Protein AF-A0A8B6HSY0-F1 (afdb_monomer)

Radius of gyration: 34.9 Å; Cα contacts (8 Å, |Δi|>4): 989; chains: 1; bounding box: 85×111×86 Å

Solvent-accessible surface area (backbone atoms only — not comparable to full-atom values): 44318 Å² total; per-residue (Å²): 129,78,69,46,71,41,81,82,71,74,44,74,38,76,45,69,70,58,48,56,52,48,63,68,34,68,70,41,50,53,41,48,51,49,50,74,75,39,88,79,72,79,84,71,90,75,90,66,87,83,74,82,88,78,79,82,82,79,87,75,90,76,79,94,70,94,71,90,77,86,80,88,79,86,86,82,88,82,86,86,87,88,78,94,77,80,96,73,84,85,79,78,78,94,76,92,76,80,90,75,89,75,78,86,74,76,87,68,81,84,84,77,76,49,100,40,62,98,30,93,36,67,66,40,46,53,52,40,47,51,58,66,27,88,89,52,84,56,55,70,68,59,51,52,52,52,54,50,52,40,55,77,69,65,55,77,83,73,68,52,72,64,56,57,72,68,64,69,73,81,90,71,53,76,72,75,37,47,45,80,47,65,28,99,82,73,43,80,45,60,30,42,38,68,63,52,55,48,36,53,43,35,43,31,56,82,50,26,65,54,47,54,51,37,85,58,97,60,97,64,71,85,47,82,72,57,36,66,65,50,72,75,71,51,80,81,74,79,67,95,59,97,57,52,72,39,36,51,40,26,31,36,38,44,50,74,44,63,71,42,98,58,94,62,88,38,64,23,28,34,37,31,38,29,67,51,30,43,51,71,82,52,54,73,36,72,90,41,57,40,82,28,34,68,31,73,86,49,55,61,60,45,58,46,41,57,50,46,53,51,43,50,48,23,49,74,74,34,43,82,31,48,31,45,64,75,76,41,67,29,32,40,28,34,48,61,64,32,42,43,16,43,70,68,50,41,13,55,65,42,37,24,47,34,86,75,17,52,22,35,40,57,44,20,63,22,33,64,89,48,36,92,49,88,40,62,69,51,48,72,69,58,52,52,55,54,46,55,55,45,68,74,50,89,48,68,70,60,37,53,52,46,28,28,61,67,12,37,43,90,71,91,68,62,55,69,80,60,41,58,45,38,77,39,39,54,64,34,64,57,53,34,44,28,56,32,51,48,45,53,51,53,51,51,51,58,73,75,45,54,73,69,38,54,48,44,31,51,52,49,49,34,69,78,41,76,52,76,84,46,61,62,42,78,82,44,50,88,78,56,51,46,68,57,38,56,57,45,43,78,48,43,39,61,40,34,54,75,38,65,50,59,67,69,59,33,50,42,45,43,24,53,32,50,41,52,57,56,74,69,50,95,72,83,54,72,67,54,54,50,50,39,51,50,30,50,53,52,33,51,51,49,34,64,79,75,39,60,82,54,51,69,37,51,58,63,38,53,58,63,63,54,64,71,80,74,58,73,90,48,71,31,40,38,37,40,22,62,52,58,95,73,39,63,84,52,68,73,33,80,85,44,39,46,77,95,56,41,71,44,93,46,49,44,67,43,57,34,58,41,82,43,72,47,98,89,72,49,76,48,78,45,80,38,54,62,60,51,50,50,52,48,53,66,74,44,56,79,37,38,29,37,36,38,38,35,70,51,60,86,44,76,77,53,71,57,89,94,42,62,65,49,48,44,47,76,47,14,72,84,34,40,33,45,79,47,80,46,61,94,44,65,76,51,51,44,64,64,42,66,75,56,43,57,57,49,80,44,60,67,63,92,51,63,66,33,54,55,47,54,49,63,76,57,58,59,68,86,48,71,67,58,55,51,52,51,53,54,57,24,65,75,39,90,78,16,32,38,38,39,32,56,45,85,83,57,42,75,47,82,42,114

Secondary structure (DSSP, 8-state):
-PPEEEGGGTEEES-HHHHHHHHHSHHHHHHHHHHHH-TT---------------------------------PPPP---------S-SS------------------------TTTTSSSHHHHHHHHHHT-SSS---HHHHHHHHHHHHHTT-SSPPPHHHHHH---TT--GGGGEEEEE-TTS-EEEEE-HHHHHHHHHH-HHHHTT---BS-S-SS--SGGGSHHHHHH------SSSSPEEE--EEEEEEEEES-SSSS--EEEEEEEEETTS-HHHHTSGGG-EEEEEESSS-HHHHHHHHHHHHHHHHHT-EEEEETTTTEEEEEE--EEEEEE-HHHHHHHTTB-GGG-SS--SSB---STTTTS--PBP-HHHHHHHHHHHHT---HHHHHHHHHHHTB-----GGGGTS-HHHH-PBPHHHHIIIIIIHHHHHHHHHHS-HHHHHHHHHHHHHH--SGGGTTTTTTTTT--HHHHHHHHHHHHHHHHHHT--HHHHHHHHHHHHHHHHHT-SS--HHHHHHHHHHHHHHHHHHHHH-GGGGG-HHHHHGGGGGGTT--S-SEEEEE-TTTTT-HHHHT-TTTEETTEESSTTEEEE-SEEEEE-TTS-EEEEE-HHHHHHHHHHHTTTS-EEEEEESGGG-GGGS-SS-HHHHHHHHGGGGTEEEEEE-S-GGGS-HHHHHH-SEEEEE--S-HHHHHHHHHHH--S--HHHHHHHHHHHHHSTT-EEEEE-SSSPEEEEE-

Mean predicted aligned error: 19.39 Å

Organism: Mytilus galloprovincialis (NCBI:txid29158)

Nearest PDB structures (foldseek):
  8wj3-assembly1_D  TM=3.635E-01  e=1.802E-02  Paenibacillus sp. 453mf
  7oh3-assembly1_b  TM=2.029E-01  e=2.757E-02  Saccharomyces cerevisiae S288C

InterPro domains:
  IPR006758 Poxvirus A32 [PF04665] (555-717)

Foldseek 3Di:
DDWDADPLVRDIDPDPVVNVVVCVDPVNVVSVVVCVVDVPDDPDDDDDPDDDPPPDDDDDDDDDDDDDDDDDDDDDDDDDDDDDDDPPPPDDDDDDDDDDDDDDDDDDDDPDDDPDPVDPDPQLVVLLCVCPPPVDHDDLVVSVVVLVVCVVVVPPPHDDSVCSVPDDDPPDDVVVQKDWDAAPVRHIWIWGQPQVVVQVQQQDLVNLQQFDKPPDPDPDCPFLCPDVCNVPVQPPPPDPDPAAEIEWEKEKEWEWDAPDPDPDRQTKTFIWIATRRHQPVVCPDPVRIGGTTIDSPHDNQRSVLVNLVSLVCCSPPFDWHQRSVVRDIHGYHYAHQAYEYAQVVLCVLLQFLALLAQQHASQASDGLVRLVDGHHGDWPVNLVVLLVVLVPDPDPVVSVVSCRHRRGHDDDHPCVSRDTSSQGHAHHPLNLQQVAQQLVLVLVQVVPDDPQLVVQLLVVVCVVPVDPLSNCCVVPSVVDGSVSSLVCLVCVLVSCVRSPHDVLSSLLSVLSSLLSVLVPDSDDDPVSLVSNVVSLNSNVVSCVVPPSVSSSRNSNSSSVVVNPVDDDQFQAEEEEEQCLVPDPVQPPDPQQDDLVDGPDPRYHYDNQWDWDADPVRDTDIDGRPQVVLVVVLVVQFQGQYEYEYEPCLPPPLQEDPPTVVLVCLPPVVVRNYYYHYHDLAQVSHDPSNLQSDQKDKDAQHPDPCRLVVSCVVLVLPPDPVVSVVLNVVSVVDPPWIKMWRSPPVTDIDTGD

Sequence (752 aa):
MPTWECSPCNFKTERQTHFLQHCQTQKHKTLQFLCETDPHLELGRTDLSQTSTLTDVTEDSISDSDHRHELNFPVITSQTSPVHVNLNELNAPDEHIEDSEDIGHEPSCPTDQTDWFPFNSKTECLLYIFMNSTTHPISDEVVKYVLYMMKELGVPDIPSLQLLKEKKFGDYCWENMITKGVSEKNIPVWIVKPSEVLKLSVANPQISKKLIRQPGNEDIIRHPADAEKWKNEILFQTNTELVPEVTVPVKLFMDDTSAHKSKKWMALHCIQMQLSGLPLSDMQKQGSVQFVGASEKAGINDIASIVNDNMTELQQNGIKAYDASKNQICIIKSCVDTIIADYAMLSYCCNHLGSGANKYCPRCNADSDHYMSLGIKRTPAETQQQLRRLEIRSNEADKKKLRKKKGIKEHPNVIWNMLDPHRDIPVGMLHLVPLGLAKHLVKYIIKIADEATVRKMSCHLQSTYPQSRFYNFFKYIDSRQGKDFKEYMQIAPFNMIYAGIPRCFVKMTACLASIQKQLNKTSFGEDDIAQIRESIRQYHQLIHEHTPELKKKAKTHLLLHMKKNIVEVFKYIVILCPTIQWNKAYKNREWIGDVRKPKTKNLIIVNPIVEVREANGSLYEEEKLQELLRMFFKKYAGHPTLYIIDDCSATKELTKKKDMLSELAFSGRHAEQSVWVISQRYNSVLKDLREQTKWLCMFYTKDRDSFDNCLRENDVIPTLEERQRIKEELKKKKHRKLILKTDQPTDYWLLN

pLDDT: mean 76.69, std 19.77, range [22.55, 97.12]

Structure (mmCIF, N/CA/C/O backbone):
data_AF-A0A8B6HSY0-F1
#
_entry.id   AF-A0A8B6HSY0-F1
#
loop_
_atom_site.group_PDB
_atom_site.id
_atom_site.type_symbol
_atom_site.label_atom_id
_atom_site.label_alt_id
_atom_site.label_comp_id
_atom_site.label_asym_id
_atom_site.label_entity_id
_atom_site.label_seq_id
_atom_site.pdbx_PDB_ins_code
_atom_site.Cartn_x
_atom_site.Cartn_y
_atom_site.Cartn_z
_atom_site.occupancy
_atom_site.B_iso_or_equiv
_atom_site.auth_seq_id
_atom_site.auth_comp_id
_atom_site.auth_asym_id
_atom_site.auth_atom_id
_atom_site.pdbx_PDB_model_num
ATOM 1 N N . MET A 1 1 ? -57.002 -9.494 -26.426 1.00 54.06 1 MET A N 1
ATOM 2 C CA . MET A 1 1 ? -55.813 -9.138 -27.236 1.00 54.06 1 MET A CA 1
ATOM 3 C C . MET A 1 1 ? -54.927 -10.374 -27.342 1.00 54.06 1 MET A C 1
ATOM 5 O O . MET A 1 1 ? -55.027 -11.190 -26.433 1.00 54.06 1 MET A O 1
ATOM 9 N N . PRO A 1 2 ? -54.132 -10.585 -28.407 1.00 69.06 2 PRO A N 1
ATOM 10 C CA . PRO A 1 2 ? -53.252 -11.751 -28.466 1.00 69.06 2 PRO A CA 1
ATOM 11 C C . PRO A 1 2 ? -52.181 -11.657 -27.369 1.00 69.06 2 PRO A C 1
ATOM 13 O O . PRO A 1 2 ? -51.444 -10.674 -27.294 1.00 69.06 2 PRO A O 1
ATOM 16 N N . THR A 1 3 ? -52.132 -12.666 -26.504 1.00 77.31 3 THR A N 1
ATOM 17 C CA . THR A 1 3 ? -51.135 -12.804 -25.439 1.00 77.31 3 THR A CA 1
ATOM 18 C C . THR A 1 3 ? -49.868 -13.418 -26.024 1.00 77.31 3 THR A C 1
ATOM 20 O O . THR A 1 3 ? -49.925 -14.450 -26.690 1.00 77.31 3 THR A O 1
ATOM 23 N N . TRP A 1 4 ? -48.720 -12.790 -25.787 1.00 83.12 4 TRP A N 1
ATOM 24 C CA . TRP A 1 4 ? -47.422 -13.276 -26.241 1.00 83.12 4 TRP A CA 1
ATOM 25 C C . TRP A 1 4 ? -46.791 -14.124 -25.143 1.00 83.12 4 TRP A C 1
ATOM 27 O O . TRP A 1 4 ? -46.545 -13.620 -24.044 1.00 83.12 4 TRP A O 1
ATOM 37 N N . GLU A 1 5 ? -46.536 -15.400 -25.431 1.00 86.31 5 GLU A N 1
ATOM 38 C CA . GLU A 1 5 ? -46.016 -16.369 -24.464 1.00 86.31 5 GLU A CA 1
ATOM 39 C C . GLU A 1 5 ? -44.692 -16.975 -24.941 1.00 86.31 5 GLU A C 1
ATOM 41 O O . GLU A 1 5 ? -44.550 -17.384 -26.091 1.00 86.31 5 GLU A O 1
ATOM 46 N N . CYS A 1 6 ? -43.704 -17.020 -24.050 1.00 81.56 6 CYS A N 1
ATOM 47 C CA . CYS A 1 6 ? -42.390 -17.601 -24.295 1.00 81.56 6 CYS A CA 1
ATOM 48 C C . CYS A 1 6 ? -42.274 -18.913 -23.517 1.00 81.56 6 CYS A C 1
ATOM 50 O O . CYS A 1 6 ? -42.146 -18.895 -22.290 1.00 81.56 6 CYS A O 1
ATOM 52 N N . SER A 1 7 ? -42.297 -20.044 -24.228 1.00 75.25 7 SER A N 1
ATOM 53 C CA . SER A 1 7 ? -42.276 -21.380 -23.617 1.00 75.25 7 SER A CA 1
ATOM 54 C C . SER A 1 7 ? -41.006 -21.670 -22.795 1.00 75.25 7 SER A C 1
ATOM 56 O O . SER A 1 7 ? -41.155 -22.107 -21.656 1.00 75.25 7 SER A O 1
ATOM 58 N N . PRO A 1 8 ? -39.771 -21.377 -23.268 1.00 73.31 8 PRO A N 1
ATOM 59 C CA . PRO A 1 8 ? -38.547 -21.671 -22.504 1.00 73.31 8 PRO A CA 1
ATOM 60 C C . PRO A 1 8 ? -38.425 -20.901 -21.183 1.00 73.31 8 PRO A C 1
ATOM 62 O O . PRO A 1 8 ? -37.719 -21.323 -20.272 1.00 73.31 8 PRO A O 1
ATOM 65 N N . CYS A 1 9 ? -39.073 -19.738 -21.078 1.00 78.19 9 CYS A N 1
ATOM 66 C CA . CYS A 1 9 ? -38.942 -18.844 -19.925 1.00 78.19 9 CYS A CA 1
ATOM 67 C C . CYS A 1 9 ? -40.227 -18.696 -19.104 1.00 78.19 9 CYS A C 1
ATOM 69 O O . CYS A 1 9 ? -40.212 -17.976 -18.106 1.00 78.19 9 CYS A O 1
ATOM 71 N N . ASN A 1 10 ? -41.327 -19.314 -19.544 1.00 80.69 10 ASN A N 1
ATOM 72 C CA . ASN A 1 10 ? -42.678 -19.136 -19.009 1.00 80.69 10 ASN A CA 1
ATOM 73 C C . ASN A 1 10 ? -43.076 -17.651 -18.824 1.00 80.69 10 ASN A C 1
ATOM 75 O O . ASN A 1 10 ? -43.735 -17.275 -17.855 1.00 80.69 10 ASN A O 1
ATOM 79 N N . PHE A 1 11 ? -42.630 -16.783 -19.740 1.00 84.50 11 PHE A N 1
ATOM 80 C CA . PHE A 1 11 ? -42.914 -15.346 -19.717 1.00 84.50 11 PHE A CA 1
ATOM 81 C C . PHE A 1 11 ? -44.145 -15.044 -20.574 1.00 84.50 11 PHE A C 1
ATOM 83 O O . PHE A 1 11 ? -44.206 -15.482 -21.722 1.00 84.50 11 PHE A O 1
ATOM 90 N N . LYS A 1 12 ? -45.103 -14.279 -20.037 1.00 88.31 12 LYS A N 1
ATOM 91 C CA . LYS A 1 12 ? -46.336 -13.885 -20.733 1.00 88.31 12 LYS A CA 1
ATOM 92 C C . LYS A 1 12 ? -46.525 -12.376 -20.688 1.00 88.31 12 LYS A C 1
ATOM 94 O O . LYS A 1 12 ? -46.302 -11.750 -19.653 1.00 88.31 12 LYS A O 1
ATOM 99 N N . THR A 1 13 ? -46.956 -11.780 -21.793 1.00 87.56 13 THR A N 1
ATOM 100 C CA . THR A 1 13 ? -47.289 -10.353 -21.836 1.00 87.56 13 THR A CA 1
ATOM 101 C C . THR A 1 13 ? -48.331 -10.045 -22.904 1.00 87.56 13 THR A C 1
ATOM 103 O O . THR A 1 13 ? -48.388 -10.688 -23.946 1.00 87.56 13 THR A O 1
ATOM 106 N N . GLU A 1 14 ? -49.147 -9.023 -22.668 1.00 87.56 14 GLU A N 1
ATOM 107 C CA . GLU A 1 14 ? -50.116 -8.519 -23.649 1.00 87.56 14 GLU A CA 1
ATOM 108 C C . GLU A 1 14 ? -49.490 -7.498 -24.617 1.00 87.56 14 GLU A C 1
ATOM 110 O O . GLU A 1 14 ? -50.112 -7.111 -25.605 1.00 87.56 14 GLU A O 1
ATOM 115 N N . ARG A 1 15 ? -48.247 -7.055 -24.359 1.00 83.50 15 ARG A N 1
ATOM 116 C CA . ARG A 1 15 ? -47.536 -6.053 -25.169 1.00 83.50 15 ARG A CA 1
ATOM 117 C C . ARG A 1 15 ? -46.416 -6.691 -25.984 1.00 83.50 15 ARG A C 1
ATOM 119 O O . ARG A 1 15 ? -45.416 -7.146 -25.431 1.00 83.50 15 ARG A O 1
ATOM 126 N N . GLN A 1 16 ? -46.526 -6.623 -27.309 1.00 84.94 16 GLN A N 1
ATOM 127 C CA . GLN A 1 16 ? -45.525 -7.171 -28.234 1.00 84.94 16 GLN A CA 1
ATOM 128 C C . GLN A 1 16 ? -44.115 -6.598 -28.002 1.00 84.94 16 GLN A C 1
ATOM 130 O O . GLN A 1 16 ? -43.127 -7.322 -28.086 1.00 84.94 16 GLN A O 1
ATOM 135 N N . THR A 1 17 ? -44.001 -5.314 -27.650 1.00 81.81 17 THR A N 1
ATOM 136 C CA . THR A 1 17 ? -42.710 -4.667 -27.361 1.00 81.81 17 THR A CA 1
ATOM 137 C C . THR A 1 17 ? -41.999 -5.290 -26.161 1.00 81.81 17 THR A C 1
ATOM 139 O O . THR A 1 17 ? -40.792 -5.516 -26.214 1.00 81.81 17 THR A O 1
ATOM 142 N N . HIS A 1 18 ? -42.740 -5.642 -25.107 1.00 85.88 18 HIS A N 1
ATOM 143 C CA . HIS A 1 18 ? -42.184 -6.309 -23.929 1.00 85.88 18 HIS A CA 1
ATOM 144 C C . HIS A 1 18 ? -41.758 -7.745 -24.251 1.00 85.88 18 HIS A C 1
ATOM 146 O O . HIS A 1 18 ? -40.748 -8.219 -23.737 1.00 85.88 18 HIS A O 1
ATOM 152 N N . PHE A 1 19 ? -42.490 -8.427 -25.137 1.00 89.00 19 PHE A N 1
ATOM 153 C CA . PHE A 1 19 ? -42.120 -9.763 -25.596 1.00 89.00 19 PHE A CA 1
ATOM 154 C C . PHE A 1 19 ? -40.815 -9.751 -26.403 1.00 89.00 19 PHE A C 1
ATOM 156 O O . PHE A 1 19 ? -39.924 -10.563 -26.160 1.00 89.00 19 PHE A O 1
ATOM 163 N N . LEU A 1 20 ? -40.658 -8.785 -27.313 1.00 84.19 20 LEU A N 1
ATOM 164 C CA . LEU A 1 20 ? -39.432 -8.622 -28.099 1.00 84.19 20 LEU A CA 1
ATOM 165 C C . LEU A 1 20 ? -38.224 -8.277 -27.216 1.00 84.19 20 LEU A C 1
ATOM 167 O O . LEU A 1 20 ? -37.150 -8.843 -27.407 1.00 84.19 20 LEU A O 1
ATOM 171 N N . GLN A 1 21 ? -38.402 -7.411 -26.212 1.00 83.69 21 GLN A N 1
ATOM 172 C CA . GLN A 1 21 ? -37.354 -7.110 -25.230 1.00 83.69 21 GLN A CA 1
ATOM 173 C C . GLN A 1 21 ? -36.990 -8.338 -24.388 1.00 83.69 21 GLN A C 1
ATOM 175 O O . GLN A 1 21 ? -35.808 -8.614 -24.189 1.00 83.69 21 GLN A O 1
ATOM 180 N N . HIS A 1 22 ? -37.983 -9.120 -23.951 1.00 86.50 22 HIS A N 1
ATOM 181 C CA . HIS A 1 22 ? -37.759 -10.381 -23.244 1.00 86.50 22 HIS A CA 1
ATOM 182 C C . HIS A 1 22 ? -36.883 -11.352 -24.057 1.00 86.50 22 HIS A C 1
ATOM 184 O O . HIS A 1 22 ? -35.908 -11.881 -23.515 1.00 86.50 22 HIS A O 1
ATOM 190 N N . CYS A 1 23 ? -37.159 -11.519 -25.357 1.00 82.44 23 CYS A N 1
ATOM 191 C CA . CYS A 1 23 ? -36.387 -12.400 -26.245 1.00 82.44 23 CYS A CA 1
ATOM 192 C C . CYS A 1 23 ? -34.916 -11.964 -26.407 1.00 82.44 23 CYS A C 1
ATOM 194 O O . CYS A 1 23 ? -34.047 -12.769 -26.738 1.00 82.44 23 CYS A O 1
ATOM 196 N N . GLN A 1 24 ? -34.600 -10.691 -26.155 1.00 83.44 24 GLN A N 1
ATOM 197 C CA . GLN A 1 24 ? -33.230 -10.178 -26.235 1.00 83.44 24 GLN A CA 1
ATOM 198 C C . GLN A 1 24 ? -32.426 -10.373 -24.941 1.00 83.44 24 GLN A C 1
ATOM 200 O O . GLN A 1 24 ? -31.197 -10.245 -24.973 1.00 83.44 24 GLN A O 1
ATOM 205 N N . THR A 1 25 ? -33.083 -10.713 -23.825 1.00 83.94 25 THR A N 1
ATOM 206 C CA . THR A 1 25 ? -32.422 -10.898 -22.524 1.00 83.94 25 THR A CA 1
ATOM 207 C C . THR A 1 25 ? -31.464 -12.088 -22.534 1.00 83.94 25 THR A C 1
ATOM 209 O O . THR A 1 25 ? -31.720 -13.113 -23.169 1.00 83.94 25 THR A O 1
ATOM 212 N N . GLN A 1 26 ? -30.362 -11.993 -21.779 1.00 70.19 26 GLN A N 1
ATOM 213 C CA . GLN A 1 26 ? -29.413 -13.109 -21.691 1.00 70.19 26 GLN A CA 1
ATOM 214 C C . GLN A 1 26 ? -30.016 -14.364 -21.057 1.00 70.19 26 GLN A C 1
ATOM 216 O O . GLN A 1 26 ? -29.698 -15.484 -21.456 1.00 70.19 26 GLN A O 1
ATOM 221 N N . LYS A 1 27 ? -30.945 -14.179 -20.113 1.00 71.56 27 LYS A N 1
ATOM 222 C CA . LYS A 1 27 ? -31.694 -15.277 -19.498 1.00 71.56 27 LYS A CA 1
ATOM 223 C C . LYS A 1 27 ? -32.477 -16.074 -20.547 1.00 71.56 27 LYS A C 1
ATOM 225 O O . LYS A 1 27 ? -32.429 -17.299 -20.522 1.00 71.56 27 LYS A O 1
ATOM 230 N N . HIS A 1 28 ? -33.134 -15.387 -21.486 1.00 83.69 28 HIS A N 1
ATOM 231 C CA . HIS A 1 28 ? -33.845 -16.030 -22.589 1.00 83.69 28 HIS A CA 1
ATOM 232 C C . HIS A 1 28 ? -32.896 -16.772 -23.532 1.00 83.69 28 HIS A C 1
ATOM 234 O O . HIS A 1 28 ? -33.085 -17.961 -23.760 1.00 83.69 28 HIS A O 1
ATOM 240 N N . LYS A 1 29 ? -31.830 -16.114 -24.005 1.00 81.81 29 LYS A N 1
ATOM 241 C CA . LYS A 1 29 ? -30.852 -16.725 -24.926 1.00 81.81 29 LYS A CA 1
ATOM 242 C C . LYS A 1 29 ? -30.186 -17.974 -24.342 1.00 81.81 29 LYS A C 1
ATOM 244 O O . LYS A 1 29 ? -29.970 -18.945 -25.058 1.00 81.81 29 LYS A O 1
ATOM 249 N N . THR A 1 30 ? -29.903 -17.967 -23.039 1.00 71.69 30 THR A N 1
ATOM 250 C CA . THR A 1 30 ? -29.308 -19.117 -22.338 1.00 71.69 30 THR A CA 1
ATOM 251 C C . THR A 1 30 ? -30.290 -20.286 -22.243 1.00 71.69 30 THR A C 1
ATOM 253 O O . THR A 1 30 ? -29.921 -21.416 -22.543 1.00 71.69 30 THR A O 1
ATOM 256 N N . LEU A 1 31 ? -31.547 -20.028 -21.864 1.00 72.31 31 LEU A N 1
ATOM 257 C CA . LEU A 1 31 ? -32.582 -21.068 -21.780 1.00 72.31 31 LEU A CA 1
ATOM 258 C C . LEU A 1 31 ? -32.953 -21.623 -23.159 1.00 72.31 31 LEU A C 1
ATOM 260 O O . LEU A 1 31 ? -33.134 -22.826 -23.301 1.00 72.31 31 LEU A O 1
ATOM 264 N N . GLN A 1 32 ? -33.000 -20.767 -24.178 1.00 74.94 32 GLN A N 1
ATOM 265 C CA . GLN A 1 32 ? -33.228 -21.179 -25.557 1.00 74.94 32 GLN A CA 1
ATOM 266 C C . GLN A 1 32 ? -32.112 -22.109 -26.054 1.00 74.94 32 GLN A C 1
ATOM 268 O O . GLN A 1 32 ? -32.409 -23.181 -26.571 1.00 74.94 32 GLN A O 1
ATOM 273 N N . PHE A 1 33 ? -30.844 -21.756 -25.819 1.00 72.50 33 PHE A N 1
ATOM 274 C CA . PHE A 1 33 ? -29.704 -22.609 -26.165 1.00 72.50 33 PHE A CA 1
ATOM 275 C C . PHE A 1 33 ? -29.758 -23.976 -25.459 1.00 72.50 33 PHE A C 1
ATOM 277 O O . PHE A 1 33 ? -29.453 -25.000 -26.067 1.00 72.50 33 PHE A O 1
ATOM 284 N N . LEU A 1 34 ? -30.180 -24.013 -24.189 1.00 64.94 34 LEU A N 1
ATOM 285 C CA . LEU A 1 34 ? -30.332 -25.260 -23.430 1.00 64.94 34 LEU A CA 1
ATOM 286 C C . LEU A 1 34 ? -31.465 -26.143 -23.981 1.00 64.94 34 LEU A C 1
ATOM 288 O O . LEU A 1 34 ? -31.269 -27.343 -24.140 1.00 64.94 34 LEU A O 1
ATOM 292 N N . CYS A 1 35 ? -32.613 -25.561 -24.341 1.00 66.75 35 CYS A N 1
ATOM 293 C CA . CYS A 1 35 ? -33.712 -26.301 -24.971 1.00 66.75 35 CYS A CA 1
ATOM 294 C C . CYS A 1 35 ? -33.375 -26.785 -26.394 1.00 66.75 35 CYS A C 1
ATOM 296 O O . CYS A 1 35 ? -33.876 -27.822 -26.818 1.00 66.75 35 CYS A O 1
ATOM 298 N N . GLU A 1 36 ? -32.534 -26.056 -27.136 1.00 69.12 36 GLU A N 1
ATOM 299 C CA . GLU A 1 36 ? -32.068 -26.457 -28.473 1.00 69.12 36 GLU A CA 1
ATOM 300 C C . GLU A 1 36 ? -31.006 -27.573 -28.429 1.00 69.12 36 GLU A C 1
ATOM 302 O O . GLU A 1 36 ? -30.847 -28.306 -29.405 1.00 69.12 36 GLU A O 1
ATOM 307 N N . THR A 1 37 ? -30.286 -27.721 -27.310 1.00 61.22 37 THR A N 1
ATOM 308 C CA . THR A 1 37 ? -29.210 -28.717 -27.144 1.00 61.22 37 THR A CA 1
ATOM 309 C C . THR A 1 37 ? -29.642 -29.994 -26.418 1.00 61.22 37 THR A C 1
ATOM 311 O O . THR A 1 37 ? -29.003 -31.026 -26.624 1.00 61.22 37 THR A O 1
ATOM 314 N N . ASP A 1 38 ? -30.732 -29.966 -25.643 1.00 55.19 38 ASP A N 1
ATOM 315 C CA . ASP A 1 38 ? -31.334 -31.149 -25.011 1.00 55.19 38 ASP A CA 1
ATOM 316 C C . ASP A 1 38 ? -32.881 -31.098 -25.063 1.00 55.19 38 ASP A C 1
ATOM 318 O O . ASP A 1 38 ? -33.518 -30.457 -24.220 1.00 55.19 38 ASP A O 1
ATOM 322 N N . PRO A 1 39 ? -33.523 -31.768 -26.042 1.00 51.12 39 PRO A N 1
ATOM 323 C CA . PRO A 1 39 ? -34.974 -31.719 -26.226 1.00 51.12 39 PRO A CA 1
ATOM 324 C C . PRO A 1 39 ? -35.783 -32.479 -25.157 1.00 51.12 39 PRO A C 1
ATOM 326 O O . PRO A 1 39 ? -37.013 -32.437 -25.200 1.00 51.12 39 PRO A O 1
ATOM 329 N N . HIS A 1 40 ? -35.137 -33.160 -24.199 1.00 48.75 40 HIS A N 1
ATOM 330 C CA . HIS A 1 40 ? -35.805 -33.912 -23.125 1.00 48.75 40 HIS A CA 1
ATOM 331 C C . HIS A 1 40 ? -35.723 -33.239 -21.745 1.00 48.75 40 HIS A C 1
ATOM 333 O O . HIS A 1 40 ? -36.142 -33.827 -20.745 1.00 48.75 40 HIS A O 1
ATOM 339 N N . LEU A 1 41 ? -35.217 -32.005 -21.667 1.00 47.19 41 LEU A N 1
ATOM 340 C CA . LEU A 1 41 ? -35.072 -31.286 -20.405 1.00 47.19 41 LEU A CA 1
ATOM 341 C C . LEU A 1 41 ? -36.437 -30.780 -19.879 1.00 47.19 41 LEU A C 1
ATOM 343 O O . LEU A 1 41 ? -36.887 -29.684 -20.215 1.00 47.19 41 LEU A O 1
ATOM 347 N N . GLU A 1 42 ? -37.106 -31.564 -19.027 1.00 44.84 42 GLU A N 1
ATOM 348 C CA . GLU A 1 42 ? -38.311 -31.126 -18.304 1.00 44.84 42 GLU A CA 1
ATOM 349 C C . GLU A 1 42 ? -37.953 -30.097 -17.212 1.00 44.84 42 GLU A C 1
ATOM 351 O O . GLU A 1 42 ? -37.471 -30.430 -16.127 1.00 44.84 42 GLU A O 1
ATOM 356 N N . LEU A 1 43 ? -38.201 -28.812 -17.485 1.00 44.09 43 LEU A N 1
ATOM 357 C CA . LEU A 1 43 ? -38.043 -27.724 -16.514 1.00 44.09 43 LEU A CA 1
ATOM 358 C C . LEU A 1 43 ? -39.199 -27.738 -15.496 1.00 44.09 43 LEU A C 1
ATOM 360 O O . LEU A 1 43 ? -40.236 -27.099 -15.679 1.00 44.09 43 LEU A O 1
ATOM 364 N N . GLY A 1 44 ? -39.014 -28.483 -14.405 1.00 34.53 44 GLY A N 1
ATOM 365 C CA . GLY A 1 44 ? -39.924 -28.509 -13.260 1.00 34.53 44 GLY A CA 1
ATOM 366 C C . GLY A 1 44 ? -39.978 -27.175 -12.499 1.00 34.53 44 GLY A C 1
ATOM 367 O O . GLY A 1 44 ? -38.966 -26.495 -12.317 1.00 34.53 44 GLY A O 1
ATOM 368 N N . ARG A 1 45 ? -41.181 -26.810 -12.028 1.00 35.31 45 ARG A N 1
ATOM 369 C CA . ARG A 1 45 ? -41.446 -25.636 -11.179 1.00 35.31 45 ARG A CA 1
ATOM 370 C C . ARG A 1 45 ? -40.540 -25.650 -9.945 1.00 35.31 45 ARG A C 1
ATOM 372 O O . ARG A 1 45 ? -40.762 -26.436 -9.030 1.00 35.31 45 ARG A O 1
ATOM 379 N N . THR A 1 46 ? -39.565 -24.751 -9.890 1.00 28.34 46 THR A N 1
ATOM 380 C CA . THR A 1 46 ? -38.891 -24.397 -8.638 1.00 28.34 46 THR A CA 1
ATOM 381 C C . THR A 1 46 ? -39.468 -23.083 -8.123 1.00 28.34 46 THR A C 1
ATOM 383 O O . THR A 1 46 ? -39.241 -22.015 -8.689 1.00 28.34 46 THR A O 1
ATOM 386 N N . ASP A 1 47 ? -40.265 -23.192 -7.058 1.00 30.66 47 ASP A N 1
ATOM 387 C CA . ASP A 1 47 ? -40.612 -22.081 -6.174 1.00 30.66 47 ASP A CA 1
ATOM 388 C C . ASP A 1 47 ? -39.317 -21.522 -5.569 1.00 30.66 47 ASP A C 1
ATOM 390 O O . ASP A 1 47 ? -38.602 -22.216 -4.847 1.00 30.66 47 ASP A O 1
ATOM 394 N N . LEU A 1 48 ? -39.005 -20.266 -5.883 1.00 28.52 48 LEU A N 1
ATOM 395 C CA . LEU A 1 48 ? -37.870 -19.524 -5.338 1.00 28.52 48 LEU A CA 1
ATOM 396 C C . LEU A 1 48 ? -38.370 -18.201 -4.751 1.00 28.52 48 LEU A C 1
ATOM 398 O O . LEU A 1 48 ? -38.067 -17.112 -5.234 1.00 28.52 48 LEU A O 1
ATOM 402 N N . SER A 1 49 ? -39.115 -18.291 -3.649 1.00 28.50 49 SER A N 1
ATOM 403 C CA . SER A 1 49 ? -38.973 -17.286 -2.599 1.00 28.50 49 SER A CA 1
ATOM 404 C C . SER A 1 49 ? -37.570 -17.449 -2.011 1.00 28.50 49 SER A C 1
ATOM 406 O O . SER A 1 49 ? -37.238 -18.539 -1.555 1.00 28.50 49 SER A O 1
ATOM 408 N N . GLN A 1 50 ? -36.786 -16.369 -1.996 1.00 30.05 50 GLN A N 1
ATOM 409 C CA . GLN A 1 50 ? -35.353 -16.290 -1.661 1.00 30.05 50 GLN A CA 1
ATOM 410 C C . GLN A 1 50 ? -34.413 -16.496 -2.856 1.00 30.05 50 GLN A C 1
ATOM 412 O O . GLN A 1 50 ? -33.872 -17.569 -3.077 1.00 30.05 50 GLN A O 1
ATOM 417 N N . THR A 1 51 ? -34.125 -15.416 -3.583 1.00 24.58 51 THR A N 1
ATOM 418 C CA . THR A 1 51 ? -32.773 -15.170 -4.111 1.00 24.58 51 THR A CA 1
ATOM 419 C C . THR A 1 51 ? -32.532 -13.677 -4.312 1.00 24.58 51 THR A C 1
ATOM 421 O O . THR A 1 51 ? -33.251 -12.983 -5.024 1.00 24.58 51 THR A O 1
ATOM 424 N N . SER A 1 52 ? -31.499 -13.215 -3.610 1.00 24.62 52 SER A N 1
ATOM 425 C CA . SER A 1 52 ? -30.532 -12.182 -3.984 1.00 24.62 52 SER A CA 1
ATOM 426 C C . SER A 1 52 ? -30.780 -11.428 -5.295 1.00 24.62 52 SER A C 1
ATOM 428 O O . SER A 1 52 ? -30.600 -11.969 -6.388 1.00 24.62 52 SER A O 1
ATOM 430 N N . THR A 1 53 ? -31.038 -10.130 -5.175 1.00 24.98 53 THR A N 1
ATOM 431 C CA . THR A 1 53 ? -30.863 -9.143 -6.240 1.00 24.98 53 THR A CA 1
ATOM 432 C C . THR A 1 53 ? -29.381 -9.036 -6.625 1.00 24.98 53 THR A C 1
ATOM 434 O O . THR A 1 53 ? -28.623 -8.226 -6.098 1.00 24.98 53 THR A O 1
ATOM 437 N N . LEU A 1 54 ? -28.960 -9.885 -7.562 1.00 24.98 54 LEU A N 1
ATOM 438 C CA . LEU A 1 54 ? -27.833 -9.623 -8.453 1.00 24.98 54 LEU A CA 1
ATOM 439 C C . LEU A 1 54 ? -28.309 -8.604 -9.494 1.00 24.98 54 LEU A C 1
ATOM 441 O O . LEU A 1 54 ? -28.946 -8.959 -10.482 1.00 24.98 54 LEU A O 1
ATOM 445 N N . THR A 1 55 ? -28.053 -7.323 -9.248 1.00 24.98 55 THR A N 1
ATOM 446 C CA . THR A 1 55 ? -28.089 -6.307 -10.302 1.00 24.98 55 THR A CA 1
ATOM 447 C C . THR A 1 55 ? -26.744 -6.329 -11.015 1.00 24.98 55 THR A C 1
ATOM 449 O O . THR A 1 55 ? -25.764 -5.777 -10.508 1.00 24.98 55 THR A O 1
ATOM 452 N N . ASP A 1 56 ? -26.704 -7.002 -12.164 1.00 23.91 56 ASP A N 1
ATOM 453 C CA . ASP A 1 56 ? -25.617 -6.886 -13.130 1.00 23.91 56 ASP A CA 1
ATOM 454 C C . ASP A 1 56 ? -25.603 -5.467 -13.705 1.00 23.91 56 ASP A C 1
ATOM 456 O O . ASP A 1 56 ? -26.555 -5.001 -14.332 1.00 23.91 56 ASP A O 1
ATOM 460 N N . VAL A 1 57 ? -24.491 -4.782 -13.451 1.00 24.06 57 VAL A N 1
ATOM 461 C CA . VAL A 1 57 ? -24.104 -3.526 -14.083 1.00 24.06 57 VAL A CA 1
ATOM 462 C C . VAL A 1 57 ? -23.489 -3.883 -15.432 1.00 24.06 57 VAL A C 1
ATOM 464 O O . VAL A 1 57 ? -22.356 -4.355 -15.496 1.00 24.06 57 VAL A O 1
ATOM 467 N N . THR A 1 58 ? -24.224 -3.654 -16.515 1.00 25.53 58 THR A N 1
ATOM 468 C CA . THR A 1 58 ? -23.651 -3.564 -17.862 1.00 25.53 58 THR A CA 1
ATOM 469 C C . THR A 1 58 ? -23.465 -2.090 -18.208 1.00 25.53 58 THR A C 1
ATOM 471 O O . THR A 1 58 ? -24.404 -1.420 -18.635 1.00 25.53 58 THR A O 1
ATOM 474 N N . GLU A 1 59 ? -22.252 -1.576 -17.993 1.00 24.02 59 GLU A N 1
ATOM 475 C CA . GLU A 1 59 ? -21.778 -0.351 -18.639 1.00 24.02 59 GLU A CA 1
ATOM 476 C C . GLU A 1 59 ? -21.480 -0.665 -20.109 1.00 24.02 59 GLU A C 1
ATOM 478 O O . GLU A 1 59 ? -20.424 -1.215 -20.426 1.00 24.02 59 GLU A O 1
ATOM 483 N N . ASP A 1 60 ? -22.398 -0.298 -21.003 1.00 24.92 60 ASP A N 1
ATOM 484 C CA . ASP A 1 60 ? -22.066 -0.089 -22.408 1.00 24.92 60 ASP A CA 1
ATOM 485 C C . ASP A 1 60 ? -21.756 1.388 -22.653 1.00 24.92 60 ASP A C 1
ATOM 487 O O . ASP A 1 60 ? -22.481 2.310 -22.278 1.00 24.92 60 ASP A O 1
ATOM 491 N N . SER A 1 61 ? -20.614 1.578 -23.299 1.00 26.64 61 SER A N 1
ATOM 492 C CA . SER A 1 61 ? -20.099 2.827 -23.824 1.00 26.64 61 SER A CA 1
ATOM 493 C C . SER A 1 61 ? -21.066 3.463 -24.823 1.00 26.64 61 SER A C 1
ATOM 495 O O . SER A 1 61 ? -21.259 2.920 -25.911 1.00 26.64 61 SER A O 1
ATOM 497 N N . ILE A 1 62 ? -21.563 4.662 -24.519 1.00 24.11 62 ILE A N 1
ATOM 498 C CA . ILE A 1 62 ? -22.077 5.585 -25.533 1.00 24.11 62 ILE A CA 1
ATOM 499 C C . ILE A 1 62 ? -21.047 6.697 -25.706 1.00 24.11 62 ILE A C 1
ATOM 501 O O . ILE A 1 62 ? -20.739 7.460 -24.794 1.00 24.11 62 ILE A O 1
ATOM 505 N N . SER A 1 63 ? -20.454 6.706 -26.894 1.00 24.67 63 SER A N 1
ATOM 506 C CA . SER A 1 63 ? -19.671 7.801 -27.439 1.00 24.67 63 SER A CA 1
ATOM 507 C C . SER A 1 63 ? -20.573 9.008 -27.684 1.00 24.67 63 SER A C 1
ATOM 509 O O . SER A 1 63 ? -21.550 8.889 -28.422 1.00 24.67 63 SER A O 1
ATOM 511 N N . ASP A 1 64 ? -20.200 10.159 -27.127 1.00 24.44 64 ASP A N 1
ATOM 512 C CA . ASP A 1 64 ? -20.710 11.465 -27.541 1.00 24.44 64 ASP A CA 1
ATOM 513 C C . ASP A 1 64 ? -20.408 11.683 -29.030 1.00 24.44 64 ASP A C 1
ATOM 515 O O . ASP A 1 64 ? -19.273 11.964 -29.429 1.00 24.44 64 ASP A O 1
ATOM 519 N N . SER A 1 65 ? -21.437 11.550 -29.859 1.00 25.42 65 SER A N 1
ATOM 520 C CA . SER A 1 65 ? -21.514 12.198 -31.162 1.00 25.42 65 SER A CA 1
ATOM 521 C C . SER A 1 65 ? -22.755 13.079 -31.160 1.00 25.42 65 SER A C 1
ATOM 523 O O . SER A 1 65 ? -23.878 12.581 -31.247 1.00 25.42 65 SER A O 1
ATOM 525 N N . ASP A 1 66 ? -22.526 14.385 -31.025 1.00 28.17 66 ASP A N 1
ATOM 526 C CA . ASP A 1 66 ? -23.510 15.447 -31.208 1.00 28.17 66 ASP A CA 1
ATOM 527 C C . ASP A 1 66 ? -24.198 15.311 -32.575 1.00 28.17 66 ASP A C 1
ATOM 529 O O . ASP A 1 66 ? -23.636 15.664 -33.610 1.00 28.17 66 ASP A O 1
ATOM 533 N N . HIS A 1 67 ? -25.450 14.860 -32.567 1.00 24.53 67 HIS A N 1
ATOM 534 C CA . HIS A 1 67 ? -26.415 15.160 -33.617 1.00 24.53 67 HIS A CA 1
ATOM 535 C C . HIS A 1 67 ? -27.731 15.562 -32.955 1.00 24.53 67 HIS A C 1
ATOM 537 O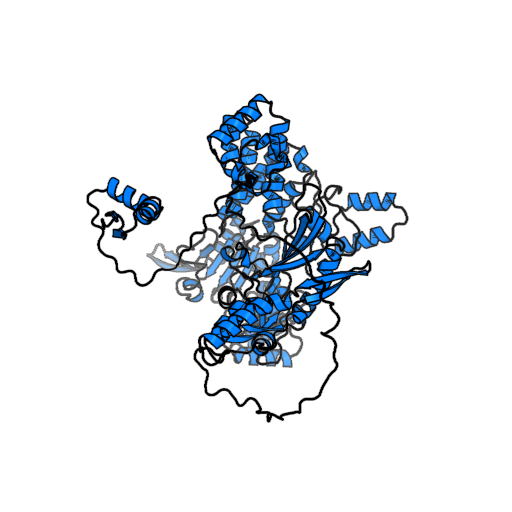 O . HIS A 1 67 ? -28.573 14.734 -32.614 1.00 24.53 67 HIS A O 1
ATOM 543 N N . ARG A 1 68 ? -27.890 16.875 -32.757 1.00 24.42 68 ARG A N 1
ATOM 544 C CA . ARG A 1 68 ? -29.180 17.494 -32.452 1.00 24.42 68 ARG A CA 1
ATOM 545 C C . ARG A 1 68 ? -30.103 17.291 -33.653 1.00 24.42 68 ARG A C 1
ATOM 547 O O . ARG A 1 68 ? -29.892 17.911 -34.691 1.00 24.42 68 ARG A O 1
ATOM 554 N N . HIS A 1 69 ? -31.123 16.453 -33.501 1.00 25.06 69 HIS A N 1
ATOM 555 C CA . HIS A 1 69 ? -32.330 16.543 -34.315 1.00 25.06 69 HIS A CA 1
ATOM 556 C C . HIS A 1 69 ? -33.375 17.333 -33.528 1.00 25.06 69 HIS A C 1
ATOM 558 O O . HIS A 1 69 ? -33.875 16.883 -32.500 1.00 25.06 69 HIS A O 1
ATOM 564 N N . GLU A 1 70 ? -33.647 18.544 -34.010 1.00 24.33 70 GLU A N 1
ATOM 565 C CA . GLU A 1 70 ? -34.781 19.368 -33.609 1.00 24.33 70 GLU A CA 1
ATOM 566 C C . GLU A 1 70 ? -36.089 18.611 -33.871 1.00 24.33 70 GLU A C 1
ATOM 568 O O . GLU A 1 70 ? -36.347 18.161 -34.989 1.00 24.33 70 GLU A O 1
ATOM 573 N N . LEU A 1 71 ? -36.934 18.502 -32.846 1.00 25.22 71 LEU A N 1
ATOM 574 C CA . LEU A 1 71 ? -38.350 18.196 -33.007 1.00 25.22 71 LEU A CA 1
ATOM 575 C C . LEU A 1 71 ? -39.140 19.416 -32.533 1.00 25.22 71 LEU A C 1
ATOM 577 O O . LEU A 1 71 ? -39.251 19.690 -31.340 1.00 25.22 71 LEU A O 1
ATOM 581 N N . ASN A 1 72 ? -39.632 20.163 -33.520 1.00 24.20 72 ASN A N 1
ATOM 582 C CA . ASN A 1 72 ? -40.543 21.291 -33.381 1.00 24.20 72 ASN A CA 1
ATOM 583 C C . ASN A 1 72 ? -41.891 20.850 -32.793 1.00 24.20 72 ASN A C 1
ATOM 585 O O . ASN A 1 72 ? -42.496 19.898 -33.283 1.00 24.20 72 ASN A O 1
ATOM 589 N N . PHE A 1 73 ? -42.415 21.634 -31.851 1.00 23.25 73 PHE A N 1
ATOM 590 C CA . PHE A 1 73 ? -43.853 21.743 -31.596 1.00 23.25 73 PHE A CA 1
ATOM 591 C C . PHE A 1 73 ? -44.271 23.225 -31.631 1.00 23.25 73 PHE A C 1
ATOM 593 O O . PHE A 1 73 ? -43.447 24.097 -31.348 1.00 23.25 73 PHE A O 1
ATOM 600 N N . PRO A 1 74 ? -45.504 23.528 -32.076 1.00 23.06 74 PRO A N 1
ATOM 601 C CA . PRO A 1 74 ? -45.828 24.785 -32.739 1.00 23.06 74 PRO A CA 1
ATOM 602 C C . PRO A 1 74 ? -46.078 25.952 -31.780 1.00 23.06 74 PRO A C 1
ATOM 604 O O . PRO A 1 74 ? -46.677 25.816 -30.716 1.00 23.06 74 PRO A O 1
ATOM 607 N N . VAL A 1 75 ? -45.653 27.125 -32.245 1.00 22.55 75 VAL A N 1
ATOM 608 C CA . VAL A 1 75 ? -45.888 28.448 -31.666 1.00 22.55 75 VAL A CA 1
ATOM 609 C C . VAL A 1 75 ? -47.360 28.832 -31.840 1.00 22.55 75 VAL A C 1
ATOM 611 O O . VAL A 1 75 ? -47.842 28.926 -32.967 1.00 22.55 75 VAL A O 1
ATOM 614 N N . ILE A 1 76 ? -48.056 29.113 -30.735 1.00 25.28 76 ILE A N 1
ATOM 615 C CA . ILE A 1 76 ? -49.294 29.902 -30.742 1.00 25.28 76 ILE A CA 1
ATOM 616 C C . ILE A 1 76 ? -48.916 31.341 -30.391 1.00 25.28 76 ILE A C 1
ATOM 618 O O . ILE A 1 76 ? -48.344 31.628 -29.343 1.00 25.28 76 ILE A O 1
ATOM 622 N N . THR A 1 77 ? -49.205 32.233 -31.329 1.00 24.23 77 THR A N 1
ATOM 623 C CA . THR A 1 77 ? -48.986 33.677 -31.281 1.00 24.23 77 THR A CA 1
ATOM 624 C C . THR A 1 77 ? -49.987 34.378 -30.364 1.00 24.23 77 THR A C 1
ATOM 626 O O . THR A 1 77 ? -51.191 34.194 -30.529 1.00 24.23 77 THR A O 1
ATOM 629 N N . SER A 1 78 ? -49.518 35.298 -29.521 1.00 27.81 78 SER A N 1
ATOM 630 C CA . SER A 1 78 ? -50.330 36.428 -29.056 1.00 27.81 78 SER A CA 1
ATOM 631 C C . SER A 1 78 ? -49.516 37.716 -29.152 1.00 27.81 78 SER A C 1
ATOM 633 O O . SER A 1 78 ? -48.436 37.837 -28.577 1.00 27.81 78 SER A O 1
ATOM 635 N N . GLN A 1 79 ? -50.032 38.649 -29.946 1.00 24.58 79 GLN A N 1
ATOM 636 C CA . GLN A 1 79 ? -49.460 39.957 -30.222 1.00 24.58 79 GLN A CA 1
ATOM 637 C C . GLN A 1 79 ? -49.746 40.968 -29.092 1.00 24.58 79 GLN A C 1
ATOM 639 O O . GLN A 1 79 ? -50.826 40.985 -28.512 1.00 24.58 79 GLN A O 1
ATOM 644 N N . THR A 1 80 ? -48.765 41.863 -28.921 1.00 25.75 80 THR A N 1
ATOM 645 C CA . THR A 1 80 ? -48.839 43.298 -28.560 1.00 25.75 80 THR A CA 1
ATOM 646 C C . THR A 1 80 ? -49.011 43.771 -27.103 1.00 25.75 80 THR A C 1
ATOM 648 O O . THR A 1 80 ? -50.116 43.885 -26.591 1.00 25.75 80 THR A O 1
ATOM 651 N N . SER A 1 81 ? -47.867 44.263 -26.592 1.00 24.02 81 SER A N 1
ATOM 652 C CA . SER A 1 81 ? -47.592 45.624 -26.068 1.00 24.02 81 SER A CA 1
ATOM 653 C C . SER A 1 81 ? -47.773 45.950 -24.570 1.00 24.02 81 SER A C 1
ATOM 655 O O . SER A 1 81 ? -48.604 45.358 -23.894 1.00 24.02 81 SER A O 1
ATOM 657 N N . PRO A 1 82 ? -46.927 46.861 -24.025 1.00 31.77 82 PRO A N 1
ATOM 658 C CA . PRO A 1 82 ? -46.345 46.714 -22.692 1.00 31.77 82 PRO A CA 1
ATOM 659 C C . PRO A 1 82 ? -46.927 47.688 -21.661 1.00 31.77 82 PRO A C 1
ATOM 661 O O . PRO A 1 82 ? -47.257 48.827 -21.985 1.00 31.77 82 PRO A O 1
ATOM 664 N N . VAL A 1 83 ? -46.940 47.282 -20.391 1.00 23.53 83 VAL A N 1
ATOM 665 C CA . VAL A 1 83 ? -47.114 48.203 -19.261 1.00 23.53 83 VAL A CA 1
ATOM 666 C C . VAL A 1 83 ? -46.004 47.936 -18.251 1.00 23.53 83 VAL A C 1
ATOM 668 O O . VAL A 1 83 ? -45.887 46.844 -17.701 1.00 23.53 83 VAL A O 1
ATOM 671 N N . HIS A 1 84 ? -45.159 48.946 -18.049 1.00 28.14 84 HIS A N 1
ATOM 672 C CA . HIS A 1 84 ? -44.211 49.019 -16.945 1.00 28.14 84 HIS A CA 1
ATOM 673 C C . HIS A 1 84 ? -44.967 48.932 -15.614 1.00 28.14 84 HIS A C 1
ATOM 675 O O . HIS A 1 84 ? -45.825 49.773 -15.353 1.00 28.14 84 HIS A O 1
ATOM 681 N N . VAL A 1 85 ? -44.597 47.988 -14.747 1.00 27.38 85 VAL A N 1
ATOM 682 C CA . VAL A 1 85 ? -44.932 48.048 -13.319 1.00 27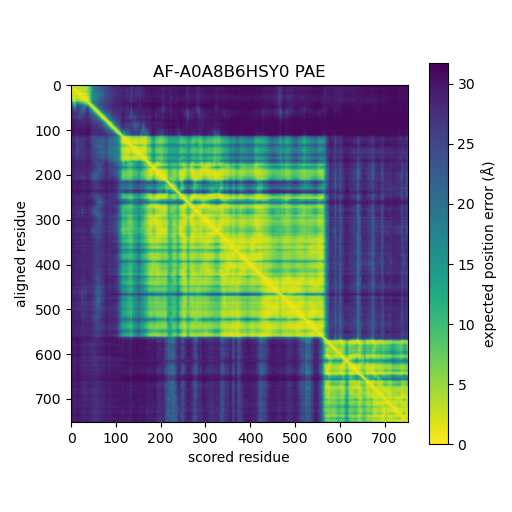.38 85 VAL A CA 1
ATOM 683 C C . VAL A 1 85 ? -43.637 48.012 -12.515 1.00 27.38 85 VAL A C 1
ATOM 685 O O . VAL A 1 85 ? -42.719 47.242 -12.794 1.00 27.38 85 VAL A O 1
ATOM 688 N N . ASN A 1 86 ? -43.554 48.968 -11.598 1.00 25.69 86 ASN A N 1
ATOM 689 C CA . ASN A 1 86 ? -42.376 49.433 -10.886 1.00 25.69 86 ASN A CA 1
ATOM 690 C C . ASN A 1 86 ? -42.065 48.530 -9.677 1.00 25.69 86 ASN A C 1
ATOM 692 O O . ASN A 1 86 ? -42.958 48.168 -8.920 1.00 25.69 86 ASN A O 1
ATOM 696 N N . LEU A 1 87 ? -40.789 48.190 -9.498 1.00 31.17 87 LEU A N 1
ATOM 697 C CA . LEU A 1 87 ? -40.240 47.188 -8.569 1.00 31.17 87 LEU A CA 1
ATOM 698 C C . LEU A 1 87 ? -40.029 47.709 -7.126 1.00 31.17 87 LEU A C 1
ATOM 700 O O . LEU A 1 87 ? -39.111 47.267 -6.443 1.00 31.17 87 LEU A O 1
ATOM 704 N N . ASN A 1 88 ? -40.866 48.634 -6.643 1.00 28.36 88 ASN A N 1
ATOM 705 C CA . ASN A 1 88 ? -40.627 49.354 -5.378 1.00 28.36 88 ASN A CA 1
ATOM 706 C C . ASN A 1 88 ? -41.635 49.089 -4.238 1.00 28.36 88 ASN A C 1
ATOM 708 O O . ASN A 1 88 ? -41.581 49.787 -3.232 1.00 28.36 88 ASN A O 1
ATOM 712 N N . GLU A 1 89 ? -42.495 48.070 -4.322 1.00 29.19 89 GLU A N 1
ATOM 713 C CA . GLU A 1 89 ? -43.486 47.757 -3.265 1.00 29.19 89 GLU A CA 1
ATOM 714 C C . GLU A 1 89 ? -43.317 46.356 -2.644 1.00 29.19 89 GLU A C 1
ATOM 716 O O . GLU A 1 89 ? -44.280 45.629 -2.433 1.00 29.19 89 GLU A O 1
ATOM 721 N N . LEU A 1 90 ? -42.079 45.961 -2.326 1.00 30.81 90 LEU A N 1
ATOM 722 C CA . LEU A 1 90 ? -41.804 44.801 -1.451 1.00 30.81 90 LEU A CA 1
ATOM 723 C C . LEU A 1 90 ? -40.908 45.141 -0.247 1.00 30.81 90 LEU A C 1
ATOM 725 O O . LEU A 1 90 ? -40.471 44.245 0.465 1.00 30.81 90 LEU A O 1
ATOM 729 N N . ASN A 1 91 ? -40.673 46.430 0.011 1.00 33.28 91 ASN A N 1
ATOM 730 C CA . ASN A 1 91 ? -40.013 46.912 1.223 1.00 33.28 91 ASN A CA 1
ATOM 731 C C . ASN A 1 91 ? -40.976 47.817 1.999 1.00 33.28 91 ASN A C 1
ATOM 733 O O . ASN A 1 91 ? -41.000 49.028 1.788 1.00 33.28 91 ASN A O 1
ATOM 737 N N . ALA A 1 92 ? -41.744 47.224 2.908 1.00 27.17 92 ALA A N 1
ATOM 738 C CA . ALA A 1 92 ? -42.327 47.928 4.044 1.00 27.17 92 ALA A CA 1
ATOM 739 C C . ALA A 1 92 ? -41.951 47.166 5.334 1.00 27.17 92 ALA A C 1
ATOM 741 O O . ALA A 1 92 ? -41.803 45.943 5.276 1.00 27.17 92 ALA A O 1
ATOM 742 N N . PRO A 1 93 ? -41.691 47.883 6.441 1.00 28.61 93 PRO A N 1
ATOM 743 C CA . PRO A 1 93 ? -40.950 47.383 7.597 1.00 28.61 93 PRO A CA 1
ATOM 744 C C . PRO A 1 93 ? -41.830 46.611 8.589 1.00 28.61 93 PRO A C 1
ATOM 746 O O . PRO A 1 93 ? -43.051 46.727 8.554 1.00 28.61 93 PRO A O 1
ATOM 749 N N . ASP A 1 94 ? -41.163 45.858 9.470 1.00 32.19 94 ASP A N 1
ATOM 750 C CA . ASP A 1 94 ? -41.705 45.105 10.607 1.00 32.19 94 ASP A CA 1
ATOM 751 C C . ASP A 1 94 ? -42.936 45.751 11.267 1.00 32.19 94 ASP A C 1
ATOM 753 O O . ASP A 1 94 ? -42.838 46.806 11.898 1.00 32.19 94 ASP A O 1
ATOM 757 N N . GLU A 1 95 ? -44.070 45.049 11.217 1.00 26.33 95 GLU A N 1
ATOM 758 C CA . GLU A 1 95 ? -45.118 45.165 12.228 1.00 26.33 95 GLU A CA 1
ATOM 759 C C . GLU A 1 95 ? -45.160 43.866 13.036 1.00 26.33 95 GLU A C 1
ATOM 761 O O . GLU A 1 95 ? -45.431 42.778 12.525 1.00 26.33 95 GLU A O 1
ATOM 766 N N . HIS A 1 96 ? -44.833 44.020 14.317 1.00 29.38 96 HIS A N 1
ATOM 767 C CA . HIS A 1 96 ? -44.964 43.035 15.375 1.00 29.38 96 HIS A CA 1
ATOM 768 C C . HIS A 1 96 ? -46.337 42.349 15.347 1.00 29.38 96 HIS A C 1
ATOM 770 O O . HIS A 1 96 ? -47.363 43.008 15.509 1.00 29.38 96 HIS A O 1
ATOM 776 N N . ILE A 1 97 ? -46.341 41.019 15.241 1.00 29.98 97 ILE A N 1
ATOM 777 C CA . ILE A 1 97 ? -47.435 40.188 15.745 1.00 29.98 97 ILE A CA 1
ATOM 778 C C . ILE A 1 97 ? -46.836 39.247 16.785 1.00 29.98 97 ILE A C 1
ATOM 780 O O . ILE A 1 97 ? -45.798 38.626 16.571 1.00 29.98 97 ILE A O 1
ATOM 784 N N . GLU A 1 98 ? -47.491 39.284 17.934 1.00 25.72 98 GLU A N 1
ATOM 785 C CA . GLU A 1 98 ? -47.046 38.931 19.271 1.00 25.72 98 GLU A CA 1
ATOM 786 C C . GLU A 1 98 ? -46.647 37.467 19.461 1.00 25.72 98 GLU A C 1
ATOM 788 O O . GLU A 1 98 ? -47.187 36.545 18.846 1.00 25.72 98 GLU A O 1
ATOM 793 N N . ASP A 1 99 ? -45.717 37.301 20.401 1.00 30.89 99 ASP A N 1
ATOM 794 C CA . ASP A 1 99 ? -45.384 36.068 21.092 1.00 30.89 99 ASP A CA 1
ATOM 795 C C . ASP A 1 99 ? -46.645 35.304 21.525 1.00 30.89 99 ASP A C 1
ATOM 797 O O . ASP A 1 99 ? -47.422 35.766 22.362 1.00 30.89 99 ASP A O 1
ATOM 801 N N . SER A 1 100 ? -46.804 34.077 21.033 1.00 28.75 100 SER A N 1
ATOM 802 C CA . SER A 1 100 ? -47.457 33.034 21.817 1.00 28.75 100 SER A CA 1
ATOM 803 C C . SER A 1 100 ? -46.365 32.120 22.353 1.00 28.75 100 SER A C 1
ATOM 805 O O . SER A 1 100 ? -45.815 31.300 21.614 1.00 28.75 100 SER A O 1
ATOM 807 N N . GLU A 1 101 ? -46.032 32.309 23.630 1.00 31.91 101 GLU A N 1
ATOM 808 C CA . GLU A 1 101 ? -45.266 31.368 24.442 1.00 31.91 101 GLU A CA 1
ATOM 809 C C . GLU A 1 101 ? -45.874 29.966 24.292 1.00 31.91 101 GLU A C 1
ATOM 811 O O . GLU A 1 101 ? -46.948 29.698 24.833 1.00 31.91 101 GLU A O 1
ATOM 816 N N . ASP A 1 102 ? -45.203 29.072 23.562 1.00 29.72 102 ASP A N 1
ATOM 817 C CA . ASP A 1 102 ? -45.508 27.646 23.638 1.00 29.72 102 ASP A CA 1
ATOM 818 C C . ASP A 1 102 ? -44.497 26.989 24.576 1.00 29.72 102 ASP A C 1
ATOM 820 O O . ASP A 1 102 ? -43.274 27.058 24.411 1.00 29.72 102 ASP A O 1
ATOM 824 N N . ILE A 1 103 ? -45.053 26.456 25.653 1.00 29.89 103 ILE A N 1
ATOM 825 C CA . ILE A 1 103 ? -44.378 26.034 26.869 1.00 29.89 103 ILE A CA 1
ATOM 826 C C . ILE A 1 103 ? -43.417 24.892 26.540 1.00 29.89 103 ILE A C 1
ATOM 828 O O . ILE A 1 103 ? -43.814 23.850 26.020 1.00 29.89 103 ILE A O 1
ATOM 832 N N . GLY A 1 104 ? -42.145 25.070 26.902 1.00 30.20 104 GLY A N 1
ATOM 833 C CA . GLY A 1 104 ? -41.124 24.037 26.790 1.00 30.20 104 GLY A CA 1
ATOM 834 C C . GLY A 1 104 ? -41.563 22.732 27.455 1.00 30.20 104 GLY A C 1
ATOM 835 O O . GLY A 1 104 ? -41.657 22.639 28.677 1.00 30.20 104 GLY A O 1
ATOM 836 N N . HIS A 1 105 ? -41.799 21.703 26.646 1.00 29.38 105 HIS A N 1
ATOM 837 C CA . HIS A 1 105 ? -41.702 20.326 27.101 1.00 29.38 105 HIS A CA 1
ATOM 838 C C . HIS A 1 105 ? -40.245 19.886 26.971 1.00 29.38 105 HIS A C 1
ATOM 840 O O . HIS A 1 105 ? -39.712 19.756 25.868 1.00 29.38 105 HIS A O 1
ATOM 846 N N . GLU A 1 106 ? -39.597 19.661 28.115 1.00 30.03 106 GLU A N 1
ATOM 847 C CA . GLU A 1 106 ? -38.381 18.853 28.178 1.00 30.03 106 GLU A CA 1
ATOM 848 C C . GLU A 1 106 ? -38.629 17.518 27.452 1.00 30.03 106 GLU A C 1
ATOM 850 O O . GLU A 1 106 ? -39.702 16.924 27.619 1.00 30.03 106 GLU A O 1
ATOM 855 N N . PRO A 1 107 ? -37.674 17.009 26.653 1.00 30.84 107 PRO A N 1
ATOM 856 C CA . PRO A 1 107 ? -37.835 15.718 26.007 1.00 30.84 107 PRO A CA 1
ATOM 857 C C . PRO A 1 107 ? -37.832 14.625 27.078 1.00 30.84 107 PRO A C 1
ATOM 859 O O . PRO A 1 107 ? -36.787 14.182 27.557 1.00 30.84 107 PRO A O 1
ATOM 862 N N . SER A 1 108 ? -39.030 14.191 27.459 1.00 33.53 108 SER A N 1
ATOM 863 C CA . SER A 1 108 ? -39.224 12.968 28.222 1.00 33.53 108 SER A CA 1
ATOM 864 C C . SER A 1 108 ? -38.758 11.766 27.391 1.00 33.53 108 SER A C 1
ATOM 866 O O . SER A 1 108 ? -38.868 11.727 26.165 1.00 33.53 108 SER A O 1
ATOM 868 N N . CYS A 1 109 ? -38.156 10.801 28.086 1.00 32.22 109 CYS A N 1
ATOM 869 C CA . CYS A 1 109 ? -37.612 9.563 27.535 1.00 32.22 109 CYS A CA 1
ATOM 870 C C . CYS A 1 109 ? -38.627 8.874 26.590 1.00 32.22 109 CYS A C 1
ATOM 872 O O . CYS A 1 109 ? -39.767 8.650 27.010 1.00 32.22 109 CYS A O 1
ATOM 874 N N . PRO A 1 110 ? -38.255 8.518 25.342 1.00 43.41 110 PRO A N 1
ATOM 875 C CA . PRO A 1 110 ? -39.216 8.046 24.352 1.00 43.41 110 PRO A CA 1
ATOM 876 C C . PRO A 1 110 ? -39.691 6.639 24.714 1.00 43.41 110 PRO A C 1
ATOM 878 O O . PRO A 1 110 ? -38.949 5.665 24.586 1.00 43.41 110 PRO A O 1
ATOM 881 N N . THR A 1 111 ? -40.934 6.546 25.177 1.00 44.28 111 THR A N 1
ATOM 882 C CA . THR A 1 111 ? -41.618 5.279 25.471 1.00 44.28 111 THR A CA 1
ATOM 883 C C . THR A 1 111 ? -42.518 4.804 24.328 1.00 44.28 111 THR A C 1
ATOM 885 O O . THR A 1 111 ? -42.831 3.621 24.296 1.00 44.28 111 THR A O 1
ATOM 888 N N . ASP A 1 112 ? -42.787 5.643 23.320 1.00 48.50 112 ASP A N 1
ATOM 889 C CA . ASP A 1 112 ? -43.519 5.263 22.105 1.00 48.50 112 ASP A CA 1
ATOM 890 C C . ASP A 1 112 ? -42.666 5.535 20.853 1.00 48.50 112 ASP A C 1
ATOM 892 O O . ASP A 1 112 ? -42.735 6.597 20.233 1.00 48.50 112 ASP A O 1
ATOM 896 N N . GLN A 1 113 ? -41.805 4.586 20.470 1.00 52.69 113 GLN A N 1
ATOM 897 C CA . GLN A 1 113 ? -41.172 4.633 19.149 1.00 52.69 113 GLN A CA 1
ATOM 898 C C . GLN A 1 113 ? -42.218 4.251 18.097 1.00 52.69 113 GLN A C 1
ATOM 900 O O . GLN A 1 113 ? -42.630 3.096 18.017 1.00 52.69 113 GLN A O 1
ATOM 905 N N . THR A 1 114 ? -42.640 5.215 17.278 1.00 65.44 114 THR A N 1
ATOM 906 C CA . THR A 1 114 ? -43.341 4.925 16.021 1.00 65.44 114 THR A CA 1
ATOM 907 C C . THR A 1 114 ? -42.470 3.998 15.159 1.00 65.44 114 THR A C 1
ATOM 909 O O . THR A 1 114 ? -41.239 4.055 15.232 1.00 65.44 114 THR A O 1
ATOM 912 N N . ASP A 1 115 ? -43.076 3.200 14.270 1.00 80.69 115 ASP A N 1
ATOM 913 C CA . ASP A 1 115 ? -42.344 2.348 13.305 1.00 80.69 115 ASP A CA 1
ATOM 914 C C . ASP A 1 115 ? -41.350 3.132 12.415 1.00 80.69 115 ASP A C 1
ATOM 916 O O . ASP A 1 115 ? -40.534 2.543 11.705 1.00 80.69 115 ASP A O 1
ATOM 920 N N . TRP A 1 116 ? -41.434 4.466 12.427 1.00 81.50 116 TRP A N 1
ATOM 921 C CA . TRP A 1 116 ? -40.641 5.380 11.615 1.00 81.50 116 TRP A CA 1
ATOM 922 C C . TRP A 1 116 ? -39.592 6.162 12.409 1.00 81.50 116 TRP A C 1
ATOM 924 O O . TRP A 1 116 ? -38.936 7.014 11.809 1.00 81.50 116 TRP A O 1
ATOM 934 N N . PHE A 1 117 ? -39.379 5.874 13.703 1.00 79.50 117 PHE A N 1
ATOM 935 C CA . PHE A 1 117 ? -38.318 6.502 14.502 1.00 79.50 117 PHE A CA 1
ATOM 936 C C . PHE A 1 117 ? -36.983 6.502 13.727 1.00 79.50 117 PHE A C 1
ATOM 938 O O . PHE A 1 117 ? -36.569 5.455 13.218 1.00 79.50 117 PHE A O 1
ATOM 945 N N . PRO A 1 118 ? -36.279 7.645 13.609 1.00 78.38 118 PRO A N 1
ATOM 946 C CA . PRO A 1 118 ? -36.428 8.912 14.348 1.00 78.38 118 PRO A CA 1
ATOM 947 C C . PRO A 1 118 ? -37.432 9.928 13.760 1.00 78.38 118 PRO A C 1
ATOM 949 O O . PRO A 1 118 ? -37.451 11.092 14.164 1.00 78.38 118 PRO A O 1
ATOM 952 N N . PHE A 1 119 ? -38.230 9.532 12.772 1.00 85.12 119 PHE A N 1
ATOM 953 C CA . PHE A 1 119 ? -39.290 10.352 12.188 1.00 85.12 119 PHE A CA 1
ATOM 954 C C . PHE A 1 119 ? -40.626 10.089 12.880 1.00 85.12 119 PHE A C 1
ATOM 956 O O . PHE A 1 119 ? -40.923 8.968 13.290 1.00 85.12 119 PHE A O 1
ATOM 963 N N . ASN A 1 120 ? -41.462 11.120 12.966 1.00 84.38 120 ASN A N 1
ATOM 964 C CA . ASN A 1 120 ? -42.786 11.010 13.569 1.00 84.38 120 ASN A CA 1
ATOM 965 C C . ASN A 1 120 ? -43.754 10.261 12.639 1.00 84.38 120 ASN A C 1
ATOM 967 O O . ASN A 1 120 ? -44.693 9.624 13.106 1.00 84.38 120 ASN A O 1
ATOM 971 N N . SER A 1 121 ? -43.509 10.288 11.323 1.00 86.75 121 SER A N 1
ATOM 972 C CA . SER A 1 121 ? -44.332 9.598 10.328 1.00 86.75 121 SER A CA 1
ATOM 973 C C . SER A 1 121 ? -43.538 9.147 9.095 1.00 86.75 121 SER A C 1
ATOM 975 O O . SER A 1 121 ? -42.451 9.649 8.788 1.00 86.75 121 SER A O 1
ATOM 977 N N . LYS A 1 122 ? -44.128 8.225 8.320 1.00 88.56 122 LYS A N 1
ATOM 978 C CA . LYS A 1 122 ? -43.633 7.839 6.987 1.00 88.56 122 LYS A CA 1
ATOM 979 C C . LYS A 1 122 ? -43.513 9.041 6.049 1.00 88.56 122 LYS A C 1
ATOM 981 O O . LYS A 1 122 ? -42.559 9.130 5.279 1.00 88.56 122 LYS A O 1
ATOM 986 N N . THR A 1 123 ? -44.491 9.944 6.107 1.00 89.50 123 THR A N 1
ATOM 987 C CA . THR A 1 123 ? -44.560 11.158 5.287 1.00 89.50 123 THR A CA 1
ATOM 988 C C . THR A 1 123 ? -43.360 12.056 5.554 1.00 89.50 123 THR A C 1
ATOM 990 O O . THR A 1 123 ? -42.676 12.466 4.618 1.00 89.50 123 THR A O 1
ATOM 993 N N . GLU A 1 124 ? -43.051 12.286 6.831 1.00 88.81 124 GLU A N 1
ATOM 994 C CA . GLU A 1 124 ? -41.888 13.069 7.233 1.00 88.81 124 GLU A CA 1
ATOM 995 C C . GLU A 1 124 ? -40.576 12.427 6.766 1.00 88.81 124 GLU A C 1
ATOM 997 O O . GLU A 1 124 ? -39.722 13.114 6.207 1.00 88.81 124 GLU A O 1
ATOM 1002 N N . CYS A 1 125 ? -40.440 11.104 6.914 1.00 89.19 125 CYS A N 1
ATOM 1003 C CA . CYS A 1 125 ? -39.268 10.362 6.448 1.00 89.19 125 CYS A CA 1
ATOM 1004 C C . CYS A 1 125 ? -39.039 10.524 4.935 1.00 89.19 125 CYS A C 1
ATOM 1006 O O . CYS A 1 125 ? -37.934 10.852 4.498 1.00 89.19 125 CYS A O 1
ATOM 1008 N N . LEU A 1 126 ? -40.083 10.340 4.122 1.00 90.19 126 LEU A N 1
ATOM 1009 C CA . LEU A 1 126 ? -39.978 10.443 2.665 1.00 90.19 126 LEU A CA 1
ATOM 1010 C C . LEU A 1 126 ? -39.677 11.870 2.198 1.00 90.19 126 LEU A C 1
ATOM 1012 O O . LEU A 1 126 ? -38.864 12.044 1.293 1.00 90.19 126 LEU A O 1
ATOM 1016 N N . LEU A 1 127 ? -40.282 12.884 2.821 1.00 90.88 127 LEU A N 1
ATOM 1017 C CA . LEU A 1 127 ? -40.011 14.288 2.502 1.00 90.88 127 LEU A CA 1
ATOM 1018 C C . LEU A 1 127 ? -38.601 14.710 2.916 1.00 90.88 127 LEU A C 1
ATOM 1020 O O . LEU A 1 127 ? -37.930 15.428 2.174 1.00 90.88 127 LEU A O 1
ATOM 1024 N N . TYR A 1 128 ? -38.115 14.208 4.052 1.00 90.25 128 TYR A N 1
ATOM 1025 C CA . TYR A 1 128 ? -36.731 14.408 4.460 1.00 90.25 128 TYR A CA 1
ATOM 1026 C C . TYR A 1 128 ? -35.755 13.782 3.457 1.00 90.25 128 TYR A C 1
ATOM 1028 O O . TYR A 1 128 ? -34.789 14.435 3.065 1.00 90.25 128 TYR A O 1
ATOM 1036 N N . ILE A 1 129 ? -36.014 12.549 2.999 1.00 88.38 129 ILE A N 1
ATOM 1037 C CA . ILE A 1 129 ? -35.205 11.877 1.966 1.00 88.38 129 ILE A CA 1
ATOM 1038 C C . ILE A 1 129 ? -35.271 12.634 0.639 1.00 88.38 129 ILE A C 1
ATOM 1040 O O . ILE A 1 129 ? -34.245 12.793 -0.014 1.00 88.38 129 ILE A O 1
ATOM 1044 N N . PHE A 1 130 ? -36.455 13.101 0.239 1.00 89.06 130 PHE A N 1
ATOM 1045 C CA . PHE A 1 130 ? -36.653 13.879 -0.981 1.00 89.06 130 PHE A CA 1
ATOM 1046 C C . PHE A 1 130 ? -35.798 15.149 -0.963 1.00 89.06 130 PHE A C 1
ATOM 1048 O O . PHE A 1 130 ? -35.013 15.364 -1.879 1.00 89.06 130 PHE A O 1
ATOM 1055 N N . MET A 1 131 ? -35.874 15.938 0.111 1.00 88.00 131 MET A N 1
ATOM 1056 C CA . MET A 1 131 ? -35.107 17.177 0.241 1.00 88.00 131 MET A CA 1
ATOM 1057 C C . MET A 1 131 ? -33.594 16.936 0.353 1.00 88.00 131 MET A C 1
ATOM 1059 O O . MET A 1 131 ? -32.809 17.672 -0.236 1.00 88.00 131 MET A O 1
ATOM 1063 N N . ASN A 1 132 ? -33.174 15.902 1.090 1.00 81.44 132 ASN A N 1
ATOM 1064 C CA . ASN A 1 132 ? -31.759 15.617 1.363 1.00 81.44 132 ASN A CA 1
ATOM 1065 C C . ASN A 1 132 ? -31.148 14.570 0.410 1.00 81.44 132 ASN A C 1
ATOM 1067 O O . ASN A 1 132 ? -30.082 14.014 0.688 1.00 81.44 132 ASN A O 1
ATOM 1071 N N . SER A 1 133 ? -31.808 14.271 -0.713 1.00 80.19 133 SER A N 1
ATOM 1072 C CA . SER A 1 133 ? -31.322 13.292 -1.683 1.00 80.19 133 SER A CA 1
ATOM 1073 C C . SER A 1 133 ? -30.049 13.787 -2.366 1.00 80.19 133 SER A C 1
ATOM 1075 O O . SER A 1 133 ? -30.047 14.773 -3.099 1.00 80.19 133 SER A O 1
ATOM 1077 N N . THR A 1 134 ? -28.956 13.043 -2.211 1.00 68.50 134 THR A N 1
ATOM 1078 C CA . THR A 1 134 ? -27.683 13.343 -2.887 1.00 68.50 134 THR A CA 1
ATOM 1079 C C . THR A 1 134 ? -27.702 13.016 -4.380 1.00 68.50 134 THR A C 1
ATOM 1081 O O . THR A 1 134 ? -26.852 13.492 -5.128 1.00 68.50 134 THR A O 1
ATOM 1084 N N . THR A 1 135 ? -28.661 12.200 -4.827 1.00 71.94 135 THR A N 1
ATOM 1085 C CA . THR A 1 135 ? -28.795 11.788 -6.235 1.00 71.94 135 THR A CA 1
ATOM 1086 C C . THR A 1 135 ? -29.704 12.714 -7.036 1.00 71.94 135 THR A C 1
ATOM 1088 O O . THR A 1 135 ? -29.563 12.796 -8.252 1.00 71.94 135 THR A O 1
ATOM 1091 N N . HIS A 1 136 ? -30.611 13.420 -6.358 1.00 80.38 136 HIS A N 1
ATOM 1092 C CA . HIS A 1 136 ? -31.584 14.323 -6.964 1.00 80.38 136 HIS A CA 1
ATOM 1093 C C . HIS A 1 136 ? -31.624 15.619 -6.145 1.00 80.38 136 HIS A C 1
ATOM 1095 O O . HIS A 1 136 ? -32.481 15.754 -5.276 1.00 80.38 136 HIS A O 1
ATOM 1101 N N . PRO A 1 137 ? -30.683 16.552 -6.374 1.00 82.56 137 PRO A N 1
ATOM 1102 C CA . PRO A 1 137 ? -30.658 17.825 -5.663 1.00 82.56 137 PRO A CA 1
ATOM 1103 C C . PRO A 1 137 ? -31.929 18.622 -5.963 1.00 82.56 137 PRO A C 1
ATOM 1105 O O . PRO A 1 137 ? -32.253 18.861 -7.128 1.00 82.56 137 PRO A O 1
ATOM 1108 N N . ILE A 1 138 ? -32.644 19.033 -4.920 1.00 88.19 138 ILE A N 1
ATOM 1109 C CA . ILE A 1 138 ? -33.930 19.727 -5.018 1.00 88.19 138 ILE A CA 1
ATOM 1110 C C . ILE A 1 138 ? -33.828 21.060 -4.271 1.00 88.19 138 ILE A C 1
ATOM 1112 O O . ILE A 1 138 ? -33.219 21.134 -3.207 1.00 88.19 138 ILE A O 1
ATOM 1116 N N . SER A 1 139 ? -34.390 22.128 -4.844 1.00 91.00 139 SER A N 1
ATOM 1117 C CA . SER A 1 139 ? -34.399 23.450 -4.212 1.00 91.00 139 SER A CA 1
ATOM 1118 C C . SER A 1 139 ? -35.518 23.583 -3.181 1.00 91.00 139 SER A C 1
ATOM 1120 O O . SER A 1 139 ? -36.569 22.950 -3.306 1.00 91.00 139 SER A O 1
ATOM 1122 N N . ASP A 1 140 ? -35.332 24.488 -2.217 1.00 91.50 140 ASP A N 1
ATOM 1123 C CA . ASP A 1 140 ? -36.355 24.837 -1.224 1.00 91.50 140 ASP A CA 1
ATOM 1124 C C . ASP A 1 140 ? -37.707 25.174 -1.878 1.00 91.50 140 ASP A C 1
ATOM 1126 O O . ASP A 1 140 ? -38.746 24.760 -1.376 1.00 91.50 140 ASP A O 1
ATOM 1130 N N . GLU A 1 141 ? -37.713 25.856 -3.028 1.00 94.12 141 GLU A N 1
ATOM 1131 C CA . GLU A 1 141 ? -38.944 26.218 -3.750 1.00 94.12 141 GLU A CA 1
ATOM 1132 C C . GLU A 1 141 ? -39.720 25.004 -4.271 1.00 94.12 141 GLU A C 1
ATOM 1134 O O . GLU A 1 141 ? -40.947 24.958 -4.184 1.00 94.12 141 GLU A O 1
ATOM 1139 N N . VAL A 1 142 ? -39.018 23.978 -4.757 1.00 94.12 142 VAL A N 1
ATOM 1140 C CA . VAL A 1 142 ? -39.663 22.736 -5.198 1.00 94.12 142 VAL A CA 1
ATOM 1141 C C . VAL A 1 142 ? -40.237 21.983 -4.000 1.00 94.12 142 VAL A C 1
ATOM 1143 O O . VAL A 1 142 ? -41.356 21.478 -4.080 1.00 94.12 142 VAL A O 1
ATOM 1146 N N . VAL A 1 143 ? -39.523 21.947 -2.869 1.00 92.75 143 VAL A N 1
ATOM 1147 C CA . VAL A 1 143 ? -40.043 21.334 -1.638 1.00 92.75 143 VAL A CA 1
ATOM 1148 C C . VAL A 1 143 ? -41.286 22.079 -1.152 1.00 92.75 143 VAL A C 1
ATOM 1150 O O . VAL A 1 143 ? -42.296 21.435 -0.887 1.00 92.75 143 VAL A O 1
ATOM 1153 N N . LYS A 1 144 ? -41.271 23.420 -1.114 1.00 94.38 144 LYS A N 1
ATOM 1154 C CA . LYS A 1 144 ? -42.450 24.236 -0.761 1.00 94.38 144 LYS A CA 1
ATOM 1155 C C . LYS A 1 144 ? -43.650 23.912 -1.644 1.00 94.38 144 LYS A C 1
ATOM 1157 O O . LYS A 1 144 ? -44.751 23.736 -1.128 1.00 94.38 144 LYS A O 1
ATOM 1162 N N . TYR A 1 145 ? -43.438 23.797 -2.954 1.00 95.69 145 TYR A N 1
ATOM 1163 C CA . TYR A 1 145 ? -44.505 23.472 -3.895 1.00 95.69 145 TYR A CA 1
ATOM 1164 C C . TYR A 1 145 ? -45.089 22.070 -3.656 1.00 95.69 145 TYR A C 1
ATOM 1166 O O . TYR A 1 145 ? -46.305 21.893 -3.673 1.00 95.69 145 TYR A O 1
ATOM 1174 N N . VAL A 1 146 ? -44.244 21.078 -3.357 1.00 94.94 146 VAL A N 1
ATOM 1175 C CA . VAL A 1 146 ? -44.697 19.726 -2.992 1.00 94.94 146 VAL A CA 1
ATOM 1176 C C . VAL A 1 146 ? -45.484 19.735 -1.681 1.00 94.94 146 VAL A C 1
ATOM 1178 O O . VAL A 1 146 ? -46.564 19.150 -1.626 1.00 94.94 146 VAL A O 1
ATOM 1181 N N . LEU A 1 147 ? -44.998 20.434 -0.652 1.00 94.31 147 LEU A N 1
ATOM 1182 C CA . LEU A 1 147 ? -45.706 20.570 0.626 1.00 94.31 147 LEU A CA 1
ATOM 1183 C C . LEU A 1 147 ? -47.077 21.239 0.441 1.00 94.31 147 LEU A C 1
ATOM 1185 O O . LEU A 1 147 ? -48.058 20.793 1.033 1.00 94.31 147 LEU A O 1
ATOM 1189 N N . TYR A 1 148 ? -47.162 22.257 -0.423 1.00 94.62 148 TYR A N 1
ATOM 1190 C CA . TYR A 1 148 ? -48.424 22.892 -0.803 1.00 94.62 148 TYR A CA 1
ATOM 1191 C C . TYR A 1 148 ? -49.387 21.893 -1.457 1.00 94.62 148 TYR A C 1
ATOM 1193 O O . TYR A 1 148 ? -50.510 21.738 -0.987 1.00 94.62 148 TYR A O 1
ATOM 1201 N N . MET A 1 149 ? -48.941 21.147 -2.475 1.00 95.88 149 MET A N 1
ATOM 1202 C CA . MET A 1 149 ? -49.783 20.134 -3.125 1.00 95.88 149 MET A CA 1
ATOM 1203 C C . MET A 1 149 ? -50.285 19.075 -2.138 1.00 95.88 149 MET A C 1
ATOM 1205 O O . MET A 1 149 ? -51.445 18.685 -2.191 1.00 95.88 149 MET A O 1
ATOM 1209 N N . MET A 1 150 ? -49.438 18.612 -1.216 1.00 94.06 150 MET A N 1
ATOM 1210 C CA . MET A 1 150 ? -49.839 17.624 -0.209 1.00 94.06 150 MET A CA 1
ATOM 1211 C C . MET A 1 150 ? -50.895 18.174 0.752 1.00 94.06 150 MET A C 1
ATOM 1213 O O . MET A 1 150 ? -51.796 17.432 1.148 1.00 94.06 150 MET A O 1
ATOM 1217 N N . LYS A 1 151 ? -50.813 19.468 1.085 1.00 92.81 151 LYS A N 1
ATOM 1218 C CA . LYS A 1 151 ? -51.815 20.158 1.900 1.00 92.81 151 LYS A CA 1
ATOM 1219 C C . LYS A 1 151 ? -53.160 20.236 1.175 1.00 92.81 151 LYS A C 1
ATOM 1221 O O . LYS A 1 151 ? -54.175 19.885 1.768 1.00 92.81 151 LYS A O 1
ATOM 1226 N N . GLU A 1 152 ? -53.163 20.604 -0.106 1.00 95.31 152 GLU A N 1
ATOM 1227 C CA . GLU A 1 152 ? -54.380 20.635 -0.938 1.00 95.31 152 GLU A CA 1
ATOM 1228 C C . GLU A 1 152 ? -54.997 19.240 -1.137 1.00 95.31 152 GLU A C 1
ATOM 1230 O O . GLU A 1 152 ? -56.212 19.094 -1.230 1.00 95.31 152 GLU A O 1
ATOM 1235 N N . LEU A 1 153 ? -54.168 18.191 -1.152 1.00 94.75 153 LEU A N 1
ATOM 1236 C CA . LEU A 1 153 ? -54.610 16.795 -1.236 1.00 94.75 153 LEU A CA 1
ATOM 1237 C C . LEU A 1 153 ? -55.095 16.215 0.106 1.00 94.75 153 LEU A C 1
ATOM 1239 O O . LEU A 1 153 ? -55.477 15.045 0.153 1.00 94.75 153 LEU A O 1
ATOM 1243 N N . GLY A 1 154 ? -55.081 16.995 1.192 1.00 90.94 154 GLY A N 1
ATOM 1244 C CA . GLY A 1 154 ? -55.572 16.570 2.504 1.00 90.94 154 GLY A CA 1
ATOM 1245 C C . GLY A 1 154 ? -54.701 15.517 3.194 1.00 90.94 154 GLY A C 1
ATOM 1246 O O . GLY A 1 154 ? -55.213 14.722 3.982 1.00 90.94 154 GLY A O 1
ATOM 1247 N N . VAL A 1 155 ? -53.396 15.472 2.901 1.00 90.19 155 VAL A N 1
ATOM 1248 C CA . VAL A 1 155 ? -52.471 14.560 3.592 1.00 90.19 155 VAL A CA 1
ATOM 1249 C C . VAL A 1 155 ? -52.312 15.016 5.055 1.00 90.19 155 VAL A C 1
ATOM 1251 O O . VAL A 1 155 ? -51.993 16.183 5.282 1.00 90.19 155 VAL A O 1
ATOM 1254 N N . PRO A 1 156 ? -52.522 14.143 6.057 1.00 82.06 156 PRO A N 1
ATOM 1255 C CA . PRO A 1 156 ? -52.344 14.503 7.464 1.00 82.06 156 PRO A CA 1
ATOM 1256 C C . PRO A 1 156 ? -50.857 14.600 7.849 1.00 82.06 156 PRO A C 1
ATOM 1258 O O . PRO A 1 156 ? -49.997 13.990 7.208 1.00 82.06 156 PRO A O 1
ATOM 1261 N N . ASP A 1 157 ? -50.566 15.354 8.914 1.00 80.44 157 ASP A N 1
ATOM 1262 C CA . ASP A 1 157 ? -49.255 15.421 9.584 1.00 80.44 157 ASP A CA 1
ATOM 1263 C C . ASP A 1 157 ? -48.065 15.766 8.663 1.00 80.44 157 ASP A C 1
ATOM 1265 O O . ASP A 1 157 ? -46.981 15.177 8.745 1.00 80.44 157 ASP A O 1
ATOM 1269 N N . ILE A 1 158 ? -48.266 16.726 7.752 1.00 89.31 158 ILE A N 1
ATOM 1270 C CA . ILE A 1 158 ? -47.222 17.210 6.838 1.00 89.31 158 ILE A CA 1
ATOM 1271 C C . ILE A 1 158 ? -46.211 18.066 7.627 1.00 89.31 158 ILE A C 1
ATOM 1273 O O . ILE A 1 158 ? -46.607 19.062 8.238 1.00 89.31 158 ILE A O 1
ATOM 1277 N N . PRO A 1 159 ? -44.904 17.746 7.596 1.00 90.25 159 PRO A N 1
ATOM 1278 C CA . PRO A 1 159 ? -43.884 18.549 8.263 1.00 90.25 159 PRO A CA 1
ATOM 1279 C C . PRO A 1 159 ? -43.696 19.911 7.582 1.00 90.25 159 PRO A C 1
ATOM 1281 O O . PRO A 1 159 ? -43.816 20.039 6.361 1.00 90.25 159 PRO A O 1
ATOM 1284 N N . SER A 1 160 ? -43.325 20.930 8.358 1.00 90.56 160 SER A N 1
ATOM 1285 C CA . SER A 1 160 ? -42.920 22.218 7.790 1.00 90.56 160 SER A CA 1
ATOM 1286 C C . SER A 1 160 ? -41.559 22.106 7.092 1.00 90.56 160 SER A C 1
ATOM 1288 O O . SER A 1 160 ? -40.722 21.271 7.445 1.00 90.56 160 SER A O 1
ATOM 1290 N N . LEU A 1 161 ? -41.297 22.981 6.114 1.00 90.56 161 LEU A N 1
ATOM 1291 C CA . LEU A 1 161 ? -39.975 23.060 5.481 1.00 90.56 161 LEU A CA 1
ATOM 1292 C C . LEU A 1 161 ? -38.876 23.326 6.519 1.00 90.56 161 LEU A C 1
ATOM 1294 O O . LEU A 1 161 ? -37.801 22.740 6.444 1.00 90.56 161 LEU A O 1
ATOM 1298 N N . GLN A 1 162 ? -39.151 24.200 7.490 1.00 89.62 162 GLN A N 1
ATOM 1299 C CA . GLN A 1 162 ? -38.208 24.521 8.556 1.00 89.62 162 GLN A CA 1
ATOM 1300 C C . GLN A 1 162 ? -37.895 23.289 9.406 1.00 89.62 162 GLN A C 1
ATOM 1302 O O . GLN A 1 162 ? -36.721 22.984 9.595 1.00 89.62 162 GLN A O 1
ATOM 1307 N N . LEU A 1 163 ? -38.917 22.521 9.804 1.00 88.19 163 LEU A N 1
ATOM 1308 C CA . LEU A 1 163 ? -38.728 21.264 10.524 1.00 88.19 163 LEU A CA 1
ATOM 1309 C C . LEU A 1 163 ? -37.840 20.309 9.723 1.00 88.19 163 LEU A C 1
ATOM 1311 O O . LEU A 1 163 ? -36.883 19.778 10.270 1.00 88.19 163 LEU A O 1
ATOM 1315 N N . LEU A 1 164 ? -38.092 20.131 8.421 1.00 88.56 164 LEU A N 1
ATOM 1316 C CA . LEU A 1 164 ? -37.263 19.271 7.567 1.00 88.56 164 LEU A CA 1
ATOM 1317 C C . LEU A 1 164 ? -35.800 19.737 7.497 1.00 88.56 164 LEU A C 1
ATOM 1319 O O . LEU A 1 164 ? -34.903 18.894 7.457 1.00 88.56 164 LEU A O 1
ATOM 1323 N N . LYS A 1 165 ? -35.553 21.055 7.470 1.00 86.00 165 LYS A N 1
ATOM 1324 C CA . LYS A 1 165 ? -34.207 21.655 7.389 1.00 86.00 165 LYS A CA 1
ATOM 1325 C C . LYS A 1 165 ? -33.453 21.594 8.713 1.00 86.00 165 LYS A C 1
ATOM 1327 O O . LYS A 1 165 ? -32.241 21.395 8.721 1.00 86.00 165 LYS A O 1
ATOM 1332 N N . GLU A 1 166 ? -34.160 21.772 9.820 1.00 84.25 166 GLU A N 1
ATOM 1333 C CA . GLU A 1 166 ? -33.587 21.789 11.165 1.00 84.25 166 GLU A CA 1
ATOM 1334 C C . GLU A 1 166 ? -33.489 20.391 11.779 1.00 84.25 166 GLU A C 1
ATOM 1336 O O . GLU A 1 166 ? -32.747 20.203 12.746 1.00 84.25 166 GLU A O 1
ATOM 1341 N N . LYS A 1 167 ? -34.183 19.392 11.210 1.00 82.88 167 LYS A N 1
ATOM 1342 C CA . LYS A 1 167 ? -34.136 18.013 11.698 1.00 82.88 167 LYS A CA 1
ATOM 1343 C C . LYS A 1 167 ? -32.720 17.456 11.581 1.00 82.88 167 LYS A C 1
ATOM 1345 O O . LYS A 1 167 ? -32.211 17.166 10.496 1.00 82.88 167 LYS A O 1
ATOM 1350 N N . LYS A 1 168 ? -32.100 17.273 12.744 1.00 71.81 168 LYS A N 1
ATOM 1351 C CA . LYS A 1 168 ? -30.783 16.661 12.918 1.00 71.81 168 LYS A CA 1
ATOM 1352 C C . LYS A 1 168 ? -30.931 15.315 13.609 1.00 71.81 168 LYS A C 1
ATOM 1354 O O . LYS A 1 168 ? -31.751 15.149 14.509 1.00 71.81 168 LYS A O 1
ATOM 1359 N N . PHE A 1 169 ? -30.105 14.361 13.198 1.00 70.06 169 PHE A N 1
ATOM 1360 C CA . PHE A 1 169 ? -30.000 13.064 13.854 1.00 70.06 169 PHE A CA 1
ATOM 1361 C C . PHE A 1 169 ? -28.691 13.002 14.630 1.00 70.06 169 PHE A C 1
ATOM 1363 O O . PHE A 1 169 ? -27.609 13.049 14.043 1.00 70.06 169 PHE A O 1
ATOM 1370 N N . GLY A 1 170 ? -28.801 12.897 15.954 1.00 66.94 170 GLY A N 1
ATOM 1371 C CA . GLY A 1 170 ? -27.645 12.911 16.845 1.00 66.94 170 GLY A CA 1
ATOM 1372 C C . GLY A 1 170 ? -26.894 14.246 16.829 1.00 66.94 170 GLY A C 1
ATOM 1373 O O . GLY A 1 170 ? -27.474 15.306 16.615 1.00 66.94 170 GLY A O 1
ATOM 1374 N N . ASP A 1 171 ? -25.587 14.179 17.059 1.00 65.25 171 ASP A N 1
ATOM 1375 C CA . ASP A 1 171 ? -24.657 15.311 17.146 1.00 65.25 171 ASP A CA 1
ATOM 1376 C C . ASP A 1 171 ? -23.992 15.662 15.797 1.00 65.25 171 ASP A C 1
ATOM 1378 O O . ASP A 1 171 ? -22.986 16.373 15.753 1.00 65.25 171 ASP A O 1
ATOM 1382 N N . TYR A 1 172 ? -24.519 15.143 14.681 1.00 65.81 172 TYR A N 1
ATOM 1383 C CA . TYR A 1 172 ? -23.900 15.302 13.368 1.00 65.81 172 TYR A CA 1
ATOM 1384 C C . TYR A 1 172 ? -24.026 16.739 12.838 1.00 65.81 172 TYR A C 1
ATOM 1386 O O . TYR A 1 172 ? -25.116 17.299 12.720 1.00 65.81 172 TYR A O 1
ATOM 1394 N N . CYS A 1 173 ? -22.887 17.320 12.468 1.00 70.81 173 CYS A N 1
ATOM 1395 C CA . CYS A 1 173 ? -22.750 18.675 11.944 1.00 70.81 173 CYS A CA 1
ATOM 1396 C C . CYS A 1 173 ? -21.752 18.616 10.784 1.00 70.81 173 CYS A C 1
ATOM 1398 O O . CYS A 1 173 ? -20.612 18.187 10.966 1.00 70.81 173 CYS A O 1
ATOM 1400 N N . TRP A 1 174 ? -22.187 18.964 9.570 1.00 71.25 174 TRP A N 1
ATOM 1401 C CA . TRP A 1 174 ? -21.356 18.796 8.372 1.00 71.25 174 TRP A CA 1
ATOM 1402 C C . TRP A 1 174 ? -20.141 19.730 8.397 1.00 71.25 174 TRP A C 1
ATOM 1404 O O . TRP A 1 174 ? -19.098 19.396 7.845 1.00 71.25 174 TRP A O 1
ATOM 1414 N N . GLU A 1 175 ? -20.233 20.857 9.098 1.00 76.31 175 GLU A N 1
ATOM 1415 C CA . GLU A 1 175 ? -19.122 21.768 9.348 1.00 76.31 175 GLU A CA 1
ATOM 1416 C C . GLU A 1 175 ? -17.999 21.068 10.129 1.00 76.31 175 GLU A C 1
ATOM 1418 O O . GLU A 1 175 ? -16.822 21.344 9.903 1.00 76.31 175 GLU A O 1
ATOM 1423 N N . ASN A 1 176 ? -18.335 20.079 10.969 1.00 81.94 176 ASN A N 1
ATOM 1424 C CA . ASN A 1 176 ? -17.343 19.256 11.657 1.00 81.94 176 ASN A CA 1
ATOM 1425 C C . ASN A 1 176 ? -16.628 18.281 10.714 1.00 81.94 176 ASN A C 1
ATOM 1427 O O . ASN A 1 176 ? -15.524 17.858 11.050 1.00 81.94 176 ASN A O 1
ATOM 1431 N N . MET A 1 177 ? -17.190 17.956 9.542 1.00 86.94 177 MET A N 1
ATOM 1432 C CA . MET A 1 177 ? -16.563 17.061 8.557 1.00 86.94 177 MET A CA 1
ATOM 1433 C C . MET A 1 177 ? -15.349 17.687 7.877 1.00 86.94 177 MET A C 1
ATOM 1435 O O . MET A 1 177 ? -14.508 16.956 7.355 1.00 86.94 177 MET A O 1
ATOM 1439 N N . ILE A 1 178 ? -15.260 19.018 7.838 1.00 91.38 178 ILE A N 1
ATOM 1440 C CA . ILE A 1 178 ? -14.262 19.739 7.050 1.00 91.38 178 ILE A CA 1
ATOM 1441 C C . ILE A 1 178 ? -13.325 20.504 7.986 1.00 91.38 178 ILE A C 1
ATOM 1443 O O . ILE A 1 178 ? -13.755 21.146 8.938 1.00 91.38 178 ILE A O 1
ATOM 1447 N N . THR A 1 179 ? -12.027 20.469 7.697 1.00 91.38 179 THR A N 1
ATOM 1448 C CA . THR A 1 179 ? -11.039 21.360 8.317 1.00 91.38 179 THR A CA 1
ATOM 1449 C C . THR A 1 179 ? -10.455 22.277 7.265 1.00 91.38 179 THR A C 1
ATOM 1451 O O . THR A 1 179 ? -10.088 21.834 6.176 1.00 91.38 179 THR A O 1
ATOM 1454 N N . LYS A 1 180 ? -10.309 23.554 7.619 1.00 90.31 180 LYS A N 1
ATOM 1455 C CA . LYS A 1 180 ? -9.503 24.514 6.871 1.00 90.31 180 LYS A CA 1
ATOM 1456 C C . LYS A 1 180 ? -8.107 24.585 7.484 1.00 90.31 180 LYS A C 1
ATOM 1458 O O . LYS A 1 180 ? -7.971 24.862 8.670 1.00 90.31 180 LYS A O 1
ATOM 1463 N N . GLY A 1 181 ? -7.087 24.392 6.664 1.00 87.06 181 GLY A N 1
ATOM 1464 C CA . GLY A 1 181 ? -5.707 24.740 6.975 1.00 87.06 181 GLY A CA 1
ATOM 1465 C C . GLY A 1 181 ? -5.168 25.783 6.002 1.00 87.06 181 GLY A C 1
ATOM 1466 O O . GLY A 1 181 ? -5.876 26.285 5.121 1.00 87.06 181 GLY A O 1
ATOM 1467 N N . VAL A 1 182 ? -3.900 26.131 6.181 1.00 86.44 182 VAL A N 1
ATOM 1468 C CA . VAL A 1 182 ? -3.210 27.140 5.379 1.00 86.44 182 VAL A CA 1
ATOM 1469 C C . VAL A 1 182 ? -1.837 26.592 5.003 1.00 86.44 182 VAL A C 1
ATOM 1471 O O . VAL A 1 182 ? -1.097 26.141 5.870 1.00 86.44 182 VAL A O 1
ATOM 1474 N N . SER A 1 183 ? -1.507 26.605 3.710 1.00 81.69 183 SER A N 1
ATOM 1475 C CA . SER A 1 183 ? -0.177 26.223 3.209 1.00 81.69 183 SER A CA 1
ATOM 1476 C C . SER A 1 183 ? 0.909 27.165 3.740 1.00 81.69 183 SER A C 1
ATOM 1478 O O . SER A 1 183 ? 0.601 28.321 4.035 1.00 81.69 183 SER A O 1
ATOM 1480 N N . GLU A 1 184 ? 2.186 26.792 3.625 1.00 74.00 184 GLU A N 1
ATOM 1481 C CA . GLU A 1 184 ? 3.318 27.709 3.887 1.00 74.00 184 GLU A CA 1
ATOM 1482 C C . GLU A 1 184 ? 3.241 29.028 3.086 1.00 74.00 184 GLU A C 1
ATOM 1484 O O . GLU A 1 184 ? 3.764 30.059 3.500 1.00 74.00 184 GLU A O 1
ATOM 1489 N N . LYS A 1 185 ? 2.562 29.018 1.932 1.00 81.62 185 LYS A N 1
ATOM 1490 C CA . LYS A 1 185 ? 2.375 30.182 1.049 1.00 81.62 185 LYS A CA 1
ATOM 1491 C C . LYS A 1 185 ? 1.079 30.963 1.302 1.00 81.62 185 LYS A C 1
ATOM 1493 O O . LYS A 1 185 ? 0.635 31.690 0.417 1.00 81.62 185 LYS A O 1
ATOM 1498 N N . ASN A 1 186 ? 0.442 30.801 2.462 1.00 86.31 186 ASN A N 1
ATOM 1499 C CA . ASN A 1 186 ? -0.839 31.436 2.808 1.00 86.31 186 ASN A CA 1
ATOM 1500 C C . ASN A 1 186 ? -2.026 31.090 1.883 1.00 86.31 186 ASN A C 1
ATOM 1502 O O . ASN A 1 186 ? -3.020 31.813 1.826 1.00 86.31 186 ASN A O 1
ATOM 1506 N N . ILE A 1 187 ? -1.955 29.970 1.164 1.00 87.94 187 ILE A N 1
ATOM 1507 C CA . ILE A 1 187 ? -3.052 29.441 0.354 1.00 87.94 187 ILE A CA 1
ATOM 1508 C C . ILE A 1 187 ? -3.975 28.633 1.274 1.00 87.94 187 ILE A C 1
ATOM 1510 O O . ILE A 1 187 ? -3.504 27.700 1.930 1.00 87.94 187 ILE A O 1
ATOM 1514 N N . PRO A 1 188 ? -5.278 28.952 1.344 1.00 90.12 188 PRO A N 1
ATOM 1515 C CA . PRO A 1 188 ? -6.212 28.167 2.131 1.00 90.12 188 PRO A CA 1
ATOM 1516 C C . PRO A 1 188 ? -6.436 26.798 1.480 1.00 90.12 188 PRO A C 1
ATOM 1518 O O . PRO A 1 188 ? -6.598 26.688 0.261 1.00 90.12 188 PRO A O 1
ATOM 1521 N N . VAL A 1 189 ? -6.450 25.758 2.307 1.00 90.69 189 VAL A N 1
ATOM 1522 C CA . VAL A 1 189 ? -6.662 24.367 1.899 1.00 90.69 189 VAL A CA 1
ATOM 1523 C C . VAL A 1 189 ? -7.755 23.780 2.776 1.00 90.69 189 VAL A C 1
ATOM 1525 O O . VAL A 1 189 ? -7.745 23.968 3.988 1.00 90.69 189 VAL A O 1
ATOM 1528 N N . TRP A 1 190 ? -8.690 23.059 2.169 1.00 91.56 190 TRP A N 1
ATOM 1529 C CA . TRP A 1 190 ? -9.757 22.369 2.883 1.00 91.56 190 TRP A CA 1
ATOM 1530 C C . TRP A 1 190 ? -9.596 20.870 2.702 1.00 91.56 190 TRP A C 1
ATOM 1532 O O . TRP A 1 190 ? -9.306 20.406 1.596 1.00 91.56 190 TRP A O 1
ATOM 1542 N N . ILE A 1 191 ? -9.800 20.129 3.785 1.00 94.25 191 ILE A N 1
ATOM 1543 C CA . ILE A 1 191 ? -9.856 18.672 3.754 1.00 94.25 191 ILE A CA 1
ATOM 1544 C C . ILE A 1 191 ? -11.129 18.180 4.431 1.00 94.25 191 ILE A C 1
ATOM 1546 O O . ILE A 1 191 ? -11.601 18.789 5.389 1.00 94.25 191 ILE A O 1
ATOM 1550 N N . VAL A 1 192 ? -11.642 17.046 3.973 1.00 94.44 192 VAL A N 1
ATOM 1551 C CA . VAL A 1 192 ? -12.550 16.204 4.748 1.00 94.44 192 VAL A CA 1
ATOM 1552 C C . VAL A 1 192 ? -11.709 15.479 5.797 1.00 94.44 192 VAL A C 1
ATOM 1554 O O . VAL A 1 192 ? -10.726 14.824 5.448 1.00 94.44 192 VAL A O 1
ATOM 1557 N N . LYS A 1 193 ? -12.061 15.606 7.077 1.00 93.69 193 LYS A N 1
ATOM 1558 C CA . LYS A 1 193 ? -11.306 15.021 8.190 1.00 93.69 193 LYS A CA 1
ATOM 1559 C C . LYS A 1 193 ? -11.314 13.487 8.103 1.00 93.69 193 LYS A C 1
ATOM 1561 O O . LYS A 1 193 ? -12.395 12.892 8.165 1.00 93.69 193 LYS A O 1
ATOM 1566 N N . PRO A 1 194 ? -10.145 12.823 8.026 1.00 94.00 194 PRO A N 1
ATOM 1567 C CA . PRO A 1 194 ? -10.052 11.366 8.131 1.00 94.00 194 PRO A CA 1
ATOM 1568 C C . PRO A 1 194 ? -10.810 10.765 9.325 1.00 94.00 194 PRO A C 1
ATOM 1570 O O . PRO A 1 194 ? -11.451 9.722 9.177 1.00 94.00 194 PRO A O 1
ATOM 1573 N N . SER A 1 195 ? -10.787 11.435 10.484 1.00 92.62 195 SER A N 1
ATOM 1574 C CA . SER A 1 195 ? -11.493 11.007 11.700 1.00 92.62 195 SER A CA 1
ATOM 1575 C C . SER A 1 195 ? -13.001 10.854 11.496 1.00 92.62 195 SER A C 1
ATOM 1577 O O . SER A 1 195 ? -13.580 9.835 11.875 1.00 92.62 195 SER A O 1
ATOM 1579 N N . GLU A 1 196 ? -13.633 11.818 10.834 1.00 91.38 196 GLU A N 1
ATOM 1580 C CA . GLU A 1 196 ? -15.075 11.789 10.595 1.00 91.38 196 GLU A CA 1
ATOM 1581 C C . GLU A 1 196 ? -15.456 10.770 9.517 1.00 91.38 196 GLU A C 1
ATOM 1583 O O . GLU A 1 196 ? -16.452 10.057 9.646 1.00 91.38 196 GLU A O 1
ATOM 1588 N N . VAL A 1 197 ? -14.624 10.616 8.482 1.00 91.44 197 VAL A N 1
ATOM 1589 C CA . VAL A 1 197 ? -14.822 9.562 7.474 1.00 91.44 197 VAL A CA 1
ATOM 1590 C C . VAL A 1 197 ? -14.773 8.174 8.124 1.00 91.44 197 VAL A C 1
ATOM 1592 O O . VAL A 1 197 ? -15.575 7.298 7.786 1.00 91.44 197 VAL A O 1
ATOM 1595 N N . LEU A 1 198 ? -13.868 7.962 9.083 1.00 90.94 198 LEU A N 1
ATOM 1596 C CA . LEU A 1 198 ? -13.796 6.724 9.859 1.00 90.94 198 LEU A CA 1
ATOM 1597 C C . LEU A 1 198 ? -15.016 6.534 10.766 1.00 90.94 198 LEU A C 1
ATOM 1599 O O . LEU A 1 198 ? -15.573 5.433 10.774 1.00 90.94 198 LEU A O 1
ATOM 1603 N N . LYS A 1 199 ? -15.473 7.590 11.457 1.00 90.62 199 LYS A N 1
ATOM 1604 C CA . LYS A 1 199 ? -16.706 7.577 12.267 1.00 90.62 199 LYS A CA 1
ATOM 1605 C C . LYS A 1 199 ? -17.896 7.097 11.431 1.00 90.62 199 LYS A C 1
ATOM 1607 O O . LYS A 1 199 ? -18.568 6.142 11.820 1.00 90.62 199 LYS A O 1
ATOM 1612 N N . LEU A 1 200 ? -18.097 7.674 10.244 1.00 89.44 200 LEU A N 1
ATOM 1613 C CA . LEU A 1 200 ? -19.167 7.277 9.320 1.00 89.44 200 LEU A CA 1
ATOM 1614 C C . LEU A 1 200 ? -18.992 5.847 8.788 1.00 89.44 200 LEU A C 1
ATOM 1616 O O . LEU A 1 200 ? -19.959 5.095 8.676 1.00 89.44 200 LEU A O 1
ATOM 1620 N N . SER A 1 201 ? -17.758 5.441 8.488 1.00 90.31 201 SER A N 1
ATOM 1621 C CA . SER A 1 201 ? -17.472 4.106 7.952 1.00 90.31 201 SER A CA 1
ATOM 1622 C C . SER A 1 201 ? -17.741 2.994 8.971 1.00 90.31 201 SER A C 1
ATOM 1624 O O . SER A 1 201 ? -18.283 1.947 8.618 1.00 90.31 201 SER A O 1
ATOM 1626 N N . VAL A 1 202 ? -17.396 3.211 10.242 1.00 89.50 202 VAL A N 1
ATOM 1627 C CA . VAL A 1 202 ? -17.643 2.253 11.334 1.00 89.50 202 VAL A CA 1
ATOM 1628 C C . VAL A 1 202 ? -19.117 2.241 11.762 1.00 89.50 202 VAL A C 1
ATOM 1630 O O . VAL A 1 202 ? -19.629 1.183 12.143 1.00 89.50 202 VAL A O 1
ATOM 1633 N N . ALA A 1 203 ? -19.819 3.366 11.612 1.00 90.31 203 ALA A N 1
ATOM 1634 C CA . ALA A 1 203 ? -21.263 3.464 11.823 1.00 90.31 203 ALA A CA 1
ATOM 1635 C C . ALA A 1 203 ? -22.097 2.892 10.661 1.00 90.31 203 ALA A C 1
ATOM 1637 O O . ALA A 1 203 ? -23.290 2.652 10.822 1.00 90.31 203 ALA A O 1
ATOM 1638 N N . ASN A 1 204 ? -21.501 2.629 9.494 1.00 90.31 204 ASN A N 1
ATOM 1639 C CA . ASN A 1 204 ? -22.209 2.040 8.360 1.00 90.31 204 ASN A CA 1
ATOM 1640 C C . ASN A 1 204 ? -22.313 0.504 8.508 1.00 90.31 204 ASN A C 1
ATOM 1642 O O . ASN A 1 204 ? -21.286 -0.176 8.430 1.00 90.31 204 ASN A O 1
ATOM 1646 N N . PRO A 1 205 ? -23.519 -0.093 8.619 1.00 89.56 205 PRO A N 1
ATOM 1647 C CA . PRO A 1 205 ? -23.676 -1.535 8.838 1.00 89.56 205 PRO A CA 1
ATOM 1648 C C . PRO A 1 205 ? -23.062 -2.423 7.745 1.00 89.56 205 PRO A C 1
ATOM 1650 O O . PRO A 1 205 ? -22.628 -3.540 8.033 1.00 89.56 205 PRO A O 1
ATOM 1653 N N . GLN A 1 206 ? -23.019 -1.958 6.492 1.00 88.12 206 GLN A N 1
ATOM 1654 C CA . GLN A 1 206 ? -22.466 -2.726 5.371 1.00 88.12 206 GLN A CA 1
ATOM 1655 C C . GLN A 1 206 ? -20.934 -2.767 5.396 1.00 88.12 206 GLN A C 1
ATOM 1657 O O . GLN A 1 206 ? -20.339 -3.779 5.023 1.00 88.12 206 GLN A O 1
ATOM 1662 N N . ILE A 1 207 ? -20.304 -1.679 5.842 1.00 88.19 207 ILE A N 1
ATOM 1663 C CA . ILE A 1 207 ? -18.845 -1.540 5.939 1.00 88.19 207 ILE A CA 1
ATOM 1664 C C . ILE A 1 207 ? -18.357 -2.165 7.248 1.00 88.19 207 ILE A C 1
ATOM 1666 O O . ILE A 1 207 ? -17.473 -3.019 7.253 1.00 88.19 207 ILE A O 1
ATOM 1670 N N . SER A 1 208 ? -18.993 -1.789 8.356 1.00 88.38 208 SER A N 1
ATOM 1671 C CA . SER A 1 208 ? -18.642 -2.163 9.724 1.00 88.38 208 SER A CA 1
ATOM 1672 C C . SER A 1 208 ? -18.563 -3.678 9.933 1.00 88.38 208 SER A C 1
ATOM 1674 O O . SER A 1 208 ? -17.621 -4.164 10.556 1.00 88.38 208 SER A O 1
ATOM 1676 N N . LYS A 1 209 ? -19.493 -4.450 9.351 1.00 86.19 209 LYS A N 1
ATOM 1677 C CA . LYS A 1 209 ? -19.505 -5.926 9.433 1.00 86.19 209 LYS A CA 1
ATOM 1678 C C . LYS A 1 209 ? -18.318 -6.598 8.742 1.00 86.19 209 LYS A C 1
ATOM 1680 O O . LYS A 1 209 ? -17.963 -7.714 9.100 1.00 86.19 209 LYS A O 1
ATOM 1685 N N . LYS A 1 210 ? -17.741 -5.946 7.734 1.00 83.69 210 LYS A N 1
ATOM 1686 C CA . LYS A 1 210 ? -16.663 -6.493 6.900 1.00 83.69 210 LYS A CA 1
ATOM 1687 C C . LYS A 1 210 ? -15.280 -6.028 7.334 1.00 83.69 210 LYS A C 1
ATOM 1689 O O . LYS A 1 210 ? -14.282 -6.529 6.827 1.00 83.69 210 LYS A O 1
ATOM 1694 N N . LEU A 1 211 ? -15.227 -5.034 8.212 1.00 79.56 211 LEU A N 1
ATOM 1695 C CA . LEU A 1 211 ? -13.997 -4.389 8.618 1.00 79.56 211 LEU A CA 1
ATOM 1696 C C . LEU A 1 211 ? -13.193 -5.301 9.549 1.00 79.56 211 LEU A C 1
ATOM 1698 O O . LEU A 1 211 ? -13.647 -5.649 10.638 1.00 79.56 211 LEU A O 1
ATOM 1702 N N . ILE A 1 212 ? -11.975 -5.637 9.141 1.00 68.75 212 ILE A N 1
ATOM 1703 C CA . ILE A 1 212 ? -10.990 -6.307 9.988 1.00 68.75 212 ILE A CA 1
ATOM 1704 C C . ILE A 1 212 ? -10.393 -5.257 10.928 1.00 68.75 212 ILE A C 1
ATOM 1706 O O . ILE A 1 212 ? -9.825 -4.258 10.481 1.00 68.75 212 ILE A O 1
ATOM 1710 N N . ARG A 1 213 ? -10.571 -5.473 12.232 1.00 69.06 213 ARG A N 1
ATOM 1711 C CA . ARG A 1 213 ? -10.249 -4.529 13.312 1.00 69.06 213 ARG A CA 1
ATOM 1712 C C . ARG A 1 213 ? -9.105 -5.044 14.168 1.00 69.06 213 ARG A C 1
ATOM 1714 O O . ARG A 1 213 ? -8.999 -6.252 14.365 1.00 69.06 213 ARG A O 1
ATOM 1721 N N . GLN A 1 214 ? -8.310 -4.125 14.714 1.00 60.97 214 GLN A N 1
ATOM 1722 C CA . GLN A 1 214 ? -7.278 -4.449 15.699 1.00 60.97 214 GLN A CA 1
ATOM 1723 C C . GLN A 1 214 ? -7.684 -4.013 17.123 1.00 60.97 214 GLN A C 1
ATOM 1725 O O . GLN A 1 214 ? -8.316 -2.962 17.263 1.00 60.97 214 GLN A O 1
ATOM 1730 N N . PRO A 1 215 ? -7.311 -4.783 18.166 1.00 50.69 215 PRO A N 1
ATOM 1731 C CA . PRO A 1 215 ? -6.591 -6.056 18.083 1.00 50.69 215 PRO A CA 1
ATOM 1732 C C . PRO A 1 215 ? -7.496 -7.191 17.568 1.00 50.69 215 PRO A C 1
ATOM 1734 O O . PRO A 1 215 ? -8.602 -7.403 18.063 1.00 50.69 215 PRO A O 1
ATOM 1737 N N . GLY A 1 216 ? -7.028 -7.914 16.551 1.00 49.81 216 GLY A N 1
ATOM 1738 C CA . GLY A 1 216 ? -7.667 -9.135 16.076 1.00 49.81 216 GLY A CA 1
ATOM 1739 C C . GLY A 1 216 ? -7.417 -10.277 17.063 1.00 49.81 216 GLY A C 1
ATOM 1740 O O . GLY A 1 216 ? -6.333 -10.386 17.630 1.00 49.81 216 GLY A O 1
ATOM 1741 N N . ASN A 1 217 ? -8.399 -11.161 17.249 1.00 40.75 217 ASN A N 1
ATOM 1742 C CA . ASN A 1 217 ? -8.274 -12.353 18.105 1.00 40.75 217 ASN A CA 1
ATOM 1743 C C . ASN A 1 217 ? -7.416 -13.477 17.481 1.00 40.75 217 ASN A C 1
ATOM 1745 O O . ASN A 1 217 ? -7.376 -14.585 18.016 1.00 40.75 217 ASN A O 1
ATOM 1749 N N . GLU A 1 218 ? -6.768 -13.236 16.338 1.00 42.69 218 GLU A N 1
ATOM 1750 C CA . GLU A 1 218 ? -6.070 -14.265 15.570 1.00 42.69 218 GLU A CA 1
ATOM 1751 C C . GLU A 1 218 ? -4.549 -14.031 15.553 1.00 42.69 218 GLU A C 1
ATOM 1753 O O . GLU A 1 218 ? -4.044 -12.983 15.152 1.00 42.69 218 GLU A O 1
ATOM 1758 N N . ASP A 1 219 ? -3.796 -15.054 15.967 1.00 38.44 219 ASP A N 1
ATOM 1759 C CA . ASP A 1 219 ? -2.325 -15.083 15.907 1.00 38.44 219 ASP A CA 1
ATOM 1760 C C . ASP A 1 219 ? -1.785 -15.295 14.477 1.00 38.44 219 ASP A C 1
ATOM 1762 O O . ASP A 1 219 ? -0.575 -15.271 14.252 1.00 38.44 219 ASP A O 1
ATOM 1766 N N . ILE A 1 220 ? -2.672 -15.516 13.502 1.00 38.66 220 ILE A N 1
ATOM 1767 C CA . ILE A 1 220 ? -2.339 -15.807 12.106 1.00 38.66 220 ILE A CA 1
ATOM 1768 C C . ILE A 1 220 ? -2.558 -14.537 11.284 1.00 38.66 220 ILE A C 1
ATOM 1770 O O . ILE A 1 220 ? -3.656 -13.992 11.271 1.00 38.66 220 ILE A O 1
ATOM 1774 N N . ILE A 1 221 ? -1.527 -14.092 10.560 1.00 41.88 221 ILE A N 1
ATOM 1775 C CA . ILE A 1 221 ? -1.637 -12.967 9.625 1.00 41.88 221 ILE A CA 1
ATOM 1776 C C . ILE A 1 221 ? -2.461 -13.432 8.422 1.00 41.88 221 ILE A C 1
ATOM 1778 O O . ILE A 1 221 ? -1.943 -14.118 7.542 1.00 41.88 221 ILE A O 1
ATOM 1782 N N . ARG A 1 222 ? -3.748 -13.083 8.381 1.00 40.75 222 ARG A N 1
ATOM 1783 C CA . ARG A 1 222 ? -4.639 -13.381 7.243 1.00 40.75 222 ARG A CA 1
ATOM 1784 C C . ARG A 1 222 ? -4.912 -12.146 6.396 1.00 40.75 222 ARG A C 1
ATOM 1786 O O . ARG A 1 222 ? -5.407 -12.254 5.276 1.00 40.75 222 ARG A O 1
ATOM 1793 N N . HIS A 1 223 ? -4.552 -10.980 6.916 1.00 47.47 223 HIS A N 1
ATOM 1794 C CA . HIS A 1 223 ? -4.795 -9.695 6.299 1.00 47.47 223 HIS A CA 1
ATOM 1795 C C . HIS A 1 223 ? -3.625 -8.720 6.570 1.00 47.47 223 HIS A C 1
ATOM 1797 O O . HIS A 1 223 ? -2.986 -8.817 7.617 1.00 47.47 223 HIS A O 1
ATOM 1803 N N . PRO A 1 224 ? -3.319 -7.741 5.686 1.00 46.47 224 PRO A N 1
ATOM 1804 C CA . PRO A 1 224 ? -2.258 -6.751 5.933 1.00 46.47 224 PRO A CA 1
ATOM 1805 C C . PRO A 1 224 ? -2.395 -5.972 7.251 1.00 46.47 224 PRO A C 1
ATOM 1807 O O . PRO A 1 224 ? -1.394 -5.538 7.815 1.00 46.47 224 PRO A O 1
ATOM 1810 N N . ALA A 1 225 ? -3.620 -5.832 7.766 1.00 46.44 225 ALA A N 1
ATOM 1811 C CA . ALA A 1 225 ? -3.890 -5.231 9.075 1.00 46.44 225 ALA A CA 1
ATOM 1812 C C . ALA A 1 225 ? -3.387 -6.078 10.261 1.00 46.44 225 ALA A C 1
ATOM 1814 O O . ALA A 1 225 ? -3.258 -5.535 11.350 1.00 46.44 225 ALA A O 1
ATOM 1815 N N . ASP A 1 226 ? -3.082 -7.365 10.068 1.00 45.91 226 ASP A N 1
ATOM 1816 C CA . ASP A 1 226 ? -2.529 -8.260 11.100 1.00 45.91 226 ASP A CA 1
ATOM 1817 C C . ASP A 1 226 ? -0.992 -8.238 11.134 1.00 45.91 226 ASP A C 1
ATOM 1819 O O . ASP A 1 226 ? -0.371 -8.938 11.940 1.00 45.91 226 ASP A O 1
ATOM 1823 N N . ALA A 1 227 ? -0.363 -7.471 10.233 1.00 49.06 227 ALA A N 1
ATOM 1824 C CA . ALA A 1 227 ? 1.085 -7.404 10.104 1.00 49.06 227 ALA A CA 1
ATOM 1825 C C . ALA A 1 227 ? 1.755 -6.979 11.417 1.00 49.06 227 ALA A C 1
ATOM 1827 O O . ALA A 1 227 ? 1.269 -6.110 12.136 1.00 49.06 227 ALA A O 1
ATOM 1828 N N . GLU A 1 228 ? 2.935 -7.543 11.680 1.00 49.62 228 GLU A N 1
ATOM 1829 C CA . GLU A 1 228 ? 3.739 -7.281 12.882 1.00 49.62 228 GLU A CA 1
ATOM 1830 C C . GLU A 1 228 ? 4.004 -5.781 13.112 1.00 49.62 228 GLU A C 1
ATOM 1832 O O . GLU A 1 228 ? 4.062 -5.327 14.252 1.00 49.62 228 GLU A O 1
ATOM 1837 N N . LYS A 1 229 ? 4.063 -4.998 12.022 1.00 57.53 229 LYS A N 1
ATOM 1838 C CA . LYS A 1 229 ? 4.093 -3.527 12.039 1.00 57.53 229 LYS A CA 1
ATOM 1839 C C . LYS A 1 229 ? 3.028 -2.960 12.985 1.00 57.53 229 LYS A C 1
ATOM 1841 O O . LYS A 1 229 ? 3.347 -2.148 13.838 1.00 57.53 229 LYS A O 1
ATOM 1846 N N . TRP A 1 230 ? 1.787 -3.425 12.878 1.00 56.50 230 TRP A N 1
ATOM 1847 C CA . TRP A 1 230 ? 0.656 -2.919 13.655 1.00 56.50 230 TRP A CA 1
ATOM 1848 C C . TRP A 1 230 ? 0.717 -3.323 15.119 1.00 56.50 230 TRP A C 1
ATOM 1850 O O . TRP A 1 230 ? 0.376 -2.523 15.979 1.00 56.50 230 TRP A O 1
ATOM 1860 N N . LYS A 1 231 ? 1.223 -4.521 15.414 1.00 55.94 231 LYS A N 1
ATOM 1861 C CA . LYS A 1 231 ? 1.401 -4.989 16.795 1.00 55.94 231 LYS A CA 1
ATOM 1862 C C . LYS A 1 231 ? 2.523 -4.240 17.527 1.00 55.94 231 LYS A C 1
ATOM 1864 O O . LYS A 1 231 ? 2.427 -4.057 18.733 1.00 55.94 231 LYS A O 1
ATOM 1869 N N . ASN A 1 232 ? 3.555 -3.803 16.799 1.00 52.69 232 ASN A N 1
ATOM 1870 C CA . ASN A 1 232 ? 4.748 -3.169 17.369 1.00 52.69 232 ASN A CA 1
ATOM 1871 C C . ASN A 1 232 ? 4.718 -1.630 17.326 1.00 52.69 232 ASN A C 1
ATOM 1873 O O . ASN A 1 232 ? 5.366 -0.992 18.150 1.00 52.69 232 ASN A O 1
ATOM 1877 N N . GLU A 1 233 ? 4.019 -1.028 16.357 1.00 55.31 233 GLU A N 1
ATOM 1878 C CA . GLU A 1 233 ? 3.981 0.432 16.154 1.00 55.31 233 GLU A CA 1
ATOM 1879 C C . GLU A 1 233 ? 2.696 1.080 16.703 1.00 55.31 233 GLU A C 1
ATOM 1881 O O . GLU A 1 233 ? 2.671 2.292 16.916 1.00 55.31 233 GLU A O 1
ATOM 1886 N N . ILE A 1 234 ? 1.638 0.303 16.979 1.00 53.75 234 ILE A N 1
ATOM 1887 C CA . ILE A 1 234 ? 0.439 0.803 17.667 1.00 53.75 234 ILE A CA 1
ATOM 1888 C C . ILE A 1 234 ? 0.584 0.523 19.163 1.00 53.75 234 ILE A C 1
ATOM 1890 O O . ILE A 1 234 ? 0.378 -0.594 19.635 1.00 53.75 234 ILE A O 1
ATOM 1894 N N . LEU A 1 235 ? 0.928 1.561 19.923 1.00 45.69 235 LEU A N 1
ATOM 1895 C CA . LEU A 1 235 ? 0.878 1.532 21.381 1.00 45.69 235 LEU A CA 1
ATOM 1896 C C . LEU A 1 235 ? -0.588 1.612 21.825 1.00 45.69 235 LEU A C 1
ATOM 1898 O O . LEU A 1 235 ? -1.189 2.685 21.813 1.00 45.69 235 LEU A O 1
ATOM 1902 N N . PHE A 1 236 ? -1.168 0.483 22.230 1.00 49.75 236 PHE A N 1
ATOM 1903 C CA . PHE A 1 236 ? -2.445 0.472 22.941 1.00 49.75 236 PHE A CA 1
ATOM 1904 C C . PHE A 1 236 ? -2.221 1.027 24.351 1.00 49.75 236 PHE A C 1
ATOM 1906 O O . PHE A 1 236 ? -1.928 0.285 25.288 1.00 49.75 236 PHE A O 1
ATOM 1913 N N . GLN A 1 237 ? -2.326 2.344 24.520 1.00 42.06 237 GLN A N 1
ATOM 1914 C CA . GLN A 1 237 ? -2.594 2.891 25.845 1.00 42.06 237 GLN A CA 1
ATOM 1915 C C . GLN A 1 237 ? -4.015 2.469 26.205 1.00 42.06 237 GLN A C 1
ATOM 1917 O O . GLN A 1 237 ? -4.973 2.955 25.611 1.00 42.06 237 GLN A O 1
ATOM 1922 N N . THR A 1 238 ? -4.149 1.514 27.126 1.00 42.53 238 THR A N 1
ATOM 1923 C CA . THR A 1 238 ? -5.453 1.117 27.656 1.00 42.53 238 THR A CA 1
ATOM 1924 C C . THR A 1 238 ? -6.079 2.330 28.318 1.00 42.53 238 THR A C 1
ATOM 1926 O O . THR A 1 238 ? -5.630 2.749 29.387 1.00 42.53 238 THR A O 1
ATOM 1929 N N . ASN A 1 239 ? -7.092 2.895 27.670 1.00 45.00 239 ASN A N 1
ATOM 1930 C CA . ASN A 1 239 ? -7.913 3.912 28.292 1.00 45.00 239 ASN A CA 1
ATOM 1931 C C . ASN A 1 239 ? -8.591 3.294 29.527 1.00 45.00 239 ASN A C 1
ATOM 1933 O O . ASN A 1 239 ? -9.004 2.133 29.504 1.00 45.00 239 ASN A O 1
ATOM 1937 N N . THR A 1 240 ? -8.661 4.041 30.626 1.00 45.59 240 THR A N 1
ATOM 1938 C CA . THR A 1 240 ? -9.238 3.583 31.903 1.00 45.59 240 THR A CA 1
ATOM 1939 C C . THR A 1 240 ? -10.770 3.541 31.890 1.00 45.59 240 THR A C 1
ATOM 1941 O O . THR A 1 240 ? -11.380 3.113 32.869 1.00 45.59 240 THR A O 1
ATOM 1944 N N . GLU A 1 241 ? -11.398 3.965 30.793 1.00 52.47 241 GLU A N 1
ATOM 1945 C CA . GLU A 1 241 ? -12.847 3.947 30.600 1.00 52.47 241 GLU A CA 1
ATOM 1946 C C . GLU A 1 241 ? -13.351 2.601 30.052 1.00 52.47 241 GLU A C 1
ATOM 1948 O O . GLU A 1 241 ? -12.705 1.948 29.238 1.00 52.47 241 GLU A O 1
ATOM 1953 N N . LEU A 1 242 ? -14.564 2.207 30.458 1.00 63.28 242 LEU A N 1
ATOM 1954 C CA . LEU A 1 242 ? -15.270 0.977 30.052 1.00 63.28 242 LEU A CA 1
ATOM 1955 C C . LEU A 1 242 ? -15.653 0.916 28.552 1.00 63.28 242 LEU A C 1
ATOM 1957 O O . LEU A 1 242 ? -16.364 -0.002 28.141 1.00 63.28 242 LEU A O 1
ATOM 1961 N N . VAL A 1 243 ? -15.233 1.886 27.734 1.00 72.06 243 VAL A N 1
ATOM 1962 C CA . VAL A 1 243 ? -15.586 1.975 26.311 1.00 72.06 243 VAL A CA 1
ATOM 1963 C C . VAL A 1 243 ? -14.558 1.199 25.476 1.00 72.06 243 VAL A C 1
ATOM 1965 O O . VAL A 1 243 ? -13.359 1.445 25.605 1.00 72.06 243 VAL A O 1
ATOM 1968 N N . PRO A 1 244 ? -14.984 0.274 24.597 1.00 77.31 244 PRO A N 1
ATOM 1969 C CA . PRO A 1 244 ? -14.066 -0.510 23.782 1.00 77.31 244 PRO A CA 1
ATOM 1970 C C . PRO A 1 244 ? -13.294 0.374 22.796 1.00 77.31 244 PRO A C 1
ATOM 1972 O O . PRO A 1 244 ? -13.883 1.167 22.060 1.00 77.31 244 PRO A O 1
ATOM 1975 N N . GLU A 1 245 ? -11.976 0.190 22.752 1.00 76.31 245 GLU A N 1
ATOM 1976 C CA . GLU A 1 245 ? -11.088 0.820 21.776 1.00 76.31 245 GLU A CA 1
ATOM 1977 C C . GLU A 1 245 ? -10.896 -0.099 20.564 1.00 76.31 245 GLU A C 1
ATOM 1979 O O . GLU A 1 245 ? -10.668 -1.303 20.704 1.00 76.31 245 GLU A O 1
ATOM 1984 N N . VAL A 1 246 ? -11.004 0.470 19.365 1.00 77.06 246 VAL A N 1
ATOM 1985 C CA . VAL A 1 246 ? -10.871 -0.241 18.093 1.00 77.06 246 VAL A CA 1
ATOM 1986 C C . VAL A 1 246 ? -9.894 0.506 17.201 1.00 77.06 246 VAL A C 1
ATOM 1988 O O . VAL A 1 246 ? -10.087 1.688 16.922 1.00 77.06 246 VAL A O 1
ATOM 1991 N N . THR A 1 247 ? -8.895 -0.197 16.671 1.00 77.31 247 THR A N 1
ATOM 1992 C CA . THR A 1 247 ? -7.961 0.391 15.709 1.00 77.31 247 THR A CA 1
ATOM 1993 C C . THR A 1 247 ? -8.305 0.002 14.277 1.00 77.31 247 THR A C 1
ATOM 1995 O O . THR A 1 247 ? -8.434 -1.182 13.946 1.00 77.31 247 THR A O 1
ATOM 1998 N N . VAL A 1 248 ? -8.428 1.014 13.414 1.00 83.31 248 VAL A N 1
ATOM 1999 C CA . VAL A 1 248 ? -8.761 0.874 11.991 1.00 83.31 248 VAL A CA 1
ATOM 2000 C C . VAL A 1 248 ? -7.714 1.608 11.145 1.00 83.31 248 VAL A C 1
ATOM 2002 O O . VAL A 1 248 ? -7.873 2.804 10.902 1.00 83.31 248 VAL A O 1
ATOM 2005 N N . PRO A 1 249 ? -6.640 0.940 10.684 1.00 83.81 249 PRO A N 1
ATOM 2006 C CA . PRO A 1 249 ? -5.640 1.572 9.823 1.00 83.81 249 PRO A CA 1
ATOM 2007 C C . PRO A 1 249 ? -6.219 2.007 8.470 1.00 83.81 249 PRO A C 1
ATOM 2009 O O . PRO A 1 249 ? -7.173 1.403 7.961 1.00 83.81 249 PRO A O 1
ATOM 2012 N N . VAL A 1 250 ? -5.615 3.031 7.864 1.00 88.00 250 VAL A N 1
ATOM 2013 C CA . VAL A 1 250 ? -6.046 3.589 6.572 1.00 88.00 250 VAL A CA 1
ATOM 2014 C C . VAL A 1 250 ? -4.916 3.653 5.551 1.00 88.00 250 VAL A C 1
ATOM 2016 O O . VAL A 1 250 ? -3.772 3.951 5.875 1.00 88.00 250 VAL A O 1
ATOM 2019 N N . LYS A 1 251 ? -5.245 3.430 4.282 1.00 86.94 251 LYS A N 1
ATOM 2020 C CA . LYS A 1 251 ? -4.375 3.695 3.136 1.00 86.94 251 LYS A CA 1
ATOM 2021 C C . LYS A 1 251 ? -4.649 5.098 2.630 1.00 86.94 251 LYS A C 1
ATOM 2023 O O . LYS A 1 251 ? -5.811 5.474 2.476 1.00 86.94 251 LYS A O 1
ATOM 2028 N N . LEU A 1 252 ? -3.594 5.835 2.314 1.00 91.31 252 LEU A N 1
ATOM 2029 C CA . LEU A 1 252 ? -3.709 7.106 1.610 1.00 91.31 252 LEU A CA 1
ATOM 2030 C C . LEU A 1 252 ? -3.272 6.917 0.162 1.00 91.31 252 LEU A C 1
ATOM 2032 O O . LEU A 1 252 ? -2.245 6.302 -0.101 1.00 91.31 252 LEU A O 1
ATOM 2036 N N . PHE A 1 253 ? -4.027 7.453 -0.781 1.00 89.44 253 PHE A N 1
ATOM 2037 C CA . PHE A 1 253 ? -3.592 7.601 -2.163 1.00 89.44 253 PHE A CA 1
ATOM 2038 C C . PHE A 1 253 ? -3.168 9.048 -2.358 1.00 89.44 253 PHE A C 1
ATOM 2040 O O . PHE A 1 253 ? -3.955 9.953 -2.091 1.00 89.44 253 PHE A O 1
ATOM 2047 N N . MET A 1 254 ? -1.929 9.252 -2.795 1.00 89.94 254 MET A N 1
ATOM 2048 C CA . MET A 1 254 ? -1.390 10.568 -3.126 1.00 89.94 254 MET A CA 1
ATOM 2049 C C . MET A 1 254 ? -1.026 10.560 -4.604 1.00 89.94 254 MET A C 1
ATOM 2051 O O . MET A 1 254 ? -0.162 9.783 -5.022 1.00 89.94 254 MET A O 1
ATOM 2055 N N . ASP A 1 255 ? -1.704 11.390 -5.390 1.00 83.06 255 ASP A N 1
ATOM 2056 C CA . ASP A 1 255 ? -1.495 11.446 -6.835 1.00 83.06 255 ASP A CA 1
ATOM 2057 C C . ASP A 1 255 ? -1.785 12.838 -7.404 1.00 83.06 255 ASP A C 1
ATOM 2059 O O . ASP A 1 255 ? -2.501 13.648 -6.805 1.00 83.06 255 ASP A O 1
ATOM 2063 N N . ASP A 1 256 ? -1.247 13.077 -8.596 1.00 80.62 256 ASP A N 1
ATOM 2064 C CA . ASP A 1 256 ? -1.496 14.277 -9.380 1.00 80.62 256 ASP A CA 1
ATOM 2065 C C . ASP A 1 256 ? -2.468 13.924 -10.503 1.00 80.62 256 ASP A C 1
ATOM 2067 O O . ASP A 1 256 ? -2.149 13.184 -11.437 1.00 80.62 256 ASP A O 1
ATOM 2071 N N . THR A 1 257 ? -3.670 14.481 -10.432 1.00 76.44 257 THR A N 1
ATOM 2072 C CA . THR A 1 257 ? -4.672 14.352 -11.495 1.00 76.44 257 THR A CA 1
ATOM 2073 C C . THR A 1 257 ? -4.665 15.595 -12.382 1.00 76.44 257 THR A C 1
ATOM 2075 O O . THR A 1 257 ? -3.959 16.565 -12.104 1.00 76.44 257 THR A O 1
ATOM 2078 N N . SER A 1 258 ? -5.407 15.577 -13.492 1.00 75.38 258 SER A N 1
ATOM 2079 C CA . SER A 1 258 ? -5.557 16.778 -14.315 1.00 75.38 258 SER A CA 1
ATOM 2080 C C . SER A 1 258 ? -6.788 17.568 -13.890 1.00 75.38 258 SER A C 1
ATOM 2082 O O . SER A 1 258 ? -7.894 17.037 -13.922 1.00 75.38 258 SER A O 1
ATOM 2084 N N . ALA A 1 259 ? -6.601 18.842 -13.556 1.00 71.12 259 ALA A N 1
ATOM 2085 C CA . ALA A 1 259 ? -7.694 19.769 -13.261 1.00 71.12 259 ALA A CA 1
ATOM 2086 C C . ALA A 1 259 ? -8.553 20.108 -14.492 1.00 71.12 259 ALA A C 1
ATOM 2088 O O . ALA A 1 259 ? -9.721 20.476 -14.381 1.00 71.12 259 ALA A O 1
ATOM 2089 N N . HIS A 1 260 ? -7.984 20.002 -15.693 1.00 73.38 260 HIS A N 1
ATOM 2090 C CA . HIS A 1 260 ? -8.693 20.320 -16.922 1.00 73.38 260 HIS A CA 1
ATOM 2091 C C . HIS A 1 260 ? -9.308 19.070 -17.556 1.00 73.38 260 HIS A C 1
ATOM 2093 O O . HIS A 1 260 ? -8.647 18.051 -17.726 1.00 73.38 260 HIS A O 1
ATOM 2099 N N . LYS A 1 261 ? -10.550 19.198 -18.044 1.00 59.72 261 LYS A N 1
ATOM 2100 C CA . LYS A 1 261 ? -11.157 18.226 -18.975 1.00 59.72 261 LYS A CA 1
ATOM 2101 C C . LYS A 1 261 ? -10.490 18.240 -20.367 1.00 59.72 261 LYS A C 1
ATOM 2103 O O . LYS A 1 261 ? -10.714 17.339 -21.168 1.00 59.72 261 LYS A O 1
ATOM 2108 N N . SER A 1 262 ? -9.687 19.267 -20.673 1.00 61.38 262 SER A N 1
ATOM 2109 C CA . SER A 1 262 ? -8.968 19.425 -21.947 1.00 61.38 262 SER A CA 1
ATOM 2110 C C . SER A 1 262 ? -7.607 18.708 -21.951 1.00 61.38 262 SER A C 1
ATOM 2112 O O . SER A 1 262 ? -7.128 18.240 -20.926 1.00 61.38 262 SER A O 1
ATOM 2114 N N . LYS A 1 263 ? -6.923 18.668 -23.105 1.00 56.19 263 LYS A N 1
ATOM 2115 C CA . LYS A 1 263 ? -5.562 18.099 -23.224 1.00 56.19 263 LYS A CA 1
ATOM 2116 C C . LYS A 1 263 ? -4.465 18.937 -22.546 1.00 56.19 263 LYS A C 1
ATOM 2118 O O . LYS A 1 263 ? -3.312 18.506 -22.523 1.00 56.19 263 LYS A O 1
ATOM 2123 N N . LYS A 1 264 ? -4.774 20.140 -22.045 1.00 67.25 264 LYS A N 1
ATOM 2124 C CA . LYS A 1 264 ? -3.791 20.999 -21.377 1.00 67.25 264 LYS A CA 1
ATOM 2125 C C . LYS A 1 264 ? -3.600 20.503 -19.944 1.00 67.25 264 LYS A C 1
ATOM 2127 O O . LYS A 1 264 ? -4.506 20.607 -19.129 1.00 67.25 264 LYS A O 1
ATOM 2132 N N . TRP A 1 265 ? -2.424 19.954 -19.651 1.00 70.12 265 TRP A N 1
ATOM 2133 C CA . TRP A 1 265 ? -2.105 19.435 -18.324 1.00 70.12 265 TRP A CA 1
ATOM 2134 C C . TRP A 1 265 ? -1.977 20.575 -17.307 1.00 70.12 265 TRP A C 1
ATOM 2136 O O . TRP A 1 265 ? -1.082 21.412 -17.420 1.00 70.12 265 TRP A O 1
ATOM 2146 N N . MET A 1 266 ? -2.855 20.578 -16.307 1.00 77.75 266 MET A N 1
ATOM 2147 C CA . MET A 1 266 ? -2.710 21.351 -15.075 1.00 77.75 266 MET A CA 1
ATOM 2148 C C . MET A 1 266 ? -2.828 20.379 -13.907 1.00 77.75 266 MET A C 1
ATOM 2150 O O . MET A 1 266 ? -3.799 19.625 -13.845 1.00 77.75 266 MET A O 1
ATOM 2154 N N . ALA A 1 267 ? -1.811 20.351 -13.047 1.00 80.25 267 ALA A N 1
ATOM 2155 C CA . ALA A 1 267 ? -1.750 19.407 -11.941 1.00 80.25 267 ALA A CA 1
ATOM 2156 C C . ALA A 1 267 ? -2.778 19.777 -10.864 1.00 80.25 267 ALA A C 1
ATOM 2158 O O . ALA A 1 267 ? -2.827 20.917 -10.407 1.00 80.25 267 ALA A O 1
ATOM 2159 N N . LEU A 1 268 ? -3.575 18.792 -10.468 1.00 87.81 268 LEU A N 1
ATOM 2160 C CA . LEU A 1 268 ? -4.456 18.817 -9.314 1.00 87.81 268 LEU A CA 1
ATOM 2161 C C . LEU A 1 268 ? -3.914 17.793 -8.319 1.00 87.81 268 LEU A C 1
ATOM 2163 O O . LEU A 1 268 ? -4.114 16.587 -8.492 1.00 87.81 268 LEU A O 1
ATOM 2167 N N . HIS A 1 269 ? -3.203 18.276 -7.304 1.00 90.06 269 HIS A N 1
ATOM 2168 C CA . HIS A 1 269 ? -2.689 17.431 -6.233 1.00 90.06 269 HIS A CA 1
ATOM 2169 C C . HIS A 1 269 ? -3.867 16.927 -5.410 1.00 90.06 269 HIS A C 1
ATOM 2171 O O . HIS A 1 269 ? -4.673 17.740 -4.956 1.00 90.06 269 HIS A O 1
ATOM 2177 N N . CYS A 1 270 ? -3.985 15.614 -5.219 1.00 91.81 270 CYS A N 1
ATOM 2178 C CA . CYS A 1 270 ? -5.098 15.027 -4.484 1.00 91.81 270 CYS A CA 1
ATOM 2179 C C . CYS A 1 270 ? -4.642 13.984 -3.462 1.00 91.81 270 CYS A C 1
ATOM 2181 O O . CYS A 1 270 ? -3.690 13.232 -3.684 1.00 91.81 270 CYS A O 1
ATOM 2183 N N . ILE A 1 271 ? -5.360 13.949 -2.339 1.00 93.81 271 ILE A N 1
ATOM 2184 C CA . ILE A 1 271 ? -5.282 12.899 -1.332 1.00 93.81 271 ILE A CA 1
ATOM 2185 C C . ILE A 1 271 ? -6.648 12.224 -1.250 1.00 93.81 271 ILE A C 1
ATOM 2187 O O . ILE A 1 271 ? -7.685 12.878 -1.104 1.00 93.81 271 ILE A O 1
ATOM 2191 N N . GLN A 1 272 ? -6.639 10.901 -1.335 1.00 93.56 272 GLN A N 1
ATOM 2192 C CA . GLN A 1 272 ? -7.792 10.051 -1.065 1.00 93.56 272 GLN A CA 1
ATOM 2193 C C . GLN A 1 272 ? -7.432 9.063 0.042 1.00 93.56 272 GLN A C 1
ATOM 2195 O O . GLN A 1 272 ? -6.262 8.763 0.268 1.00 93.56 272 GLN A O 1
ATOM 2200 N N . MET A 1 273 ? -8.440 8.539 0.720 1.00 92.19 273 MET A N 1
ATOM 2201 C CA . MET A 1 273 ? -8.301 7.580 1.803 1.00 92.19 273 MET A CA 1
ATOM 2202 C C . MET A 1 273 ? -9.099 6.319 1.498 1.00 92.19 273 MET A C 1
ATOM 2204 O O . MET A 1 273 ? -10.149 6.352 0.862 1.00 92.19 273 MET A O 1
ATOM 2208 N N . GLN A 1 274 ? -8.615 5.189 1.985 1.00 90.06 274 GLN A N 1
ATOM 2209 C CA . GLN A 1 274 ? -9.327 3.924 1.949 1.00 90.06 274 GLN A CA 1
ATOM 2210 C C . GLN A 1 274 ? -9.042 3.145 3.228 1.00 90.06 274 GLN A C 1
ATOM 2212 O O . GLN A 1 274 ? -7.914 3.130 3.708 1.00 90.06 274 GLN A O 1
ATOM 2217 N N . LEU A 1 275 ? -10.043 2.470 3.785 1.00 88.19 275 LEU A N 1
ATOM 2218 C CA . LEU A 1 275 ? -9.856 1.680 4.999 1.00 88.19 275 LEU A CA 1
ATOM 2219 C C . LEU A 1 275 ? -9.015 0.442 4.677 1.00 88.19 275 LEU A C 1
ATOM 2221 O O . LEU A 1 275 ? -9.340 -0.312 3.757 1.00 88.19 275 LEU A O 1
ATOM 2225 N N . SER A 1 276 ? -7.944 0.213 5.440 1.00 80.19 276 SER A N 1
ATOM 2226 C CA . SER A 1 276 ? -7.052 -0.918 5.189 1.00 80.19 276 SER A CA 1
ATOM 2227 C C . SER A 1 276 ? -7.723 -2.247 5.475 1.00 80.19 276 SER A C 1
ATOM 2229 O O . SER A 1 276 ? -7.475 -3.184 4.732 1.00 80.19 276 SER A O 1
ATOM 2231 N N . GLY A 1 277 ? -8.569 -2.314 6.510 1.00 73.50 277 GLY A N 1
ATOM 2232 C CA . GLY A 1 277 ? -9.239 -3.523 7.005 1.00 73.50 277 GLY A CA 1
ATOM 2233 C C . GLY A 1 277 ? -10.329 -4.113 6.104 1.00 73.50 277 GLY A C 1
ATOM 2234 O O . GLY A 1 277 ? -11.025 -5.024 6.540 1.00 73.50 277 GLY A O 1
ATOM 2235 N N . LEU A 1 278 ? -10.544 -3.584 4.897 1.00 78.12 278 LEU A N 1
ATOM 2236 C CA . LEU A 1 278 ? -11.578 -4.086 3.992 1.00 78.12 278 LEU A CA 1
ATOM 2237 C C . LEU A 1 278 ? -11.063 -5.261 3.144 1.00 78.12 278 LEU A C 1
ATOM 2239 O O . LEU A 1 278 ? -9.932 -5.212 2.659 1.00 78.12 278 LEU A O 1
ATOM 2243 N N . PRO A 1 279 ? -11.896 -6.284 2.870 1.00 71.94 279 PRO A N 1
ATOM 2244 C CA . PRO A 1 279 ? -11.562 -7.326 1.903 1.00 71.94 279 PRO A CA 1
ATOM 2245 C C . PRO A 1 279 ? -11.237 -6.730 0.529 1.00 71.94 279 PRO A C 1
ATOM 2247 O O . PRO A 1 279 ? -11.885 -5.775 0.097 1.00 71.94 279 PRO A O 1
ATOM 2250 N N . LEU A 1 280 ? -10.290 -7.326 -0.206 1.00 66.81 280 LEU A N 1
ATOM 2251 C CA . LEU A 1 280 ? -9.834 -6.804 -1.504 1.00 66.81 280 LEU A CA 1
ATOM 2252 C C . LEU A 1 280 ? -10.984 -6.577 -2.504 1.00 66.81 280 LEU A C 1
ATOM 2254 O O . LEU A 1 280 ? -10.978 -5.588 -3.233 1.00 66.81 280 LEU A O 1
ATOM 2258 N N . SER A 1 281 ? -11.984 -7.463 -2.513 1.00 70.75 281 SER A N 1
ATOM 2259 C CA . SER A 1 281 ? -13.183 -7.349 -3.356 1.00 70.75 281 SER A CA 1
ATOM 2260 C C . SER A 1 281 ? -14.030 -6.116 -3.047 1.00 70.75 281 SER A C 1
ATOM 2262 O O . SER A 1 281 ? -14.688 -5.582 -3.935 1.00 70.75 281 SER A O 1
ATOM 2264 N N . ASP A 1 282 ? -14.039 -5.668 -1.792 1.00 77.88 282 ASP A N 1
ATOM 2265 C CA . ASP A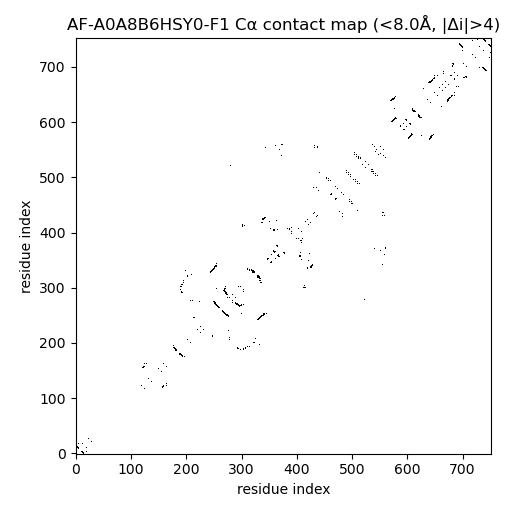 1 282 ? -14.725 -4.445 -1.391 1.00 77.88 282 ASP A CA 1
ATOM 2266 C C . ASP A 1 282 ? -13.827 -3.224 -1.610 1.00 77.88 282 ASP A C 1
ATOM 2268 O O . ASP A 1 282 ? -14.303 -2.240 -2.159 1.00 77.88 282 ASP A O 1
ATOM 2272 N N . MET A 1 283 ? -12.519 -3.314 -1.331 1.00 74.56 283 MET A N 1
ATOM 2273 C CA . MET A 1 283 ? -11.562 -2.232 -1.619 1.00 74.56 283 MET A CA 1
ATOM 2274 C C . MET A 1 283 ? -11.576 -1.778 -3.089 1.00 74.56 283 MET A C 1
ATOM 2276 O O . MET A 1 283 ? -11.286 -0.622 -3.383 1.00 74.56 283 MET A O 1
ATOM 2280 N N . GLN A 1 284 ? -11.883 -2.674 -4.028 1.00 73.44 284 GLN A N 1
ATOM 2281 C CA . GLN A 1 284 ? -11.946 -2.348 -5.457 1.00 73.44 284 GLN A CA 1
ATOM 2282 C C . GLN A 1 284 ? -13.224 -1.601 -5.869 1.00 73.44 284 GLN A C 1
ATOM 2284 O O . GLN A 1 284 ? -13.304 -1.122 -7.000 1.00 73.44 284 GLN A O 1
ATOM 2289 N N . LYS A 1 285 ? -14.219 -1.481 -4.983 1.00 79.25 285 LYS A N 1
ATOM 2290 C CA . LYS A 1 285 ? -15.456 -0.749 -5.263 1.00 79.25 285 LYS A CA 1
ATOM 2291 C C . LYS A 1 285 ? -15.226 0.750 -5.133 1.00 79.25 285 LYS A C 1
ATOM 2293 O O . LYS A 1 285 ? -14.549 1.211 -4.217 1.00 79.25 285 LYS A O 1
ATOM 2298 N N . GLN A 1 286 ? -15.883 1.522 -5.996 1.00 74.19 286 GLN A N 1
ATOM 2299 C CA . GLN A 1 286 ? -15.793 2.984 -5.987 1.00 74.19 286 GLN A CA 1
ATOM 2300 C C . GLN A 1 286 ? -16.181 3.587 -4.626 1.00 74.19 286 GLN A C 1
ATOM 2302 O O . GLN A 1 286 ? -15.505 4.489 -4.146 1.00 74.19 286 GLN A O 1
ATOM 2307 N N . GLY A 1 287 ? -17.198 3.031 -3.956 1.00 79.00 287 GLY A N 1
ATOM 2308 C CA . GLY A 1 287 ? -17.631 3.483 -2.626 1.00 79.00 287 GLY A CA 1
ATOM 2309 C C . GLY A 1 287 ? -16.616 3.257 -1.496 1.00 79.00 287 GLY A C 1
ATOM 2310 O O . GLY A 1 287 ? -16.797 3.776 -0.399 1.00 79.00 287 GLY A O 1
ATOM 2311 N N . SER A 1 288 ? -15.542 2.500 -1.732 1.00 83.75 288 SER A N 1
ATOM 2312 C CA . SER A 1 288 ? -14.467 2.291 -0.754 1.00 83.75 288 SER A CA 1
ATOM 2313 C C . SER A 1 288 ? -13.316 3.288 -0.893 1.00 83.75 288 SER A C 1
ATOM 2315 O O . SER A 1 288 ? -12.373 3.216 -0.107 1.00 83.75 288 SER A O 1
ATOM 2317 N N . VAL A 1 289 ? -13.371 4.199 -1.868 1.00 87.25 289 VAL A N 1
ATOM 2318 C CA . VAL A 1 289 ? -12.413 5.298 -2.025 1.00 87.25 289 VAL A CA 1
ATOM 2319 C C . VAL A 1 289 ? -13.061 6.575 -1.505 1.00 87.25 289 VAL A C 1
ATOM 2321 O O . VAL A 1 289 ? -14.094 7.007 -2.006 1.00 87.25 289 VAL A O 1
ATOM 2324 N N . GLN A 1 290 ? -12.453 7.169 -0.488 1.00 90.75 290 GLN A N 1
ATOM 2325 C CA . GLN A 1 290 ? -12.957 8.353 0.195 1.00 90.75 290 GLN A CA 1
ATOM 2326 C C . GLN A 1 290 ? -12.113 9.560 -0.200 1.00 90.75 290 GLN A C 1
ATOM 2328 O O . GLN A 1 290 ? -10.885 9.527 -0.130 1.00 90.75 290 GLN A O 1
ATOM 2333 N N . PHE A 1 291 ? -12.759 10.633 -0.637 1.00 92.00 291 PHE A N 1
ATOM 2334 C CA . PHE A 1 291 ? -12.063 11.877 -0.940 1.00 92.00 291 PHE A CA 1
ATOM 2335 C C . PHE A 1 291 ? -11.620 12.566 0.356 1.00 92.00 291 PHE A C 1
ATOM 2337 O O . PHE A 1 291 ? -12.409 12.665 1.292 1.00 92.00 291 PHE A O 1
ATOM 2344 N N . VAL A 1 292 ? -10.375 13.051 0.405 1.00 94.00 292 VAL A N 1
ATOM 2345 C CA . VAL A 1 292 ? -9.853 13.808 1.555 1.00 94.00 292 VAL A CA 1
ATOM 2346 C C . VAL A 1 292 ? -9.626 15.259 1.171 1.00 94.00 292 VAL A C 1
ATOM 2348 O O . VAL A 1 292 ? -10.178 16.148 1.802 1.00 94.00 292 VAL A O 1
ATOM 2351 N N . GLY A 1 293 ? -8.852 15.531 0.125 1.00 92.75 293 GLY A N 1
ATOM 2352 C CA . GLY A 1 293 ? -8.594 16.909 -0.284 1.00 92.75 293 GLY A CA 1
ATOM 2353 C C . GLY A 1 293 ? -7.906 16.999 -1.632 1.00 92.75 293 GLY A C 1
ATOM 2354 O O . GLY A 1 293 ? -7.236 16.060 -2.063 1.00 92.75 293 GLY A O 1
ATOM 2355 N N . ALA A 1 294 ? -8.067 18.139 -2.299 1.00 92.81 294 ALA A N 1
ATOM 2356 C CA . ALA A 1 294 ? -7.372 18.432 -3.542 1.00 92.81 294 ALA A CA 1
ATOM 2357 C C . ALA A 1 294 ? -7.100 19.930 -3.701 1.00 92.81 294 ALA A C 1
ATOM 2359 O O . ALA A 1 294 ? -7.863 20.764 -3.215 1.00 92.81 294 ALA A O 1
ATOM 2360 N N . SER A 1 295 ? -6.013 20.274 -4.390 1.00 90.31 295 SER A N 1
ATOM 2361 C CA . SER A 1 295 ? -5.681 21.662 -4.709 1.00 90.31 295 SER A CA 1
ATOM 2362 C C . SER A 1 295 ? -4.847 21.776 -5.980 1.00 90.31 295 SER A C 1
ATOM 2364 O O . SER A 1 295 ? -3.945 20.981 -6.233 1.00 90.31 295 SER A O 1
ATOM 2366 N N . GLU A 1 296 ? -5.141 22.804 -6.772 1.00 89.06 296 GLU A N 1
ATOM 2367 C CA . GLU A 1 296 ? -4.324 23.230 -7.919 1.00 89.06 296 GLU A CA 1
ATOM 2368 C C . GLU A 1 296 ? -3.214 24.203 -7.496 1.00 89.06 296 GLU A C 1
ATOM 2370 O O . GLU A 1 296 ? -2.250 24.427 -8.225 1.00 89.06 296 GLU A O 1
ATOM 2375 N N . LYS A 1 297 ? -3.386 24.841 -6.330 1.00 88.12 297 LYS A N 1
ATOM 2376 C CA . LYS A 1 297 ? -2.552 25.956 -5.863 1.00 88.12 297 LYS A CA 1
ATOM 2377 C C . LYS A 1 297 ? -1.607 25.538 -4.740 1.00 88.12 297 LYS A C 1
ATOM 2379 O O . LYS A 1 297 ? -0.476 26.018 -4.691 1.00 88.12 297 LYS A O 1
ATOM 2384 N N . ALA A 1 298 ? -2.073 24.672 -3.845 1.00 89.44 298 ALA A N 1
ATOM 2385 C CA . ALA A 1 298 ? -1.283 24.125 -2.751 1.00 89.44 298 ALA A CA 1
ATOM 2386 C C . ALA A 1 298 ? -0.633 22.800 -3.168 1.00 89.44 298 ALA A C 1
ATOM 2388 O O . ALA A 1 298 ? -1.217 22.022 -3.925 1.00 89.44 298 ALA A O 1
ATOM 2389 N N . GLY A 1 299 ? 0.583 22.553 -2.686 1.00 88.94 299 GLY A N 1
ATOM 2390 C CA . GLY A 1 299 ? 1.301 21.316 -2.967 1.00 88.94 299 GLY A CA 1
ATOM 2391 C C . GLY A 1 299 ? 0.774 20.148 -2.137 1.00 88.94 299 GLY A C 1
ATOM 2392 O O . GLY A 1 299 ? 0.083 20.326 -1.135 1.00 88.94 299 GLY A O 1
ATOM 2393 N N . ILE A 1 300 ? 1.168 18.928 -2.507 1.00 90.56 300 ILE A N 1
ATOM 2394 C CA . ILE A 1 300 ? 0.751 17.716 -1.787 1.00 90.56 300 ILE A CA 1
ATOM 2395 C C . ILE A 1 300 ? 1.153 17.731 -0.302 1.00 90.56 300 ILE A C 1
ATOM 2397 O O . ILE A 1 300 ? 0.396 17.248 0.529 1.00 90.56 300 ILE A O 1
ATOM 2401 N N . ASN A 1 301 ? 2.301 18.327 0.050 1.00 90.31 301 ASN A N 1
ATOM 2402 C CA . ASN A 1 301 ? 2.740 18.461 1.444 1.00 90.31 301 ASN A CA 1
ATOM 2403 C C . ASN A 1 301 ? 1.839 19.392 2.263 1.00 90.31 301 ASN A C 1
ATOM 2405 O O . ASN A 1 301 ? 1.629 19.123 3.440 1.00 90.31 301 ASN A O 1
ATOM 2409 N N . ASP A 1 302 ? 1.281 20.443 1.655 1.00 91.19 302 ASP A N 1
ATOM 2410 C CA . ASP A 1 302 ? 0.368 21.359 2.346 1.00 91.19 302 ASP A CA 1
ATOM 2411 C C . ASP A 1 302 ? -0.929 20.629 2.721 1.00 91.19 302 ASP A C 1
ATOM 2413 O O . ASP A 1 302 ? -1.395 20.709 3.855 1.00 91.19 302 ASP A O 1
ATOM 2417 N N . ILE A 1 303 ? -1.479 19.850 1.780 1.00 93.00 303 ILE A N 1
ATOM 2418 C CA . ILE A 1 303 ? -2.660 19.010 2.027 1.00 93.00 303 ILE A CA 1
ATOM 2419 C C . ILE A 1 303 ? -2.316 17.920 3.055 1.00 93.00 303 ILE A C 1
ATOM 2421 O O . ILE A 1 303 ? -3.058 17.710 4.013 1.00 93.00 303 ILE A O 1
ATOM 2425 N N . ALA A 1 304 ? -1.170 17.250 2.889 1.00 92.94 304 ALA A N 1
ATOM 2426 C CA . ALA A 1 304 ? -0.727 16.177 3.773 1.00 92.94 304 ALA A CA 1
ATOM 2427 C C . ALA A 1 304 ? -0.441 16.658 5.200 1.00 92.94 304 ALA A C 1
ATOM 2429 O O . ALA A 1 304 ? -0.611 15.869 6.121 1.00 92.94 304 ALA A O 1
ATOM 2430 N N . SER A 1 305 ? -0.050 17.920 5.407 1.00 92.19 305 SER A N 1
ATOM 2431 C CA . SER A 1 305 ? 0.184 18.470 6.747 1.00 92.19 305 SER A CA 1
ATOM 2432 C C . SER A 1 305 ? -1.102 18.465 7.566 1.00 92.19 305 SER A C 1
ATOM 2434 O O . SER A 1 305 ? -1.128 17.939 8.670 1.00 92.19 305 SER A O 1
ATOM 2436 N N . ILE A 1 306 ? -2.199 18.953 6.983 1.00 92.81 306 ILE A N 1
ATOM 2437 C CA . ILE A 1 306 ? -3.499 19.012 7.664 1.00 92.81 306 ILE A CA 1
ATOM 2438 C C . ILE A 1 306 ? -4.026 17.592 7.924 1.00 92.81 306 ILE A C 1
ATOM 2440 O O . ILE A 1 306 ? -4.600 17.307 8.975 1.00 92.81 306 ILE A O 1
ATOM 2444 N N . VAL A 1 307 ? -3.795 16.674 6.977 1.00 93.81 307 VAL A N 1
ATOM 2445 C CA . VAL A 1 307 ? -4.106 15.248 7.157 1.00 93.81 307 VAL A CA 1
ATOM 2446 C C . VAL A 1 307 ? -3.270 14.647 8.289 1.00 93.81 307 VAL A C 1
ATOM 2448 O O . VAL A 1 307 ? -3.809 13.890 9.090 1.00 93.81 307 VAL A O 1
ATOM 2451 N N . ASN A 1 308 ? -1.980 14.982 8.383 1.00 91.56 308 ASN A N 1
ATOM 2452 C CA . ASN A 1 308 ? -1.087 14.497 9.434 1.00 91.56 308 ASN A CA 1
ATOM 2453 C C . ASN A 1 308 ? -1.568 14.912 10.817 1.00 91.56 308 ASN A C 1
ATOM 2455 O O . ASN A 1 308 ? -1.582 14.082 11.721 1.00 91.56 308 ASN A O 1
ATOM 2459 N N . ASP A 1 309 ? -1.972 16.169 10.968 1.00 90.88 309 ASP A N 1
ATOM 2460 C CA . ASP A 1 309 ? -2.424 16.703 12.249 1.00 90.88 309 ASP A CA 1
ATOM 2461 C C . ASP A 1 309 ? -3.681 15.962 12.724 1.00 90.88 309 ASP A C 1
ATOM 2463 O O . ASP A 1 309 ? -3.707 15.447 13.842 1.00 90.88 309 ASP A O 1
ATOM 2467 N N . ASN A 1 310 ? -4.669 15.778 11.837 1.00 92.38 310 ASN A N 1
ATOM 2468 C CA . ASN A 1 310 ? -5.880 15.022 12.170 1.00 92.38 310 ASN A CA 1
ATOM 2469 C C . ASN A 1 310 ? -5.597 13.535 12.439 1.00 92.38 310 ASN A C 1
ATOM 2471 O O . ASN A 1 310 ? -6.169 12.961 13.362 1.00 92.38 310 ASN A O 1
ATOM 2475 N N . MET A 1 311 ? -4.704 12.902 11.671 1.00 89.56 311 MET A N 1
ATOM 2476 C CA . MET A 1 311 ? -4.315 11.508 11.911 1.00 89.56 311 MET A CA 1
ATOM 2477 C C . MET A 1 311 ? -3.546 11.343 13.227 1.00 89.56 311 MET A C 1
ATOM 2479 O O . MET A 1 311 ? -3.744 10.347 13.916 1.00 89.56 311 MET A O 1
ATOM 2483 N N . THR A 1 312 ? -2.701 12.308 13.594 1.00 87.06 312 THR A N 1
ATOM 2484 C CA . THR A 1 312 ? -1.932 12.286 14.847 1.00 87.06 312 THR A CA 1
ATOM 2485 C C . THR A 1 312 ? -2.856 12.434 16.053 1.00 87.06 312 THR A C 1
ATOM 2487 O O . THR A 1 312 ? -2.752 11.660 17.002 1.00 87.06 312 THR A O 1
ATOM 2490 N N . GLU A 1 313 ? -3.812 13.363 15.988 1.00 88.81 313 GLU A N 1
ATOM 2491 C CA . GLU A 1 313 ? -4.857 13.518 17.004 1.00 88.81 313 GLU A CA 1
ATOM 2492 C C . GLU A 1 313 ? -5.697 12.241 17.140 1.00 88.81 313 GLU A C 1
ATOM 2494 O O . GLU A 1 313 ? -5.894 11.730 18.243 1.00 88.81 313 GLU A O 1
ATOM 2499 N N . LEU A 1 314 ? -6.126 11.668 16.014 1.00 88.06 314 LEU A N 1
ATOM 2500 C CA . LEU A 1 314 ? -6.892 10.427 15.980 1.00 88.06 314 LEU A CA 1
ATOM 2501 C C . LEU A 1 314 ? -6.105 9.224 16.523 1.00 88.06 314 LEU A C 1
ATOM 2503 O O . LEU A 1 314 ? -6.691 8.319 17.113 1.00 88.06 314 LEU A O 1
ATOM 2507 N N . GLN A 1 315 ? -4.787 9.192 16.334 1.00 82.44 315 GLN A N 1
ATOM 2508 C CA . GLN A 1 315 ? -3.931 8.143 16.882 1.00 82.44 315 GLN A CA 1
ATOM 2509 C C . GLN A 1 315 ? -3.747 8.288 18.400 1.00 82.44 315 GLN A C 1
ATOM 2511 O O . GLN A 1 315 ? -3.730 7.283 19.108 1.00 82.44 315 GLN A O 1
ATOM 2516 N N . GLN A 1 316 ? -3.601 9.518 18.899 1.00 81.81 316 GLN A N 1
ATOM 2517 C CA . GLN A 1 316 ? -3.355 9.803 20.316 1.00 81.81 316 GLN A CA 1
ATOM 2518 C C . GLN A 1 316 ? -4.636 9.703 21.150 1.00 81.81 316 GLN A C 1
ATOM 2520 O O . GLN A 1 316 ? -4.691 8.943 22.117 1.00 81.81 316 GLN A O 1
ATOM 2525 N N . ASN A 1 317 ? -5.675 10.429 20.742 1.00 84.81 317 ASN A N 1
ATOM 2526 C CA . ASN A 1 317 ? -6.894 10.625 21.528 1.00 84.81 317 ASN A CA 1
ATOM 2527 C C . ASN A 1 317 ? -8.037 9.705 21.077 1.00 84.81 317 ASN A C 1
ATOM 2529 O O . ASN A 1 317 ? -8.907 9.356 21.874 1.00 84.81 317 ASN A O 1
ATOM 2533 N N . GLY A 1 318 ? -8.023 9.274 19.813 1.00 87.50 318 GLY A N 1
ATOM 2534 C CA . GLY A 1 318 ? -9.142 8.557 19.206 1.00 87.50 318 GLY A CA 1
ATOM 2535 C C . GLY A 1 318 ? -10.365 9.446 18.963 1.00 87.50 318 GLY A C 1
ATOM 2536 O O . GLY A 1 318 ? -10.389 10.627 19.300 1.00 87.50 318 GLY A O 1
ATOM 2537 N N . ILE A 1 319 ? -11.402 8.867 18.359 1.00 89.62 319 ILE A N 1
ATOM 2538 C CA . ILE A 1 319 ? -12.700 9.516 18.150 1.00 89.62 319 ILE A CA 1
ATOM 2539 C C . ILE A 1 319 ? -13.836 8.606 18.610 1.00 89.62 319 ILE A C 1
ATOM 2541 O O . ILE A 1 319 ? -13.857 7.411 18.314 1.00 89.62 319 ILE A O 1
ATOM 2545 N N . LYS A 1 320 ? -14.808 9.173 19.326 1.00 90.31 320 LYS A N 1
ATOM 2546 C CA . LYS A 1 320 ? -16.008 8.451 19.754 1.00 90.31 320 LYS A CA 1
ATOM 2547 C C . LYS A 1 320 ? -16.932 8.200 18.562 1.00 90.31 320 LYS A C 1
ATOM 2549 O O . LYS A 1 320 ? -17.302 9.127 17.841 1.00 90.31 320 LYS A O 1
ATOM 2554 N N . ALA A 1 321 ? -17.332 6.950 18.373 1.00 89.81 321 ALA A N 1
ATOM 2555 C CA . ALA A 1 321 ? -18.199 6.534 17.279 1.00 89.81 321 ALA A CA 1
ATOM 2556 C C . ALA A 1 321 ? -19.158 5.420 17.710 1.00 89.81 321 ALA A C 1
ATOM 2558 O O . ALA A 1 321 ? -18.970 4.780 18.742 1.00 89.81 321 ALA A O 1
ATOM 2559 N N . TYR A 1 322 ? -20.186 5.180 16.898 1.00 90.06 322 TYR A N 1
ATOM 2560 C CA . TYR A 1 322 ? -21.052 4.015 17.039 1.00 90.06 322 TYR A CA 1
ATOM 2561 C C . TYR A 1 322 ? -20.559 2.891 16.126 1.00 90.06 322 TYR A C 1
ATOM 2563 O O . TYR A 1 322 ? -20.435 3.073 14.916 1.00 90.06 322 TYR A O 1
ATOM 2571 N N . ASP A 1 323 ? -20.282 1.723 16.696 1.00 89.38 323 ASP A N 1
ATOM 2572 C CA . ASP A 1 323 ? -19.905 0.525 15.954 1.00 89.38 323 ASP A CA 1
ATOM 2573 C C . ASP A 1 323 ? -21.154 -0.261 15.560 1.00 89.38 323 ASP A C 1
ATOM 2575 O O . ASP A 1 323 ? -21.707 -1.022 16.355 1.00 89.38 323 ASP A O 1
ATOM 2579 N N . ALA A 1 324 ? -21.571 -0.121 14.302 1.00 91.00 324 ALA A N 1
ATOM 2580 C CA . ALA A 1 324 ? -22.785 -0.756 13.794 1.00 91.00 324 ALA A CA 1
ATOM 2581 C C . ALA A 1 324 ? -22.731 -2.291 13.704 1.00 91.00 324 ALA A C 1
ATOM 2583 O O . ALA A 1 324 ? -23.765 -2.920 13.495 1.00 91.00 324 ALA A O 1
ATOM 2584 N N . SER A 1 325 ? -21.559 -2.928 13.817 1.00 88.75 325 SER A N 1
ATOM 2585 C CA . SER A 1 325 ? -21.491 -4.397 13.876 1.00 88.75 325 SER A CA 1
ATOM 2586 C C . SER A 1 325 ? -21.484 -4.934 15.304 1.00 88.75 325 SER A C 1
ATOM 2588 O O . SER A 1 325 ? -21.816 -6.100 15.515 1.00 88.75 325 SER A O 1
ATOM 2590 N N . LYS A 1 326 ? -21.122 -4.095 16.280 1.00 84.25 326 LYS A N 1
ATOM 2591 C CA . LYS A 1 326 ? -21.150 -4.425 17.712 1.00 84.25 326 LYS A CA 1
ATOM 2592 C C . LYS A 1 326 ? -22.339 -3.813 18.453 1.00 84.25 326 LYS A C 1
ATOM 2594 O O . LYS A 1 326 ? -22.542 -4.149 19.612 1.00 84.25 326 LYS A O 1
ATOM 2599 N N . ASN A 1 327 ? -23.109 -2.954 17.788 1.00 88.38 327 ASN A N 1
ATOM 2600 C CA . ASN A 1 327 ? -24.238 -2.208 18.337 1.00 88.38 327 ASN A CA 1
ATOM 2601 C C . ASN A 1 327 ? -23.898 -1.451 19.631 1.00 88.38 327 ASN A C 1
ATOM 2603 O O . ASN A 1 327 ? -24.696 -1.406 20.562 1.00 88.38 327 ASN A O 1
ATOM 2607 N N . GLN A 1 328 ? -22.702 -0.866 19.702 1.00 87.88 328 GLN A N 1
ATOM 2608 C CA . GLN A 1 328 ? -22.218 -0.168 20.893 1.00 87.88 328 GLN A CA 1
ATOM 2609 C C . GLN A 1 328 ? -21.362 1.036 20.515 1.00 87.88 328 GLN A C 1
ATOM 2611 O O . GLN A 1 328 ? -20.823 1.114 19.411 1.00 87.88 328 GLN A O 1
ATOM 2616 N N . ILE A 1 329 ? -21.200 1.958 21.458 1.00 89.94 329 ILE A N 1
ATOM 2617 C CA . ILE A 1 329 ? -20.239 3.050 21.328 1.00 89.94 329 ILE A CA 1
ATOM 2618 C C . ILE A 1 329 ? -18.818 2.506 21.503 1.00 89.94 329 ILE A C 1
ATOM 2620 O O . ILE A 1 329 ? -18.569 1.672 22.372 1.00 89.94 329 ILE A O 1
ATOM 2624 N N . CYS A 1 330 ? -17.890 2.990 20.684 1.00 86.75 330 CYS A N 1
ATOM 2625 C CA . CYS A 1 330 ? -16.469 2.677 20.757 1.00 86.75 330 CYS A CA 1
ATOM 2626 C C . CYS A 1 330 ? -15.613 3.939 20.585 1.00 86.75 330 CYS A C 1
ATOM 2628 O O . CYS A 1 330 ? -16.088 4.976 20.113 1.00 86.75 330 CYS A O 1
ATOM 2630 N N . ILE A 1 331 ? -14.338 3.834 20.956 1.00 87.75 331 ILE A N 1
ATOM 2631 C CA . ILE A 1 331 ? -13.305 4.796 20.571 1.00 87.75 331 ILE A CA 1
ATOM 2632 C C . ILE A 1 331 ? -12.547 4.216 19.380 1.00 87.75 331 ILE A C 1
ATOM 2634 O O . ILE A 1 331 ? -11.956 3.142 19.478 1.00 87.75 331 ILE A O 1
ATOM 2638 N N . ILE A 1 332 ? -12.566 4.915 18.248 1.00 86.94 332 ILE A N 1
ATOM 2639 C CA . ILE A 1 332 ? -11.788 4.548 17.067 1.00 86.94 332 ILE A CA 1
ATOM 2640 C C . ILE A 1 332 ? -10.439 5.252 17.140 1.00 86.94 332 ILE A C 1
ATOM 2642 O O . ILE A 1 332 ? -10.387 6.480 17.168 1.00 86.94 332 ILE A O 1
ATOM 2646 N N . LYS A 1 333 ? -9.353 4.486 17.084 1.00 85.50 333 LYS A N 1
ATOM 2647 C CA . LYS A 1 333 ? -8.014 4.995 16.775 1.00 85.50 333 LYS A CA 1
ATOM 2648 C C . LYS A 1 333 ? -7.609 4.576 15.368 1.00 85.50 333 LYS A C 1
ATOM 2650 O O . LYS A 1 333 ? -8.078 3.571 14.826 1.00 85.50 333 LYS A O 1
ATOM 2655 N N . SER A 1 334 ? -6.738 5.355 14.744 1.00 85.25 334 SER A N 1
ATOM 2656 C CA . SER A 1 334 ? -6.256 5.066 13.395 1.00 85.25 334 SER A CA 1
ATOM 2657 C C . SER A 1 334 ? -4.830 5.557 13.196 1.00 85.25 334 SER A C 1
ATOM 2659 O O . SER A 1 334 ? -4.332 6.397 13.936 1.00 85.25 334 SER A O 1
ATOM 2661 N N . CYS A 1 335 ? -4.181 5.008 12.182 1.00 83.00 335 CYS A N 1
ATOM 2662 C CA . CYS A 1 335 ? -2.846 5.349 11.724 1.00 83.00 335 CYS A CA 1
ATOM 2663 C C . CYS A 1 335 ? -2.776 5.101 10.211 1.00 83.00 335 CYS A C 1
ATOM 2665 O O . CYS A 1 335 ? -3.612 4.389 9.638 1.00 83.00 335 CYS A O 1
ATOM 2667 N N . VAL A 1 336 ? -1.777 5.689 9.552 1.00 85.94 336 VAL A N 1
ATOM 2668 C CA . VAL A 1 336 ? -1.568 5.496 8.113 1.00 85.94 336 VAL A CA 1
ATOM 2669 C C . VAL A 1 336 ? -0.811 4.187 7.866 1.00 85.94 336 VAL A C 1
ATOM 2671 O O . VAL A 1 336 ? 0.352 4.029 8.236 1.00 85.94 336 VAL A O 1
ATOM 2674 N N . ASP A 1 337 ? -1.475 3.250 7.193 1.00 78.06 337 ASP A N 1
ATOM 2675 C CA . ASP A 1 337 ? -0.942 1.947 6.800 1.00 78.06 337 ASP A CA 1
ATOM 2676 C C . ASP A 1 337 ? 0.167 2.064 5.769 1.00 78.06 337 ASP A C 1
ATOM 2678 O O . ASP A 1 337 ? 1.329 1.704 5.993 1.00 78.06 337 ASP A O 1
ATOM 2682 N N . THR A 1 338 ? -0.229 2.617 4.634 1.00 82.56 338 THR A N 1
ATOM 2683 C CA . THR A 1 338 ? 0.597 2.757 3.454 1.00 82.56 338 THR A CA 1
ATOM 2684 C C . THR A 1 338 ? 0.135 3.973 2.672 1.00 82.56 338 THR A C 1
ATOM 2686 O O . THR A 1 338 ? -1.056 4.299 2.654 1.00 82.56 338 THR A O 1
ATOM 2689 N N . ILE A 1 339 ? 1.079 4.629 2.000 1.00 88.00 339 ILE A N 1
ATOM 2690 C CA . ILE A 1 339 ? 0.755 5.614 0.972 1.00 88.00 339 ILE A CA 1
ATOM 2691 C C . ILE A 1 339 ? 0.935 4.942 -0.384 1.00 88.00 339 ILE A C 1
ATOM 2693 O O . ILE A 1 339 ? 2.011 4.452 -0.719 1.00 88.00 339 ILE A O 1
ATOM 2697 N N . ILE A 1 340 ? -0.126 4.911 -1.175 1.00 85.56 340 ILE A N 1
ATOM 2698 C CA . ILE A 1 340 ? -0.097 4.430 -2.545 1.00 85.56 340 ILE A CA 1
ATOM 2699 C C . ILE A 1 340 ? 0.199 5.629 -3.433 1.00 85.56 340 ILE A C 1
ATOM 2701 O O . ILE A 1 340 ? -0.576 6.581 -3.503 1.00 85.56 340 ILE A O 1
ATOM 2705 N N . ALA A 1 341 ? 1.341 5.553 -4.104 1.00 86.25 341 ALA A N 1
ATOM 2706 C CA . ALA A 1 341 ? 1.853 6.616 -4.942 1.00 86.25 341 ALA A CA 1
ATOM 2707 C C . ALA A 1 341 ? 2.400 6.053 -6.257 1.00 86.25 341 ALA A C 1
ATOM 2709 O O . ALA A 1 341 ? 2.858 4.902 -6.359 1.00 86.25 341 ALA A O 1
ATOM 2710 N N . ASP A 1 342 ? 2.372 6.892 -7.285 1.00 85.50 342 ASP A N 1
ATOM 2711 C CA . ASP A 1 342 ? 3.124 6.664 -8.507 1.00 85.50 342 ASP A CA 1
ATOM 2712 C C . ASP A 1 342 ? 4.647 6.826 -8.246 1.00 85.50 342 ASP A C 1
ATOM 2714 O O . ASP A 1 342 ? 5.081 7.091 -7.126 1.00 85.50 342 ASP A O 1
ATOM 2718 N N . TYR A 1 343 ? 5.517 6.623 -9.244 1.00 86.94 343 TYR A N 1
ATOM 2719 C CA . TYR A 1 343 ? 6.969 6.709 -8.990 1.00 86.94 343 TYR A CA 1
ATOM 2720 C C . TYR A 1 343 ? 7.453 8.140 -8.704 1.00 86.94 343 TYR A C 1
ATOM 2722 O O . TYR A 1 343 ? 8.419 8.319 -7.952 1.00 86.94 343 TYR A O 1
ATOM 2730 N N . ALA A 1 344 ? 6.840 9.143 -9.337 1.00 87.81 344 ALA A N 1
ATOM 2731 C CA . ALA A 1 344 ? 7.221 10.534 -9.140 1.00 87.81 344 ALA A CA 1
ATOM 2732 C C . ALA A 1 344 ? 6.828 10.985 -7.731 1.00 87.81 344 ALA A C 1
ATOM 2734 O O . ALA A 1 344 ? 7.681 11.493 -7.000 1.00 87.81 344 ALA A O 1
ATOM 2735 N N . MET A 1 345 ? 5.596 10.684 -7.327 1.00 90.06 345 MET A N 1
ATOM 2736 C CA . MET A 1 345 ? 5.081 10.968 -5.999 1.00 90.06 345 MET A CA 1
ATOM 2737 C C . MET A 1 345 ? 5.806 10.147 -4.927 1.00 90.06 345 MET A C 1
ATOM 2739 O O . MET A 1 345 ? 6.273 10.722 -3.955 1.00 90.06 345 MET A O 1
ATOM 2743 N N . LEU A 1 346 ? 6.083 8.854 -5.151 1.00 90.62 346 LEU A N 1
ATOM 2744 C CA . LEU A 1 346 ? 6.963 8.065 -4.273 1.00 90.62 346 LEU A CA 1
ATOM 2745 C C . LEU A 1 346 ? 8.327 8.743 -4.084 1.00 90.62 346 LEU A C 1
ATOM 2747 O O . LEU A 1 346 ? 8.839 8.827 -2.970 1.00 90.62 346 LEU A O 1
ATOM 2751 N N . SER A 1 347 ? 8.942 9.215 -5.173 1.00 92.88 347 SER A N 1
ATOM 2752 C CA . SER A 1 347 ? 10.237 9.891 -5.077 1.00 92.88 347 SER A CA 1
ATOM 2753 C C . SER A 1 347 ? 10.126 11.174 -4.254 1.00 92.88 347 SER A C 1
ATOM 2755 O O . SER A 1 347 ? 10.984 11.417 -3.411 1.00 92.88 347 SER A O 1
ATOM 2757 N N . TYR A 1 348 ? 9.062 11.953 -4.449 1.00 93.25 348 TYR A N 1
ATOM 2758 C CA . TYR A 1 348 ? 8.781 13.147 -3.658 1.00 93.25 348 TYR A CA 1
ATOM 2759 C C . TYR A 1 348 ? 8.598 12.815 -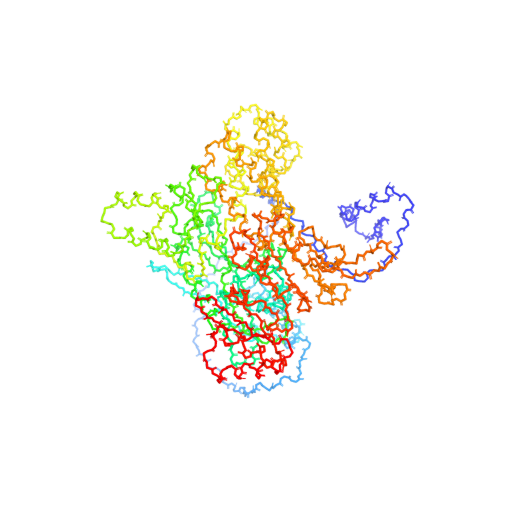2.169 1.00 93.25 348 TYR A C 1
ATOM 2761 O O . TYR A 1 348 ? 9.323 13.346 -1.331 1.00 93.25 348 TYR A O 1
ATOM 2769 N N . CYS A 1 349 ? 7.735 11.852 -1.832 1.00 92.31 349 CYS A N 1
ATOM 2770 C CA . CYS A 1 349 ? 7.485 11.425 -0.454 1.00 92.31 349 CYS A CA 1
ATOM 2771 C C . CYS A 1 349 ? 8.739 10.888 0.260 1.00 92.31 349 CYS A C 1
ATOM 2773 O O . CYS A 1 349 ? 8.813 10.920 1.484 1.00 92.31 349 CYS A O 1
ATOM 2775 N N . CYS A 1 350 ? 9.741 10.404 -0.478 1.00 93.94 350 CYS A N 1
ATOM 2776 C CA . CYS A 1 350 ? 11.014 9.929 0.069 1.00 93.94 350 CYS A CA 1
ATOM 2777 C C . CYS A 1 350 ? 12.128 10.996 0.124 1.00 93.94 350 CYS A C 1
ATOM 2779 O O . CYS A 1 350 ? 13.276 10.624 0.386 1.00 93.94 350 CYS A O 1
ATOM 2781 N N . ASN A 1 351 ? 11.863 12.272 -0.202 1.00 95.94 351 ASN A N 1
ATOM 2782 C CA . ASN A 1 351 ? 12.907 13.283 -0.466 1.00 95.94 351 ASN A CA 1
ATOM 2783 C C . ASN A 1 351 ? 13.959 12.789 -1.483 1.00 95.94 351 ASN A C 1
ATOM 2785 O O . ASN A 1 351 ? 15.160 13.053 -1.370 1.00 95.94 351 ASN A O 1
ATOM 2789 N N . HIS A 1 352 ? 13.528 12.012 -2.472 1.00 95.62 352 HIS A N 1
ATOM 2790 C CA . HIS A 1 352 ? 14.386 11.363 -3.449 1.00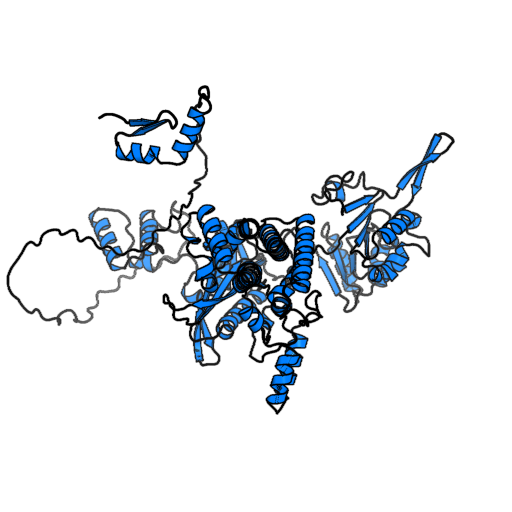 95.62 352 HIS A CA 1
ATOM 2791 C C . HIS A 1 352 ? 14.428 12.168 -4.757 1.00 95.62 352 HIS A C 1
ATOM 2793 O O . HIS A 1 352 ? 13.420 12.674 -5.245 1.00 95.62 352 HIS A O 1
ATOM 2799 N N . LEU A 1 353 ? 15.606 12.260 -5.377 1.00 94.88 353 LEU A N 1
ATOM 2800 C CA . LEU A 1 353 ? 15.825 13.060 -6.595 1.00 94.88 353 LEU A CA 1
ATOM 2801 C C . LEU A 1 353 ? 15.125 12.490 -7.848 1.00 94.88 353 LEU A C 1
ATOM 2803 O O . LEU A 1 353 ? 15.009 13.163 -8.871 1.00 94.88 353 LEU A O 1
ATOM 2807 N N . GLY A 1 354 ? 14.671 11.240 -7.786 1.00 91.88 354 GLY A N 1
ATOM 2808 C CA . GLY A 1 354 ? 14.031 10.533 -8.896 1.00 91.88 354 GLY A CA 1
ATOM 2809 C C . GLY A 1 354 ? 15.045 10.014 -9.919 1.00 91.88 354 GLY A C 1
ATOM 2810 O O . GLY A 1 354 ? 16.158 9.615 -9.571 1.00 91.88 354 GLY A O 1
ATOM 2811 N N . SER A 1 355 ? 14.678 10.026 -11.203 1.00 85.00 355 SER A N 1
ATOM 2812 C CA . SER A 1 355 ? 15.462 9.404 -12.285 1.00 85.00 355 SER A CA 1
ATOM 2813 C C . SER A 1 355 ? 16.817 10.061 -12.568 1.00 85.00 355 SER A C 1
ATOM 2815 O O . SER A 1 355 ? 17.634 9.481 -13.277 1.00 85.00 355 SER A O 1
ATOM 2817 N N . GLY A 1 356 ? 17.063 11.268 -12.051 1.00 87.44 356 GLY A N 1
ATOM 2818 C CA . GLY A 1 356 ? 18.344 11.968 -12.199 1.00 87.44 356 GLY A CA 1
ATOM 2819 C C . GLY A 1 356 ? 19.447 11.482 -11.250 1.00 87.44 356 GLY A C 1
ATOM 2820 O O . GLY A 1 356 ? 20.593 11.912 -11.381 1.00 87.44 356 GLY A O 1
ATOM 2821 N N . ALA A 1 357 ? 19.116 10.620 -10.287 1.00 92.31 357 ALA A N 1
ATOM 2822 C CA . ALA A 1 357 ? 20.039 10.115 -9.280 1.00 92.31 357 ALA A CA 1
ATOM 2823 C C . ALA A 1 357 ? 20.931 8.976 -9.793 1.00 92.31 357 ALA A C 1
ATOM 2825 O O . ALA A 1 357 ? 20.482 8.107 -10.534 1.00 92.31 357 ALA A O 1
ATOM 2826 N N . ASN A 1 358 ? 22.173 8.913 -9.301 1.00 92.06 358 ASN A N 1
ATOM 2827 C CA . ASN A 1 358 ? 23.023 7.728 -9.469 1.00 92.06 358 ASN A CA 1
ATOM 2828 C C . ASN A 1 358 ? 22.471 6.554 -8.649 1.00 92.06 358 ASN A C 1
ATOM 2830 O O . ASN A 1 358 ? 22.424 5.421 -9.119 1.00 92.06 358 ASN A O 1
ATOM 2834 N N . LYS A 1 359 ? 22.026 6.850 -7.422 1.00 92.62 359 LYS A N 1
ATOM 2835 C CA . LYS A 1 359 ? 21.283 5.924 -6.567 1.00 92.62 359 LYS A CA 1
ATOM 2836 C C . LYS A 1 359 ? 19.791 6.126 -6.792 1.00 92.62 359 LYS A C 1
ATOM 2838 O O . LYS A 1 359 ? 19.170 6.865 -6.041 1.00 92.62 359 LYS A O 1
ATOM 2843 N N . TYR A 1 360 ? 19.254 5.554 -7.869 1.00 90.44 360 TYR A N 1
ATOM 2844 C CA . TYR A 1 360 ? 17.932 5.905 -8.412 1.00 90.44 360 TYR A CA 1
ATOM 2845 C C . TYR A 1 360 ? 16.736 5.275 -7.685 1.00 90.44 360 TYR A C 1
ATOM 2847 O O . TYR A 1 360 ? 15.588 5.598 -8.007 1.00 90.44 360 TYR A O 1
ATOM 2855 N N . CYS A 1 361 ? 16.967 4.334 -6.766 1.00 92.06 361 CYS A N 1
ATOM 2856 C CA . CYS A 1 361 ? 15.889 3.675 -6.040 1.00 92.06 361 CYS A CA 1
ATOM 2857 C C . CYS A 1 361 ? 15.515 4.476 -4.776 1.00 92.06 361 CYS A C 1
ATOM 2859 O O . CYS A 1 361 ? 16.369 4.675 -3.908 1.00 92.06 361 CYS A O 1
ATOM 2861 N N . PRO A 1 362 ? 14.237 4.867 -4.607 1.00 92.50 362 PRO A N 1
ATOM 2862 C CA . PRO A 1 362 ? 13.772 5.511 -3.381 1.00 92.50 362 PRO A CA 1
ATOM 2863 C C . PRO A 1 362 ? 13.776 4.591 -2.155 1.00 92.50 362 PRO A C 1
ATOM 2865 O O . PRO A 1 362 ? 13.707 5.097 -1.046 1.00 92.50 362 PRO A O 1
ATOM 2868 N N . ARG A 1 363 ? 13.872 3.260 -2.314 1.00 90.50 363 ARG A N 1
ATOM 2869 C CA . ARG A 1 363 ? 13.809 2.289 -1.198 1.00 90.50 363 ARG A CA 1
ATOM 2870 C C . ARG A 1 363 ? 15.176 1.724 -0.786 1.00 90.50 363 ARG A C 1
ATOM 2872 O O . ARG A 1 363 ? 15.329 1.216 0.325 1.00 90.50 363 ARG A O 1
ATOM 2879 N N . CYS A 1 364 ? 16.184 1.783 -1.656 1.00 91.88 364 CYS A N 1
ATOM 2880 C CA . CYS A 1 364 ? 17.542 1.332 -1.342 1.00 91.88 364 CYS A CA 1
ATOM 2881 C C . CYS A 1 364 ? 18.616 2.065 -2.158 1.00 91.88 364 CYS A C 1
ATOM 2883 O O . CYS A 1 364 ? 18.334 2.750 -3.135 1.00 91.88 364 CYS A O 1
ATOM 2885 N N . ASN A 1 365 ? 19.877 1.889 -1.779 1.00 92.31 365 ASN A N 1
ATOM 2886 C CA . ASN A 1 365 ? 21.046 2.495 -2.412 1.00 92.31 365 ASN A CA 1
ATOM 2887 C C . ASN A 1 365 ? 21.538 1.712 -3.653 1.00 92.31 365 ASN A C 1
ATOM 2889 O O . ASN A 1 365 ? 22.746 1.540 -3.850 1.00 92.31 365 ASN A O 1
ATOM 2893 N N . ALA A 1 366 ? 20.609 1.249 -4.496 1.00 91.94 366 ALA A N 1
ATOM 2894 C CA . ALA A 1 366 ? 20.909 0.590 -5.769 1.00 91.94 366 ALA A CA 1
ATOM 2895 C C . ALA A 1 366 ? 21.305 1.589 -6.867 1.00 91.94 366 ALA A C 1
ATOM 2897 O O . ALA A 1 366 ? 20.812 2.717 -6.905 1.00 91.94 366 ALA A O 1
ATOM 2898 N N . ASP A 1 367 ? 22.187 1.151 -7.762 1.00 88.31 367 ASP A N 1
ATOM 2899 C CA . ASP A 1 367 ? 22.618 1.857 -8.971 1.00 88.31 367 ASP A CA 1
ATOM 2900 C C . ASP A 1 367 ? 22.384 0.999 -10.223 1.00 88.31 367 ASP A C 1
ATOM 2902 O O . ASP A 1 367 ? 21.743 -0.056 -10.170 1.00 88.31 367 ASP A O 1
ATOM 2906 N N . SER A 1 368 ? 22.791 1.508 -11.390 1.00 84.06 368 SER A N 1
ATOM 2907 C CA . SER A 1 368 ? 22.571 0.831 -12.674 1.00 84.06 368 SER A CA 1
ATOM 2908 C C . SER A 1 368 ? 23.376 -0.451 -12.808 1.00 84.06 368 SER A C 1
ATOM 2910 O O . SER A 1 368 ? 22.945 -1.359 -13.515 1.00 84.06 368 SER A O 1
ATOM 2912 N N . ASP A 1 369 ? 24.517 -0.520 -12.131 1.00 85.25 369 ASP A N 1
ATOM 2913 C CA . ASP A 1 369 ? 25.478 -1.605 -12.289 1.00 85.25 369 ASP A CA 1
ATOM 2914 C C . ASP A 1 369 ? 25.037 -2.814 -11.455 1.00 85.25 369 ASP A C 1
ATOM 2916 O O . ASP A 1 369 ? 25.137 -3.954 -11.901 1.00 85.25 369 ASP A O 1
ATOM 2920 N N . HIS A 1 370 ? 24.402 -2.559 -10.307 1.00 86.06 370 HIS A N 1
ATOM 2921 C CA . HIS A 1 370 ? 23.865 -3.576 -9.400 1.00 86.06 370 HIS A CA 1
ATOM 2922 C C . HIS A 1 370 ? 22.328 -3.627 -9.400 1.00 86.06 370 HIS A C 1
ATOM 2924 O O . HIS A 1 370 ? 21.707 -3.962 -8.395 1.00 86.06 370 HIS A O 1
ATOM 2930 N N . TYR A 1 371 ? 21.672 -3.300 -10.520 1.00 87.00 371 TYR A N 1
ATOM 2931 C CA . TYR A 1 371 ? 20.205 -3.187 -10.570 1.00 87.00 371 TYR A CA 1
ATOM 2932 C C . TYR A 1 371 ? 19.450 -4.507 -10.304 1.00 87.00 371 TYR A C 1
ATOM 2934 O O . TYR A 1 371 ? 18.270 -4.467 -9.951 1.00 87.00 371 TYR A O 1
ATOM 2942 N N . MET A 1 372 ? 20.116 -5.658 -10.469 1.00 89.38 372 MET A N 1
ATOM 2943 C CA . MET A 1 372 ? 19.557 -7.007 -10.272 1.00 89.38 372 MET A CA 1
ATOM 2944 C C . MET A 1 372 ? 19.619 -7.495 -8.816 1.00 89.38 372 MET A C 1
ATOM 2946 O O . MET A 1 372 ? 19.083 -8.558 -8.506 1.00 89.38 372 MET A O 1
ATOM 2950 N N . SER A 1 373 ? 20.244 -6.738 -7.913 1.00 89.19 373 SER A N 1
ATOM 2951 C CA . SER A 1 373 ? 20.313 -7.054 -6.487 1.00 89.19 373 SER A CA 1
ATOM 2952 C C . SER A 1 373 ? 19.771 -5.901 -5.647 1.00 89.19 373 SER A C 1
ATOM 2954 O O . SER A 1 373 ? 19.784 -4.741 -6.051 1.00 89.19 373 SER A O 1
ATOM 2956 N N . LEU A 1 374 ? 19.239 -6.220 -4.465 1.00 87.56 374 LEU A N 1
ATOM 2957 C CA . LEU A 1 374 ? 18.798 -5.195 -3.522 1.00 87.56 374 LEU A CA 1
ATOM 2958 C C . LEU A 1 374 ? 20.020 -4.501 -2.917 1.00 87.56 374 LEU A C 1
ATOM 2960 O O . LEU A 1 374 ? 20.902 -5.159 -2.370 1.00 87.56 374 LEU A O 1
ATOM 2964 N N . GLY A 1 375 ? 20.042 -3.170 -2.983 1.00 87.56 375 GLY A N 1
ATOM 2965 C CA . GLY A 1 375 ? 21.034 -2.368 -2.277 1.00 87.56 375 GLY A CA 1
ATOM 2966 C C . GLY A 1 375 ? 20.736 -2.252 -0.779 1.00 87.56 375 GLY A C 1
ATOM 2967 O O . GLY A 1 375 ? 19.700 -2.702 -0.281 1.00 87.56 375 GLY A O 1
ATOM 2968 N N . ILE A 1 376 ? 21.625 -1.561 -0.062 1.00 90.25 376 ILE A N 1
ATOM 2969 C CA . ILE A 1 376 ? 21.406 -1.180 1.342 1.00 90.25 376 ILE A CA 1
ATOM 2970 C C . ILE A 1 376 ? 20.123 -0.348 1.430 1.00 90.25 376 ILE A C 1
ATOM 2972 O O . ILE A 1 376 ? 19.962 0.614 0.678 1.00 90.25 376 ILE A O 1
ATOM 2976 N N . LYS A 1 377 ? 19.198 -0.727 2.317 1.00 90.31 377 LYS A N 1
ATOM 2977 C CA . LYS A 1 377 ? 17.921 -0.021 2.499 1.00 90.31 377 LYS A CA 1
ATOM 2978 C C . LYS A 1 377 ? 18.176 1.415 2.945 1.00 90.31 377 LYS A C 1
ATOM 2980 O O . LYS A 1 377 ? 19.023 1.642 3.802 1.00 90.31 377 LYS A O 1
ATOM 2985 N N . ARG A 1 378 ? 17.421 2.352 2.375 1.00 92.56 378 ARG A N 1
ATOM 2986 C CA . ARG A 1 378 ? 17.397 3.734 2.862 1.00 92.56 378 ARG A CA 1
ATOM 2987 C C . ARG A 1 378 ? 16.584 3.790 4.149 1.00 92.56 378 ARG A C 1
ATOM 2989 O O . ARG A 1 378 ? 15.634 3.023 4.299 1.00 92.56 378 ARG A O 1
ATOM 2996 N N . THR A 1 379 ? 16.951 4.696 5.045 1.00 90.50 379 THR A N 1
ATOM 2997 C CA . THR A 1 379 ? 16.204 4.971 6.276 1.00 90.50 379 THR A CA 1
ATOM 2998 C C . THR A 1 379 ? 15.915 6.467 6.396 1.00 90.50 379 THR A C 1
ATOM 3000 O O . THR A 1 379 ? 16.698 7.277 5.885 1.00 90.50 379 THR A O 1
ATOM 3003 N N . PRO A 1 380 ? 14.835 6.851 7.101 1.00 90.38 380 PRO A N 1
ATOM 3004 C CA . PRO A 1 380 ? 14.555 8.250 7.416 1.00 90.38 380 PRO A CA 1
ATOM 3005 C C . PRO A 1 380 ? 15.757 8.993 8.001 1.00 90.38 380 PRO A C 1
ATOM 3007 O O . PRO A 1 380 ? 16.137 10.057 7.515 1.00 90.38 380 PRO A O 1
ATOM 3010 N N . ALA A 1 381 ? 16.421 8.383 8.986 1.00 91.38 381 ALA A N 1
ATOM 3011 C CA . ALA A 1 381 ? 17.574 8.967 9.659 1.00 91.38 381 ALA A CA 1
ATOM 3012 C C . ALA A 1 381 ? 18.755 9.216 8.704 1.00 91.38 381 ALA A C 1
ATOM 3014 O O . ALA A 1 381 ? 19.372 10.284 8.756 1.00 91.38 381 ALA A O 1
ATOM 3015 N N . GLU A 1 382 ? 19.058 8.267 7.804 1.00 93.88 382 GLU A N 1
ATOM 3016 C CA . GLU A 1 382 ? 20.106 8.451 6.791 1.00 93.88 382 GLU A CA 1
ATOM 3017 C C . GLU A 1 382 ? 19.751 9.619 5.864 1.00 93.88 382 GLU A C 1
ATOM 3019 O O . GLU A 1 382 ? 20.583 10.501 5.637 1.00 93.88 382 GLU A O 1
ATOM 3024 N N . THR A 1 383 ? 18.519 9.649 5.350 1.00 94.56 383 THR A N 1
ATOM 3025 C CA . THR A 1 383 ? 18.058 10.685 4.419 1.00 94.56 383 THR A CA 1
ATOM 3026 C C . THR A 1 383 ? 18.108 12.068 5.063 1.00 94.56 383 THR A C 1
ATOM 3028 O O . THR A 1 383 ? 18.732 12.969 4.502 1.00 94.56 383 THR A O 1
ATOM 3031 N N . GLN A 1 384 ? 17.577 12.226 6.278 1.00 93.81 384 GLN A N 1
ATOM 3032 C CA . GLN A 1 384 ? 17.651 13.477 7.038 1.00 93.81 384 GLN A CA 1
ATOM 3033 C C . GLN A 1 384 ? 19.099 13.918 7.292 1.00 93.81 384 GLN A C 1
ATOM 3035 O O . GLN A 1 384 ? 19.431 15.095 7.149 1.00 93.81 384 GLN A O 1
ATOM 3040 N N . GLN A 1 385 ? 20.001 12.985 7.613 1.00 94.31 385 GLN A N 1
ATOM 3041 C CA . GLN A 1 385 ? 21.421 13.301 7.768 1.00 94.31 385 GLN A CA 1
ATOM 3042 C C . GLN A 1 385 ? 22.035 13.818 6.459 1.00 94.31 385 GLN A C 1
ATOM 3044 O O . GLN A 1 385 ? 22.844 14.749 6.483 1.00 94.31 385 GLN A O 1
ATOM 3049 N N . GLN A 1 386 ? 21.682 13.233 5.309 1.00 94.31 386 GLN A N 1
ATOM 3050 C CA . GLN A 1 386 ? 22.191 13.716 4.026 1.00 94.31 386 GLN A CA 1
ATOM 3051 C C . GLN A 1 386 ? 21.573 15.064 3.611 1.00 94.31 386 GLN A C 1
ATOM 3053 O O . GLN A 1 386 ? 22.274 15.857 2.982 1.00 94.31 386 GLN A O 1
ATOM 3058 N N . LEU A 1 387 ? 20.322 15.349 3.986 1.00 94.88 387 LEU A N 1
ATOM 3059 C CA . LEU A 1 387 ? 19.689 16.659 3.787 1.00 94.88 387 LEU A CA 1
ATOM 3060 C C . LEU A 1 387 ? 20.396 17.752 4.603 1.00 94.88 387 LEU A C 1
ATOM 3062 O O . LEU A 1 387 ? 20.851 18.730 4.020 1.00 94.88 387 LEU A O 1
ATOM 3066 N N . ARG A 1 388 ? 20.665 17.521 5.897 1.00 94.44 388 ARG A N 1
ATOM 3067 C CA . ARG A 1 388 ? 21.479 18.444 6.720 1.00 94.44 388 ARG A CA 1
ATOM 3068 C C . ARG A 1 388 ? 22.859 18.701 6.114 1.00 94.44 388 ARG A C 1
ATOM 3070 O O . ARG A 1 388 ? 23.375 19.813 6.104 1.00 94.44 388 ARG A O 1
ATOM 3077 N N . ARG A 1 389 ? 23.476 17.663 5.541 1.00 93.38 389 ARG A N 1
ATOM 3078 C CA . ARG A 1 389 ? 24.742 17.803 4.807 1.00 93.38 389 ARG A CA 1
ATOM 3079 C C . ARG A 1 389 ? 24.600 18.678 3.555 1.00 93.38 389 ARG A C 1
ATOM 3081 O O . ARG A 1 389 ? 25.572 19.344 3.204 1.00 93.38 389 ARG A O 1
ATOM 3088 N N . LEU A 1 390 ? 23.470 18.654 2.846 1.00 93.06 390 LEU A N 1
ATOM 3089 C CA . LEU A 1 390 ? 23.227 19.570 1.724 1.00 93.06 390 LEU A CA 1
ATOM 3090 C C . LEU A 1 390 ? 23.107 21.018 2.200 1.00 93.06 390 LEU A C 1
ATOM 3092 O O . LEU A 1 390 ? 23.684 21.892 1.560 1.00 93.06 390 LEU A O 1
ATOM 3096 N N . GLU A 1 391 ? 22.408 21.248 3.310 1.00 90.44 391 GLU A N 1
ATOM 3097 C CA . GLU A 1 391 ? 22.171 22.582 3.879 1.00 90.44 391 GLU A CA 1
ATOM 3098 C C . GLU A 1 391 ? 23.472 23.279 4.291 1.00 90.44 391 GLU A C 1
ATOM 3100 O O . GLU A 1 391 ? 23.670 24.444 3.966 1.00 90.44 391 GLU A O 1
ATOM 3105 N N . ILE A 1 392 ? 24.408 22.551 4.913 1.00 92.31 392 ILE A N 1
ATOM 3106 C CA . ILE A 1 392 ? 25.695 23.104 5.384 1.00 92.31 392 ILE A CA 1
ATOM 3107 C C . ILE A 1 392 ? 26.638 23.488 4.222 1.00 92.31 392 ILE A C 1
ATOM 3109 O O . ILE A 1 392 ? 27.606 24.225 4.406 1.00 92.31 392 ILE A O 1
ATOM 3113 N N . ARG A 1 393 ? 26.409 22.986 3.002 1.00 90.44 393 ARG A N 1
ATOM 3114 C CA . ARG A 1 393 ? 27.288 23.280 1.858 1.00 90.44 393 ARG A CA 1
ATOM 3115 C C . ARG A 1 393 ? 27.027 24.680 1.308 1.00 90.44 393 ARG A C 1
ATOM 3117 O O . ARG A 1 393 ? 25.903 25.006 0.945 1.00 90.44 393 ARG A O 1
ATOM 3124 N N . SER A 1 394 ? 28.094 25.451 1.120 1.00 85.81 394 SER A N 1
ATOM 3125 C CA . SER A 1 394 ? 28.034 26.821 0.596 1.00 85.81 394 SER A CA 1
ATOM 3126 C C . SER A 1 394 ? 27.863 26.909 -0.929 1.00 85.81 394 SER A C 1
ATOM 3128 O O . SER A 1 394 ? 27.208 27.823 -1.415 1.00 85.81 394 SER A O 1
ATOM 3130 N N . ASN A 1 395 ? 28.406 25.958 -1.700 1.00 92.88 395 ASN A N 1
ATOM 3131 C CA . ASN A 1 395 ? 28.411 25.995 -3.171 1.00 92.88 395 ASN A CA 1
ATOM 3132 C C . ASN A 1 395 ? 27.357 25.064 -3.811 1.00 92.88 395 ASN A C 1
ATOM 3134 O O . ASN A 1 395 ? 27.323 23.858 -3.541 1.00 92.88 395 ASN A O 1
ATOM 3138 N N . GLU A 1 396 ? 26.557 25.589 -4.749 1.00 94.19 396 GLU A N 1
ATOM 3139 C CA . GLU A 1 396 ? 25.562 24.822 -5.517 1.00 94.19 396 GLU A CA 1
ATOM 3140 C C . GLU A 1 396 ? 26.157 23.702 -6.379 1.00 94.19 396 GLU A C 1
ATOM 3142 O O . GLU A 1 396 ? 25.516 22.663 -6.562 1.00 94.19 396 GLU A O 1
ATOM 3147 N N . ALA A 1 397 ? 27.387 23.847 -6.881 1.00 94.00 397 ALA A N 1
ATOM 3148 C CA . ALA A 1 397 ? 28.032 22.777 -7.643 1.00 94.00 397 ALA A CA 1
ATOM 3149 C C . ALA A 1 397 ? 28.227 21.520 -6.778 1.00 94.00 397 ALA A C 1
ATOM 3151 O O . ALA A 1 397 ? 27.976 20.397 -7.229 1.00 94.00 397 ALA A O 1
ATOM 3152 N N . ASP A 1 398 ? 28.604 21.699 -5.512 1.00 92.94 398 ASP A N 1
ATOM 3153 C CA . ASP A 1 398 ? 28.818 20.594 -4.581 1.00 92.94 398 ASP A CA 1
ATOM 3154 C C . ASP A 1 398 ? 27.505 20.028 -4.046 1.00 92.94 398 ASP A C 1
ATOM 3156 O O . ASP A 1 398 ? 27.382 18.806 -3.898 1.00 92.94 398 ASP A O 1
ATOM 3160 N N . LYS A 1 399 ? 26.480 20.871 -3.860 1.00 94.56 399 LYS A N 1
ATOM 3161 C CA . LYS A 1 399 ? 25.116 20.394 -3.598 1.00 94.56 399 LYS A CA 1
ATOM 3162 C C . LYS A 1 399 ? 24.599 19.540 -4.753 1.00 94.56 399 LYS A C 1
ATOM 3164 O O . LYS A 1 399 ? 24.158 18.417 -4.525 1.00 94.56 399 LYS A O 1
ATOM 3169 N N . LYS A 1 400 ? 24.730 19.991 -6.008 1.00 94.50 400 LYS A N 1
ATOM 3170 C CA . LYS A 1 400 ? 24.316 19.232 -7.205 1.00 94.50 400 LYS A CA 1
ATOM 3171 C C . LYS A 1 400 ? 25.030 17.881 -7.303 1.00 94.50 400 LYS A C 1
ATOM 3173 O O . LYS A 1 400 ? 24.381 16.869 -7.584 1.00 94.50 400 LYS A O 1
ATOM 3178 N N . LYS A 1 401 ? 26.339 17.835 -7.022 1.00 94.56 401 LYS A N 1
ATOM 3179 C CA . LYS A 1 401 ? 27.103 16.576 -6.950 1.00 94.56 401 LYS A CA 1
ATOM 3180 C C . LYS A 1 401 ? 26.547 15.644 -5.874 1.00 94.56 401 LYS A C 1
ATOM 3182 O O . LYS A 1 401 ? 26.354 14.460 -6.149 1.00 94.56 401 LYS A O 1
ATOM 3187 N N . LEU A 1 402 ? 26.261 16.152 -4.672 1.00 93.88 402 LEU A N 1
ATOM 3188 C CA . LEU A 1 402 ? 25.740 15.329 -3.579 1.00 93.88 402 LEU A CA 1
ATOM 3189 C C . LEU A 1 402 ? 24.312 14.838 -3.848 1.00 93.88 402 LEU A C 1
ATOM 3191 O O . LEU A 1 402 ? 24.074 13.638 -3.700 1.00 93.88 402 LEU A O 1
ATOM 3195 N N . ARG A 1 403 ? 23.407 15.715 -4.317 1.00 95.44 403 ARG A N 1
ATOM 3196 C CA . ARG A 1 403 ? 22.041 15.367 -4.753 1.00 95.44 403 ARG A CA 1
ATOM 3197 C C . ARG A 1 403 ? 22.089 14.181 -5.713 1.00 95.44 403 ARG A C 1
ATOM 3199 O O . ARG A 1 403 ? 21.460 13.156 -5.467 1.00 95.44 403 ARG A O 1
ATOM 3206 N N . LYS A 1 404 ? 22.921 14.265 -6.758 1.00 95.19 404 LYS A N 1
ATOM 3207 C CA . LYS A 1 404 ? 23.073 13.198 -7.759 1.00 95.19 404 LYS A CA 1
ATOM 3208 C C . LYS A 1 404 ? 23.712 11.929 -7.186 1.00 95.19 404 LYS A C 1
ATOM 3210 O O . LYS A 1 404 ? 23.226 10.830 -7.448 1.00 95.19 404 LYS A O 1
ATOM 3215 N N . LYS A 1 405 ? 24.773 12.062 -6.381 1.00 94.31 405 LYS A N 1
ATOM 3216 C CA . LYS A 1 405 ? 25.507 10.931 -5.786 1.00 94.31 405 LYS A CA 1
ATOM 3217 C C . LYS A 1 405 ? 24.651 10.126 -4.809 1.00 94.31 405 LYS A C 1
ATOM 3219 O O . LYS A 1 405 ? 24.731 8.903 -4.812 1.00 94.31 405 LYS A O 1
ATOM 3224 N N . LYS A 1 406 ? 23.867 10.801 -3.966 1.00 93.75 406 LYS A N 1
ATOM 3225 C CA . LYS A 1 406 ? 23.039 10.182 -2.917 1.00 93.75 406 LYS A CA 1
ATOM 3226 C C . LYS A 1 406 ? 21.577 9.993 -3.320 1.00 93.75 406 LYS A C 1
ATOM 3228 O O . LYS A 1 406 ? 20.866 9.254 -2.647 1.00 93.75 406 LYS A O 1
ATOM 3233 N N . GLY A 1 407 ? 21.139 10.604 -4.415 1.00 94.69 407 GLY A N 1
ATOM 3234 C CA . GLY A 1 407 ? 19.765 10.528 -4.907 1.00 94.69 407 GLY A CA 1
ATOM 3235 C C . GLY A 1 407 ? 18.755 11.250 -4.025 1.00 94.69 407 GLY A C 1
ATOM 3236 O O . GLY A 1 407 ? 17.648 10.763 -3.862 1.00 94.69 407 GLY A O 1
ATOM 3237 N N . ILE A 1 408 ? 19.126 12.387 -3.447 1.00 95.56 408 ILE A N 1
ATOM 3238 C CA . ILE A 1 408 ? 18.278 13.140 -2.511 1.00 95.56 408 ILE A CA 1
ATOM 3239 C C . ILE A 1 408 ? 17.871 14.498 -3.083 1.00 95.56 408 ILE A C 1
ATOM 3241 O O . ILE A 1 408 ? 18.588 15.061 -3.918 1.00 95.56 408 ILE A O 1
ATOM 3245 N N . LYS A 1 409 ? 16.735 15.012 -2.615 1.00 93.94 409 LYS A N 1
ATOM 3246 C CA . LYS A 1 409 ? 16.184 16.319 -2.963 1.00 93.94 409 LYS A CA 1
ATOM 3247 C C . LYS A 1 409 ? 15.592 16.981 -1.721 1.00 93.94 409 LYS A C 1
ATOM 3249 O O . LYS A 1 409 ? 14.749 16.403 -1.040 1.00 93.94 409 LYS A O 1
ATOM 3254 N N . GLU A 1 410 ? 16.046 18.193 -1.448 1.00 91.94 410 GLU A N 1
ATOM 3255 C CA . GLU A 1 410 ? 15.598 18.995 -0.320 1.00 91.94 410 GLU A CA 1
ATOM 3256 C C . GLU A 1 410 ? 14.200 19.584 -0.551 1.00 91.94 410 GLU A C 1
ATOM 3258 O O . GLU A 1 410 ? 13.913 20.155 -1.603 1.00 91.94 410 GLU A O 1
ATOM 3263 N N . HIS A 1 411 ? 13.325 19.379 0.431 1.00 90.81 411 HIS A N 1
ATOM 3264 C CA . HIS A 1 411 ? 12.054 20.069 0.651 1.00 90.81 411 HIS A CA 1
ATOM 3265 C C . HIS A 1 411 ? 11.499 19.622 2.017 1.00 90.81 411 HIS A C 1
ATOM 3267 O O . HIS A 1 411 ? 11.841 18.514 2.459 1.00 90.81 411 HIS A O 1
ATOM 3273 N N . PRO A 1 412 ? 10.634 20.421 2.668 1.00 88.06 412 PRO A N 1
ATOM 3274 C CA . PRO A 1 412 ? 9.876 19.970 3.832 1.00 88.06 412 PRO A CA 1
ATOM 3275 C C . PRO A 1 412 ? 9.120 18.683 3.510 1.00 88.06 412 PRO A C 1
ATOM 3277 O O . PRO A 1 412 ? 8.680 18.481 2.376 1.00 88.06 412 PRO A O 1
ATOM 3280 N N . ASN A 1 413 ? 9.004 17.780 4.474 1.00 91.12 413 ASN A N 1
ATOM 3281 C CA . ASN A 1 413 ? 8.315 16.516 4.261 1.00 91.12 413 ASN A CA 1
ATOM 3282 C C . ASN A 1 413 ? 7.623 16.088 5.551 1.00 91.12 413 ASN A C 1
ATOM 3284 O O . ASN A 1 413 ? 8.261 15.613 6.484 1.00 91.12 413 ASN A O 1
ATOM 3288 N N . VAL A 1 414 ? 6.310 16.274 5.595 1.00 89.25 414 VAL A N 1
ATOM 3289 C CA . VAL A 1 414 ? 5.483 15.932 6.760 1.00 89.25 414 VAL A CA 1
ATOM 3290 C C . VAL A 1 414 ? 5.199 14.431 6.852 1.00 89.25 414 VAL A C 1
ATOM 3292 O O . VAL A 1 414 ? 4.789 13.938 7.897 1.00 89.25 414 VAL A O 1
ATOM 3295 N N . ILE A 1 415 ? 5.475 13.671 5.787 1.00 89.19 415 ILE A N 1
ATOM 3296 C CA . ILE A 1 415 ? 5.166 12.236 5.704 1.00 89.19 415 ILE A CA 1
ATOM 3297 C C . ILE A 1 415 ? 6.027 11.412 6.666 1.00 89.19 415 ILE A C 1
ATOM 3299 O O . ILE A 1 415 ? 5.576 10.364 7.124 1.00 89.19 415 ILE A O 1
ATOM 3303 N N . TRP A 1 416 ? 7.223 11.892 7.036 1.00 86.31 416 TRP A N 1
ATOM 3304 C CA . TRP A 1 416 ? 8.069 11.236 8.046 1.00 86.31 416 TRP A CA 1
ATOM 3305 C C . TRP A 1 416 ? 7.362 11.059 9.397 1.00 86.31 416 TRP A C 1
ATOM 3307 O O . TRP A 1 416 ? 7.731 10.160 10.148 1.00 86.31 416 TRP A O 1
ATOM 3317 N N . ASN A 1 417 ? 6.370 11.903 9.697 1.00 83.94 417 ASN A N 1
ATOM 3318 C CA . ASN A 1 417 ? 5.591 11.830 10.930 1.00 83.94 417 ASN A CA 1
ATOM 3319 C C . ASN A 1 417 ? 4.478 10.774 10.850 1.00 83.94 417 ASN A C 1
ATOM 3321 O O . ASN A 1 417 ? 4.043 10.273 11.880 1.00 83.94 417 ASN A O 1
ATOM 3325 N N . MET A 1 418 ? 4.041 10.414 9.637 1.00 82.12 418 MET A N 1
ATOM 3326 C CA . MET A 1 418 ? 2.985 9.425 9.412 1.00 82.12 418 MET A CA 1
ATOM 3327 C C . MET A 1 418 ? 3.527 7.992 9.353 1.00 82.12 418 MET A C 1
ATOM 3329 O O . MET A 1 418 ? 2.892 7.071 9.859 1.00 82.12 418 MET A O 1
ATOM 3333 N N . LEU A 1 419 ? 4.649 7.782 8.649 1.00 85.44 419 LEU A N 1
ATOM 3334 C CA . LEU A 1 419 ? 5.237 6.461 8.392 1.00 85.44 419 LEU A CA 1
ATOM 3335 C C . LEU A 1 419 ? 6.687 6.561 7.890 1.00 85.44 419 LEU A C 1
ATOM 3337 O O . LEU A 1 419 ? 7.183 7.644 7.589 1.00 85.44 419 LEU A O 1
ATOM 3341 N N . ASP A 1 420 ? 7.371 5.420 7.735 1.00 88.12 420 ASP A N 1
ATOM 3342 C CA . ASP A 1 420 ? 8.657 5.364 7.026 1.00 88.12 420 ASP A CA 1
ATOM 3343 C C . ASP A 1 420 ? 8.410 5.380 5.505 1.00 88.12 420 ASP A C 1
ATOM 3345 O O . ASP A 1 420 ? 7.996 4.357 4.945 1.00 88.12 420 ASP A O 1
ATOM 3349 N N . PRO A 1 421 ? 8.701 6.480 4.782 1.00 90.25 421 PRO A N 1
ATOM 3350 C CA . PRO A 1 421 ? 8.372 6.584 3.370 1.00 90.25 421 PRO A CA 1
ATOM 3351 C C . PRO A 1 421 ? 9.198 5.649 2.476 1.00 90.25 421 PRO A C 1
ATOM 3353 O O . PRO A 1 421 ? 8.755 5.286 1.389 1.00 90.25 421 PRO A O 1
ATOM 3356 N N . HIS A 1 422 ? 10.390 5.215 2.901 1.00 90.00 422 HIS A N 1
ATOM 3357 C CA . HIS A 1 422 ? 11.200 4.264 2.130 1.00 90.00 422 HIS A CA 1
ATOM 3358 C C . HIS A 1 422 ? 10.654 2.834 2.249 1.00 90.00 422 HIS A C 1
ATOM 3360 O O . HIS A 1 422 ? 10.793 2.010 1.331 1.00 90.00 422 HIS A O 1
ATOM 3366 N N . ARG A 1 423 ? 10.040 2.518 3.393 1.00 83.56 423 ARG A N 1
ATOM 3367 C CA . ARG A 1 423 ? 9.474 1.202 3.695 1.00 83.56 423 ARG A CA 1
ATOM 3368 C C . ARG A 1 423 ? 8.014 1.090 3.266 1.00 83.56 423 ARG A C 1
ATOM 3370 O O . ARG A 1 423 ? 7.683 0.094 2.627 1.00 83.56 423 ARG A O 1
ATOM 3377 N N . ASP A 1 424 ? 7.186 2.091 3.533 1.00 82.19 424 ASP A N 1
ATOM 3378 C CA . ASP A 1 424 ? 5.724 1.942 3.570 1.00 82.19 424 ASP A CA 1
ATOM 3379 C C . ASP A 1 424 ? 4.989 2.603 2.395 1.00 82.19 424 ASP A C 1
ATOM 3381 O O . ASP A 1 424 ? 3.760 2.594 2.347 1.00 82.19 424 ASP A O 1
ATOM 3385 N N . ILE A 1 425 ? 5.729 3.119 1.409 1.00 84.62 425 ILE A N 1
ATOM 3386 C CA . ILE A 1 425 ? 5.180 3.659 0.157 1.00 84.62 425 ILE A CA 1
ATOM 3387 C C . ILE A 1 425 ? 5.555 2.709 -0.989 1.00 84.62 425 ILE A C 1
ATOM 3389 O O . ILE A 1 425 ? 6.649 2.794 -1.561 1.00 84.62 425 ILE A O 1
ATOM 3393 N N . PRO A 1 426 ? 4.715 1.709 -1.305 1.00 78.25 426 PRO A N 1
ATOM 3394 C CA . PRO A 1 426 ? 4.925 0.864 -2.465 1.00 78.25 426 PRO A CA 1
ATOM 3395 C C . PRO A 1 426 ? 4.654 1.650 -3.751 1.00 78.25 426 PRO A C 1
ATOM 3397 O O . PRO A 1 426 ? 3.812 2.542 -3.806 1.00 78.25 426 PRO A O 1
ATOM 3400 N N . VAL A 1 427 ? 5.321 1.256 -4.835 1.00 74.56 427 VAL A N 1
ATOM 3401 C CA . VAL A 1 427 ? 4.932 1.728 -6.169 1.00 74.56 427 VAL A CA 1
ATOM 3402 C C . VAL A 1 427 ? 3.613 1.061 -6.532 1.00 74.56 427 VAL A C 1
ATOM 3404 O O . VAL A 1 427 ? 3.542 -0.170 -6.549 1.00 74.56 427 VAL A O 1
ATOM 3407 N N . GLY A 1 428 ? 2.597 1.853 -6.875 1.00 75.06 428 GLY A N 1
ATOM 3408 C CA . GLY A 1 428 ? 1.308 1.319 -7.313 1.00 75.06 428 GLY A CA 1
ATOM 3409 C C . GLY A 1 428 ? 1.457 0.306 -8.458 1.00 75.06 428 GLY A C 1
ATOM 3410 O O . GLY A 1 428 ? 2.159 0.559 -9.441 1.00 75.06 428 GLY A O 1
ATOM 3411 N N . MET A 1 429 ? 0.777 -0.842 -8.361 1.00 77.56 429 MET A N 1
ATOM 3412 C CA . MET A 1 429 ? 0.912 -1.962 -9.308 1.00 77.56 429 MET A CA 1
ATOM 3413 C C . MET A 1 429 ? 0.664 -1.549 -10.767 1.00 77.56 429 MET A C 1
ATOM 3415 O O . MET A 1 429 ? 1.407 -1.956 -11.661 1.00 77.56 429 MET A O 1
ATOM 3419 N N . LEU A 1 430 ? -0.341 -0.695 -11.001 1.00 80.88 430 LEU A N 1
ATOM 3420 C CA . LEU A 1 430 ? -0.661 -0.125 -12.315 1.00 80.88 430 LEU A CA 1
ATOM 3421 C C . LEU A 1 430 ? 0.526 0.651 -12.910 1.00 80.88 430 LEU A C 1
ATOM 3423 O O . LEU A 1 430 ? 0.838 0.517 -14.095 1.00 80.88 430 LEU A O 1
ATOM 3427 N N . HIS A 1 431 ? 1.199 1.442 -12.073 1.00 82.00 431 HIS A N 1
ATOM 3428 C CA . HIS A 1 431 ? 2.341 2.263 -12.463 1.00 82.00 431 HIS A CA 1
ATOM 3429 C C . HIS A 1 431 ? 3.632 1.454 -12.533 1.00 82.00 431 HIS A C 1
ATOM 3431 O O . HIS A 1 431 ? 4.533 1.848 -13.274 1.00 82.00 431 HIS A O 1
ATOM 3437 N N . LEU A 1 432 ? 3.730 0.338 -11.810 1.00 86.69 432 LEU A N 1
ATOM 3438 C CA . LEU A 1 432 ? 4.875 -0.561 -11.847 1.00 86.69 432 LEU A CA 1
ATOM 3439 C C . LEU A 1 432 ? 4.863 -1.422 -13.113 1.00 86.69 432 LEU A C 1
ATOM 3441 O O . LEU A 1 432 ? 5.795 -1.325 -13.908 1.00 86.69 432 LEU A O 1
ATOM 3445 N N . VAL A 1 433 ? 3.814 -2.225 -13.327 1.00 89.88 433 VAL A N 1
ATOM 3446 C CA . VAL A 1 433 ? 3.800 -3.255 -14.379 1.00 89.88 433 VAL A CA 1
ATOM 3447 C C . VAL A 1 433 ? 3.214 -2.725 -15.704 1.00 89.88 433 VAL A C 1
ATOM 3449 O O . VAL A 1 433 ? 4.017 -2.518 -16.616 1.00 89.88 433 VAL A O 1
ATOM 3452 N N . PRO A 1 434 ? 1.904 -2.410 -15.846 1.00 89.56 434 PRO A N 1
ATOM 3453 C CA . PRO A 1 434 ? 1.336 -1.926 -17.113 1.00 89.56 434 PRO A CA 1
ATOM 3454 C C . PRO A 1 434 ? 1.967 -0.631 -17.651 1.00 89.56 434 PRO A C 1
ATOM 3456 O O . PRO A 1 434 ? 2.500 -0.605 -18.758 1.00 89.56 434 PRO A O 1
ATOM 3459 N N . LEU A 1 435 ? 1.935 0.457 -16.873 1.00 88.25 435 LEU A N 1
ATOM 3460 C CA . LEU A 1 435 ? 2.403 1.778 -17.326 1.00 88.25 435 LEU A CA 1
ATOM 3461 C C . LEU A 1 435 ? 3.914 1.972 -17.177 1.00 88.25 435 LEU A C 1
ATOM 3463 O O . LEU A 1 435 ? 4.487 2.881 -17.775 1.00 88.25 435 LEU A O 1
ATOM 3467 N N . GLY A 1 436 ? 4.555 1.155 -16.345 1.00 88.88 436 GLY A N 1
ATOM 3468 C CA . GLY A 1 436 ? 5.994 1.168 -16.145 1.00 88.88 436 GLY A CA 1
ATOM 3469 C C . GLY A 1 436 ? 6.690 0.233 -17.117 1.00 88.88 436 GLY A C 1
ATOM 3470 O O . GLY A 1 436 ? 7.187 0.652 -18.157 1.00 88.88 436 GLY A O 1
ATOM 3471 N N . LEU A 1 437 ? 6.755 -1.040 -16.753 1.00 93.25 437 LEU A N 1
ATOM 3472 C CA . LEU A 1 437 ? 7.570 -2.035 -17.445 1.00 93.25 437 LEU A CA 1
ATOM 3473 C C . LEU A 1 437 ? 7.026 -2.379 -18.831 1.00 93.25 437 LEU A C 1
ATOM 3475 O O . LEU A 1 437 ? 7.763 -2.275 -19.809 1.00 93.25 437 LEU A O 1
ATOM 3479 N N . ALA A 1 438 ? 5.742 -2.733 -18.927 1.00 94.38 438 ALA A N 1
ATOM 3480 C CA . ALA A 1 438 ? 5.133 -3.180 -20.176 1.00 94.38 438 ALA A CA 1
ATOM 3481 C C . ALA A 1 438 ? 5.121 -2.061 -21.221 1.00 94.38 438 ALA A C 1
ATOM 3483 O O . ALA A 1 438 ? 5.646 -2.247 -22.317 1.00 94.38 438 ALA A O 1
ATOM 3484 N N . LYS A 1 439 ? 4.623 -0.867 -20.870 1.00 94.19 439 LYS A N 1
ATOM 3485 C CA . LYS A 1 439 ? 4.640 0.299 -21.769 1.00 94.19 439 LYS A CA 1
ATOM 3486 C C . LYS A 1 439 ? 6.040 0.614 -22.288 1.00 94.19 439 LYS A C 1
ATOM 3488 O O . LYS A 1 439 ? 6.209 0.811 -23.489 1.00 94.19 439 LYS A O 1
ATOM 3493 N N . HIS A 1 440 ? 7.054 0.640 -21.422 1.00 93.69 440 HIS A N 1
ATOM 3494 C CA . HIS A 1 440 ? 8.420 0.929 -21.861 1.00 93.69 440 HIS A CA 1
ATOM 3495 C C . HIS A 1 440 ? 9.024 -0.182 -22.728 1.00 93.69 440 HIS A C 1
ATOM 3497 O O . HIS A 1 440 ? 9.691 0.141 -23.711 1.00 93.69 440 HIS A O 1
ATOM 3503 N N . LEU A 1 441 ? 8.762 -1.454 -22.418 1.00 95.50 441 LEU A N 1
ATOM 3504 C CA . LEU A 1 441 ? 9.218 -2.581 -23.231 1.00 95.50 441 LEU A CA 1
ATOM 3505 C C . LEU A 1 441 ? 8.563 -2.577 -24.618 1.00 95.50 441 LEU A C 1
ATOM 3507 O O . LEU A 1 441 ? 9.254 -2.670 -25.625 1.00 95.50 441 LEU A O 1
ATOM 3511 N N . VAL A 1 442 ? 7.242 -2.408 -24.691 1.00 95.56 442 VAL A N 1
ATOM 3512 C CA . VAL A 1 442 ? 6.507 -2.394 -25.964 1.00 95.56 442 VAL A CA 1
ATOM 3513 C C . VAL A 1 442 ? 6.921 -1.193 -26.818 1.00 95.56 442 VAL A C 1
ATOM 3515 O O . VAL A 1 442 ? 7.146 -1.348 -28.014 1.00 95.56 442 VAL A O 1
ATOM 3518 N N . LYS A 1 443 ? 7.121 -0.013 -26.212 1.00 95.00 443 LYS A N 1
ATOM 3519 C CA . LYS A 1 443 ? 7.688 1.150 -26.915 1.00 95.00 443 LYS A CA 1
ATOM 3520 C C . LYS A 1 443 ? 9.073 0.864 -27.491 1.00 95.00 443 LYS A C 1
ATOM 3522 O O . LYS A 1 443 ? 9.357 1.285 -28.607 1.00 95.00 443 LYS A O 1
ATOM 3527 N N . TYR A 1 444 ? 9.929 0.180 -26.733 1.00 94.88 444 TYR A N 1
ATOM 3528 C CA . TYR A 1 444 ? 11.252 -0.207 -27.212 1.00 94.88 444 TYR A CA 1
ATOM 3529 C C . TYR A 1 444 ? 11.145 -1.151 -28.416 1.00 94.88 444 TYR A C 1
ATOM 3531 O O . TYR A 1 444 ? 11.767 -0.890 -29.437 1.00 94.88 444 TYR A O 1
ATOM 3539 N N . ILE A 1 445 ? 10.290 -2.176 -28.329 1.00 95.00 445 ILE A N 1
ATOM 3540 C CA . ILE A 1 445 ? 10.060 -3.150 -29.406 1.00 95.00 445 ILE A CA 1
ATOM 3541 C C . ILE A 1 445 ? 9.559 -2.466 -30.685 1.00 95.00 445 ILE A C 1
ATOM 3543 O O . ILE A 1 445 ? 10.097 -2.719 -31.754 1.00 95.00 445 ILE A O 1
ATOM 3547 N N . ILE A 1 446 ? 8.581 -1.561 -30.587 1.00 94.69 446 ILE A N 1
ATOM 3548 C CA . ILE A 1 446 ? 8.061 -0.819 -31.752 1.00 94.69 446 ILE A CA 1
ATOM 3549 C C . ILE A 1 446 ? 9.139 0.056 -32.381 1.00 94.69 446 ILE A C 1
ATOM 3551 O O . ILE A 1 446 ? 9.195 0.169 -33.597 1.00 94.69 446 ILE A O 1
ATOM 3555 N N . LYS A 1 447 ? 9.995 0.674 -31.560 1.00 93.56 447 LYS A N 1
ATOM 3556 C CA . LYS A 1 447 ? 11.069 1.544 -32.047 1.00 93.56 447 LYS A CA 1
ATOM 3557 C C . LYS A 1 447 ? 12.107 0.778 -32.877 1.00 93.56 447 LYS A C 1
ATOM 3559 O O . LYS A 1 447 ? 12.695 1.371 -33.773 1.00 93.56 447 LYS A O 1
ATOM 3564 N N . ILE A 1 448 ? 12.367 -0.489 -32.548 1.00 92.81 448 ILE A N 1
ATOM 3565 C CA . ILE A 1 448 ? 13.354 -1.322 -33.257 1.00 92.81 448 ILE A CA 1
ATOM 3566 C C . ILE A 1 448 ? 12.740 -2.176 -34.375 1.00 92.81 448 ILE A C 1
ATOM 3568 O O . ILE A 1 448 ? 13.478 -2.690 -35.210 1.00 92.81 448 ILE A O 1
ATOM 3572 N N . ALA A 1 449 ? 11.421 -2.372 -34.369 1.00 93.94 449 ALA A N 1
ATOM 3573 C CA . ALA A 1 449 ? 10.712 -3.119 -35.397 1.00 93.94 449 ALA A CA 1
ATOM 3574 C C . ALA A 1 449 ? 10.523 -2.267 -36.660 1.00 93.94 449 ALA A C 1
ATOM 3576 O O . ALA A 1 449 ? 10.372 -1.048 -36.585 1.00 93.94 449 ALA A O 1
ATOM 3577 N N . ASP A 1 450 ? 10.488 -2.917 -37.824 1.00 94.81 450 ASP A N 1
ATOM 3578 C CA . ASP A 1 450 ? 10.130 -2.241 -39.068 1.00 94.81 450 ASP A CA 1
ATOM 3579 C C . ASP A 1 450 ? 8.621 -1.932 -39.133 1.00 94.81 450 ASP A C 1
ATOM 3581 O O . ASP A 1 450 ? 7.790 -2.484 -38.399 1.00 94.81 450 ASP A O 1
ATOM 3585 N N . GLU A 1 451 ? 8.247 -1.021 -40.032 1.00 94.56 451 GLU A N 1
ATOM 3586 C CA . GLU A 1 451 ? 6.857 -0.581 -40.166 1.00 94.56 451 GLU A CA 1
ATOM 3587 C C . GLU A 1 451 ? 5.919 -1.741 -40.545 1.00 94.56 451 GLU A C 1
ATOM 3589 O O . GLU A 1 451 ? 4.784 -1.818 -40.065 1.00 94.56 451 GLU A O 1
ATOM 3594 N N . ALA A 1 452 ? 6.401 -2.682 -41.364 1.00 95.56 452 ALA A N 1
ATOM 3595 C CA . ALA A 1 452 ? 5.642 -3.855 -41.786 1.00 95.56 452 ALA A CA 1
ATOM 3596 C C . ALA A 1 452 ? 5.298 -4.771 -40.600 1.00 95.56 452 ALA A C 1
ATOM 3598 O O . ALA A 1 452 ? 4.165 -5.245 -40.489 1.00 95.56 452 ALA A O 1
ATOM 3599 N N . THR A 1 453 ? 6.238 -4.982 -39.681 1.00 96.25 453 THR A N 1
ATOM 3600 C CA . THR A 1 453 ? 6.059 -5.768 -38.458 1.00 96.25 453 THR A CA 1
ATOM 3601 C C . THR A 1 453 ? 5.059 -5.097 -37.529 1.00 96.25 453 THR A C 1
ATOM 3603 O O . THR A 1 453 ? 4.113 -5.743 -37.075 1.00 96.25 453 THR A O 1
ATOM 3606 N N . VAL A 1 454 ? 5.183 -3.786 -37.302 1.00 95.12 454 VAL A N 1
ATOM 3607 C CA . VAL A 1 454 ? 4.221 -3.028 -36.479 1.00 95.12 454 VAL A CA 1
ATOM 3608 C C . VAL A 1 454 ? 2.820 -3.055 -37.104 1.00 95.12 454 VAL A C 1
ATOM 3610 O O . VAL A 1 454 ? 1.815 -3.178 -36.394 1.00 95.12 454 VAL A O 1
ATOM 3613 N N . ARG A 1 455 ? 2.724 -3.012 -38.439 1.00 94.31 455 ARG A N 1
ATOM 3614 C CA . ARG A 1 455 ? 1.457 -3.158 -39.168 1.00 94.31 455 ARG A CA 1
ATOM 3615 C C . ARG A 1 455 ? 0.858 -4.555 -38.990 1.00 94.31 455 ARG A C 1
ATOM 3617 O O . ARG A 1 455 ? -0.329 -4.650 -38.688 1.00 94.31 455 ARG A O 1
ATOM 3624 N N . LYS A 1 456 ? 1.661 -5.623 -39.082 1.00 95.38 456 LYS A N 1
ATOM 3625 C CA . LYS A 1 456 ? 1.224 -7.004 -38.789 1.00 95.38 456 LYS A CA 1
ATOM 3626 C C . LYS A 1 456 ? 0.723 -7.149 -37.354 1.00 95.38 456 LYS A C 1
ATOM 3628 O O . LYS A 1 456 ? -0.352 -7.708 -37.150 1.00 95.38 456 LYS A O 1
ATOM 3633 N N . MET A 1 457 ? 1.450 -6.599 -36.376 1.00 94.62 457 MET A N 1
ATOM 3634 C CA . MET A 1 457 ? 1.012 -6.570 -34.975 1.00 94.62 457 MET A CA 1
ATOM 3635 C C . MET A 1 457 ? -0.339 -5.865 -34.835 1.00 94.62 457 MET A C 1
ATOM 3637 O O . MET A 1 457 ? -1.229 -6.383 -34.164 1.00 94.62 457 MET A O 1
ATOM 3641 N N . SER A 1 458 ? -0.508 -4.712 -35.492 1.00 92.94 458 SER A N 1
ATOM 3642 C CA . SER A 1 458 ? -1.753 -3.932 -35.470 1.00 92.94 458 SER A CA 1
ATOM 3643 C C . SER A 1 458 ? -2.931 -4.713 -36.053 1.00 92.94 458 SER A C 1
ATOM 3645 O O . SER A 1 458 ? -3.976 -4.790 -35.414 1.00 92.94 458 SER A O 1
ATOM 3647 N N . CYS A 1 459 ? -2.748 -5.324 -37.229 1.00 91.50 459 CYS A N 1
ATOM 3648 C CA . CYS A 1 459 ? -3.790 -6.098 -37.906 1.00 91.50 459 CYS A CA 1
ATOM 3649 C C . CYS A 1 459 ? -4.202 -7.314 -37.074 1.00 91.50 459 CYS A C 1
ATOM 3651 O O . CYS A 1 459 ? -5.388 -7.531 -36.847 1.00 91.50 459 CYS A O 1
ATOM 3653 N N . HIS A 1 460 ? -3.224 -8.063 -36.555 1.00 91.94 460 HIS A N 1
ATOM 3654 C CA . HIS A 1 460 ? -3.498 -9.203 -35.686 1.00 91.94 460 HIS A CA 1
ATOM 3655 C C . HIS A 1 460 ? -4.276 -8.770 -34.444 1.00 91.94 460 HIS A C 1
ATOM 3657 O O . HIS A 1 460 ? -5.336 -9.320 -34.172 1.00 91.94 460 HIS A O 1
ATOM 3663 N N . LEU A 1 461 ? -3.810 -7.742 -33.726 1.00 90.31 461 LEU A N 1
ATOM 3664 C CA . LEU A 1 461 ? -4.469 -7.270 -32.508 1.00 90.31 461 LEU A CA 1
ATOM 3665 C C . LEU A 1 461 ? -5.923 -6.834 -32.761 1.00 90.31 461 LEU A C 1
ATOM 3667 O O . LEU A 1 461 ? -6.801 -7.207 -31.989 1.00 90.31 461 LEU A O 1
ATOM 3671 N N . GLN A 1 462 ? -6.178 -6.105 -33.852 1.00 87.81 462 GLN A N 1
ATOM 3672 C CA . GLN A 1 462 ? -7.528 -5.684 -34.245 1.00 87.81 462 GLN A CA 1
ATOM 3673 C C . GLN A 1 462 ? -8.417 -6.864 -34.652 1.00 87.81 462 GLN A C 1
ATOM 3675 O O . GLN A 1 462 ? -9.597 -6.872 -34.325 1.00 87.81 462 GLN A O 1
ATOM 3680 N N . SER A 1 463 ? -7.858 -7.873 -35.327 1.00 87.06 463 SER A N 1
ATOM 3681 C CA . SER A 1 463 ? -8.613 -9.072 -35.708 1.00 87.06 463 SER A CA 1
ATOM 3682 C C . SER A 1 463 ? -8.967 -9.959 -34.511 1.00 87.06 463 SER A C 1
ATOM 3684 O O . SER A 1 463 ? -10.059 -10.513 -34.460 1.00 87.06 463 SER A O 1
ATOM 3686 N N . THR A 1 464 ? -8.068 -10.077 -33.527 1.00 82.38 464 THR A N 1
ATOM 3687 C CA . THR A 1 464 ? -8.295 -10.890 -32.323 1.00 82.38 464 THR A CA 1
ATOM 3688 C C . THR A 1 464 ? -9.247 -10.200 -31.346 1.00 82.38 464 THR A C 1
ATOM 3690 O O . THR A 1 464 ? -10.022 -10.866 -30.669 1.00 82.38 464 THR A O 1
ATOM 3693 N N . TYR A 1 465 ? -9.197 -8.867 -31.274 1.00 80.06 465 TYR A N 1
ATOM 3694 C CA . TYR A 1 465 ? -10.048 -8.059 -30.408 1.00 80.06 465 TYR A CA 1
ATOM 3695 C C . TYR A 1 465 ? -10.654 -6.900 -31.209 1.00 80.06 465 TYR A C 1
ATOM 3697 O O . TYR A 1 465 ? -10.126 -5.787 -31.157 1.00 80.06 465 TYR A O 1
ATOM 3705 N N . PRO A 1 466 ? -11.787 -7.120 -31.903 1.00 65.38 466 PRO A N 1
ATOM 3706 C CA . PRO A 1 466 ? -12.443 -6.098 -32.728 1.00 65.38 466 PRO A CA 1
ATOM 3707 C C . PRO A 1 466 ? -13.034 -4.923 -31.924 1.00 65.38 466 PRO A C 1
ATOM 3709 O O . PRO A 1 466 ? -13.653 -4.027 -32.490 1.00 65.38 466 PRO A O 1
ATOM 3712 N N . GLN A 1 467 ? -12.825 -4.892 -30.605 1.00 65.19 467 GLN A N 1
ATOM 3713 C CA . GLN A 1 467 ? -13.201 -3.781 -29.740 1.00 65.19 467 GLN A CA 1
ATOM 3714 C C . GLN A 1 467 ? -12.460 -2.493 -30.138 1.00 65.19 467 GLN A C 1
ATOM 3716 O O . GLN A 1 467 ? -11.240 -2.485 -30.337 1.00 65.19 467 GLN A O 1
ATOM 3721 N N . SER A 1 468 ? -13.183 -1.367 -30.163 1.00 64.31 468 SER A N 1
ATOM 3722 C CA . SER A 1 468 ? -12.667 -0.038 -30.549 1.00 64.31 468 SER A CA 1
ATOM 3723 C C . SER A 1 468 ? -11.413 0.391 -29.771 1.00 64.31 468 SER A C 1
ATOM 3725 O O . SER A 1 468 ? -10.589 1.161 -30.269 1.00 64.31 468 SER A O 1
ATOM 3727 N N . ARG A 1 469 ? -11.207 -0.154 -28.565 1.00 68.62 469 ARG A N 1
ATOM 3728 C CA . ARG A 1 469 ? -10.088 0.167 -27.669 1.00 68.62 469 ARG A CA 1
ATOM 3729 C C . ARG A 1 469 ? -8.709 -0.140 -28.273 1.00 68.62 469 ARG A C 1
ATOM 3731 O O . ARG A 1 469 ? -7.774 0.622 -28.017 1.00 68.62 469 ARG A O 1
ATOM 3738 N N . PHE A 1 470 ? -8.566 -1.167 -29.118 1.00 80.56 470 PHE A N 1
ATOM 3739 C CA . PHE A 1 470 ? -7.283 -1.507 -29.766 1.00 80.56 470 PHE A CA 1
ATOM 3740 C C . PHE A 1 470 ? -7.079 -0.883 -31.147 1.00 80.56 470 PHE A C 1
ATOM 3742 O O . PHE A 1 470 ? -6.003 -1.018 -31.747 1.00 80.56 470 PHE A O 1
ATOM 3749 N N . TYR A 1 471 ? -8.066 -0.136 -31.642 1.00 82.31 471 TYR A N 1
ATOM 3750 C CA . TYR A 1 471 ? -7.911 0.625 -32.869 1.00 82.31 471 TYR A CA 1
ATOM 3751 C C . TYR A 1 471 ? -6.729 1.588 -32.743 1.00 82.31 471 TYR A C 1
ATOM 3753 O O . TYR A 1 471 ? -6.641 2.364 -31.788 1.00 82.31 471 TYR A O 1
ATOM 3761 N N . ASN A 1 472 ? -5.786 1.522 -33.688 1.00 85.94 472 ASN A N 1
ATOM 3762 C CA . ASN A 1 472 ? -4.547 2.304 -33.660 1.00 85.94 472 ASN A CA 1
ATOM 3763 C C . ASN A 1 472 ? -3.770 2.202 -32.325 1.00 85.94 472 ASN A C 1
ATOM 3765 O O . ASN A 1 472 ? -3.200 3.193 -31.856 1.00 85.94 472 ASN A O 1
ATOM 3769 N N . PHE A 1 473 ? -3.759 1.025 -31.675 1.00 90.88 473 PHE A N 1
ATOM 3770 C CA . PHE A 1 473 ? -3.093 0.820 -30.379 1.00 90.88 473 PHE A CA 1
ATOM 3771 C C . PHE A 1 473 ? -1.644 1.319 -30.379 1.00 90.88 473 PHE A C 1
ATOM 3773 O O . PHE A 1 473 ? -1.300 2.212 -29.603 1.00 90.88 473 PHE A O 1
ATOM 3780 N N . PHE A 1 474 ? -0.831 0.801 -31.303 1.00 93.00 474 PHE A N 1
ATOM 3781 C CA . PHE A 1 474 ? 0.597 1.107 -31.401 1.00 93.00 474 PHE A CA 1
ATOM 3782 C C . PHE A 1 474 ? 0.880 2.527 -31.906 1.00 93.00 474 PHE A C 1
ATOM 3784 O O . PHE A 1 474 ? 1.819 3.162 -31.434 1.00 93.00 474 PHE A O 1
ATOM 3791 N N . LYS A 1 475 ? 0.031 3.065 -32.792 1.00 89.62 475 LYS A N 1
ATOM 3792 C CA . LYS A 1 475 ? 0.135 4.448 -33.289 1.00 89.62 475 LYS A CA 1
ATOM 3793 C C . LYS A 1 475 ? -0.006 5.476 -32.162 1.00 89.62 475 LYS A C 1
ATOM 3795 O O . LYS A 1 475 ? 0.716 6.465 -32.142 1.00 89.62 475 LYS A O 1
ATOM 3800 N N . TYR A 1 476 ? -0.910 5.233 -31.214 1.00 89.12 476 TYR A N 1
ATOM 3801 C CA . TYR A 1 476 ? -1.166 6.128 -30.079 1.00 89.12 476 TYR A CA 1
ATOM 3802 C C . TYR A 1 476 ? -0.579 5.608 -28.764 1.00 89.12 476 TYR A C 1
ATOM 3804 O O . TYR A 1 476 ? -1.103 5.920 -27.695 1.00 89.12 476 TYR A O 1
ATOM 3812 N N . ILE A 1 477 ? 0.502 4.818 -28.819 1.00 90.19 477 ILE A N 1
ATOM 3813 C CA . ILE A 1 477 ? 1.055 4.122 -27.647 1.00 90.19 477 ILE A CA 1
ATOM 3814 C C . ILE A 1 477 ? 1.383 5.055 -26.470 1.00 90.19 477 ILE A C 1
ATOM 3816 O O . ILE A 1 477 ? 1.246 4.671 -25.306 1.00 90.19 477 ILE A O 1
ATOM 3820 N N . ASP A 1 478 ? 1.774 6.299 -26.748 1.00 86.31 478 ASP A N 1
ATOM 3821 C CA . ASP A 1 478 ? 2.085 7.287 -25.716 1.00 86.31 478 ASP A CA 1
ATOM 3822 C C . ASP A 1 478 ? 0.858 7.738 -24.927 1.00 86.31 478 ASP A C 1
ATOM 3824 O O . ASP A 1 478 ? 0.948 7.899 -23.708 1.00 86.31 478 ASP A O 1
ATOM 3828 N N . SER A 1 479 ? -0.297 7.833 -25.581 1.00 86.38 479 SER A N 1
ATOM 3829 C CA . SER A 1 479 ? -1.570 8.200 -24.959 1.00 86.38 479 SER A CA 1
ATOM 3830 C C . SER A 1 479 ? -2.290 7.016 -24.309 1.00 86.38 479 SER A C 1
ATOM 3832 O O . SER A 1 479 ? -3.264 7.225 -23.590 1.00 86.38 479 SER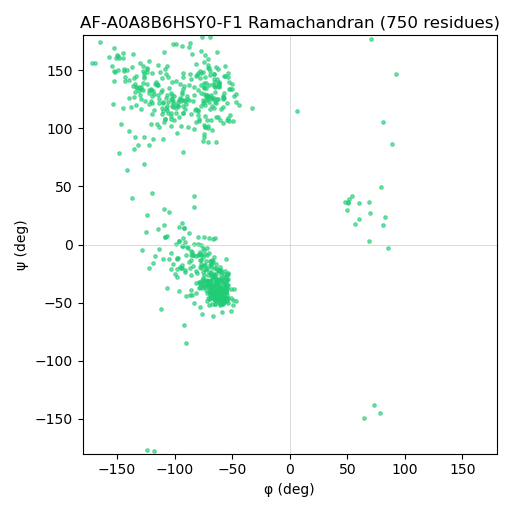 A O 1
ATOM 3834 N N . ARG A 1 480 ? -1.819 5.777 -24.525 1.00 88.19 480 ARG A N 1
ATOM 3835 C CA . ARG A 1 480 ? -2.426 4.581 -23.924 1.00 88.19 480 ARG A CA 1
ATOM 3836 C C . ARG A 1 480 ? -2.290 4.572 -22.406 1.00 88.19 480 ARG A C 1
ATOM 3838 O O . ARG A 1 480 ? -1.217 4.858 -21.851 1.00 88.19 480 ARG A O 1
ATOM 3845 N N . GLN A 1 481 ? -3.397 4.213 -21.767 1.00 85.56 481 GLN A N 1
ATOM 3846 C CA . GLN A 1 481 ? -3.593 4.159 -20.327 1.00 85.56 481 GLN A CA 1
ATOM 3847 C C . GLN A 1 481 ? -3.307 2.756 -19.785 1.00 85.56 481 GLN A C 1
ATOM 3849 O O . GLN A 1 481 ? -3.126 1.788 -20.524 1.00 85.56 481 GLN A O 1
ATOM 3854 N N . GLY A 1 482 ? -3.265 2.624 -18.458 1.00 83.94 482 GLY A N 1
ATOM 3855 C CA . GLY A 1 482 ? -2.910 1.358 -17.821 1.00 83.94 482 GLY A CA 1
ATOM 3856 C C . GLY A 1 482 ? -3.897 0.223 -18.111 1.00 83.94 482 GLY A C 1
ATOM 3857 O O . GLY A 1 482 ? -3.465 -0.923 -18.187 1.00 83.94 482 GLY A O 1
ATOM 3858 N N . LYS A 1 483 ? -5.184 0.528 -18.341 1.00 83.69 483 LYS A N 1
ATOM 3859 C CA . LYS A 1 483 ? -6.189 -0.460 -18.773 1.00 83.69 483 LYS A CA 1
ATOM 3860 C C . LYS A 1 483 ? -5.848 -1.077 -20.134 1.00 83.69 483 LYS A C 1
ATOM 3862 O O . LYS A 1 483 ? -5.872 -2.295 -20.263 1.00 83.69 483 LYS A O 1
ATOM 3867 N N . ASP A 1 484 ? -5.398 -0.258 -21.085 1.00 88.62 484 ASP A N 1
ATOM 3868 C CA . ASP A 1 484 ? -5.063 -0.714 -22.437 1.00 88.62 484 ASP A CA 1
ATOM 3869 C C . ASP A 1 484 ? -3.872 -1.686 -22.396 1.00 88.62 484 ASP A C 1
ATOM 3871 O O . ASP A 1 484 ? -3.872 -2.720 -23.057 1.00 88.62 484 ASP A O 1
ATOM 3875 N N . PHE A 1 485 ? -2.864 -1.393 -21.564 1.00 91.19 485 PHE A N 1
ATOM 3876 C CA . PHE A 1 485 ? -1.731 -2.298 -21.353 1.00 91.19 485 PHE A CA 1
ATOM 3877 C C . PHE A 1 485 ? -2.099 -3.537 -20.539 1.00 91.19 485 PHE A C 1
ATOM 3879 O O . PHE A 1 485 ? -1.558 -4.605 -20.811 1.00 91.19 485 PHE A O 1
ATOM 3886 N N . LYS A 1 486 ? -3.011 -3.431 -19.564 1.00 88.12 486 LYS A N 1
ATOM 3887 C CA . LYS A 1 486 ? -3.490 -4.599 -18.812 1.00 88.12 486 LYS A CA 1
ATOM 3888 C C . LYS A 1 486 ? -4.129 -5.629 -19.738 1.00 88.12 486 LYS A C 1
ATOM 3890 O O . LYS A 1 486 ? -3.841 -6.814 -19.585 1.00 88.12 486 LYS A O 1
ATOM 3895 N N . GLU A 1 487 ? -4.961 -5.183 -20.674 1.00 87.88 487 GLU A N 1
ATOM 3896 C CA . GLU A 1 487 ? -5.594 -6.053 -21.668 1.00 87.88 487 GLU A CA 1
ATOM 3897 C C . GLU A 1 487 ? -4.579 -6.532 -22.711 1.00 87.88 487 GLU A C 1
ATOM 3899 O O . GLU A 1 487 ? -4.446 -7.735 -22.924 1.00 87.88 487 GLU A O 1
ATOM 3904 N N . TYR A 1 488 ? -3.779 -5.625 -23.286 1.00 91.38 488 TYR A N 1
ATOM 3905 C CA . TYR A 1 488 ? -2.779 -5.995 -24.291 1.00 91.38 488 TYR A CA 1
ATOM 3906 C C . TYR A 1 488 ? -1.783 -7.044 -23.774 1.00 91.38 488 TYR A C 1
ATOM 3908 O O . TYR A 1 488 ? -1.433 -7.967 -24.504 1.00 91.38 488 TYR A O 1
ATOM 3916 N N . MET A 1 489 ? -1.362 -6.974 -22.505 1.00 91.81 489 MET A N 1
ATOM 3917 C CA . MET A 1 489 ? -0.441 -7.957 -21.920 1.00 91.81 489 MET A CA 1
ATOM 3918 C C . MET A 1 489 ? -0.967 -9.400 -21.933 1.00 91.81 489 MET A C 1
ATOM 3920 O O . MET A 1 489 ? -0.157 -10.323 -21.881 1.00 91.81 489 MET A O 1
ATOM 3924 N N . GLN A 1 490 ? -2.283 -9.613 -22.024 1.00 89.19 490 GLN A N 1
ATOM 3925 C CA . GLN A 1 490 ? -2.874 -10.954 -22.093 1.00 89.19 490 GLN A CA 1
ATOM 3926 C C . GLN A 1 490 ? -2.612 -11.627 -23.449 1.00 89.19 490 GLN A C 1
ATOM 3928 O O . GLN A 1 490 ? -2.447 -12.843 -23.507 1.00 89.19 490 GLN A O 1
ATOM 3933 N N . ILE A 1 491 ? -2.510 -10.835 -24.523 1.00 91.12 491 ILE A N 1
ATOM 3934 C CA . ILE A 1 491 ? -2.296 -11.319 -25.896 1.00 91.12 491 ILE A CA 1
ATOM 3935 C C . ILE A 1 491 ? -0.898 -10.993 -26.444 1.00 91.12 491 ILE A C 1
ATOM 3937 O O . ILE A 1 491 ? -0.486 -11.552 -27.461 1.00 91.12 491 ILE A O 1
ATOM 3941 N N . ALA A 1 492 ? -0.142 -10.116 -25.775 1.00 93.31 492 ALA A N 1
ATOM 3942 C CA . ALA A 1 492 ? 1.127 -9.580 -26.266 1.00 93.31 492 ALA A CA 1
ATOM 3943 C C . ALA A 1 492 ? 2.124 -10.656 -26.743 1.00 93.31 492 ALA A C 1
ATOM 3945 O O . ALA A 1 492 ? 2.642 -10.492 -27.849 1.00 93.31 492 ALA A O 1
ATOM 3946 N N . PRO A 1 493 ? 2.369 -11.772 -26.018 1.00 94.62 493 PRO A N 1
ATOM 3947 C CA . PRO A 1 493 ? 3.290 -12.803 -26.499 1.00 94.62 493 PRO A CA 1
ATOM 3948 C C . PRO A 1 493 ? 2.855 -13.420 -27.836 1.00 94.62 493 PRO A C 1
ATOM 3950 O O . PRO A 1 493 ? 3.680 -13.577 -28.732 1.00 94.62 493 PRO A O 1
ATOM 3953 N N . PHE A 1 494 ? 1.561 -13.707 -28.008 1.00 94.25 494 PHE A N 1
ATOM 3954 C CA . PHE A 1 494 ? 1.010 -14.288 -29.239 1.00 94.25 494 PHE A CA 1
ATOM 3955 C C . PHE A 1 494 ? 1.058 -13.296 -30.400 1.00 94.25 494 PHE A C 1
ATOM 3957 O O . PHE A 1 494 ? 1.494 -13.641 -31.496 1.00 94.25 494 PHE A O 1
ATOM 3964 N N . ASN A 1 495 ? 0.687 -12.040 -30.139 1.00 94.31 495 ASN A N 1
ATOM 3965 C CA . ASN A 1 495 ? 0.761 -10.966 -31.125 1.00 94.31 495 ASN A CA 1
ATOM 3966 C C . ASN A 1 495 ? 2.194 -10.749 -31.635 1.00 94.31 495 ASN A C 1
ATOM 3968 O O . ASN A 1 495 ? 2.411 -10.576 -32.833 1.00 94.31 495 ASN A O 1
ATOM 3972 N N . MET A 1 496 ? 3.173 -10.806 -30.731 1.00 95.38 496 MET A N 1
ATOM 3973 C CA . MET A 1 496 ? 4.590 -10.676 -31.065 1.00 95.38 496 MET A CA 1
ATOM 3974 C C . MET A 1 496 ? 5.120 -11.884 -31.844 1.00 95.38 496 MET A C 1
ATOM 3976 O O . MET A 1 496 ? 5.851 -11.692 -32.814 1.00 95.38 496 MET A O 1
ATOM 3980 N N . ILE A 1 497 ? 4.725 -13.109 -31.477 1.00 96.06 497 ILE A N 1
ATOM 3981 C CA . ILE A 1 497 ? 5.071 -14.322 -32.236 1.00 96.06 497 ILE A CA 1
ATOM 3982 C C . ILE A 1 497 ? 4.531 -14.229 -33.665 1.00 96.06 497 ILE A C 1
ATOM 3984 O O . ILE A 1 497 ? 5.288 -14.438 -34.609 1.00 96.06 497 ILE A O 1
ATOM 3988 N N . TYR A 1 498 ? 3.256 -13.865 -33.826 1.00 95.00 498 TYR A N 1
ATOM 3989 C CA . TYR A 1 498 ? 2.612 -13.738 -35.134 1.00 95.00 498 TYR A CA 1
ATOM 3990 C C . TYR A 1 498 ? 3.328 -12.732 -36.043 1.00 95.00 498 TYR A C 1
ATOM 3992 O O . TYR A 1 498 ? 3.530 -12.978 -37.231 1.00 95.00 498 TYR A O 1
ATOM 4000 N N . ALA A 1 499 ? 3.745 -11.597 -35.484 1.00 95.38 499 ALA A N 1
ATOM 4001 C CA . ALA A 1 499 ? 4.438 -10.567 -36.243 1.00 95.38 499 ALA A CA 1
ATOM 4002 C C . ALA A 1 499 ? 5.916 -10.889 -36.532 1.00 95.38 499 ALA A C 1
ATOM 4004 O O . ALA A 1 499 ? 6.539 -10.166 -37.305 1.00 95.38 499 ALA A O 1
ATOM 4005 N N . GLY A 1 500 ? 6.475 -11.959 -35.953 1.00 95.38 500 GLY A N 1
ATOM 4006 C CA . GLY A 1 500 ? 7.876 -12.345 -36.142 1.00 95.38 500 GLY A CA 1
ATOM 4007 C C . GLY A 1 500 ? 8.865 -11.591 -35.246 1.00 95.38 500 GLY A C 1
ATOM 4008 O O . GLY A 1 500 ? 10.046 -11.499 -35.575 1.00 95.38 500 GLY A O 1
ATOM 4009 N N . ILE A 1 501 ? 8.415 -11.054 -34.109 1.00 96.81 501 ILE A N 1
ATOM 4010 C CA . ILE A 1 501 ? 9.291 -10.383 -33.139 1.00 96.81 501 ILE A CA 1
ATOM 4011 C C . ILE A 1 501 ? 10.283 -11.396 -32.528 1.00 96.81 501 ILE A C 1
ATOM 4013 O O . ILE A 1 501 ? 9.883 -12.516 -32.187 1.00 96.81 501 ILE A O 1
ATOM 4017 N N . PRO A 1 502 ? 11.566 -11.025 -32.321 1.00 96.25 502 PRO A N 1
ATOM 4018 C CA . PRO A 1 502 ? 12.562 -11.929 -31.753 1.00 96.25 502 PRO A CA 1
ATOM 4019 C C . PRO A 1 502 ? 12.133 -12.573 -30.428 1.00 96.25 502 PRO A C 1
ATOM 4021 O O . PRO A 1 502 ? 11.582 -11.924 -29.533 1.00 96.25 502 PRO A O 1
ATOM 4024 N N . ARG A 1 503 ? 12.456 -13.865 -30.269 1.00 95.69 503 ARG A N 1
ATOM 4025 C CA . ARG A 1 503 ? 12.027 -14.688 -29.121 1.00 95.69 503 ARG A CA 1
ATOM 4026 C C . ARG A 1 503 ? 12.414 -14.107 -27.757 1.00 95.69 503 ARG A C 1
ATOM 4028 O O . ARG A 1 503 ? 11.704 -14.357 -26.787 1.00 95.69 503 ARG A O 1
ATOM 4035 N N . CYS A 1 504 ? 13.506 -13.348 -27.650 1.00 96.00 504 CYS A N 1
ATOM 4036 C CA . CYS A 1 504 ? 13.895 -12.700 -26.395 1.00 96.00 504 CYS A CA 1
ATOM 4037 C C . CYS A 1 504 ? 12.831 -11.699 -25.907 1.00 96.00 504 CYS A C 1
ATOM 4039 O O . CYS A 1 504 ? 12.452 -11.744 -24.738 1.00 96.00 504 CYS A O 1
ATOM 4041 N N . PHE A 1 505 ? 12.266 -10.875 -26.795 1.00 96.44 505 PHE A N 1
ATOM 4042 C CA . PHE A 1 505 ? 11.210 -9.910 -26.462 1.00 96.44 505 PHE A CA 1
ATOM 4043 C C . PHE A 1 505 ? 9.869 -10.584 -26.155 1.00 96.44 505 PHE A C 1
ATOM 4045 O O . PHE A 1 505 ? 9.144 -10.154 -25.254 1.00 96.44 505 PHE A O 1
ATOM 4052 N N . VAL A 1 506 ? 9.564 -11.684 -26.850 1.00 97.00 506 VAL A N 1
ATOM 4053 C CA . VAL A 1 506 ? 8.409 -12.540 -26.535 1.00 97.00 506 VAL A CA 1
ATOM 4054 C C . VAL A 1 506 ? 8.541 -13.111 -25.119 1.00 97.00 506 VAL A C 1
ATOM 4056 O O . VAL A 1 506 ? 7.600 -13.048 -24.333 1.00 97.00 506 VAL A O 1
ATOM 4059 N N . LYS A 1 507 ? 9.724 -13.616 -24.742 1.00 97.12 507 LYS A N 1
ATOM 4060 C CA . LYS A 1 507 ? 9.976 -14.110 -23.379 1.00 97.12 507 LYS A CA 1
ATOM 4061 C C . LYS A 1 507 ? 9.872 -12.995 -22.335 1.00 97.12 507 LYS A C 1
ATOM 4063 O O . LYS A 1 507 ? 9.242 -13.197 -21.304 1.00 97.12 507 LYS A O 1
ATOM 4068 N N . MET A 1 508 ? 10.423 -11.808 -22.607 1.00 97.12 508 MET A N 1
ATOM 4069 C CA . MET A 1 508 ? 10.310 -10.659 -21.697 1.00 97.12 508 MET A CA 1
ATOM 4070 C C . MET A 1 508 ? 8.850 -10.277 -21.434 1.00 97.12 508 MET A C 1
ATOM 4072 O O . MET A 1 508 ? 8.461 -10.073 -20.284 1.00 97.12 508 MET A O 1
ATOM 4076 N N . THR A 1 509 ? 8.033 -10.191 -22.488 1.00 96.44 509 THR A N 1
ATOM 4077 C CA . THR A 1 509 ? 6.603 -9.889 -22.346 1.00 96.44 509 THR A CA 1
ATOM 4078 C C . THR A 1 509 ? 5.850 -11.012 -21.645 1.00 96.44 509 THR A C 1
ATOM 4080 O O . THR A 1 509 ? 5.028 -10.723 -20.780 1.00 96.44 509 THR A O 1
ATOM 4083 N N . ALA A 1 510 ? 6.178 -12.278 -21.908 1.00 96.38 510 ALA A N 1
ATOM 4084 C CA . ALA A 1 510 ? 5.611 -13.406 -21.172 1.00 96.38 510 ALA A CA 1
ATOM 4085 C C . ALA A 1 510 ? 5.929 -13.341 -19.665 1.00 96.38 510 ALA A C 1
ATOM 4087 O O . ALA A 1 510 ? 5.030 -13.547 -18.849 1.00 96.38 510 ALA A O 1
ATOM 4088 N N . CYS A 1 511 ? 7.157 -12.973 -19.273 1.00 96.00 511 CYS A N 1
ATOM 4089 C CA . CYS A 1 511 ? 7.502 -12.763 -17.864 1.00 96.00 511 CYS A CA 1
ATOM 4090 C C . CYS A 1 511 ? 6.645 -11.660 -17.225 1.00 96.00 511 CYS A C 1
ATOM 4092 O O . CYS A 1 511 ? 6.118 -11.850 -16.131 1.00 96.00 511 CYS A O 1
ATOM 4094 N N . LEU A 1 512 ? 6.463 -10.521 -17.905 1.00 94.88 512 LEU A N 1
ATOM 4095 C CA . LEU A 1 512 ? 5.615 -9.435 -17.399 1.00 94.88 512 LEU A CA 1
ATOM 4096 C C . LEU A 1 512 ? 4.136 -9.838 -17.312 1.00 94.88 512 LEU A C 1
ATOM 4098 O O . LEU A 1 512 ? 3.474 -9.488 -16.335 1.00 94.88 512 LEU A O 1
ATOM 4102 N N . ALA A 1 513 ? 3.628 -10.598 -18.286 1.00 93.38 513 ALA A N 1
ATOM 4103 C CA . ALA A 1 513 ? 2.265 -11.127 -18.272 1.00 93.38 513 ALA A CA 1
ATOM 4104 C C . ALA A 1 513 ? 2.061 -12.102 -17.102 1.00 93.38 513 ALA A C 1
ATOM 4106 O O . ALA A 1 513 ? 1.062 -12.011 -16.393 1.00 93.38 513 ALA A O 1
ATOM 4107 N N . SER A 1 514 ? 3.039 -12.980 -16.856 1.00 91.19 514 SER A N 1
ATOM 4108 C CA . SER A 1 514 ? 3.064 -13.907 -15.719 1.00 91.19 514 SER A CA 1
ATOM 4109 C C . SER A 1 514 ? 3.044 -13.159 -14.383 1.00 91.19 514 SER A C 1
ATOM 4111 O O . SER A 1 514 ? 2.181 -13.421 -13.544 1.00 91.19 514 SER A O 1
ATOM 4113 N N . ILE A 1 515 ? 3.919 -12.158 -14.212 1.00 89.00 515 ILE A N 1
ATOM 4114 C CA . ILE A 1 515 ? 3.945 -11.308 -13.011 1.00 89.00 515 ILE A CA 1
ATOM 4115 C C . ILE A 1 515 ? 2.588 -10.621 -12.818 1.00 89.00 515 ILE A C 1
ATOM 4117 O O . ILE A 1 515 ? 2.024 -10.681 -11.730 1.00 89.00 515 ILE A O 1
ATOM 4121 N N . GLN A 1 516 ? 2.028 -10.005 -13.865 1.00 87.81 516 GLN A N 1
ATOM 4122 C CA . GLN A 1 516 ? 0.732 -9.329 -13.785 1.00 87.81 516 GLN A CA 1
ATOM 4123 C C . GLN A 1 516 ? -0.405 -10.295 -13.433 1.00 87.81 516 GLN A C 1
ATOM 4125 O O . GLN A 1 516 ? -1.257 -9.954 -12.616 1.00 87.81 516 GLN A O 1
ATOM 4130 N N . LYS A 1 517 ? -0.439 -11.487 -14.041 1.00 86.88 517 LYS A N 1
ATOM 4131 C CA . LYS A 1 517 ? -1.436 -12.521 -13.738 1.00 86.88 517 LYS A CA 1
ATOM 4132 C C . LYS A 1 517 ? -1.394 -12.877 -12.260 1.00 86.88 517 LYS A C 1
ATOM 4134 O O . LYS A 1 517 ? -2.434 -12.880 -11.612 1.00 86.88 517 LYS A O 1
ATOM 4139 N N . GLN A 1 518 ? -0.199 -13.152 -11.745 1.00 81.56 518 GLN A N 1
ATOM 4140 C CA . GLN A 1 518 ? -0.038 -13.550 -10.357 1.00 81.56 518 GLN A CA 1
ATOM 4141 C C . GLN A 1 518 ? -0.466 -12.428 -9.411 1.00 81.56 518 GLN A C 1
ATOM 4143 O O . GLN A 1 518 ? -1.298 -12.662 -8.547 1.00 81.56 518 GLN A O 1
ATOM 4148 N N . LEU A 1 519 ? -0.020 -11.190 -9.639 1.00 75.19 519 LEU A N 1
ATOM 4149 C CA . LEU A 1 519 ? -0.359 -10.048 -8.780 1.00 75.19 519 LEU A CA 1
ATOM 4150 C C . LEU A 1 519 ? -1.852 -9.662 -8.752 1.00 75.19 519 LEU A C 1
ATOM 4152 O O . LEU A 1 519 ? -2.258 -8.932 -7.854 1.00 75.19 519 LEU A O 1
ATOM 4156 N N . ASN A 1 520 ? -2.665 -10.120 -9.708 1.00 73.31 520 ASN A N 1
ATOM 4157 C CA . ASN A 1 520 ? -4.112 -9.874 -9.709 1.00 73.31 520 ASN A CA 1
ATOM 4158 C C . ASN A 1 520 ? -4.919 -10.965 -8.983 1.00 73.31 520 ASN A C 1
ATOM 4160 O O . ASN A 1 520 ? -6.147 -10.895 -8.970 1.00 73.31 520 ASN A O 1
ATOM 4164 N N . LYS A 1 521 ? -4.271 -11.978 -8.396 1.00 68.75 521 LYS A N 1
ATOM 4165 C CA . LYS A 1 521 ? -4.969 -12.984 -7.593 1.00 68.75 521 LYS A CA 1
ATOM 4166 C C . LYS A 1 521 ? -5.497 -12.385 -6.289 1.00 68.75 521 LYS A C 1
ATOM 4168 O O . LYS A 1 521 ? -4.870 -11.522 -5.680 1.00 68.75 521 LYS A O 1
ATOM 4173 N N . THR A 1 522 ? -6.647 -12.884 -5.845 1.00 54.19 522 THR A N 1
ATOM 4174 C CA . THR A 1 522 ? -7.267 -12.525 -4.559 1.00 54.19 522 THR A CA 1
ATOM 4175 C C . THR A 1 522 ? -6.615 -13.229 -3.368 1.00 54.19 522 THR A C 1
ATOM 4177 O O . THR A 1 522 ? -6.734 -12.758 -2.241 1.00 54.19 522 THR A O 1
ATOM 4180 N N . SER A 1 523 ? -5.893 -14.324 -3.618 1.00 53.50 523 SER A N 1
ATOM 4181 C CA . SER A 1 523 ? -5.113 -15.084 -2.641 1.00 53.50 523 SER A CA 1
ATOM 4182 C C . SER A 1 523 ? -3.824 -15.594 -3.284 1.00 53.50 523 SER A C 1
ATOM 4184 O O . SER A 1 523 ? -3.836 -15.982 -4.454 1.00 53.50 523 SER A O 1
ATOM 4186 N N . PHE A 1 524 ? -2.734 -15.640 -2.521 1.00 58.38 524 PHE A N 1
ATOM 4187 C CA . PHE A 1 524 ? -1.417 -16.063 -2.999 1.00 58.38 524 PHE A CA 1
ATOM 4188 C C . PHE A 1 524 ? -0.923 -17.266 -2.203 1.00 58.38 524 PHE A C 1
ATOM 4190 O O . PHE A 1 524 ? -0.984 -17.250 -0.977 1.00 58.38 524 PHE A O 1
ATOM 4197 N N . GLY A 1 525 ? -0.414 -18.280 -2.903 1.00 56.56 525 GLY A N 1
ATOM 4198 C CA . GLY A 1 525 ? 0.336 -19.382 -2.296 1.00 56.56 525 GLY A CA 1
ATOM 4199 C C . GLY A 1 525 ? 1.851 -19.229 -2.464 1.00 56.56 525 GLY A C 1
ATOM 4200 O O . GLY A 1 525 ? 2.333 -18.381 -3.219 1.00 56.56 525 GLY A O 1
ATOM 4201 N N . GLU A 1 526 ? 2.621 -20.097 -1.809 1.00 60.81 526 GLU A N 1
ATOM 4202 C CA . GLU A 1 526 ? 4.085 -20.146 -1.947 1.00 60.81 526 GLU A CA 1
ATOM 4203 C C . GLU A 1 526 ? 4.536 -20.356 -3.403 1.00 60.81 526 GLU A C 1
ATOM 4205 O O . GLU A 1 526 ? 5.492 -19.720 -3.855 1.00 60.81 526 GLU A O 1
ATOM 4210 N N . ASP A 1 527 ? 3.815 -21.191 -4.157 1.00 72.25 527 ASP A N 1
ATOM 4211 C CA . ASP A 1 527 ? 4.089 -21.462 -5.573 1.00 72.25 527 ASP A CA 1
ATOM 4212 C C . ASP A 1 527 ? 3.942 -20.202 -6.437 1.00 72.25 527 ASP A C 1
ATOM 4214 O O . ASP A 1 527 ? 4.745 -19.957 -7.342 1.00 72.25 527 ASP A O 1
ATOM 4218 N N . ASP A 1 528 ? 2.966 -19.349 -6.121 1.00 71.38 528 ASP A N 1
ATOM 4219 C CA . ASP A 1 528 ? 2.752 -18.085 -6.825 1.00 71.38 528 ASP A CA 1
ATOM 4220 C C . ASP A 1 528 ? 3.904 -17.116 -6.568 1.00 71.38 528 ASP A C 1
ATOM 4222 O O . ASP A 1 528 ? 4.416 -16.476 -7.489 1.00 71.38 528 ASP A O 1
ATOM 4226 N N . ILE A 1 529 ? 4.380 -17.061 -5.322 1.00 70.69 529 ILE A N 1
ATOM 4227 C CA . ILE A 1 529 ? 5.538 -16.255 -4.932 1.00 70.69 529 ILE A CA 1
ATOM 4228 C C . ILE A 1 529 ? 6.804 -16.774 -5.624 1.00 70.69 529 ILE A C 1
ATOM 4230 O O . ILE A 1 529 ? 7.603 -15.979 -6.131 1.00 70.69 529 ILE A O 1
ATOM 4234 N N . ALA A 1 530 ? 7.000 -18.093 -5.671 1.00 77.94 530 ALA A N 1
ATOM 4235 C CA . ALA A 1 530 ? 8.119 -18.716 -6.371 1.00 77.94 530 ALA A CA 1
ATOM 4236 C C . ALA A 1 530 ? 8.081 -18.403 -7.875 1.00 77.94 530 ALA A C 1
ATOM 4238 O O . ALA A 1 530 ? 9.098 -17.999 -8.445 1.00 77.94 530 ALA A O 1
ATOM 4239 N N . GLN A 1 531 ? 6.907 -18.484 -8.502 1.00 82.88 531 GLN A N 1
ATOM 4240 C CA . GLN A 1 531 ? 6.739 -18.168 -9.917 1.00 82.88 531 GLN A CA 1
ATOM 4241 C C . GLN A 1 531 ? 6.963 -16.681 -10.218 1.00 82.88 531 GLN A C 1
ATOM 4243 O O . GLN A 1 531 ? 7.603 -16.352 -11.222 1.00 82.88 531 GLN A O 1
ATOM 4248 N N . ILE A 1 532 ? 6.496 -15.773 -9.352 1.00 83.50 532 ILE A N 1
ATOM 4249 C CA . ILE A 1 532 ? 6.796 -14.338 -9.462 1.00 83.50 532 ILE A CA 1
ATOM 4250 C C . ILE A 1 532 ? 8.312 -14.122 -9.401 1.00 83.50 532 ILE A C 1
ATOM 4252 O O . ILE A 1 532 ? 8.863 -13.419 -10.248 1.00 83.50 532 ILE A O 1
ATOM 4256 N N . ARG A 1 533 ? 9.005 -14.738 -8.432 1.00 84.31 533 ARG A N 1
ATOM 4257 C CA . ARG A 1 533 ? 10.464 -14.606 -8.270 1.00 84.31 533 ARG A CA 1
ATOM 4258 C C . ARG A 1 533 ? 11.214 -15.076 -9.507 1.00 84.31 533 ARG A C 1
ATOM 4260 O O . ARG A 1 533 ? 12.092 -14.362 -9.988 1.00 84.31 533 ARG A O 1
ATOM 4267 N N . GLU A 1 534 ? 10.847 -16.238 -10.029 1.00 89.81 534 GLU A N 1
ATOM 4268 C CA . GLU A 1 534 ? 11.480 -16.787 -11.222 1.00 89.81 534 GLU A CA 1
ATOM 4269 C C . GLU A 1 534 ? 11.201 -15.917 -12.455 1.00 89.81 534 GLU A C 1
ATOM 4271 O O . GLU A 1 534 ? 12.121 -15.599 -13.207 1.00 89.81 534 GLU A O 1
ATOM 4276 N N . SER A 1 535 ? 9.970 -15.419 -12.607 1.00 92.69 535 SER A N 1
ATOM 4277 C CA . SER A 1 535 ? 9.608 -14.501 -13.697 1.00 92.69 535 SER A CA 1
ATOM 4278 C C . SER A 1 535 ? 10.396 -13.186 -13.625 1.00 92.69 535 SER A C 1
ATOM 4280 O O . SER A 1 535 ? 10.856 -12.690 -14.652 1.00 92.69 535 SER A O 1
ATOM 4282 N N . ILE A 1 536 ? 10.603 -12.628 -12.423 1.00 92.12 536 ILE A N 1
ATOM 428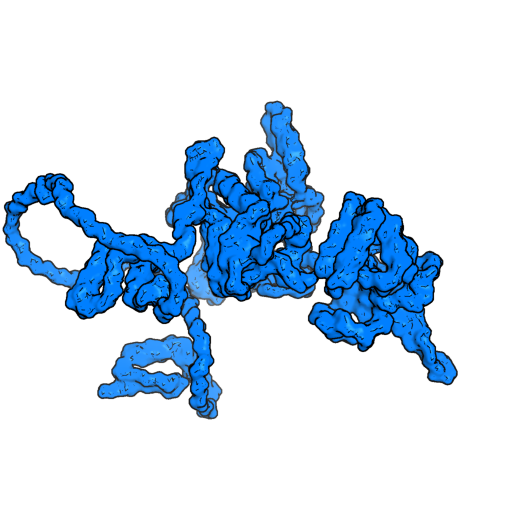3 C CA . ILE A 1 536 ? 11.431 -11.427 -12.215 1.00 92.12 536 ILE A CA 1
ATOM 4284 C C . ILE A 1 536 ? 12.892 -11.713 -12.576 1.00 92.12 536 ILE A C 1
ATOM 4286 O O . ILE A 1 536 ? 13.501 -10.929 -13.304 1.00 92.12 536 ILE A O 1
ATOM 4290 N N . ARG A 1 537 ? 13.445 -12.842 -12.112 1.00 93.31 537 ARG A N 1
ATOM 4291 C CA . ARG A 1 537 ? 14.829 -13.249 -12.394 1.00 93.31 537 ARG A CA 1
ATOM 4292 C C . ARG A 1 537 ? 15.069 -13.387 -13.898 1.00 93.31 537 ARG A C 1
ATOM 4294 O O . ARG A 1 537 ? 16.013 -12.796 -14.419 1.00 93.31 537 ARG A O 1
ATOM 4301 N N . GLN A 1 538 ? 14.195 -14.117 -14.592 1.00 95.06 538 GLN A N 1
ATOM 4302 C CA . GLN A 1 538 ? 14.268 -14.293 -16.043 1.00 95.06 538 GLN A CA 1
ATOM 4303 C C . GLN A 1 538 ? 14.108 -12.963 -16.782 1.00 95.06 538 GLN A C 1
ATOM 4305 O O . GLN A 1 538 ? 14.872 -12.676 -17.702 1.00 95.06 538 GLN A O 1
ATOM 4310 N N . TYR A 1 539 ? 13.154 -12.124 -16.365 1.00 95.62 539 TYR A N 1
ATOM 4311 C CA . TYR A 1 539 ? 12.967 -10.799 -16.951 1.00 95.62 539 TYR A CA 1
ATOM 4312 C C . TYR A 1 539 ? 14.237 -9.949 -16.832 1.00 95.62 539 TYR A C 1
ATOM 4314 O O . TYR A 1 539 ? 14.702 -9.407 -17.830 1.00 95.62 539 TYR A O 1
ATOM 4322 N N . HIS A 1 540 ? 14.851 -9.868 -15.648 1.00 94.25 540 HIS A N 1
ATOM 4323 C CA . HIS A 1 540 ? 16.097 -9.117 -15.457 1.00 94.25 540 HIS A CA 1
ATOM 4324 C C . HIS A 1 540 ? 17.269 -9.680 -16.251 1.00 94.25 540 HIS A C 1
ATOM 4326 O O . HIS A 1 540 ? 18.031 -8.900 -16.815 1.00 94.25 540 HIS A O 1
ATOM 4332 N N . GLN A 1 541 ? 17.404 -11.002 -16.340 1.00 94.56 541 GLN A N 1
ATOM 4333 C CA . GLN A 1 541 ? 18.439 -11.622 -17.164 1.00 94.56 541 GLN A CA 1
ATOM 4334 C C . GLN A 1 541 ? 18.284 -11.223 -18.640 1.00 94.56 541 GLN A C 1
ATOM 4336 O O . GLN A 1 541 ? 19.231 -10.733 -19.252 1.00 94.56 541 GLN A O 1
ATOM 4341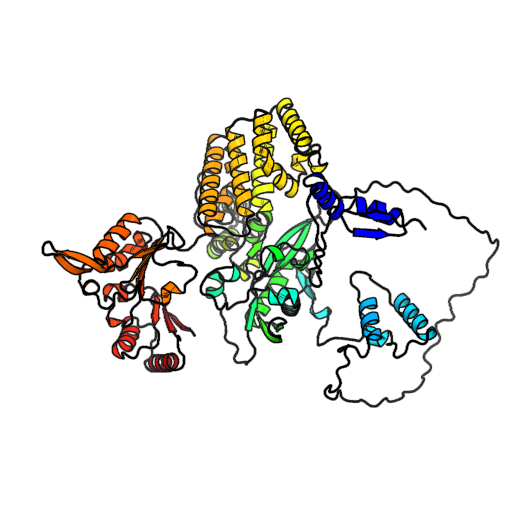 N N . LEU A 1 542 ? 17.068 -11.309 -19.182 1.00 95.44 542 LEU A N 1
ATOM 4342 C CA . LEU A 1 542 ? 16.788 -10.898 -20.558 1.00 95.44 542 LEU A CA 1
ATOM 4343 C C . LEU A 1 542 ? 17.060 -9.401 -20.770 1.00 95.44 542 LEU A C 1
ATOM 4345 O O . LEU A 1 542 ? 17.642 -9.020 -21.786 1.00 95.44 542 LEU A O 1
ATOM 4349 N N . ILE A 1 543 ? 16.668 -8.538 -19.821 1.00 93.94 543 ILE A N 1
ATOM 4350 C CA . ILE A 1 543 ? 16.982 -7.100 -19.878 1.00 93.94 543 ILE A CA 1
ATOM 4351 C C . ILE A 1 543 ? 18.500 -6.890 -19.894 1.00 93.94 543 ILE A C 1
ATOM 4353 O O . ILE A 1 543 ? 18.995 -5.995 -20.586 1.00 93.94 543 ILE A O 1
ATOM 4357 N N . HIS A 1 544 ? 19.237 -7.711 -19.138 1.00 92.50 544 HIS A N 1
ATOM 4358 C CA . HIS A 1 544 ? 20.684 -7.630 -19.071 1.00 92.50 544 HIS A CA 1
ATOM 4359 C C . HIS A 1 544 ? 21.345 -7.882 -20.422 1.00 92.50 544 HIS A C 1
ATOM 4361 O O . HIS A 1 544 ? 22.213 -7.095 -20.807 1.00 92.50 544 HIS A O 1
ATOM 4367 N N . GLU A 1 545 ? 20.906 -8.946 -21.089 1.00 93.31 545 GLU A N 1
ATOM 4368 C CA . GLU A 1 545 ? 21.465 -9.481 -22.330 1.00 93.31 545 GLU A CA 1
ATOM 4369 C C . GLU A 1 545 ? 21.030 -8.684 -23.568 1.00 93.31 545 GLU A C 1
ATOM 4371 O O . GLU A 1 545 ? 21.830 -8.486 -24.478 1.00 93.31 545 GLU A O 1
ATOM 4376 N N . HIS A 1 546 ? 19.783 -8.198 -23.609 1.00 93.38 546 HIS A N 1
ATOM 4377 C CA . HIS A 1 546 ? 19.189 -7.707 -24.860 1.00 93.38 546 HIS A CA 1
ATOM 4378 C C . HIS A 1 546 ? 18.704 -6.254 -24.837 1.00 93.38 546 HIS A C 1
ATOM 4380 O O . HIS A 1 546 ? 18.561 -5.659 -25.901 1.00 93.38 546 HIS A O 1
ATOM 4386 N N . THR A 1 547 ? 18.446 -5.651 -23.670 1.00 90.50 547 THR A N 1
ATOM 4387 C CA . THR A 1 547 ? 17.907 -4.274 -23.591 1.00 90.50 547 THR A CA 1
ATOM 4388 C C . THR A 1 547 ? 18.517 -3.460 -22.446 1.00 90.50 547 THR A C 1
ATOM 4390 O O . THR A 1 547 ? 17.807 -3.043 -21.519 1.00 90.50 547 THR A O 1
ATOM 4393 N N . PRO A 1 548 ? 19.831 -3.181 -22.480 1.00 86.00 548 PRO A N 1
ATOM 4394 C CA . PRO A 1 548 ? 20.522 -2.505 -21.386 1.00 86.00 548 PRO A CA 1
ATOM 4395 C C . PRO A 1 548 ? 20.000 -1.087 -21.092 1.00 86.00 548 PRO A C 1
ATOM 4397 O O . PRO A 1 548 ? 20.126 -0.612 -19.965 1.00 86.00 548 PRO A O 1
ATOM 4400 N N . GLU A 1 549 ? 19.346 -0.424 -22.051 1.00 86.62 549 GLU A N 1
ATOM 4401 C CA . GLU A 1 549 ? 18.707 0.888 -21.860 1.00 86.62 549 GLU A CA 1
ATOM 4402 C C . GLU A 1 549 ? 17.635 0.884 -20.755 1.00 86.62 549 GLU A C 1
ATOM 4404 O O . GLU A 1 549 ? 17.444 1.881 -20.051 1.00 86.62 549 GLU A O 1
ATOM 4409 N N . LEU A 1 550 ? 16.959 -0.252 -20.554 1.00 87.69 550 LEU A N 1
ATOM 4410 C CA . LEU A 1 550 ? 15.901 -0.400 -19.554 1.00 87.69 550 LEU A CA 1
ATOM 4411 C C . LEU A 1 550 ? 16.444 -0.654 -18.135 1.00 87.69 550 LEU A C 1
ATOM 4413 O O . LEU A 1 550 ? 15.682 -0.534 -17.171 1.00 87.69 550 LEU A O 1
ATOM 4417 N N . LYS A 1 551 ? 17.755 -0.911 -17.972 1.00 85.88 551 LYS A N 1
ATOM 4418 C CA . LYS A 1 551 ? 18.422 -1.083 -16.659 1.00 85.88 551 LYS A CA 1
ATOM 4419 C C . LYS A 1 551 ? 18.332 0.177 -15.795 1.00 85.88 551 LYS A C 1
ATOM 4421 O O . LYS A 1 551 ? 18.175 0.096 -14.583 1.00 85.88 551 LYS A O 1
ATOM 4426 N N . LYS A 1 552 ? 18.387 1.358 -16.425 1.00 82.25 552 LYS A N 1
ATOM 4427 C CA . LYS A 1 552 ? 18.348 2.667 -15.743 1.00 82.25 552 LYS A CA 1
ATOM 4428 C C . LYS A 1 552 ? 16.940 3.083 -15.304 1.00 82.25 552 LYS A C 1
ATOM 4430 O O . LYS A 1 552 ? 16.773 4.108 -14.645 1.00 82.25 552 LYS A O 1
ATOM 4435 N N . LYS A 1 553 ? 15.902 2.331 -15.684 1.00 86.81 553 LYS A N 1
ATOM 4436 C CA . LYS A 1 553 ? 14.529 2.609 -15.257 1.00 86.81 553 LYS A CA 1
ATOM 4437 C C . LYS A 1 553 ? 14.333 2.069 -13.845 1.00 86.81 553 LYS A C 1
ATOM 4439 O O . LYS A 1 553 ? 14.332 0.862 -13.635 1.00 86.81 553 LYS A O 1
ATOM 4444 N N . ALA A 1 554 ? 14.075 2.958 -12.888 1.00 88.06 554 ALA A N 1
ATOM 4445 C CA . ALA A 1 554 ? 13.898 2.584 -11.484 1.00 88.06 554 ALA A CA 1
ATOM 4446 C C . ALA A 1 554 ? 12.837 1.494 -11.259 1.00 88.06 554 ALA A C 1
ATOM 4448 O O . ALA A 1 554 ? 13.015 0.614 -10.422 1.00 88.06 554 ALA A O 1
ATOM 4449 N N . LYS A 1 555 ? 11.761 1.506 -12.056 1.00 90.00 555 LYS A N 1
ATOM 4450 C CA . LYS A 1 555 ? 10.693 0.498 -12.012 1.00 90.00 555 LYS A CA 1
ATOM 4451 C C . LYS A 1 555 ? 11.189 -0.923 -12.315 1.00 90.00 555 LYS A C 1
ATOM 4453 O O . LYS A 1 555 ? 10.663 -1.867 -11.737 1.00 90.00 555 LYS A O 1
ATOM 4458 N N . THR A 1 556 ? 12.228 -1.074 -13.144 1.00 91.19 556 THR A N 1
ATOM 4459 C CA . THR A 1 556 ? 12.887 -2.366 -13.411 1.00 91.19 556 THR A CA 1
ATOM 4460 C C . THR A 1 556 ? 13.440 -2.957 -12.121 1.00 91.19 556 THR A C 1
ATOM 4462 O O . THR A 1 556 ? 13.175 -4.115 -11.815 1.00 91.19 556 THR A O 1
ATOM 4465 N N . HIS A 1 557 ? 14.137 -2.151 -11.325 1.00 91.50 557 HIS A N 1
ATOM 4466 C CA . HIS A 1 557 ? 14.687 -2.567 -10.037 1.00 91.50 557 HIS A CA 1
ATOM 4467 C C . HIS A 1 557 ? 13.614 -2.722 -8.946 1.00 91.50 557 HIS A C 1
ATOM 4469 O O . HIS A 1 557 ? 13.693 -3.633 -8.125 1.00 91.50 557 HIS A O 1
ATOM 4475 N N . LEU A 1 558 ? 12.572 -1.880 -8.946 1.00 88.75 558 LEU A N 1
ATOM 4476 C CA . LEU A 1 558 ? 11.499 -1.919 -7.940 1.00 88.75 558 LEU A CA 1
ATOM 4477 C C . LEU A 1 558 ? 10.729 -3.251 -7.912 1.00 88.75 558 LEU A C 1
ATOM 4479 O O . LEU A 1 558 ? 10.163 -3.583 -6.872 1.00 88.75 558 LEU A O 1
ATOM 4483 N N . LEU A 1 559 ? 10.790 -4.065 -8.974 1.00 87.00 559 LEU A N 1
ATOM 4484 C CA . LEU A 1 559 ? 10.323 -5.458 -8.943 1.00 87.00 559 LEU A CA 1
ATOM 4485 C C . LEU A 1 559 ? 10.977 -6.283 -7.824 1.00 87.00 559 LEU A C 1
ATOM 4487 O O . LEU A 1 559 ? 10.297 -7.070 -7.170 1.00 87.00 559 LEU A O 1
ATOM 4491 N N . LEU A 1 560 ? 12.271 -6.084 -7.550 1.00 86.81 560 LEU A N 1
ATOM 4492 C CA . LEU A 1 560 ? 12.983 -6.809 -6.488 1.00 86.81 560 LEU A CA 1
ATOM 4493 C C . LEU A 1 560 ? 12.435 -6.478 -5.103 1.00 86.81 560 LEU A C 1
ATOM 4495 O O . LEU A 1 560 ? 12.479 -7.307 -4.197 1.00 86.81 560 LEU A O 1
ATOM 4499 N N . HIS A 1 561 ? 11.891 -5.275 -4.933 1.00 79.88 561 HIS A N 1
ATOM 4500 C CA . HIS A 1 561 ? 11.295 -4.848 -3.678 1.00 79.88 561 HIS A CA 1
ATOM 4501 C C . HIS A 1 561 ? 9.920 -5.481 -3.418 1.00 79.88 561 HIS A C 1
ATOM 4503 O O . HIS A 1 561 ? 9.457 -5.434 -2.278 1.00 79.88 561 HIS A O 1
ATOM 4509 N N . MET A 1 562 ? 9.310 -6.147 -4.408 1.00 66.44 562 MET A N 1
ATOM 4510 C CA . MET A 1 562 ? 8.142 -7.002 -4.164 1.00 66.44 562 MET A CA 1
ATOM 4511 C C . MET A 1 562 ? 8.501 -8.222 -3.304 1.00 66.44 562 MET A C 1
ATOM 4513 O O . MET A 1 562 ? 7.663 -8.695 -2.544 1.00 66.44 562 MET A O 1
ATOM 4517 N N . LYS A 1 563 ? 9.771 -8.672 -3.333 1.00 52.94 563 LYS A N 1
ATOM 4518 C CA . LYS A 1 563 ? 10.278 -9.817 -2.553 1.00 52.94 563 LYS A CA 1
ATOM 4519 C C . LYS A 1 563 ? 10.057 -9.667 -1.047 1.00 52.94 563 LYS A C 1
ATOM 4521 O O . LYS A 1 563 ? 9.992 -10.682 -0.382 1.00 52.94 563 LYS A O 1
ATOM 4526 N N . LYS A 1 564 ? 9.988 -8.449 -0.497 1.00 46.53 564 LYS A N 1
ATOM 4527 C CA . LYS A 1 564 ? 9.933 -8.223 0.960 1.00 46.53 564 LYS A CA 1
ATOM 4528 C C . LYS A 1 564 ? 8.508 -8.078 1.510 1.00 46.53 564 LYS A C 1
ATOM 4530 O O . LYS A 1 564 ? 8.307 -8.272 2.698 1.00 46.53 564 LYS A O 1
ATOM 4535 N N . ASN A 1 565 ? 7.538 -7.749 0.659 1.00 44.72 565 ASN A N 1
ATOM 4536 C CA . ASN A 1 565 ? 6.167 -7.466 1.093 1.00 44.72 565 ASN A CA 1
ATOM 4537 C C . ASN A 1 565 ? 5.284 -8.731 1.157 1.00 44.72 565 ASN A C 1
ATOM 4539 O O . ASN A 1 565 ? 4.128 -8.634 1.544 1.00 44.72 565 ASN A O 1
ATOM 4543 N N . ILE A 1 566 ? 5.817 -9.896 0.760 1.00 41.22 566 ILE A N 1
ATOM 4544 C CA . ILE A 1 566 ? 5.090 -11.175 0.661 1.00 41.22 566 ILE A CA 1
ATOM 4545 C C . ILE A 1 566 ? 5.945 -12.327 1.228 1.00 41.22 566 ILE A C 1
ATOM 4547 O O . ILE A 1 566 ? 6.076 -13.375 0.607 1.00 41.22 566 ILE A O 1
ATOM 4551 N N . VAL A 1 567 ? 6.660 -12.124 2.338 1.00 36.09 567 VAL A N 1
ATOM 4552 C CA . VAL A 1 567 ? 7.526 -13.177 2.901 1.00 36.09 567 VAL A CA 1
ATOM 4553 C C . VAL A 1 567 ? 7.085 -13.540 4.302 1.00 36.09 567 VAL A C 1
ATOM 4555 O O . VAL A 1 567 ? 7.227 -12.751 5.231 1.00 36.09 567 VAL A O 1
ATOM 4558 N N . GLU A 1 568 ? 6.581 -14.768 4.405 1.00 46.72 568 GLU A N 1
ATOM 4559 C CA . GLU A 1 568 ? 6.565 -15.570 5.620 1.00 46.72 568 GLU A CA 1
ATOM 4560 C C . GLU A 1 568 ? 7.976 -15.629 6.215 1.00 46.72 568 GLU A C 1
ATOM 4562 O O . GLU A 1 568 ? 8.966 -15.833 5.511 1.00 46.72 568 GLU A O 1
ATOM 4567 N N . VAL A 1 569 ? 8.067 -15.412 7.526 1.00 53.19 569 VAL A N 1
ATOM 4568 C CA . VAL A 1 569 ? 9.323 -15.219 8.268 1.00 53.19 569 VAL A CA 1
ATOM 4569 C C . VAL A 1 569 ? 10.254 -16.444 8.191 1.00 53.19 569 VAL A C 1
ATOM 4571 O O . VAL A 1 569 ? 11.470 -16.291 8.298 1.00 53.19 569 VAL A O 1
ATOM 4574 N N . PHE A 1 570 ? 9.715 -17.640 7.919 1.00 58.19 570 PHE A N 1
ATOM 4575 C CA . PHE A 1 570 ? 10.466 -18.891 7.787 1.00 58.19 570 PHE A CA 1
ATOM 4576 C C . PHE A 1 570 ? 10.054 -19.659 6.524 1.00 58.19 570 PHE A C 1
ATOM 4578 O O . PHE A 1 570 ? 8.872 -19.815 6.250 1.00 58.19 570 PHE A O 1
ATOM 4585 N N . LYS A 1 571 ? 11.040 -20.161 5.771 1.00 66.50 571 LYS A N 1
ATOM 4586 C CA . LYS A 1 571 ? 10.872 -21.039 4.601 1.00 66.50 571 LYS A CA 1
ATOM 4587 C C . LYS A 1 571 ? 10.500 -22.470 5.000 1.00 66.50 571 LYS A C 1
ATOM 4589 O O . LYS A 1 571 ? 9.844 -23.151 4.224 1.00 66.50 571 LYS A O 1
ATOM 4594 N N . TYR A 1 572 ? 10.946 -22.933 6.168 1.00 70.12 572 TYR A N 1
ATOM 4595 C CA . TYR A 1 572 ? 10.598 -24.248 6.709 1.00 70.12 572 TYR A CA 1
ATOM 4596 C C . TYR A 1 572 ? 10.234 -24.144 8.187 1.00 70.12 572 TYR A C 1
ATOM 4598 O O . TYR A 1 572 ? 10.862 -23.390 8.934 1.00 70.12 572 TYR A O 1
ATOM 4606 N N . ILE A 1 573 ? 9.260 -24.943 8.616 1.00 79.44 573 ILE A N 1
ATOM 4607 C CA . ILE A 1 573 ? 8.930 -25.142 10.030 1.00 79.44 573 ILE A CA 1
ATOM 4608 C C . ILE A 1 573 ? 9.061 -26.634 10.330 1.00 79.44 573 ILE A C 1
ATOM 4610 O O . ILE A 1 573 ? 8.391 -27.454 9.707 1.00 79.44 573 ILE A O 1
ATOM 4614 N N . VAL A 1 574 ? 9.929 -26.984 11.274 1.00 81.00 574 VAL A N 1
ATOM 4615 C CA . VAL A 1 574 ? 10.160 -28.358 11.730 1.00 81.00 574 VAL A CA 1
ATOM 4616 C C . VAL A 1 574 ? 9.639 -28.484 13.156 1.00 81.00 574 VAL A C 1
ATOM 4618 O O . VAL A 1 574 ? 10.201 -27.889 14.069 1.00 81.00 574 VAL A O 1
ATOM 4621 N N . ILE A 1 575 ? 8.576 -29.256 13.358 1.00 84.25 575 ILE A N 1
ATOM 4622 C CA . ILE A 1 575 ? 7.994 -29.539 14.671 1.00 84.25 575 ILE A CA 1
ATOM 4623 C C . ILE A 1 575 ? 8.443 -30.931 15.118 1.00 84.25 575 ILE A C 1
ATOM 4625 O O . ILE A 1 575 ? 8.137 -31.932 14.469 1.00 84.25 575 ILE A O 1
ATOM 4629 N N . LEU A 1 576 ? 9.158 -30.987 16.236 1.00 83.94 576 LEU A N 1
ATOM 4630 C CA . LEU A 1 576 ? 9.609 -32.207 16.896 1.00 83.94 576 LEU A CA 1
ATOM 4631 C C . LEU A 1 576 ? 8.794 -32.361 18.175 1.00 83.94 576 LEU A C 1
ATOM 4633 O O . LEU A 1 576 ? 8.955 -31.575 19.107 1.00 83.94 576 LEU A O 1
ATOM 4637 N N . CYS A 1 577 ? 7.884 -33.332 18.189 1.00 84.50 577 CYS A N 1
ATOM 4638 C CA . CYS A 1 577 ? 6.975 -33.534 19.313 1.00 84.50 577 CYS A CA 1
ATOM 4639 C C . CYS A 1 577 ? 6.703 -35.033 19.528 1.00 84.50 577 CYS A C 1
ATOM 4641 O O . CYS A 1 577 ? 6.135 -35.678 18.640 1.00 84.50 577 CYS A O 1
ATOM 4643 N N . PRO A 1 578 ? 7.079 -35.611 20.684 1.00 76.31 578 PRO A N 1
ATOM 4644 C CA . PRO A 1 578 ? 6.900 -37.033 20.959 1.00 76.31 578 PRO A CA 1
ATOM 4645 C C . PRO A 1 578 ? 5.430 -37.410 21.135 1.00 76.31 578 PRO A C 1
ATOM 4647 O O . PRO A 1 578 ? 4.980 -38.475 20.722 1.00 76.31 578 PRO A O 1
ATOM 4650 N N . THR A 1 579 ? 4.636 -36.489 21.674 1.00 74.56 579 THR A N 1
ATOM 4651 C CA . THR A 1 579 ? 3.211 -36.691 21.937 1.00 74.56 579 THR A CA 1
ATOM 4652 C C . THR A 1 579 ? 2.325 -36.247 20.779 1.00 74.56 579 THR A C 1
ATOM 4654 O O . THR A 1 579 ? 1.107 -36.155 20.934 1.00 74.56 579 THR A O 1
ATOM 4657 N N . ILE A 1 580 ? 2.888 -36.014 19.587 1.00 72.69 580 ILE A N 1
ATOM 4658 C CA . ILE A 1 580 ? 2.172 -35.422 18.449 1.00 72.69 580 ILE A CA 1
ATOM 4659 C C . ILE A 1 580 ? 0.887 -36.180 18.074 1.00 72.69 580 ILE A C 1
ATOM 4661 O O . ILE A 1 580 ? -0.126 -35.575 17.717 1.00 72.69 580 ILE A O 1
ATOM 4665 N N . GLN A 1 581 ? 0.882 -37.508 18.223 1.00 66.19 581 GLN A N 1
ATOM 4666 C CA . GLN A 1 581 ? -0.287 -38.342 17.936 1.00 66.19 581 GLN A CA 1
ATOM 4667 C C . GLN A 1 581 ? -1.464 -38.085 18.888 1.00 66.19 581 GLN A C 1
ATOM 4669 O O . GLN A 1 581 ? -2.611 -38.371 18.539 1.00 66.19 581 GLN A O 1
ATOM 4674 N N . TRP A 1 582 ? -1.209 -37.508 20.059 1.00 67.81 582 TRP A N 1
ATOM 4675 C CA . TRP A 1 582 ? -2.170 -37.304 21.146 1.00 67.81 582 TRP A CA 1
ATOM 4676 C C . TRP A 1 582 ? -2.372 -35.819 21.480 1.00 67.81 582 TRP A C 1
ATOM 4678 O O . TRP A 1 582 ? -3.378 -35.451 22.090 1.00 67.81 582 TRP A O 1
ATOM 4688 N N . ASN A 1 583 ? -1.464 -34.954 21.027 1.00 67.44 583 ASN A N 1
ATOM 4689 C CA . ASN A 1 583 ? -1.451 -33.535 21.334 1.00 67.44 583 ASN A CA 1
ATOM 4690 C C . ASN A 1 583 ? -2.567 -32.782 20.577 1.00 67.44 583 ASN A C 1
ATOM 4692 O O . ASN A 1 583 ? -2.476 -32.455 19.388 1.00 67.44 583 ASN A O 1
ATOM 4696 N N . LYS A 1 584 ? -3.657 -32.489 21.299 1.00 65.31 584 LYS A N 1
ATOM 4697 C CA . LYS A 1 584 ? -4.821 -31.740 20.791 1.00 65.31 584 LYS A CA 1
ATOM 4698 C C . LYS A 1 584 ? -4.468 -30.314 20.351 1.00 65.31 584 LYS A C 1
ATOM 4700 O O . LYS A 1 584 ? -5.206 -29.746 19.547 1.00 65.31 584 LYS A O 1
ATOM 4705 N N . ALA A 1 585 ? -3.359 -29.745 20.840 1.00 64.19 585 ALA A N 1
ATOM 4706 C CA . ALA A 1 585 ? -2.928 -28.398 20.475 1.00 64.19 585 ALA A CA 1
ATOM 4707 C C . ALA A 1 585 ? -2.543 -28.288 18.993 1.00 64.19 585 ALA A C 1
ATOM 4709 O O . ALA A 1 585 ? -2.674 -27.202 18.432 1.00 64.19 585 ALA A O 1
ATOM 4710 N N . TYR A 1 586 ? -2.139 -29.397 18.358 1.00 68.06 586 TYR A N 1
ATOM 4711 C CA . TYR A 1 586 ? -1.800 -29.450 16.934 1.00 68.06 586 TYR A CA 1
ATOM 4712 C C . TYR A 1 586 ? -2.955 -29.936 16.056 1.00 68.06 586 TYR A C 1
ATOM 4714 O O . TYR A 1 586 ? -3.197 -29.355 15.001 1.00 68.06 586 TYR A O 1
ATOM 4722 N N . LYS A 1 587 ? -3.727 -30.937 16.509 1.00 64.44 587 LYS A N 1
ATOM 4723 C CA . LYS A 1 587 ? -4.846 -31.519 15.733 1.00 64.44 587 LYS A CA 1
ATOM 4724 C C . LYS A 1 587 ? -5.931 -30.512 15.341 1.00 64.44 587 LYS A C 1
ATOM 4726 O O . LYS A 1 587 ? -6.576 -30.681 14.315 1.00 64.44 587 LYS A O 1
ATOM 4731 N N . ASN A 1 588 ? -6.120 -29.468 16.145 1.00 62.25 588 ASN A N 1
ATOM 4732 C CA . ASN A 1 588 ? -7.170 -28.470 15.932 1.00 62.25 588 ASN A CA 1
ATOM 4733 C C . ASN A 1 588 ? -6.675 -27.218 15.184 1.00 62.25 588 ASN A C 1
ATOM 4735 O O . ASN A 1 588 ? -7.428 -26.257 15.032 1.00 62.25 588 ASN A O 1
ATOM 4739 N N . ARG A 1 589 ? -5.406 -27.177 14.749 1.00 62.81 589 ARG A N 1
ATOM 4740 C CA . ARG A 1 589 ? -4.831 -26.006 14.074 1.00 62.81 589 ARG A CA 1
ATOM 4741 C C . ARG A 1 589 ? -4.987 -26.139 12.569 1.00 62.81 589 ARG A C 1
ATOM 4743 O O . ARG A 1 589 ? -4.340 -26.954 11.918 1.00 62.81 589 ARG A O 1
ATOM 4750 N N . GLU A 1 590 ? -5.806 -25.260 12.007 1.00 58.91 590 GLU A N 1
ATOM 4751 C CA . GLU A 1 590 ? -6.138 -25.258 10.585 1.00 58.91 590 GLU A CA 1
ATOM 4752 C C . GLU A 1 590 ? -4.907 -25.165 9.665 1.00 58.91 590 GLU A C 1
ATOM 4754 O O . GLU A 1 590 ? -4.912 -25.768 8.593 1.00 58.91 590 GLU A O 1
ATOM 4759 N N . TRP A 1 591 ? -3.852 -24.450 10.071 1.00 58.56 591 TRP A N 1
ATOM 4760 C CA . TRP A 1 591 ? -2.628 -24.261 9.278 1.00 58.56 591 TRP A CA 1
ATOM 4761 C C . TRP A 1 591 ? -1.715 -25.498 9.238 1.00 58.56 591 TRP A C 1
ATOM 4763 O O . TRP A 1 591 ? -0.887 -25.612 8.340 1.00 58.56 591 TRP A O 1
ATOM 4773 N N . ILE A 1 592 ? -1.896 -26.442 10.166 1.00 66.38 592 ILE A N 1
ATOM 4774 C CA . ILE A 1 592 ? -1.171 -27.718 10.183 1.00 66.38 592 ILE A CA 1
ATOM 4775 C C . ILE A 1 592 ? -1.877 -28.739 9.288 1.00 66.38 592 ILE A C 1
ATOM 4777 O O . ILE A 1 592 ? -1.237 -29.415 8.480 1.00 66.38 592 ILE A O 1
ATOM 4781 N N . GLY A 1 593 ? -3.209 -28.804 9.374 1.00 65.75 593 GLY A N 1
ATOM 4782 C CA . GLY A 1 593 ? -3.995 -29.840 8.708 1.00 65.75 593 GLY A CA 1
ATOM 4783 C C . GLY A 1 593 ? -3.846 -31.196 9.396 1.00 65.75 593 GLY A C 1
ATOM 4784 O O . GLY A 1 593 ? -3.861 -31.273 10.622 1.00 65.75 593 GLY A O 1
ATOM 4785 N N . ASP A 1 594 ? -3.715 -32.269 8.613 1.00 68.38 594 ASP A N 1
ATOM 4786 C CA . ASP A 1 594 ? -3.441 -33.598 9.160 1.00 68.38 594 ASP A CA 1
ATOM 4787 C C . ASP A 1 594 ? -1.974 -33.682 9.597 1.00 68.38 594 ASP A C 1
ATOM 4789 O O . ASP A 1 594 ? -1.059 -33.517 8.799 1.00 68.38 594 ASP A O 1
ATOM 4793 N N . VAL A 1 595 ? -1.735 -33.983 10.868 1.00 66.69 595 VAL A N 1
ATOM 4794 C CA . VAL A 1 595 ? -0.391 -34.170 11.429 1.00 66.69 595 VAL A CA 1
ATOM 4795 C C . VAL A 1 595 ? 0.401 -35.261 10.690 1.00 66.69 595 VAL A C 1
ATOM 4797 O O . VAL A 1 595 ? 1.619 -35.156 10.562 1.00 66.69 595 VAL A O 1
ATOM 4800 N N . ARG A 1 596 ? -0.272 -36.305 10.184 1.00 65.44 596 ARG A N 1
ATOM 4801 C CA . ARG A 1 596 ? 0.354 -37.391 9.409 1.00 65.44 596 ARG A CA 1
ATOM 4802 C C . ARG A 1 596 ? 0.661 -36.976 7.971 1.00 65.44 596 ARG A C 1
ATOM 4804 O O . ARG A 1 596 ? 1.483 -37.611 7.313 1.00 65.44 596 ARG A O 1
ATOM 4811 N N . LYS A 1 597 ? 0.000 -35.928 7.477 1.00 65.00 597 LYS A N 1
ATOM 4812 C CA . LYS A 1 597 ? 0.177 -35.378 6.133 1.00 65.00 597 LYS A CA 1
ATOM 4813 C C . LYS A 1 597 ? -0.062 -33.861 6.160 1.00 65.00 597 LYS A C 1
ATOM 4815 O O . LYS A 1 597 ? -1.154 -33.419 5.784 1.00 65.00 597 LYS A O 1
ATOM 4820 N N . PRO A 1 598 ? 0.934 -33.075 6.618 1.00 65.75 598 PRO A N 1
ATOM 4821 C CA . PRO A 1 598 ? 0.780 -31.637 6.783 1.00 65.75 598 PRO A CA 1
ATOM 4822 C C . PRO A 1 598 ? 0.302 -30.965 5.496 1.00 65.75 598 PRO A C 1
ATOM 4824 O O . PRO A 1 598 ? 0.641 -31.396 4.390 1.00 65.75 598 PRO A O 1
ATOM 4827 N N . LYS A 1 599 ? -0.488 -29.896 5.637 1.00 56.38 599 LYS A N 1
ATOM 4828 C CA . LYS A 1 599 ? -1.087 -29.172 4.500 1.00 56.38 599 LYS A CA 1
ATOM 4829 C C . LYS A 1 599 ? -0.059 -28.677 3.480 1.00 56.38 599 LYS A C 1
ATOM 4831 O O . LYS A 1 599 ? -0.383 -28.585 2.297 1.00 56.38 599 LYS A O 1
ATOM 4836 N N . THR A 1 600 ? 1.157 -28.358 3.920 1.00 58.62 600 THR A N 1
ATOM 4837 C CA . THR A 1 600 ? 2.240 -27.862 3.065 1.00 58.62 600 THR A CA 1
ATOM 4838 C C . THR A 1 600 ? 3.479 -28.739 3.195 1.00 58.62 600 THR A C 1
ATOM 4840 O O . THR A 1 600 ? 3.743 -29.335 4.237 1.00 58.62 600 THR A O 1
ATOM 4843 N N . LYS A 1 601 ? 4.283 -28.802 2.128 1.00 61.50 601 LYS A N 1
ATOM 4844 C CA . LYS A 1 601 ? 5.547 -29.564 2.120 1.00 61.50 601 LYS A CA 1
ATOM 4845 C C . LYS A 1 601 ? 6.655 -28.903 2.951 1.00 61.50 601 LYS A C 1
ATOM 4847 O O . LYS A 1 601 ? 7.661 -29.546 3.238 1.00 61.50 601 LYS A O 1
ATOM 4852 N N . ASN A 1 602 ? 6.467 -27.635 3.315 1.00 67.44 602 ASN A N 1
ATOM 4853 C CA . ASN A 1 602 ? 7.421 -26.833 4.076 1.00 67.44 602 ASN A CA 1
ATOM 4854 C C . ASN A 1 602 ? 7.205 -26.930 5.596 1.00 67.44 602 ASN A C 1
ATOM 4856 O O . ASN A 1 602 ? 8.054 -26.478 6.365 1.00 67.44 602 ASN A O 1
ATOM 4860 N N . LEU A 1 603 ? 6.104 -27.560 6.019 1.00 72.62 603 LEU A N 1
ATOM 4861 C CA . LEU A 1 603 ? 5.834 -27.938 7.399 1.00 72.62 603 LEU A CA 1
ATOM 4862 C C . LEU A 1 603 ? 6.181 -29.416 7.598 1.00 72.62 603 LEU A C 1
ATOM 4864 O O . LEU A 1 603 ? 5.538 -30.304 7.040 1.00 72.62 603 LEU A O 1
ATOM 4868 N N . ILE A 1 604 ? 7.202 -29.679 8.405 1.00 79.38 604 ILE A N 1
ATOM 4869 C CA . ILE A 1 604 ? 7.665 -31.024 8.730 1.00 79.38 604 ILE A CA 1
ATOM 4870 C C . ILE A 1 604 ? 7.320 -31.298 10.186 1.00 79.38 604 ILE A C 1
ATOM 4872 O O . ILE A 1 604 ? 7.750 -30.564 11.066 1.00 79.38 604 ILE A O 1
ATOM 4876 N N . ILE A 1 605 ? 6.558 -32.356 10.447 1.00 80.06 605 ILE A N 1
ATOM 4877 C CA . ILE A 1 605 ? 6.201 -32.766 11.805 1.00 80.06 605 ILE A CA 1
ATOM 4878 C C . ILE A 1 605 ? 6.709 -34.184 12.017 1.00 80.06 605 ILE A C 1
ATOM 4880 O O . ILE A 1 605 ? 6.388 -35.077 11.234 1.00 80.06 605 ILE A O 1
ATOM 4884 N N . VAL A 1 606 ? 7.526 -34.383 13.049 1.00 81.31 606 VAL A N 1
ATOM 4885 C CA . VAL A 1 606 ? 8.180 -35.667 13.318 1.00 81.31 606 VAL A CA 1
ATOM 4886 C C . VAL A 1 606 ? 8.037 -36.023 14.790 1.00 81.31 606 VAL A C 1
ATOM 4888 O O . VAL A 1 606 ? 8.241 -35.182 15.667 1.00 81.31 606 VAL A O 1
ATOM 4891 N N . ASN A 1 607 ? 7.706 -37.289 15.046 1.00 83.19 607 ASN A N 1
ATOM 4892 C CA . ASN A 1 607 ? 7.847 -37.882 16.367 1.00 83.19 607 ASN A CA 1
ATOM 4893 C C . ASN A 1 607 ? 9.325 -38.277 16.561 1.00 83.19 607 ASN A C 1
ATOM 4895 O O . ASN A 1 607 ? 9.805 -39.130 15.812 1.00 83.19 607 ASN A O 1
ATOM 4899 N N . PRO A 1 608 ? 10.062 -37.662 17.505 1.00 79.06 608 PRO A N 1
ATOM 4900 C CA . PRO A 1 608 ? 11.448 -38.022 17.775 1.00 79.06 608 PRO A CA 1
ATOM 4901 C C . PRO A 1 608 ? 11.612 -39.379 18.474 1.00 79.06 608 PRO A C 1
ATOM 4903 O O . PRO A 1 608 ? 12.740 -39.844 18.578 1.00 79.06 608 PRO A O 1
ATOM 4906 N N . ILE A 1 609 ? 10.533 -40.013 18.938 1.00 79.75 609 ILE A N 1
ATOM 4907 C CA . ILE A 1 609 ? 10.543 -41.359 19.518 1.00 79.75 609 ILE A CA 1
ATOM 4908 C C . ILE A 1 609 ? 10.132 -42.359 18.436 1.00 79.75 609 ILE A C 1
ATOM 4910 O O . ILE A 1 609 ? 9.062 -42.235 17.833 1.00 79.75 609 ILE A O 1
ATOM 4914 N N . VAL A 1 610 ? 10.997 -43.338 18.178 1.00 77.00 610 VAL A N 1
ATOM 4915 C CA . VAL A 1 610 ? 10.823 -44.349 17.132 1.00 77.00 610 VAL A CA 1
ATOM 4916 C C . VAL A 1 610 ? 10.771 -45.732 17.771 1.00 77.00 610 VAL A C 1
ATOM 4918 O O . VAL A 1 610 ? 11.631 -46.073 18.575 1.00 77.00 610 VAL A O 1
ATOM 4921 N N . GLU A 1 611 ? 9.790 -46.550 17.396 1.00 76.81 611 GLU A N 1
ATOM 4922 C CA . GLU A 1 611 ? 9.754 -47.960 17.794 1.00 76.81 611 GLU A CA 1
ATOM 4923 C C . GLU A 1 611 ? 10.793 -48.756 16.997 1.00 76.81 611 GLU A C 1
ATOM 4925 O O . GLU A 1 611 ? 10.771 -48.782 15.762 1.00 76.81 611 GLU A O 1
ATOM 4930 N N . VAL A 1 612 ? 11.703 -49.419 17.705 1.00 77.69 612 VAL A N 1
ATOM 4931 C CA . VAL A 1 612 ? 12.731 -50.284 17.131 1.00 77.69 612 VAL A CA 1
ATOM 4932 C C . VAL A 1 612 ? 12.426 -51.723 17.503 1.00 77.69 612 VAL A C 1
ATOM 4934 O O . VAL A 1 612 ? 12.140 -52.044 18.657 1.00 77.69 612 VAL A O 1
ATOM 4937 N N . ARG A 1 613 ? 12.489 -52.600 16.500 1.00 80.06 613 ARG A N 1
ATOM 4938 C CA . ARG A 1 613 ? 12.290 -54.034 16.679 1.00 80.06 613 ARG A CA 1
ATOM 4939 C C . ARG A 1 613 ? 13.636 -54.726 16.805 1.00 80.06 613 ARG A C 1
ATOM 4941 O O . ARG A 1 613 ? 14.444 -54.687 15.878 1.00 80.06 613 ARG A O 1
ATOM 4948 N N . GLU A 1 614 ? 13.867 -55.365 17.940 1.00 79.19 614 GLU A N 1
ATOM 4949 C CA . GLU A 1 614 ? 15.056 -56.177 18.161 1.00 79.19 614 GLU A CA 1
ATOM 4950 C C . GLU A 1 614 ? 15.011 -57.468 17.332 1.00 79.19 614 GLU A C 1
ATOM 4952 O O . GLU A 1 614 ? 13.950 -57.955 16.930 1.00 79.19 614 GLU A O 1
ATOM 4957 N N . ALA A 1 615 ? 16.181 -58.079 17.124 1.00 78.00 615 ALA A N 1
ATOM 4958 C CA . ALA A 1 615 ? 16.307 -59.362 16.429 1.00 78.00 615 ALA A CA 1
ATOM 4959 C C . ALA A 1 615 ? 15.545 -60.511 17.126 1.00 78.00 615 ALA A C 1
ATOM 4961 O O . ALA A 1 615 ? 15.182 -61.489 16.478 1.00 78.00 615 ALA A O 1
ATOM 4962 N N . ASN A 1 616 ? 15.271 -60.383 18.430 1.00 76.25 616 ASN A N 1
ATOM 4963 C CA . ASN A 1 616 ? 14.464 -61.320 19.222 1.00 76.25 616 ASN A CA 1
ATOM 4964 C C . ASN A 1 616 ? 12.940 -61.072 19.097 1.00 76.25 616 ASN A C 1
ATOM 4966 O O . ASN A 1 616 ? 12.151 -61.772 19.727 1.00 76.25 616 ASN A O 1
ATOM 4970 N N . GLY A 1 617 ? 12.517 -60.081 18.302 1.00 75.12 617 GLY A N 1
ATOM 4971 C CA . GLY A 1 617 ? 11.118 -59.714 18.097 1.00 75.12 617 GLY A CA 1
ATOM 4972 C C . GLY A 1 617 ? 10.531 -58.750 19.134 1.00 75.12 617 GLY A C 1
ATOM 4973 O O . GLY A 1 617 ? 9.379 -58.352 18.949 1.00 75.12 617 GLY A O 1
ATOM 4974 N N . SER A 1 618 ? 11.287 -58.358 20.166 1.00 74.12 618 SER A N 1
ATOM 4975 C CA . SER A 1 618 ? 10.881 -57.356 21.158 1.00 74.12 618 SER A CA 1
ATOM 4976 C C . SER A 1 618 ? 10.837 -55.949 20.539 1.00 74.12 618 SER A C 1
ATOM 4978 O O . SER A 1 618 ? 11.526 -55.668 19.554 1.00 74.12 618 SER A O 1
ATOM 4980 N N . LEU A 1 619 ? 9.988 -55.075 21.084 1.00 73.50 619 LEU A N 1
ATOM 4981 C CA . LEU A 1 619 ? 9.891 -53.669 20.691 1.00 73.50 619 LEU A CA 1
ATOM 4982 C C . LEU A 1 619 ? 10.399 -52.800 21.842 1.00 73.50 619 LEU A C 1
ATOM 4984 O O . LEU A 1 619 ? 9.960 -52.975 22.979 1.00 73.50 619 LEU A O 1
ATOM 4988 N N . TYR A 1 620 ? 11.280 -51.851 21.539 1.00 79.69 620 TYR A N 1
ATOM 4989 C CA . TYR A 1 620 ? 11.651 -50.776 22.455 1.00 79.69 620 TYR A CA 1
ATOM 4990 C C . TYR A 1 620 ? 11.551 -49.420 21.753 1.00 79.69 620 TYR A C 1
ATOM 4992 O O . TYR A 1 620 ? 11.626 -49.326 20.529 1.00 79.69 620 TYR A O 1
ATOM 5000 N N . GLU A 1 621 ? 11.368 -48.361 22.532 1.00 76.25 621 GLU A N 1
ATOM 5001 C CA . GLU A 1 621 ? 11.339 -46.990 22.028 1.00 76.25 621 GLU A CA 1
ATOM 5002 C C . GLU A 1 621 ? 12.756 -46.400 22.043 1.00 76.25 621 GLU A C 1
ATOM 5004 O O . GLU A 1 621 ? 13.400 -46.316 23.091 1.00 76.25 621 GLU A O 1
ATOM 5009 N N . GLU A 1 622 ? 13.252 -45.995 20.875 1.00 78.38 622 GLU A N 1
ATOM 5010 C CA . GLU A 1 622 ? 14.515 -45.280 20.711 1.00 78.38 622 GLU A CA 1
ATOM 5011 C C . GLU A 1 622 ? 14.244 -43.788 20.486 1.00 78.38 622 GLU A C 1
ATOM 5013 O O . GLU A 1 622 ? 13.465 -43.398 19.614 1.00 78.38 622 GLU A O 1
ATOM 5018 N N . GLU A 1 623 ? 14.907 -42.937 21.264 1.00 77.12 623 GLU A N 1
ATOM 5019 C CA . GLU A 1 623 ? 14.810 -41.487 21.129 1.00 77.12 623 GLU A CA 1
ATOM 5020 C C . GLU A 1 623 ? 15.871 -40.965 20.147 1.00 77.12 623 GLU A C 1
ATOM 5022 O O . GLU A 1 623 ? 17.056 -41.237 20.317 1.00 77.12 623 GLU A O 1
ATOM 5027 N N . LYS A 1 624 ? 15.454 -40.223 19.113 1.00 81.00 624 LYS A N 1
ATOM 5028 C CA . LYS A 1 624 ? 16.312 -39.735 18.012 1.00 81.00 624 LYS A CA 1
ATOM 5029 C C . LYS A 1 624 ? 16.275 -38.221 17.837 1.00 81.00 624 LYS A C 1
ATOM 5031 O O . LYS A 1 624 ? 16.506 -37.715 16.734 1.00 81.00 624 LYS A O 1
ATOM 5036 N N . LEU A 1 625 ? 15.962 -37.471 18.893 1.00 81.19 625 LEU A N 1
ATOM 5037 C CA . LEU A 1 625 ? 15.800 -36.020 18.813 1.00 81.19 625 LEU A CA 1
ATOM 5038 C C . LEU A 1 625 ? 17.072 -35.350 18.275 1.00 81.19 625 LEU A C 1
ATOM 5040 O O . LEU A 1 625 ? 17.001 -34.556 17.332 1.00 81.19 625 LEU A O 1
ATOM 5044 N N . GLN A 1 626 ? 18.238 -35.703 18.819 1.00 79.94 626 GLN A N 1
ATOM 5045 C CA . GLN A 1 626 ? 19.512 -35.114 18.399 1.00 79.94 626 GLN A CA 1
ATOM 5046 C C . GLN A 1 626 ? 19.891 -35.488 16.959 1.00 79.94 626 GLN A C 1
ATOM 5048 O O . GLN A 1 626 ? 20.372 -34.637 16.207 1.00 79.94 626 GLN A O 1
ATOM 5053 N N . GLU A 1 627 ? 19.655 -36.731 16.537 1.00 82.81 627 GLU A N 1
ATOM 5054 C CA . GLU A 1 627 ? 19.933 -37.180 15.165 1.00 82.81 627 GLU A CA 1
ATOM 5055 C C . GLU A 1 627 ? 19.056 -36.456 14.141 1.00 82.81 627 GLU A C 1
ATOM 5057 O O . GLU A 1 627 ? 19.549 -35.989 13.109 1.00 82.81 627 GLU A O 1
ATOM 5062 N N . LEU A 1 628 ? 17.766 -36.296 14.450 1.00 82.50 628 LEU A N 1
ATOM 5063 C CA . LEU A 1 628 ? 16.826 -35.556 13.613 1.00 82.50 628 LEU A CA 1
ATOM 5064 C C . LEU A 1 628 ? 17.212 -34.081 13.517 1.00 82.50 628 LEU A C 1
ATOM 5066 O O . LEU A 1 628 ? 17.229 -33.527 12.416 1.00 82.50 628 LEU A O 1
ATOM 5070 N N . LEU A 1 629 ? 17.583 -33.455 14.636 1.00 83.75 629 LEU A N 1
ATOM 5071 C CA . LEU A 1 629 ? 18.078 -32.080 14.640 1.00 83.75 629 LEU A CA 1
ATOM 5072 C C . LEU A 1 629 ? 19.350 -31.939 13.796 1.00 83.75 629 LEU A C 1
ATOM 5074 O O . LEU A 1 629 ? 19.405 -31.030 12.973 1.00 83.75 629 LEU A O 1
ATOM 5078 N N . ARG A 1 630 ? 20.326 -32.856 13.900 1.00 85.38 630 ARG A N 1
ATOM 5079 C CA . ARG A 1 630 ? 21.527 -32.874 13.031 1.00 85.38 630 ARG A CA 1
ATOM 5080 C C . ARG A 1 630 ? 21.161 -32.951 11.560 1.00 85.38 630 ARG A C 1
ATOM 5082 O O . ARG A 1 630 ? 21.669 -32.183 10.739 1.00 85.38 630 ARG A O 1
ATOM 5089 N N . MET A 1 631 ? 20.287 -33.894 11.231 1.00 83.88 631 MET A N 1
ATOM 5090 C CA . MET A 1 631 ? 19.852 -34.139 9.866 1.00 83.88 631 MET A CA 1
ATOM 5091 C C . MET A 1 631 ? 19.167 -32.900 9.285 1.00 83.88 631 MET A C 1
ATOM 5093 O O . MET A 1 631 ? 19.536 -32.460 8.196 1.00 83.88 631 MET A O 1
ATOM 5097 N N . PHE A 1 632 ? 18.198 -32.318 9.997 1.00 82.44 632 PHE A N 1
ATOM 5098 C CA . PHE A 1 632 ? 17.465 -31.148 9.520 1.00 82.44 632 PHE A CA 1
ATOM 5099 C C . PHE A 1 632 ? 18.322 -29.884 9.496 1.00 82.44 632 PHE A C 1
ATOM 5101 O O . PHE A 1 632 ? 18.283 -29.167 8.497 1.00 82.44 632 PHE A O 1
ATOM 5108 N N . PHE A 1 633 ? 19.160 -29.664 10.514 1.00 81.38 633 PHE A N 1
ATOM 5109 C CA . PHE A 1 633 ? 20.097 -28.541 10.567 1.00 81.38 633 PHE A CA 1
ATOM 5110 C C . PHE A 1 633 ? 20.980 -28.503 9.322 1.00 81.38 633 PHE A C 1
ATOM 5112 O O . PHE A 1 633 ? 21.056 -27.480 8.641 1.00 81.38 633 PHE A O 1
ATOM 5119 N N . LYS A 1 634 ? 21.562 -29.654 8.959 1.00 81.56 634 LYS A N 1
ATOM 5120 C CA . LYS A 1 634 ? 22.372 -29.803 7.747 1.00 81.56 634 LYS A CA 1
ATOM 5121 C C . LYS A 1 634 ? 21.537 -29.690 6.469 1.00 81.56 634 LYS A C 1
ATOM 5123 O O . LYS A 1 634 ? 21.960 -29.033 5.523 1.00 81.56 634 LYS A O 1
ATOM 5128 N N . LYS A 1 635 ? 20.359 -30.320 6.427 1.00 79.00 635 LYS A N 1
ATOM 5129 C CA . LYS A 1 635 ? 19.473 -30.326 5.250 1.00 79.00 635 LYS A CA 1
ATOM 5130 C C . LYS A 1 635 ? 18.963 -28.928 4.891 1.00 79.00 635 LYS A C 1
ATOM 5132 O O . LYS A 1 635 ? 18.793 -28.635 3.711 1.00 79.00 635 LYS A O 1
ATOM 5137 N N . TYR A 1 636 ? 18.711 -28.088 5.891 1.00 78.06 636 TYR A N 1
ATOM 5138 C CA . TYR A 1 636 ? 18.126 -26.756 5.727 1.00 78.06 636 TYR A CA 1
ATOM 5139 C C . TYR A 1 636 ? 19.116 -25.614 5.998 1.00 78.06 636 TYR A C 1
ATOM 5141 O O . TYR A 1 636 ? 18.710 -24.468 6.193 1.00 78.06 636 TYR A O 1
ATOM 5149 N N . ALA A 1 637 ? 20.421 -25.893 6.001 1.00 75.75 637 ALA A N 1
ATOM 5150 C CA . ALA A 1 637 ? 21.449 -24.864 6.122 1.00 75.75 637 ALA A CA 1
ATOM 5151 C C . ALA A 1 637 ? 21.313 -23.813 4.999 1.00 75.75 637 ALA A C 1
ATOM 5153 O O . ALA A 1 637 ? 21.201 -24.165 3.824 1.00 75.75 637 ALA A O 1
ATOM 5154 N N . GLY A 1 638 ? 21.307 -22.520 5.353 1.00 64.38 638 GLY A N 1
ATOM 5155 C CA . GLY A 1 638 ? 21.152 -21.415 4.392 1.00 64.38 638 GLY A CA 1
ATOM 5156 C C . GLY A 1 638 ? 19.704 -21.135 3.964 1.00 64.38 638 GLY A C 1
ATOM 5157 O O . GLY A 1 638 ? 19.460 -20.496 2.934 1.00 64.38 638 GLY A O 1
ATOM 5158 N N . HIS A 1 639 ? 18.731 -21.641 4.719 1.00 66.31 639 HIS A N 1
ATOM 5159 C CA . HIS A 1 639 ? 17.315 -21.352 4.538 1.00 66.31 639 HIS A CA 1
ATOM 5160 C C . HIS A 1 639 ? 16.685 -20.923 5.869 1.00 66.31 639 HIS A C 1
ATOM 5162 O O . HIS A 1 639 ? 16.863 -21.652 6.847 1.00 66.31 639 HIS A O 1
ATOM 5168 N N . PRO A 1 640 ? 15.880 -19.835 5.900 1.00 71.75 640 PRO A N 1
ATOM 5169 C CA . PRO A 1 640 ? 15.152 -19.420 7.096 1.00 71.75 640 PRO A CA 1
ATOM 5170 C C . PRO A 1 640 ? 14.307 -20.572 7.640 1.00 71.75 640 PRO A C 1
ATOM 5172 O O . PRO A 1 640 ? 13.318 -20.947 7.016 1.00 71.75 640 PRO A O 1
ATOM 5175 N N . THR A 1 641 ? 14.702 -21.170 8.761 1.00 75.19 641 THR A N 1
ATOM 5176 C CA . THR A 1 641 ? 14.053 -22.381 9.293 1.00 75.19 641 THR A CA 1
ATOM 5177 C C . THR A 1 641 ? 13.735 -22.211 10.768 1.00 75.19 641 THR A C 1
ATOM 5179 O O . THR A 1 641 ? 14.604 -21.802 11.534 1.00 75.19 641 THR A O 1
ATOM 5182 N N . LEU A 1 642 ? 12.507 -22.538 11.169 1.00 82.81 642 LEU A N 1
ATOM 5183 C CA . LEU A 1 642 ? 12.087 -22.568 12.567 1.00 82.81 642 LEU A CA 1
ATOM 5184 C C . LEU A 1 642 ? 11.963 -24.014 13.052 1.00 82.81 642 LEU A C 1
ATOM 5186 O O . LEU A 1 642 ? 11.173 -24.783 12.511 1.00 82.81 642 LEU A O 1
ATOM 5190 N N . TYR A 1 643 ? 12.693 -24.360 14.104 1.00 84.00 643 TYR A N 1
ATOM 5191 C CA . TYR A 1 643 ? 12.525 -25.601 14.853 1.00 84.00 643 TYR A CA 1
ATOM 5192 C C . TYR A 1 643 ? 11.612 -25.347 16.046 1.00 84.00 643 TYR A C 1
ATOM 5194 O O . TYR A 1 643 ? 11.902 -24.473 16.854 1.00 84.00 643 TYR A O 1
ATOM 5202 N N . ILE A 1 644 ? 10.532 -26.107 16.180 1.00 85.56 644 ILE A N 1
ATOM 5203 C CA . ILE A 1 644 ? 9.660 -26.104 17.355 1.00 85.56 644 ILE A CA 1
ATOM 5204 C C . ILE A 1 644 ? 9.842 -27.444 18.053 1.00 85.56 644 ILE A C 1
ATOM 5206 O O . ILE A 1 644 ? 9.546 -28.488 17.479 1.00 85.56 644 ILE A O 1
ATOM 5210 N N . ILE A 1 645 ? 10.332 -27.411 19.283 1.00 84.75 645 ILE A N 1
ATOM 5211 C CA . ILE A 1 645 ? 10.541 -28.591 20.118 1.00 84.75 645 ILE A CA 1
ATOM 5212 C C . ILE A 1 645 ? 9.494 -28.530 21.216 1.00 84.75 645 ILE A C 1
ATOM 5214 O O . ILE A 1 645 ? 9.595 -27.691 22.110 1.00 84.75 645 ILE A O 1
ATOM 5218 N N . ASP A 1 646 ? 8.475 -29.375 21.112 1.00 83.25 646 ASP A N 1
ATOM 5219 C CA . ASP A 1 646 ? 7.335 -29.388 22.028 1.00 83.25 646 ASP A CA 1
ATOM 5220 C C . ASP A 1 646 ? 7.260 -30.712 22.775 1.00 83.25 646 ASP A C 1
ATOM 5222 O O . ASP A 1 646 ? 7.456 -31.774 22.195 1.00 83.25 646 ASP A O 1
ATOM 5226 N N . ASP A 1 647 ? 6.968 -30.638 24.068 1.00 69.56 647 ASP A N 1
ATOM 5227 C CA . ASP A 1 647 ? 6.782 -31.783 24.966 1.00 69.56 647 ASP A CA 1
ATOM 5228 C C . ASP A 1 647 ? 7.969 -32.767 25.051 1.00 69.56 647 ASP A C 1
ATOM 5230 O O . ASP A 1 647 ? 7.849 -33.876 25.565 1.00 69.56 647 ASP A O 1
ATOM 5234 N N . CYS A 1 648 ? 9.164 -32.353 24.621 1.00 67.56 648 CYS A N 1
ATOM 5235 C CA . CYS A 1 648 ? 10.382 -33.151 24.778 1.00 67.56 648 CYS A CA 1
ATOM 5236 C C . CYS A 1 648 ? 10.941 -33.098 26.211 1.00 67.56 648 CYS A C 1
ATOM 5238 O O . CYS A 1 648 ? 11.948 -33.728 26.485 1.00 67.56 648 CYS A O 1
ATOM 5240 N N . SER A 1 649 ? 10.329 -32.371 27.152 1.00 58.38 649 SER A N 1
ATOM 5241 C CA . SER A 1 649 ? 10.882 -32.115 28.501 1.00 58.38 649 SER A CA 1
ATOM 5242 C C . SER A 1 649 ? 11.242 -33.366 29.334 1.00 58.38 649 SER A C 1
ATOM 5244 O O . SER A 1 649 ? 12.088 -33.274 30.221 1.00 58.38 649 SER A O 1
ATOM 5246 N N . ALA A 1 650 ? 10.636 -34.524 29.043 1.00 52.28 650 ALA A N 1
ATOM 5247 C CA . ALA A 1 650 ? 10.912 -35.813 29.690 1.00 52.28 650 ALA A CA 1
ATOM 5248 C C . ALA A 1 650 ? 12.100 -36.586 29.083 1.00 52.28 650 ALA A C 1
ATOM 5250 O O . ALA A 1 650 ? 12.495 -37.633 29.598 1.00 52.28 650 ALA A O 1
ATOM 5251 N N . THR A 1 651 ? 12.659 -36.089 27.983 1.00 59.31 651 THR A N 1
ATOM 5252 C CA . THR A 1 651 ? 13.728 -36.757 27.248 1.00 59.31 651 THR A CA 1
ATOM 5253 C C . THR A 1 651 ? 15.076 -36.606 27.938 1.00 59.31 651 THR A C 1
ATOM 5255 O O . THR A 1 651 ? 15.457 -35.521 28.388 1.00 59.31 651 THR A O 1
ATOM 5258 N N . LYS A 1 652 ? 15.852 -37.694 27.995 1.00 58.12 652 LYS A N 1
ATOM 5259 C CA . LYS A 1 652 ? 17.222 -37.645 28.538 1.00 58.12 652 LYS A CA 1
ATOM 5260 C C . LYS A 1 652 ? 18.155 -36.837 27.623 1.00 58.12 652 LYS A C 1
ATOM 5262 O O . LYS A 1 652 ? 19.200 -36.372 28.078 1.00 58.12 652 LYS A O 1
ATOM 5267 N N . GLU A 1 653 ? 17.780 -36.635 26.358 1.00 57.47 653 GLU A N 1
ATOM 5268 C CA . GLU A 1 653 ? 18.559 -35.897 25.356 1.00 57.47 653 GLU A CA 1
ATOM 5269 C C . GLU A 1 653 ? 18.512 -34.370 25.495 1.00 57.47 653 GLU A C 1
ATOM 5271 O O . GLU A 1 653 ? 19.392 -33.693 24.975 1.00 57.47 653 GLU A O 1
ATOM 5276 N N . LEU A 1 654 ? 17.560 -33.803 26.245 1.00 55.69 654 LEU A N 1
ATOM 5277 C CA . LEU A 1 654 ? 17.546 -32.370 26.575 1.00 55.69 654 LEU A CA 1
ATOM 5278 C C . LEU A 1 654 ? 18.505 -31.991 27.714 1.00 55.69 654 LEU A C 1
ATOM 5280 O O . LEU A 1 654 ? 18.466 -30.864 28.186 1.00 55.69 654 LEU A O 1
ATOM 5284 N N . THR A 1 655 ? 19.341 -32.903 28.216 1.00 52.38 655 THR A N 1
ATOM 5285 C CA . THR A 1 655 ? 20.199 -32.636 29.391 1.00 52.38 655 THR A CA 1
ATOM 5286 C C . THR A 1 655 ? 21.677 -32.958 29.178 1.00 52.38 655 THR A C 1
ATOM 5288 O O . THR A 1 655 ? 22.500 -32.668 30.050 1.00 52.38 655 THR A O 1
ATOM 5291 N N . LYS A 1 656 ? 22.053 -33.522 28.022 1.00 57.34 656 LYS A N 1
ATOM 5292 C CA . LYS A 1 656 ? 23.445 -33.874 27.721 1.00 57.34 656 LYS A CA 1
ATOM 5293 C C . LYS A 1 656 ? 24.231 -32.625 27.285 1.00 57.34 656 LYS A C 1
ATOM 5295 O O . LYS A 1 656 ? 23.783 -31.817 26.477 1.00 57.34 656 LYS A O 1
ATOM 5300 N N . LYS A 1 657 ? 25.426 -32.439 27.861 1.00 47.66 657 LYS A N 1
ATOM 5301 C CA . LYS A 1 657 ? 26.364 -31.363 27.484 1.00 47.66 657 LYS A CA 1
ATOM 5302 C C . LYS A 1 657 ? 27.023 -31.696 26.135 1.00 47.66 657 LYS A C 1
ATOM 5304 O O . LYS A 1 657 ? 27.558 -32.792 26.004 1.00 47.66 657 LYS A O 1
ATOM 5309 N N . LYS A 1 658 ? 27.106 -30.704 25.230 1.00 54.97 658 LYS A N 1
ATOM 5310 C CA . LYS A 1 658 ? 27.648 -30.761 23.842 1.00 54.97 658 LYS A CA 1
ATOM 5311 C C . LYS A 1 658 ? 26.714 -31.365 22.779 1.00 54.97 658 LYS A C 1
ATOM 5313 O O . LYS A 1 658 ? 27.138 -32.176 21.956 1.00 54.97 658 LYS A O 1
ATOM 5318 N N . ASP A 1 659 ? 25.477 -30.889 22.750 1.00 70.00 659 ASP A N 1
ATOM 5319 C CA . ASP A 1 659 ? 24.444 -31.362 21.827 1.00 70.00 659 ASP A CA 1
ATOM 5320 C C . ASP A 1 659 ? 24.087 -30.334 20.739 1.00 70.00 659 ASP A C 1
ATOM 5322 O O . ASP A 1 659 ? 24.407 -29.148 20.853 1.00 70.00 659 ASP A O 1
ATOM 5326 N N . MET A 1 660 ? 23.387 -30.775 19.681 1.00 78.31 660 MET A N 1
ATOM 5327 C CA . MET A 1 660 ? 22.977 -29.893 18.572 1.00 78.31 660 MET A CA 1
ATOM 5328 C C . MET A 1 660 ? 22.094 -28.744 19.012 1.00 78.31 660 MET A C 1
ATOM 5330 O O . MET A 1 660 ? 22.039 -27.720 18.342 1.00 78.31 660 MET A O 1
ATOM 5334 N N . LEU A 1 661 ? 21.369 -28.918 20.111 1.00 74.94 661 LEU A N 1
ATOM 5335 C CA . LEU A 1 661 ? 20.544 -27.860 20.665 1.00 74.94 661 LEU A CA 1
ATOM 5336 C C . LEU A 1 661 ? 21.384 -26.674 21.121 1.00 74.94 661 LEU A C 1
ATOM 5338 O O . LEU A 1 661 ? 21.058 -25.541 20.770 1.00 74.94 661 LEU A O 1
ATOM 5342 N N . SER A 1 662 ? 22.490 -26.928 21.824 1.00 75.06 662 SER A N 1
ATOM 5343 C CA . SER A 1 662 ? 23.446 -25.878 22.174 1.00 75.06 662 SER A CA 1
ATOM 5344 C C . SER A 1 662 ? 24.028 -25.243 20.905 1.00 75.06 662 SER A C 1
ATOM 5346 O O . SER A 1 662 ? 24.097 -24.022 20.812 1.00 75.06 662 SER A O 1
ATOM 5348 N N . GLU A 1 663 ? 24.366 -26.033 19.879 1.00 77.31 663 GLU A N 1
ATOM 5349 C CA . GLU A 1 663 ? 24.854 -25.498 18.595 1.00 77.31 663 GLU A CA 1
ATOM 5350 C C . GLU A 1 663 ? 23.807 -24.628 17.874 1.00 77.31 663 GLU A C 1
ATOM 5352 O O . GLU A 1 663 ? 24.130 -23.553 17.374 1.00 77.31 663 GLU A O 1
ATOM 5357 N N . LEU A 1 664 ? 22.532 -25.019 17.882 1.00 76.56 664 LEU A N 1
ATOM 5358 C CA . LEU A 1 664 ? 21.420 -24.211 17.375 1.00 76.56 664 LEU A CA 1
ATOM 5359 C C . LEU A 1 664 ? 21.269 -22.898 18.153 1.00 76.56 664 LEU A C 1
ATOM 5361 O O . LEU A 1 664 ? 21.034 -21.855 17.542 1.00 76.56 664 LEU A O 1
ATOM 5365 N N . ALA A 1 665 ? 21.444 -22.928 19.475 1.00 75.00 665 ALA A N 1
ATOM 5366 C CA . ALA A 1 665 ? 21.369 -21.742 20.325 1.00 75.00 665 ALA A CA 1
ATOM 5367 C C . ALA A 1 665 ? 22.512 -20.749 20.046 1.00 75.00 665 ALA A C 1
ATOM 5369 O O . ALA A 1 665 ? 22.272 -19.551 19.891 1.00 75.00 665 ALA A O 1
ATOM 5370 N N . PHE A 1 666 ? 23.750 -21.239 19.923 1.00 76.06 666 PHE A N 1
ATOM 5371 C CA . PHE A 1 666 ? 24.926 -20.389 19.704 1.00 76.06 666 PHE A CA 1
ATOM 5372 C C . PHE A 1 666 ? 25.112 -19.982 18.236 1.00 76.06 666 PHE A C 1
ATOM 5374 O O . PHE A 1 666 ? 25.436 -18.829 17.943 1.00 76.06 666 PHE A O 1
ATOM 5381 N N . SER A 1 667 ? 24.900 -20.909 17.303 1.00 74.38 667 SER A N 1
ATOM 5382 C CA . SER A 1 667 ? 25.304 -20.784 15.897 1.00 74.38 667 SER A CA 1
ATOM 5383 C C . SER A 1 667 ? 24.138 -20.791 14.906 1.00 74.38 667 SER A C 1
ATOM 5385 O O . SER A 1 667 ? 24.339 -20.427 13.746 1.00 74.38 667 SER A O 1
ATOM 5387 N N . GLY A 1 668 ? 22.908 -21.100 15.338 1.00 70.88 668 GLY A N 1
ATOM 5388 C CA . GLY A 1 668 ? 21.724 -21.129 14.466 1.00 70.88 668 GLY A CA 1
ATOM 5389 C C . GLY A 1 668 ? 21.485 -19.813 13.722 1.00 70.88 668 GLY A C 1
ATOM 5390 O O . GLY A 1 668 ? 21.173 -19.820 12.532 1.00 70.88 668 GLY A O 1
ATOM 5391 N N . ARG A 1 669 ? 21.773 -18.671 14.364 1.00 66.62 669 ARG A N 1
ATOM 5392 C CA . ARG A 1 669 ? 21.692 -17.338 13.735 1.00 66.62 669 ARG A CA 1
ATOM 5393 C C . ARG A 1 669 ? 22.532 -17.221 12.464 1.00 66.62 669 ARG A C 1
ATOM 5395 O O . ARG A 1 669 ? 22.070 -16.639 11.487 1.00 66.62 669 ARG A O 1
ATOM 5402 N N . HIS A 1 670 ? 23.740 -17.780 12.463 1.00 71.06 670 HIS A N 1
ATOM 5403 C CA . HIS A 1 670 ? 24.634 -17.737 11.304 1.00 71.06 670 HIS A CA 1
ATOM 5404 C C . HIS A 1 670 ? 24.165 -18.652 10.165 1.00 71.06 670 HIS A C 1
ATOM 5406 O O . HIS A 1 670 ? 24.530 -18.425 9.016 1.00 71.06 670 HIS A O 1
ATOM 5412 N N . ALA A 1 671 ? 23.328 -19.647 10.472 1.00 64.75 671 ALA A N 1
ATOM 5413 C CA . ALA A 1 671 ? 22.759 -20.585 9.509 1.00 64.75 671 ALA A CA 1
ATOM 5414 C C . ALA A 1 671 ? 21.350 -20.194 9.010 1.00 64.75 671 ALA A C 1
ATOM 5416 O O . ALA A 1 671 ? 20.764 -20.953 8.238 1.00 64.75 671 ALA A O 1
ATOM 5417 N N . GLU A 1 672 ? 20.817 -19.035 9.431 1.00 71.25 672 GLU A N 1
ATOM 5418 C CA . GLU A 1 672 ? 19.413 -18.612 9.255 1.00 71.25 672 GLU A CA 1
ATOM 5419 C C . GLU A 1 672 ? 18.396 -19.563 9.917 1.00 71.25 672 GLU A C 1
ATOM 5421 O O . GLU A 1 672 ? 17.293 -19.783 9.426 1.00 71.25 672 GLU A O 1
ATOM 5426 N N . GLN A 1 673 ? 18.747 -20.135 11.064 1.00 80.31 673 GLN A N 1
ATOM 5427 C CA . GLN A 1 673 ? 17.929 -21.123 11.759 1.00 80.31 673 GLN A CA 1
ATOM 5428 C C . GLN A 1 673 ? 17.568 -20.648 13.169 1.00 80.31 673 GLN A C 1
ATOM 5430 O O . GLN A 1 673 ? 18.410 -20.146 13.910 1.00 80.31 673 GLN A O 1
ATOM 5435 N N . SER A 1 674 ? 16.292 -20.772 13.528 1.00 81.81 674 SER A N 1
ATOM 5436 C CA . SER A 1 674 ? 15.725 -20.361 14.817 1.00 81.81 674 SER A CA 1
ATOM 5437 C C . SER A 1 674 ? 15.121 -21.560 15.534 1.00 81.81 674 SER A C 1
ATOM 5439 O O . SER A 1 674 ? 14.587 -22.453 14.885 1.00 81.81 674 SER A O 1
ATOM 5441 N N . VAL A 1 675 ? 15.170 -21.578 16.865 1.00 85.00 675 VAL A N 1
ATOM 5442 C CA . VAL A 1 675 ? 14.615 -22.662 17.684 1.00 85.00 675 VAL A CA 1
ATOM 5443 C C . VAL A 1 675 ? 13.673 -22.105 18.744 1.00 85.00 675 VAL A C 1
ATOM 5445 O O . VAL A 1 675 ? 13.994 -21.127 19.417 1.00 85.00 675 VAL A O 1
ATOM 5448 N N . TRP A 1 676 ? 12.504 -22.721 18.878 1.00 87.12 676 TRP A N 1
ATOM 5449 C CA . TRP A 1 676 ? 11.541 -22.520 19.951 1.00 87.12 676 TRP A CA 1
ATOM 5450 C C . TRP A 1 676 ? 11.454 -23.809 20.754 1.00 87.12 676 TRP A C 1
ATOM 5452 O O . TRP A 1 676 ? 11.244 -24.884 20.191 1.00 87.12 676 TRP A O 1
ATOM 5462 N N . VAL A 1 677 ? 11.592 -23.695 22.070 1.00 84.44 677 VAL A N 1
ATOM 5463 C CA . VAL A 1 677 ? 11.409 -24.816 22.991 1.00 84.44 677 VAL A CA 1
ATOM 5464 C C . VAL A 1 677 ? 10.186 -24.534 23.841 1.00 84.44 677 VAL A C 1
ATOM 5466 O O . VAL A 1 677 ? 10.122 -23.519 24.533 1.00 84.44 677 VAL A O 1
ATOM 5469 N N . ILE A 1 678 ? 9.216 -25.435 23.774 1.00 86.56 678 ILE A N 1
ATOM 5470 C CA . ILE A 1 678 ? 7.978 -25.377 24.536 1.00 86.56 678 ILE A CA 1
ATOM 5471 C C . ILE A 1 678 ? 8.082 -26.441 25.627 1.00 86.56 678 ILE A C 1
ATOM 5473 O O . ILE A 1 678 ? 8.266 -27.627 25.354 1.00 86.56 678 ILE A O 1
ATOM 5477 N N . SER A 1 679 ? 8.017 -26.009 26.885 1.00 82.19 679 SER A N 1
ATOM 5478 C CA . SER A 1 679 ? 8.120 -26.896 28.042 1.00 82.19 679 SER A CA 1
ATOM 5479 C C . SER A 1 679 ? 7.166 -26.478 29.155 1.00 82.19 679 SER A C 1
ATOM 5481 O O . SER A 1 679 ? 6.879 -25.296 29.341 1.00 82.19 679 SER A O 1
ATOM 5483 N N . GLN A 1 680 ? 6.718 -27.461 29.939 1.00 80.56 680 GLN A N 1
ATOM 5484 C CA . GLN A 1 680 ? 5.923 -27.249 31.150 1.00 80.56 680 GLN A CA 1
ATOM 5485 C C . GLN A 1 680 ? 6.758 -26.702 32.321 1.00 80.56 680 GLN A C 1
ATOM 5487 O O . GLN A 1 680 ? 6.202 -26.122 33.254 1.00 80.56 680 GLN A O 1
ATOM 5492 N N . ARG A 1 681 ? 8.084 -26.900 32.302 1.00 81.69 681 ARG A N 1
ATOM 5493 C CA . ARG A 1 681 ? 9.005 -26.456 33.359 1.00 81.69 681 ARG A CA 1
ATOM 5494 C C . ARG A 1 681 ? 10.160 -25.675 32.750 1.00 81.69 681 ARG A C 1
ATOM 5496 O O . ARG A 1 681 ? 10.891 -26.200 31.916 1.00 81.69 681 ARG A O 1
ATOM 5503 N N . TYR A 1 682 ? 10.376 -24.450 33.220 1.00 85.38 682 TYR A N 1
ATOM 5504 C CA . TYR A 1 682 ? 11.496 -23.610 32.778 1.00 85.38 682 TYR A CA 1
ATOM 5505 C C . TYR A 1 682 ? 12.845 -24.297 33.028 1.00 85.38 682 TYR A C 1
ATOM 5507 O O . TYR A 1 682 ? 13.740 -24.277 32.187 1.00 85.38 682 TYR A O 1
ATOM 5515 N N . ASN A 1 683 ? 12.970 -24.971 34.173 1.00 84.25 683 ASN A N 1
ATOM 5516 C CA . ASN A 1 683 ? 14.198 -25.656 34.573 1.00 84.25 683 ASN A CA 1
ATOM 5517 C C . ASN A 1 683 ? 14.478 -26.959 33.804 1.00 84.25 683 ASN A C 1
ATOM 5519 O O . ASN A 1 683 ? 15.556 -27.519 33.968 1.00 84.25 683 ASN A O 1
ATOM 5523 N N . SER A 1 684 ? 13.549 -27.451 32.974 1.00 79.75 684 SER A N 1
ATOM 5524 C CA . SER A 1 684 ? 13.817 -28.616 32.118 1.00 79.75 684 SER A CA 1
ATOM 5525 C C . SER A 1 684 ? 14.516 -28.244 30.806 1.00 79.75 684 SER A C 1
ATOM 5527 O O . SER A 1 684 ? 14.869 -29.131 30.036 1.00 79.75 684 SER A O 1
ATOM 5529 N N . VAL A 1 685 ? 14.640 -26.950 30.498 1.00 79.94 685 VAL A N 1
ATOM 5530 C CA . VAL A 1 685 ? 15.324 -26.464 29.295 1.00 79.94 685 VAL A CA 1
ATOM 5531 C C . VAL A 1 685 ? 16.813 -26.301 29.602 1.00 79.94 685 VAL A C 1
ATOM 5533 O O . VAL A 1 685 ? 17.176 -25.783 30.659 1.00 79.94 685 VAL A O 1
ATOM 5536 N N . LEU A 1 686 ? 17.677 -26.722 28.670 1.00 78.38 686 LEU A N 1
ATOM 5537 C CA . LEU A 1 686 ? 19.131 -26.565 28.777 1.00 78.38 686 LEU A CA 1
ATOM 5538 C C . LEU A 1 686 ? 19.517 -25.131 29.130 1.00 78.38 686 LEU A C 1
ATOM 5540 O O . LEU A 1 686 ? 19.061 -24.181 28.492 1.00 78.38 686 LEU A O 1
ATOM 5544 N N . LYS A 1 687 ? 20.431 -24.986 30.093 1.00 81.56 687 LYS A N 1
ATOM 5545 C CA . LYS A 1 687 ? 20.938 -23.682 30.529 1.00 81.56 687 LYS A CA 1
ATOM 5546 C C . LYS A 1 687 ? 21.495 -22.850 29.364 1.00 81.56 687 LYS A C 1
ATOM 5548 O O . LYS A 1 687 ? 21.122 -21.689 29.258 1.00 81.56 687 LYS A O 1
ATOM 5553 N N . ASP A 1 688 ? 22.258 -23.467 28.458 1.00 79.69 688 ASP A N 1
ATOM 5554 C CA . ASP A 1 688 ? 22.793 -22.816 27.251 1.00 79.69 688 ASP A CA 1
ATOM 5555 C C . ASP A 1 688 ? 21.694 -22.171 26.388 1.00 79.69 688 ASP A C 1
ATOM 5557 O O . ASP A 1 688 ? 21.874 -21.073 25.870 1.00 79.69 688 ASP A O 1
ATOM 5561 N N . LEU A 1 689 ? 20.535 -22.829 26.245 1.00 78.62 689 LEU A N 1
ATOM 5562 C CA . LEU A 1 689 ? 19.404 -22.263 25.506 1.00 78.62 689 LEU A CA 1
ATOM 5563 C C . LEU A 1 689 ? 18.777 -21.108 26.274 1.00 78.62 689 LEU A C 1
ATOM 5565 O O . LEU A 1 689 ? 18.537 -20.066 25.676 1.00 78.62 689 LEU A O 1
ATOM 5569 N N . ARG A 1 690 ? 18.543 -21.284 27.581 1.00 85.12 690 ARG A N 1
ATOM 5570 C CA . ARG A 1 690 ? 17.921 -20.261 28.436 1.00 85.12 690 ARG A CA 1
ATOM 5571 C C . ARG A 1 690 ? 18.717 -18.954 28.406 1.00 85.12 690 ARG A C 1
ATOM 5573 O O . ARG A 1 690 ? 18.118 -17.898 28.231 1.00 85.12 690 ARG A O 1
ATOM 5580 N N . GLU A 1 691 ? 20.047 -19.037 28.464 1.00 81.94 691 GLU A N 1
ATOM 5581 C CA . GLU A 1 691 ? 20.956 -17.881 28.409 1.00 81.94 691 GLU A CA 1
ATOM 5582 C C . GLU A 1 691 ? 21.041 -17.211 27.026 1.00 81.94 691 GLU A C 1
ATOM 5584 O O . GLU A 1 691 ? 21.343 -16.025 26.944 1.00 81.94 691 GLU A O 1
ATOM 5589 N N . GLN A 1 692 ? 20.791 -17.943 25.934 1.00 81.25 692 GLN A N 1
ATOM 5590 C CA . GLN A 1 692 ? 20.848 -17.410 24.561 1.00 81.25 692 GLN A CA 1
ATOM 5591 C C . GLN A 1 692 ? 19.469 -17.029 23.994 1.00 81.25 692 GLN A C 1
ATOM 5593 O O . GLN A 1 692 ? 19.364 -16.589 22.843 1.00 81.25 692 GLN A O 1
ATOM 5598 N N . THR A 1 693 ? 18.395 -17.200 24.769 1.00 82.56 693 THR A N 1
ATOM 5599 C CA . THR A 1 693 ? 17.038 -16.835 24.347 1.00 82.56 693 THR A CA 1
ATOM 5600 C C . THR A 1 693 ? 16.922 -15.321 24.184 1.00 82.56 693 THR A C 1
ATOM 5602 O O . THR A 1 693 ? 17.369 -14.582 25.054 1.00 82.56 693 THR A O 1
ATOM 5605 N N . LYS A 1 694 ? 16.285 -14.851 23.101 1.00 81.75 694 LYS A N 1
ATOM 5606 C CA . LYS A 1 694 ? 16.009 -13.415 22.848 1.00 81.75 694 LYS A CA 1
ATOM 5607 C C . LYS A 1 694 ? 14.718 -12.911 23.495 1.00 81.75 694 LYS A C 1
ATOM 5609 O O . LYS A 1 694 ? 14.541 -11.713 23.725 1.00 81.75 694 LYS A O 1
ATOM 5614 N N . TRP A 1 695 ? 13.781 -13.829 23.693 1.00 86.00 695 TRP A N 1
ATOM 5615 C CA . TRP A 1 695 ? 12.520 -13.577 24.364 1.00 86.00 695 TRP A CA 1
ATOM 5616 C C . TRP A 1 695 ? 11.987 -14.876 24.964 1.00 86.00 695 TRP A C 1
ATOM 5618 O O . TRP A 1 695 ? 12.286 -15.963 24.473 1.00 86.00 695 TRP A O 1
ATOM 5628 N N . LEU A 1 696 ? 11.184 -14.761 26.013 1.00 88.31 696 LEU A N 1
ATOM 5629 C CA . LEU A 1 696 ? 10.606 -15.886 26.733 1.00 88.31 696 LEU A CA 1
ATOM 5630 C C . LEU A 1 696 ? 9.133 -15.609 27.020 1.00 88.31 696 LEU A C 1
ATOM 5632 O O . LEU A 1 696 ? 8.776 -14.511 27.435 1.00 88.31 696 LEU A O 1
ATOM 5636 N N . CYS A 1 697 ? 8.275 -16.608 26.820 1.00 89.44 697 CYS A N 1
ATOM 5637 C CA . CYS A 1 697 ? 6.873 -16.560 27.226 1.00 89.44 697 CYS A CA 1
ATOM 5638 C C . CYS A 1 697 ? 6.628 -17.526 28.386 1.00 89.44 697 CYS A C 1
ATOM 5640 O O . CYS A 1 697 ? 6.867 -18.725 28.261 1.00 89.44 697 CYS A O 1
ATOM 5642 N N . MET A 1 698 ? 6.141 -17.002 29.509 1.00 88.81 698 MET A N 1
ATOM 5643 C CA . MET A 1 698 ? 5.839 -17.765 30.712 1.00 88.81 698 MET A CA 1
ATOM 5644 C C . MET A 1 698 ? 4.355 -17.650 31.058 1.00 88.81 698 MET A C 1
ATOM 5646 O O . MET A 1 698 ? 3.833 -16.563 31.292 1.00 88.81 698 MET A O 1
ATOM 5650 N N . PHE A 1 699 ? 3.677 -18.789 31.130 1.00 90.31 699 PHE A N 1
ATOM 5651 C CA . PHE A 1 699 ? 2.330 -18.892 31.691 1.00 90.31 699 PHE A CA 1
ATOM 5652 C C . PHE A 1 699 ? 2.400 -19.126 33.204 1.00 90.31 699 PHE A C 1
ATOM 5654 O O . PHE A 1 699 ? 3.466 -19.424 33.748 1.00 90.31 699 PHE A O 1
ATOM 5661 N N . TYR A 1 700 ? 1.258 -19.034 33.892 1.00 88.94 700 TYR A N 1
ATOM 5662 C CA . TYR A 1 700 ? 1.186 -19.445 35.294 1.00 88.94 700 TYR A CA 1
ATOM 5663 C C . TYR A 1 700 ? 1.685 -20.888 35.463 1.00 88.94 700 TYR A C 1
ATOM 5665 O O . TYR A 1 700 ? 1.125 -21.822 34.886 1.00 88.94 700 TYR A O 1
ATOM 5673 N N . THR A 1 701 ? 2.715 -21.064 36.289 1.00 83.88 701 THR A N 1
ATOM 5674 C CA . THR A 1 701 ? 3.251 -22.371 36.669 1.00 83.88 701 THR A CA 1
ATOM 5675 C C . THR A 1 701 ? 3.068 -22.598 38.164 1.00 83.88 701 THR A C 1
ATOM 5677 O O . THR A 1 701 ? 3.244 -21.689 38.977 1.00 83.88 701 THR A O 1
ATOM 5680 N N . LYS A 1 702 ? 2.698 -23.829 38.532 1.00 81.75 702 LYS A N 1
ATOM 5681 C CA . LYS A 1 702 ? 2.626 -24.258 39.937 1.00 81.75 702 LYS A CA 1
ATOM 5682 C C . LYS A 1 702 ? 4.013 -24.532 40.522 1.00 81.75 702 LYS A C 1
ATOM 5684 O O . LYS A 1 702 ? 4.153 -24.568 41.740 1.00 81.75 702 LYS A O 1
ATOM 5689 N N . ASP A 1 703 ? 5.015 -24.734 39.666 1.00 83.69 703 ASP A N 1
ATOM 5690 C CA . ASP A 1 703 ? 6.393 -24.965 40.081 1.00 83.69 703 ASP A CA 1
ATOM 5691 C C . ASP A 1 703 ? 7.057 -23.639 40.466 1.00 83.69 703 ASP A C 1
ATOM 5693 O O . ASP A 1 703 ? 7.375 -22.808 39.610 1.00 83.69 703 ASP A O 1
ATOM 5697 N N . ARG A 1 704 ? 7.243 -23.441 41.775 1.00 81.75 704 ARG A N 1
ATOM 5698 C CA . ARG A 1 704 ? 7.828 -22.217 42.328 1.00 81.75 704 ARG A CA 1
ATOM 5699 C C . ARG A 1 704 ? 9.227 -21.971 41.768 1.00 81.75 704 ARG A C 1
ATOM 5701 O O . ARG A 1 704 ? 9.519 -20.842 41.379 1.00 81.75 704 ARG A O 1
ATOM 5708 N N . ASP A 1 705 ? 10.042 -23.016 41.669 1.00 85.75 705 ASP A N 1
ATOM 5709 C CA . ASP A 1 705 ? 11.435 -22.885 41.253 1.00 85.75 705 ASP A CA 1
ATOM 5710 C C . ASP A 1 705 ? 11.547 -22.498 39.777 1.00 85.75 705 ASP A C 1
ATOM 5712 O O . ASP A 1 705 ? 12.431 -21.728 39.415 1.00 85.75 705 ASP A O 1
ATOM 5716 N N . SER A 1 706 ? 10.652 -22.974 38.904 1.00 86.12 706 SER A N 1
ATOM 5717 C CA . SER A 1 706 ? 10.624 -22.541 37.498 1.00 86.12 706 SER A CA 1
ATOM 5718 C C . SER A 1 706 ? 10.331 -21.048 37.358 1.00 86.12 706 SER A C 1
ATOM 5720 O O . SER A 1 706 ? 10.998 -20.374 36.575 1.00 86.12 706 SER A O 1
ATOM 5722 N N . PHE A 1 707 ? 9.361 -20.527 38.114 1.00 87.00 707 PHE A N 1
ATOM 5723 C CA . PHE A 1 707 ? 9.005 -19.108 38.067 1.00 87.00 707 PHE A CA 1
ATOM 5724 C C . PHE A 1 707 ? 10.135 -18.232 38.618 1.00 87.00 707 PHE A C 1
ATOM 5726 O O . PHE A 1 707 ? 10.592 -17.301 37.953 1.00 87.00 707 PHE A O 1
ATOM 5733 N N . ASP A 1 708 ? 10.617 -18.565 39.816 1.00 86.12 708 ASP A N 1
ATOM 5734 C CA . ASP A 1 708 ? 11.620 -17.769 40.517 1.00 86.12 708 ASP A CA 1
ATOM 5735 C C . ASP A 1 708 ? 12.961 -17.797 39.753 1.00 86.12 708 ASP A C 1
ATOM 5737 O O . ASP A 1 708 ? 13.597 -16.754 39.584 1.00 86.12 708 ASP A O 1
ATOM 5741 N N . ASN A 1 709 ? 13.368 -18.954 39.209 1.00 88.12 709 ASN A N 1
ATOM 5742 C CA . ASN A 1 709 ? 14.584 -19.063 38.396 1.00 88.12 709 ASN A CA 1
ATOM 5743 C C . ASN A 1 709 ? 14.456 -18.322 37.061 1.00 88.12 709 ASN A C 1
ATOM 5745 O O . ASN A 1 709 ? 15.409 -17.660 36.666 1.00 88.12 709 ASN A O 1
ATOM 5749 N N . CYS A 1 710 ? 13.301 -18.378 36.388 1.00 88.56 710 CYS A N 1
ATOM 5750 C CA . CYS A 1 710 ? 13.082 -17.650 35.135 1.00 88.56 710 CYS A CA 1
ATOM 5751 C C . CYS A 1 710 ? 13.294 -16.145 35.314 1.00 88.56 710 CYS A C 1
ATOM 5753 O O . CYS A 1 710 ? 14.002 -15.518 34.528 1.00 88.56 710 CYS A O 1
ATOM 5755 N N . LEU A 1 711 ? 12.706 -15.554 36.354 1.00 88.31 711 LEU A N 1
ATOM 5756 C CA . LEU A 1 711 ? 12.829 -14.113 36.584 1.00 88.31 711 LEU A CA 1
ATOM 5757 C C . LEU A 1 711 ? 14.208 -13.723 37.116 1.00 88.31 711 LEU A C 1
ATOM 5759 O O . LEU A 1 711 ? 14.692 -12.637 36.808 1.00 88.31 711 LEU A O 1
ATOM 5763 N N . ARG A 1 712 ? 14.852 -14.606 37.888 1.00 85.00 712 ARG A N 1
ATOM 5764 C CA . ARG A 1 712 ? 16.203 -14.377 38.409 1.00 85.00 712 ARG A CA 1
ATOM 5765 C C . ARG A 1 712 ? 17.280 -14.472 37.331 1.00 85.00 712 ARG A C 1
ATOM 5767 O O . ARG A 1 712 ? 18.198 -13.670 37.353 1.00 85.00 712 ARG A O 1
ATOM 5774 N N . GLU A 1 713 ? 17.196 -15.445 36.426 1.00 87.25 713 GLU A N 1
ATOM 5775 C CA . GLU A 1 713 ? 18.227 -15.673 35.402 1.00 87.25 713 GLU A CA 1
ATOM 5776 C C . GLU A 1 713 ? 18.201 -14.625 34.282 1.00 87.25 713 GLU A C 1
ATOM 5778 O O . GLU A 1 713 ? 19.251 -14.302 33.741 1.00 87.25 713 GLU A O 1
ATOM 5783 N N . ASN A 1 714 ? 17.024 -14.086 33.947 1.00 85.31 714 ASN A N 1
ATOM 5784 C CA . ASN A 1 714 ? 16.877 -13.106 32.864 1.00 85.31 714 ASN A CA 1
ATOM 5785 C C . ASN A 1 714 ? 17.010 -11.647 33.333 1.00 85.31 714 ASN A C 1
ATOM 5787 O O . ASN A 1 714 ? 17.247 -10.769 32.512 1.00 85.31 714 ASN A O 1
ATOM 5791 N N . ASP A 1 715 ? 16.797 -11.392 34.627 1.00 83.25 715 ASP A N 1
ATOM 5792 C CA . ASP A 1 715 ? 16.904 -10.079 35.285 1.00 83.25 715 ASP A CA 1
ATOM 5793 C C . ASP A 1 715 ? 16.161 -8.914 34.591 1.00 83.25 715 ASP A C 1
ATOM 5795 O O . ASP A 1 715 ? 16.538 -7.751 34.676 1.00 83.25 715 ASP A O 1
ATOM 5799 N N . VAL A 1 716 ? 15.062 -9.222 33.894 1.00 86.69 716 VAL A N 1
ATOM 5800 C CA . VAL A 1 716 ? 14.250 -8.229 33.165 1.00 86.69 716 VAL A CA 1
ATOM 5801 C C . VAL A 1 716 ? 13.346 -7.425 34.107 1.00 86.69 716 VAL A C 1
ATOM 5803 O O . VAL A 1 716 ? 13.122 -6.238 33.893 1.00 86.69 716 VAL A O 1
ATOM 5806 N N . ILE A 1 717 ? 12.806 -8.069 35.149 1.00 87.25 717 ILE A N 1
ATOM 5807 C CA . ILE A 1 717 ? 11.908 -7.439 36.128 1.00 87.25 717 ILE A CA 1
ATOM 5808 C C . ILE A 1 717 ? 12.714 -7.173 37.405 1.00 87.25 717 ILE A C 1
ATOM 5810 O O . ILE A 1 717 ? 13.066 -8.138 38.093 1.00 87.25 717 ILE A O 1
ATOM 5814 N N . PRO A 1 718 ? 13.009 -5.909 37.747 1.00 78.00 718 PRO A N 1
ATOM 5815 C CA . PRO A 1 718 ? 14.038 -5.589 38.734 1.00 78.00 718 PRO A CA 1
ATOM 5816 C C . PRO A 1 718 ? 13.591 -5.788 40.189 1.00 78.00 718 PRO A C 1
ATOM 5818 O O . PRO A 1 718 ? 14.403 -6.160 41.032 1.00 78.00 718 PRO A O 1
ATOM 5821 N N . THR A 1 719 ? 12.313 -5.569 40.515 1.00 85.88 719 THR A N 1
ATOM 5822 C CA . THR A 1 719 ? 11.846 -5.559 41.912 1.00 85.88 719 THR A CA 1
ATOM 5823 C C . THR A 1 719 ? 11.126 -6.850 42.299 1.00 85.88 719 THR A C 1
ATOM 5825 O O . THR A 1 719 ? 10.332 -7.402 41.536 1.00 85.88 719 THR A O 1
ATOM 5828 N N . LEU A 1 720 ? 11.374 -7.332 43.522 1.00 84.94 720 LEU A N 1
ATOM 5829 C CA . LEU A 1 720 ? 10.701 -8.518 44.075 1.00 84.94 720 LEU A CA 1
ATOM 5830 C C . LEU A 1 720 ? 9.181 -8.328 44.177 1.00 84.94 720 LEU A C 1
ATOM 5832 O O . LEU A 1 720 ? 8.424 -9.262 43.917 1.00 84.94 720 LEU A O 1
ATOM 5836 N N . GLU A 1 721 ? 8.744 -7.114 44.507 1.00 88.00 721 GLU A N 1
ATOM 5837 C CA . GLU A 1 721 ? 7.331 -6.735 44.594 1.00 88.00 721 GLU A CA 1
ATOM 5838 C C . GLU A 1 721 ? 6.619 -6.898 43.245 1.00 88.00 721 GLU A C 1
ATOM 5840 O O . GLU A 1 721 ? 5.558 -7.521 43.176 1.00 88.00 721 GLU A O 1
ATOM 5845 N N . GLU A 1 722 ? 7.235 -6.434 42.152 1.00 87.19 722 GLU A N 1
ATOM 5846 C CA . GLU A 1 722 ? 6.650 -6.538 40.813 1.00 87.19 722 GLU A CA 1
ATOM 5847 C C . GLU A 1 722 ? 6.639 -7.991 40.318 1.00 87.19 722 GLU A C 1
ATOM 5849 O O . GLU A 1 722 ? 5.649 -8.449 39.742 1.00 87.19 722 GLU A O 1
ATOM 5854 N N . ARG A 1 723 ? 7.685 -8.774 40.629 1.00 89.00 723 ARG A N 1
ATOM 5855 C CA . ARG A 1 723 ? 7.704 -10.225 40.355 1.00 89.00 723 ARG A CA 1
ATOM 5856 C C . ARG A 1 723 ? 6.537 -10.937 41.049 1.00 89.00 723 ARG A C 1
ATOM 5858 O O . ARG A 1 723 ? 5.877 -11.778 40.433 1.00 89.00 723 ARG A O 1
ATOM 5865 N N . GLN A 1 724 ? 6.256 -10.587 42.305 1.00 87.25 724 GLN A N 1
ATOM 5866 C CA . GLN A 1 724 ? 5.151 -11.168 43.068 1.00 87.25 724 GLN A CA 1
ATOM 5867 C C . GLN A 1 724 ? 3.785 -10.729 42.523 1.00 87.25 724 GLN A C 1
ATOM 5869 O O . GLN A 1 724 ? 2.890 -11.563 42.366 1.00 87.25 724 GLN A O 1
ATOM 5874 N N . ARG A 1 725 ? 3.634 -9.451 42.159 1.00 90.88 725 ARG A N 1
ATOM 5875 C CA . ARG A 1 725 ? 2.428 -8.927 41.504 1.00 90.88 725 ARG A CA 1
ATOM 5876 C C . ARG A 1 725 ? 2.124 -9.679 40.209 1.00 90.88 725 ARG A C 1
ATOM 5878 O O . ARG A 1 725 ? 0.998 -10.131 40.014 1.00 90.88 725 ARG A O 1
ATOM 5885 N N . ILE A 1 726 ? 3.124 -9.871 39.349 1.00 90.12 726 ILE A N 1
ATOM 5886 C CA . ILE A 1 726 ? 2.980 -10.603 38.083 1.00 90.12 726 ILE A CA 1
ATOM 5887 C C . ILE A 1 726 ? 2.549 -12.051 38.326 1.00 90.12 726 ILE A C 1
ATOM 5889 O O . ILE A 1 726 ? 1.675 -12.559 37.623 1.00 90.12 726 ILE A O 1
ATOM 5893 N N . LYS A 1 727 ? 3.111 -12.713 39.344 1.00 87.88 727 LYS A N 1
ATOM 5894 C CA . LYS A 1 727 ? 2.741 -14.086 39.716 1.00 87.88 727 LYS A CA 1
ATOM 5895 C C . LYS A 1 727 ? 1.256 -14.208 40.057 1.00 87.88 727 LYS A C 1
ATOM 5897 O O . LYS A 1 727 ? 0.584 -15.113 39.559 1.00 87.88 727 LYS A O 1
ATOM 5902 N N . GLU A 1 728 ? 0.740 -13.283 40.865 1.00 89.25 728 GLU A N 1
ATOM 5903 C CA . GLU A 1 728 ? -0.683 -13.236 41.212 1.00 89.25 728 GLU A CA 1
ATOM 5904 C C . GLU A 1 728 ? -1.548 -12.914 39.991 1.00 89.25 728 GLU A C 1
ATOM 5906 O O . GLU A 1 728 ? -2.574 -13.552 39.759 1.00 89.25 728 GLU A O 1
ATOM 5911 N N . GLU A 1 729 ? -1.119 -11.979 39.146 1.00 89.38 729 GLU A N 1
ATOM 5912 C CA . GLU A 1 729 ? -1.859 -11.623 37.939 1.00 89.38 729 GLU A CA 1
ATOM 5913 C C . GLU A 1 729 ? -1.956 -12.780 36.931 1.00 89.38 729 GLU A C 1
ATOM 5915 O O . GLU A 1 729 ? -3.022 -12.973 36.335 1.00 89.38 729 GLU A O 1
ATOM 5920 N N . LEU A 1 730 ? -0.891 -13.575 36.766 1.00 88.06 730 LEU A N 1
ATOM 5921 C CA . LEU A 1 730 ? -0.891 -14.789 35.941 1.00 88.06 730 LEU A CA 1
ATOM 5922 C C . LEU A 1 730 ? -1.845 -15.856 36.491 1.00 88.06 730 LEU A C 1
ATOM 5924 O O . LEU A 1 730 ? -2.484 -16.566 35.718 1.00 88.06 730 LEU A O 1
ATOM 5928 N N . LYS A 1 731 ? -1.985 -15.953 37.818 1.00 89.44 731 LYS A N 1
ATOM 5929 C CA . LYS A 1 731 ? -2.887 -16.905 38.483 1.00 89.44 731 LYS A CA 1
ATOM 5930 C C . LYS A 1 731 ? -4.368 -16.564 38.277 1.00 89.44 731 LYS A C 1
ATOM 5932 O O . LYS A 1 731 ? -5.199 -17.468 38.227 1.00 89.44 731 LYS A O 1
ATOM 5937 N N . LYS A 1 732 ? -4.705 -15.274 38.147 1.00 87.44 732 LYS A N 1
ATOM 5938 C CA . LYS A 1 732 ? -6.095 -14.780 38.062 1.00 87.44 732 LYS A CA 1
ATOM 5939 C C . LYS A 1 732 ? -6.840 -15.198 36.793 1.00 87.44 732 LYS A C 1
ATOM 5941 O O . LYS A 1 732 ? -8.064 -15.293 36.825 1.00 87.44 732 LYS A O 1
ATOM 5946 N N . LYS A 1 733 ? -6.145 -15.404 35.669 1.00 81.44 733 LYS A N 1
ATOM 5947 C CA . LYS A 1 733 ? -6.779 -15.680 34.369 1.00 81.44 733 LYS A CA 1
ATOM 5948 C C . LYS A 1 733 ? -6.094 -16.831 33.644 1.00 81.44 733 LYS A C 1
ATOM 5950 O O . LYS A 1 733 ? -4.879 -16.849 33.474 1.00 81.44 733 LYS A O 1
ATOM 5955 N N . LYS A 1 734 ? -6.899 -17.780 33.163 1.00 78.00 734 LYS A N 1
ATOM 5956 C CA . LYS A 1 734 ? -6.423 -18.896 32.338 1.00 78.00 734 LYS A CA 1
ATOM 5957 C C . LYS A 1 734 ? -5.806 -18.348 31.044 1.00 78.00 734 LYS A C 1
ATOM 5959 O O . LYS A 1 734 ? -6.401 -17.480 30.422 1.00 78.00 734 LYS A O 1
ATOM 5964 N N . HIS A 1 735 ? -4.647 -18.879 30.650 1.00 81.75 735 HIS A N 1
ATOM 5965 C CA . HIS A 1 735 ? -3.870 -18.478 29.460 1.00 81.75 735 HIS A CA 1
ATOM 5966 C C . HIS A 1 735 ? -3.211 -17.094 29.498 1.00 81.75 735 HIS A C 1
ATOM 5968 O O . HIS A 1 735 ? -2.503 -16.751 28.552 1.00 81.75 735 HIS A O 1
ATOM 5974 N N . ARG A 1 736 ? -3.326 -16.358 30.609 1.00 84.81 736 ARG A N 1
ATOM 5975 C CA . ARG A 1 736 ? -2.524 -15.153 30.798 1.00 84.81 736 ARG A CA 1
ATOM 5976 C C . ARG A 1 736 ? -1.038 -15.504 30.794 1.00 84.81 736 ARG A C 1
ATOM 5978 O O . ARG A 1 736 ? -0.634 -16.531 31.350 1.00 84.81 736 ARG A O 1
ATOM 5985 N N . LYS A 1 737 ? -0.236 -14.652 30.164 1.00 92.19 737 LYS A N 1
ATOM 5986 C CA . LYS A 1 737 ? 1.172 -14.916 29.869 1.00 92.19 737 LYS A CA 1
ATOM 5987 C C . LYS A 1 737 ? 2.042 -13.689 30.095 1.00 92.19 737 LYS A C 1
ATOM 5989 O O . LYS A 1 737 ? 1.656 -12.569 29.776 1.00 92.19 737 LYS A O 1
ATOM 5994 N N . LEU A 1 738 ? 3.229 -13.922 30.630 1.00 91.50 738 LEU A N 1
ATOM 5995 C CA . LEU A 1 738 ? 4.301 -12.951 30.756 1.00 91.50 738 LEU A CA 1
ATOM 5996 C C . LEU A 1 738 ? 5.250 -13.138 29.576 1.00 91.50 738 LEU A C 1
ATOM 5998 O O . LEU A 1 738 ? 5.754 -14.239 29.367 1.00 91.50 738 LEU A O 1
ATOM 6002 N N . ILE A 1 739 ? 5.496 -12.078 28.820 1.00 90.81 739 ILE A N 1
ATOM 6003 C CA . ILE A 1 739 ? 6.522 -12.034 27.783 1.00 90.81 739 ILE A CA 1
ATOM 6004 C C . ILE A 1 739 ? 7.705 -11.251 28.335 1.00 90.81 739 ILE A C 1
ATOM 6006 O O . ILE A 1 739 ? 7.535 -10.115 28.763 1.00 90.81 739 ILE A O 1
ATOM 6010 N N . LEU A 1 740 ? 8.889 -11.851 28.313 1.00 88.19 740 LEU A N 1
ATOM 6011 C CA . LEU A 1 740 ? 10.155 -11.207 28.637 1.00 88.19 740 LEU A CA 1
ATOM 6012 C C . LEU A 1 740 ? 10.939 -11.012 27.343 1.00 88.19 740 LEU A C 1
ATOM 6014 O O . LEU A 1 740 ? 11.182 -11.984 26.631 1.00 88.19 740 LEU A O 1
ATOM 6018 N N . LYS A 1 741 ? 11.365 -9.787 27.049 1.00 86.25 741 LYS A N 1
ATOM 6019 C CA . LYS A 1 741 ? 12.423 -9.494 26.083 1.00 86.25 741 LYS A CA 1
ATOM 6020 C C . LYS A 1 741 ? 13.741 -9.423 26.843 1.00 86.25 741 LYS A C 1
ATOM 6022 O O . LYS A 1 741 ? 13.949 -8.538 27.669 1.00 86.25 741 LYS A O 1
ATOM 6027 N N . THR A 1 742 ? 14.609 -10.379 26.560 1.00 82.56 742 THR A N 1
ATOM 6028 C CA . THR A 1 742 ? 15.870 -10.608 27.278 1.00 82.56 742 THR A CA 1
ATOM 6029 C C . THR A 1 742 ? 17.056 -9.928 26.585 1.00 82.56 742 THR A C 1
ATOM 6031 O O . THR A 1 742 ? 18.065 -9.643 27.224 1.00 82.56 742 THR A O 1
ATOM 6034 N N . ASP A 1 743 ? 16.920 -9.584 25.299 1.00 78.00 743 ASP A N 1
ATOM 6035 C CA . ASP A 1 743 ? 17.872 -8.734 24.576 1.00 78.00 743 ASP A CA 1
ATOM 6036 C C . ASP A 1 743 ? 17.739 -7.257 24.980 1.00 78.00 743 ASP A C 1
ATOM 6038 O O . ASP A 1 743 ? 16.633 -6.719 25.043 1.00 78.00 743 ASP A O 1
ATOM 6042 N N . GLN A 1 744 ? 18.868 -6.560 25.131 1.00 73.75 744 GLN A N 1
ATOM 6043 C CA . GLN A 1 744 ? 18.890 -5.130 25.453 1.00 73.75 744 GLN A CA 1
ATOM 6044 C C . GLN A 1 744 ? 18.328 -4.244 24.308 1.00 73.75 744 GLN A C 1
ATOM 6046 O O . GLN A 1 744 ? 18.665 -4.471 23.140 1.00 73.75 744 GLN A O 1
ATOM 6051 N N . PRO A 1 745 ? 17.516 -3.203 24.599 1.00 78.38 745 PRO A N 1
ATOM 6052 C CA . PRO A 1 745 ? 16.962 -2.879 25.915 1.00 78.38 745 PRO A CA 1
ATOM 6053 C C . PRO A 1 745 ? 15.936 -3.935 26.340 1.00 78.38 745 PRO A C 1
ATOM 6055 O O . PRO A 1 745 ? 15.035 -4.257 25.554 1.00 78.38 745 PRO A O 1
ATOM 6058 N N . THR A 1 746 ? 16.107 -4.467 27.552 1.00 79.81 746 THR A N 1
ATOM 6059 C CA . THR A 1 746 ? 15.196 -5.456 28.136 1.00 79.81 746 THR A CA 1
ATOM 6060 C C . THR A 1 746 ? 13.833 -4.827 28.389 1.00 79.81 746 THR A C 1
ATOM 6062 O O . THR A 1 746 ? 13.732 -3.634 28.670 1.00 79.81 746 THR A O 1
ATOM 6065 N N . ASP A 1 747 ? 12.777 -5.621 28.246 1.00 86.38 747 ASP A N 1
ATOM 6066 C CA . ASP A 1 747 ? 11.401 -5.162 28.460 1.00 86.38 747 ASP A CA 1
ATOM 6067 C C . ASP A 1 747 ? 10.489 -6.351 28.791 1.00 86.38 747 ASP A C 1
ATOM 6069 O O . ASP A 1 747 ? 10.846 -7.502 28.518 1.00 86.38 747 ASP A O 1
ATOM 6073 N N . TYR A 1 748 ? 9.318 -6.111 29.377 1.00 89.44 748 TYR A N 1
ATOM 6074 C CA . TYR A 1 748 ? 8.348 -7.168 29.652 1.00 89.44 748 TYR A CA 1
ATOM 6075 C C . TYR A 1 748 ? 6.899 -6.717 29.476 1.00 89.44 748 TYR A C 1
ATOM 6077 O O . TYR A 1 748 ? 6.530 -5.578 29.744 1.00 89.44 748 TYR A O 1
ATOM 6085 N N . TRP A 1 749 ? 6.044 -7.665 29.090 1.00 89.75 749 TRP A N 1
ATOM 6086 C CA . TRP A 1 749 ? 4.612 -7.434 28.911 1.00 89.75 749 TRP A CA 1
ATOM 6087 C C . TRP A 1 749 ? 3.798 -8.538 29.554 1.00 89.75 749 TRP A C 1
ATOM 6089 O O . TRP A 1 749 ? 4.096 -9.724 29.409 1.00 89.75 749 TRP A O 1
ATOM 6099 N N . LEU A 1 750 ? 2.715 -8.149 30.215 1.00 85.31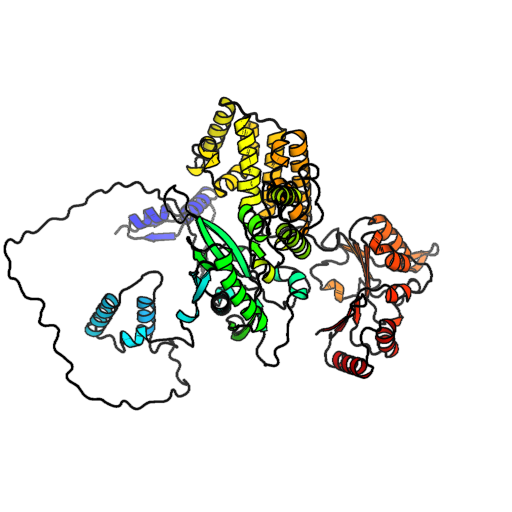 750 LEU A N 1
ATOM 6100 C CA . LEU A 1 750 ? 1.731 -9.082 30.732 1.00 85.31 750 LEU A CA 1
ATOM 6101 C C . LEU A 1 750 ? 0.507 -9.079 29.816 1.00 85.31 750 LEU A C 1
ATOM 6103 O O . LEU A 1 750 ? -0.265 -8.124 29.797 1.00 85.31 750 LEU A O 1
ATOM 6107 N N . LEU A 1 751 ? 0.337 -10.156 29.058 1.00 75.50 751 LEU A N 1
ATOM 6108 C CA . LEU A 1 751 ? -0.694 -10.286 28.034 1.00 75.50 751 LEU A CA 1
ATOM 6109 C C . LEU A 1 751 ? -1.784 -11.254 28.490 1.00 75.50 751 LEU A C 1
ATOM 6111 O O . LEU A 1 751 ? -1.505 -12.231 29.192 1.00 75.50 751 LEU A O 1
ATOM 6115 N N . ASN A 1 752 ? -3.021 -10.988 28.071 1.00 74.25 752 ASN A N 1
ATOM 6116 C CA . ASN A 1 752 ? -4.126 -11.933 28.239 1.00 74.25 752 ASN A CA 1
ATOM 6117 C C . ASN A 1 752 ? -4.078 -13.054 27.195 1.00 74.25 752 ASN A C 1
ATOM 6119 O O . ASN A 1 752 ? -3.434 -12.880 26.128 1.00 74.25 752 ASN A O 1
#